Protein AF-A0A812WDS8-F1 (afdb_monomer)

Structure (mmCIF, N/CA/C/O backbone):
data_AF-A0A812WDS8-F1
#
_entry.id   AF-A0A812WDS8-F1
#
loop_
_atom_site.group_PDB
_atom_site.id
_atom_site.type_symbol
_atom_site.label_atom_id
_atom_site.label_alt_id
_atom_site.label_comp_id
_atom_site.label_asym_id
_atom_site.label_entity_id
_atom_site.label_seq_id
_atom_site.pdbx_PDB_ins_code
_atom_site.Cartn_x
_atom_site.Cartn_y
_atom_site.Cartn_z
_atom_site.occupancy
_atom_site.B_iso_or_equiv
_atom_site.auth_seq_id
_atom_site.auth_comp_id
_atom_site.auth_asym_id
_atom_site.auth_atom_id
_atom_site.pdbx_PDB_model_num
ATOM 1 N N . MET A 1 1 ? -2.032 25.670 49.422 1.00 71.38 1 MET A N 1
ATOM 2 C CA . MET A 1 1 ? -0.572 25.799 49.599 1.00 71.38 1 MET A CA 1
ATOM 3 C C . MET A 1 1 ? -0.133 27.206 50.011 1.00 71.38 1 MET A C 1
ATOM 5 O O . MET A 1 1 ? 0.140 27.360 51.186 1.00 71.38 1 MET A O 1
ATOM 9 N N . LEU A 1 2 ? -0.127 28.239 49.148 1.00 78.12 2 LEU A N 1
ATOM 10 C CA . LEU A 1 2 ? 0.350 29.593 49.530 1.00 78.12 2 LEU A CA 1
ATOM 11 C C . LEU A 1 2 ? -0.359 30.168 50.773 1.00 78.12 2 LEU A C 1
ATOM 13 O O . LEU A 1 2 ? 0.301 30.472 51.758 1.00 78.12 2 LEU A O 1
ATOM 17 N N . ARG A 1 3 ? -1.700 30.146 50.799 1.00 79.50 3 ARG A N 1
ATOM 18 C CA . ARG A 1 3 ? -2.485 30.534 51.991 1.00 79.50 3 ARG A CA 1
ATOM 19 C C . ARG A 1 3 ? -2.159 29.719 53.249 1.00 79.50 3 ARG A C 1
ATOM 21 O O . ARG A 1 3 ? -2.316 30.214 54.356 1.00 79.50 3 ARG A O 1
ATOM 28 N N . GLN A 1 4 ? -1.742 28.461 53.092 1.00 80.62 4 GLN A N 1
ATOM 29 C CA . GLN A 1 4 ? -1.361 27.609 54.222 1.00 80.62 4 GLN A CA 1
ATOM 30 C C . GLN A 1 4 ? 0.017 28.016 54.751 1.00 80.62 4 GLN A C 1
ATOM 32 O O . GLN A 1 4 ? 0.170 28.137 55.955 1.00 80.62 4 GLN A O 1
ATOM 37 N N . ILE A 1 5 ? 0.985 28.301 53.873 1.00 79.12 5 ILE A N 1
ATOM 38 C CA . ILE A 1 5 ? 2.310 28.812 54.263 1.00 79.12 5 ILE A CA 1
ATOM 39 C C . ILE A 1 5 ? 2.174 30.157 54.997 1.00 79.12 5 ILE A C 1
ATOM 41 O O . ILE A 1 5 ? 2.775 30.348 56.052 1.00 79.12 5 ILE A O 1
ATOM 45 N N . GLU A 1 6 ? 1.326 31.053 54.489 1.00 78.31 6 GLU A N 1
ATOM 46 C CA . GLU A 1 6 ? 1.011 32.331 55.142 1.00 78.31 6 GLU A CA 1
ATOM 47 C C . GLU A 1 6 ? 0.307 32.129 56.496 1.00 78.31 6 GLU A C 1
ATOM 49 O O . GLU A 1 6 ? 0.664 32.769 57.485 1.00 78.31 6 GLU A O 1
ATOM 54 N N . GLY A 1 7 ? -0.648 31.194 56.572 1.00 79.00 7 GLY A N 1
ATOM 55 C CA . GLY A 1 7 ? -1.369 30.863 57.805 1.00 79.00 7 GLY A CA 1
ATOM 56 C C . GLY A 1 7 ? -0.485 30.247 58.893 1.00 79.00 7 GLY A C 1
ATOM 57 O O . GLY A 1 7 ? -0.681 30.535 60.072 1.00 79.00 7 GLY A O 1
ATOM 58 N N . VAL A 1 8 ? 0.530 29.460 58.518 1.00 81.44 8 VAL A N 1
ATOM 59 C CA . VAL A 1 8 ? 1.487 28.874 59.471 1.00 81.44 8 VAL A CA 1
ATOM 60 C C . VAL A 1 8 ? 2.239 29.967 60.223 1.00 81.44 8 VAL A C 1
ATOM 62 O O . VAL A 1 8 ? 2.366 29.860 61.437 1.00 81.44 8 VAL A O 1
ATOM 65 N N . ARG A 1 9 ? 2.641 31.052 59.545 1.00 77.25 9 ARG A N 1
ATOM 66 C CA . ARG A 1 9 ? 3.303 32.205 60.181 1.00 77.25 9 ARG A CA 1
ATOM 67 C C . ARG A 1 9 ? 2.427 32.851 61.259 1.00 77.25 9 ARG A C 1
ATOM 69 O O . ARG A 1 9 ? 2.922 33.166 62.338 1.00 77.25 9 ARG A O 1
ATOM 76 N N . ALA A 1 10 ? 1.133 33.023 60.988 1.00 77.19 10 ALA A N 1
ATOM 77 C CA . ALA A 1 10 ? 0.196 33.592 61.957 1.00 77.19 10 ALA A CA 1
ATOM 78 C C . ALA A 1 10 ? 0.014 32.682 63.185 1.00 77.19 10 ALA A C 1
ATOM 80 O O . ALA A 1 10 ? 0.029 33.163 64.317 1.00 77.19 10 ALA A O 1
ATOM 81 N N . ILE A 1 11 ? -0.086 31.366 62.969 1.00 80.50 11 ILE A N 1
ATOM 82 C CA . ILE A 1 11 ? -0.246 30.377 64.043 1.00 80.50 11 ILE A CA 1
ATOM 83 C C . ILE A 1 11 ? 1.018 30.306 64.907 1.00 80.50 11 ILE A C 1
ATOM 85 O O . ILE A 1 11 ? 0.923 30.390 66.128 1.00 80.50 11 ILE A O 1
ATOM 89 N N . THR A 1 12 ? 2.209 30.224 64.310 1.00 78.06 12 THR A N 1
ATOM 90 C CA . THR A 1 12 ? 3.467 30.108 65.068 1.00 78.06 12 THR A CA 1
ATOM 91 C C . THR A 1 12 ? 3.791 31.345 65.893 1.00 78.06 12 THR A C 1
ATOM 93 O O . THR A 1 12 ? 4.331 31.209 66.989 1.00 78.06 12 THR A O 1
ATOM 96 N N . ASN A 1 13 ? 3.415 32.533 65.408 1.00 77.00 13 ASN A N 1
ATOM 97 C CA . ASN A 1 13 ? 3.591 33.789 66.141 1.00 77.00 13 ASN A CA 1
ATOM 98 C C . ASN A 1 13 ? 2.635 33.915 67.342 1.00 77.00 13 ASN A C 1
ATOM 100 O O . ASN A 1 13 ? 2.921 34.673 68.262 1.00 77.00 13 ASN A O 1
ATOM 104 N N . SER A 1 14 ? 1.519 33.175 67.345 1.00 77.19 14 SER A N 1
ATOM 105 C CA . SER A 1 14 ? 0.531 33.168 68.437 1.00 77.19 14 SER A CA 1
ATOM 106 C C . SER A 1 14 ? 0.824 32.150 69.549 1.00 77.19 14 SER A C 1
ATOM 108 O O . SER A 1 14 ? 0.200 32.195 70.606 1.00 77.19 14 SER A O 1
ATOM 110 N N . LEU A 1 15 ? 1.775 31.236 69.328 1.00 80.88 15 LEU A N 1
ATOM 111 C CA . LEU A 1 15 ? 2.143 30.187 70.281 1.00 80.88 15 LEU A CA 1
ATOM 112 C C . LEU A 1 15 ? 3.316 30.657 71.144 1.00 80.88 15 LEU A C 1
ATOM 114 O O . LEU A 1 15 ? 4.364 31.006 70.605 1.00 80.88 15 LEU A O 1
ATOM 118 N N . ALA A 1 16 ? 3.146 30.660 72.468 1.00 72.88 16 ALA A N 1
ATOM 119 C CA . ALA A 1 16 ? 4.174 31.102 73.418 1.00 72.88 16 ALA A CA 1
ATOM 120 C C . ALA A 1 16 ? 5.200 30.006 73.773 1.00 72.88 16 ALA A C 1
ATOM 122 O O . ALA A 1 16 ? 6.331 30.329 74.125 1.00 72.88 16 ALA A O 1
ATOM 123 N N . ASP A 1 17 ? 4.818 28.729 73.667 1.00 84.06 17 ASP A N 1
ATOM 124 C CA . ASP A 1 17 ? 5.673 27.581 73.988 1.00 84.06 17 ASP A CA 1
ATOM 125 C C . ASP A 1 17 ? 6.475 27.097 72.767 1.00 84.06 17 ASP A C 1
ATOM 127 O O . ASP A 1 17 ? 5.907 26.764 71.722 1.00 84.06 17 ASP A O 1
ATOM 131 N N . GLU A 1 18 ? 7.800 27.030 72.915 1.00 77.56 18 GLU A N 1
ATOM 132 C CA . GLU A 1 18 ? 8.737 26.692 71.836 1.00 77.56 18 GLU A CA 1
ATOM 133 C C . GLU A 1 18 ? 8.619 25.222 71.405 1.00 77.56 18 GLU A C 1
ATOM 135 O O . GLU A 1 18 ? 8.695 24.908 70.216 1.00 77.56 18 GLU A O 1
ATOM 140 N N . SER A 1 19 ? 8.345 24.319 72.353 1.00 78.44 19 SER A N 1
ATOM 141 C CA . SER A 1 19 ? 8.146 22.892 72.066 1.00 78.44 19 SER A CA 1
ATOM 142 C C . SER A 1 19 ? 6.901 22.674 71.200 1.00 78.44 19 SER A C 1
ATOM 144 O O . SER A 1 19 ? 6.953 22.018 70.154 1.00 78.44 19 SER A O 1
ATOM 146 N N . THR A 1 20 ? 5.790 23.311 71.572 1.00 79.88 20 THR A N 1
ATOM 147 C CA . THR A 1 20 ? 4.533 23.280 70.815 1.00 79.88 20 THR A CA 1
ATOM 148 C C . THR A 1 20 ? 4.686 23.949 69.447 1.00 79.88 20 THR A C 1
ATOM 150 O O . THR A 1 20 ? 4.202 23.419 68.444 1.00 79.88 20 THR A O 1
ATOM 153 N N . ARG A 1 21 ? 5.409 25.076 69.364 1.00 81.19 21 ARG A N 1
ATOM 154 C CA . ARG A 1 21 ? 5.710 25.754 68.092 1.00 81.19 21 ARG A CA 1
ATOM 155 C C . ARG A 1 21 ? 6.453 24.822 67.132 1.00 81.19 21 ARG A C 1
ATOM 157 O O . ARG A 1 21 ? 6.060 24.714 65.968 1.00 81.19 21 ARG A O 1
ATOM 164 N N . GLN A 1 22 ? 7.451 24.088 67.625 1.00 80.12 22 GLN A N 1
ATOM 165 C CA . GLN A 1 22 ? 8.226 23.151 66.815 1.00 80.12 22 GLN A CA 1
ATOM 166 C C . GLN A 1 22 ? 7.400 21.938 66.357 1.00 80.12 22 GLN A C 1
ATOM 168 O O . GLN A 1 22 ? 7.513 21.513 65.204 1.00 80.12 22 GLN A O 1
ATOM 173 N N . GLN A 1 23 ? 6.516 21.408 67.209 1.00 81.69 23 GLN A N 1
ATOM 174 C CA . GLN A 1 23 ? 5.605 20.318 66.835 1.00 81.69 23 GLN A CA 1
ATOM 175 C C . GLN A 1 23 ? 4.618 20.742 65.739 1.00 81.69 23 GLN A C 1
ATOM 177 O O . GLN A 1 23 ? 4.425 20.012 64.761 1.00 81.69 23 GLN A O 1
ATOM 182 N N . VAL A 1 24 ? 4.038 21.942 65.855 1.00 83.31 24 VAL A N 1
ATOM 183 C CA . VAL A 1 24 ? 3.123 22.495 64.846 1.00 83.31 24 VAL A CA 1
ATOM 184 C C . VAL A 1 24 ? 3.855 22.750 63.527 1.00 83.31 24 VAL A C 1
ATOM 186 O O . VAL A 1 24 ? 3.338 22.380 62.471 1.00 83.31 24 VAL A O 1
ATOM 189 N N . LEU A 1 25 ? 5.072 23.304 63.567 1.00 85.31 25 LEU A N 1
ATOM 190 C CA . LEU A 1 25 ? 5.911 23.490 62.378 1.00 85.31 25 LEU A CA 1
ATOM 191 C C . LEU A 1 25 ? 6.207 22.160 61.676 1.00 85.31 25 LEU A C 1
ATOM 193 O O . LEU A 1 25 ? 6.021 22.064 60.465 1.00 85.31 25 LEU A O 1
ATOM 197 N N . CYS A 1 26 ? 6.591 21.115 62.413 1.00 83.19 26 CYS A N 1
ATOM 198 C CA . CYS A 1 26 ? 6.836 19.785 61.848 1.00 83.19 26 CYS A CA 1
ATOM 199 C C . CYS A 1 26 ? 5.578 19.157 61.223 1.00 83.19 26 CYS A C 1
ATOM 201 O O . CYS A 1 26 ? 5.646 18.621 60.114 1.00 83.19 26 CYS A O 1
ATOM 203 N N . ALA A 1 27 ? 4.421 19.254 61.885 1.00 83.25 27 ALA A N 1
ATOM 204 C CA . ALA A 1 27 ? 3.162 18.715 61.367 1.00 83.25 27 ALA A CA 1
ATOM 205 C C . ALA A 1 27 ? 2.702 19.447 60.092 1.00 83.25 27 ALA A C 1
ATOM 207 O O . ALA A 1 27 ? 2.330 18.819 59.094 1.00 83.25 27 ALA A O 1
ATOM 208 N N . GLN A 1 28 ? 2.781 20.781 60.093 1.00 87.12 28 GLN A N 1
ATOM 209 C CA . GLN A 1 28 ? 2.449 21.601 58.927 1.00 87.12 28 GLN A CA 1
ATOM 210 C C . GLN A 1 28 ? 3.437 21.374 57.786 1.00 87.12 28 GLN A C 1
ATOM 212 O O . GLN A 1 28 ? 3.024 21.307 56.627 1.00 87.12 28 GLN A O 1
ATOM 217 N N . ALA A 1 29 ? 4.716 21.166 58.106 1.00 85.50 29 ALA A N 1
ATOM 218 C CA . ALA A 1 29 ? 5.730 20.857 57.118 1.00 85.50 29 ALA A CA 1
ATOM 219 C C . ALA A 1 29 ? 5.459 19.524 56.406 1.00 85.50 29 ALA A C 1
ATOM 221 O O . ALA A 1 29 ? 5.514 19.450 55.178 1.00 85.50 29 ALA A O 1
ATOM 222 N N . HIS A 1 30 ? 5.087 18.484 57.156 1.00 83.38 30 HIS A N 1
ATOM 223 C CA . HIS A 1 30 ? 4.739 17.186 56.581 1.00 83.38 30 HIS A CA 1
ATOM 224 C C . HIS A 1 30 ? 3.506 17.277 55.662 1.00 83.38 30 HIS A C 1
ATOM 226 O O . HIS A 1 30 ? 3.515 16.746 54.549 1.00 83.38 30 HIS A O 1
ATOM 232 N N . SER A 1 31 ? 2.468 18.000 56.097 1.00 85.50 31 SER A N 1
ATOM 233 C CA . SER A 1 31 ? 1.244 18.233 55.316 1.00 85.50 31 SER A CA 1
ATOM 234 C C . SER A 1 31 ? 1.524 18.986 54.008 1.00 85.50 31 SER A C 1
ATOM 236 O O . SER A 1 31 ? 1.103 18.554 52.930 1.00 85.50 31 SER A O 1
ATOM 238 N N . LEU A 1 32 ? 2.308 20.069 54.073 1.00 84.38 32 LEU A N 1
ATOM 239 C CA . LEU A 1 32 ? 2.712 20.845 52.899 1.00 84.38 32 LEU A CA 1
ATOM 240 C C . LEU A 1 32 ? 3.525 20.007 51.909 1.00 84.38 32 LEU A C 1
ATOM 242 O O . LEU A 1 32 ? 3.274 20.083 50.707 1.00 84.38 32 LEU A O 1
ATOM 246 N N . LEU A 1 33 ? 4.444 19.165 52.391 1.00 83.31 33 LEU A N 1
ATOM 247 C CA . LEU A 1 33 ? 5.248 18.300 51.528 1.00 83.31 33 LEU A CA 1
ATOM 248 C C . LEU A 1 33 ? 4.383 17.275 50.776 1.00 83.31 33 LEU A C 1
ATOM 250 O O . LEU A 1 33 ? 4.601 17.038 49.587 1.00 83.31 33 LEU A O 1
ATOM 254 N N . GLN A 1 34 ? 3.380 16.686 51.437 1.00 79.88 34 GLN A N 1
ATOM 255 C CA . GLN A 1 34 ? 2.440 15.765 50.789 1.00 79.88 34 GLN A CA 1
ATOM 256 C C . GLN A 1 34 ? 1.578 16.472 49.734 1.00 79.88 34 GLN A C 1
ATOM 258 O O . GLN A 1 34 ? 1.434 15.968 48.617 1.00 79.88 34 GLN A O 1
ATOM 263 N N . GLN A 1 35 ? 1.065 17.670 50.035 1.00 80.75 35 GLN A N 1
ATOM 264 C CA . GLN A 1 35 ? 0.308 18.464 49.061 1.00 80.75 35 GLN A CA 1
ATOM 265 C C . GLN A 1 35 ? 1.161 18.859 47.849 1.00 80.75 35 GLN A C 1
ATOM 267 O O . GLN A 1 35 ? 0.694 18.787 46.709 1.00 80.75 35 GLN A O 1
ATOM 272 N N . LEU A 1 36 ? 2.422 19.238 48.071 1.00 78.38 36 LEU A N 1
ATOM 273 C CA . LEU A 1 36 ? 3.359 19.626 47.015 1.00 78.38 36 LEU A CA 1
ATOM 274 C C . LEU A 1 36 ? 3.698 18.436 46.097 1.00 78.38 36 LEU A C 1
ATOM 276 O O . LEU A 1 36 ? 3.808 18.598 44.881 1.00 78.38 36 LEU A O 1
ATOM 280 N N . LYS A 1 37 ? 3.743 17.212 46.641 1.00 74.00 37 LYS A N 1
ATOM 281 C CA . LYS A 1 37 ? 3.859 15.972 45.851 1.00 74.00 37 LYS A CA 1
ATOM 282 C C . LYS A 1 37 ? 2.609 15.667 45.011 1.00 74.00 37 LYS A C 1
ATOM 284 O O . LYS A 1 37 ? 2.752 15.106 43.922 1.00 74.00 37 LYS A O 1
ATOM 289 N N . ALA A 1 38 ? 1.415 16.050 45.464 1.00 70.38 38 ALA A N 1
ATOM 290 C CA . ALA A 1 38 ? 0.147 15.770 44.780 1.00 70.38 38 ALA A CA 1
ATOM 291 C C . ALA A 1 38 ? -0.286 16.845 43.757 1.00 70.38 38 ALA A C 1
ATOM 293 O O . ALA A 1 38 ? -1.109 16.569 42.887 1.00 70.38 38 ALA A O 1
ATOM 294 N N . THR A 1 39 ? 0.263 18.061 43.831 1.00 70.56 39 THR A N 1
ATOM 295 C CA . THR A 1 39 ? -0.206 19.214 43.037 1.00 70.56 39 THR A CA 1
ATOM 296 C C . THR A 1 39 ? 0.611 19.416 41.752 1.00 70.56 39 THR A C 1
ATOM 298 O O . THR A 1 39 ? 1.821 19.193 41.724 1.00 70.56 39 THR A O 1
ATOM 301 N N . VAL A 1 40 ? -0.041 19.867 40.672 1.00 71.06 40 VAL A N 1
ATOM 302 C CA . VAL A 1 40 ? 0.621 20.284 39.419 1.00 71.06 40 VAL A CA 1
ATOM 303 C C . VAL A 1 40 ? 1.018 21.758 39.523 1.00 71.06 40 VAL A C 1
ATOM 305 O O . VAL A 1 40 ? 0.163 22.607 39.766 1.00 71.06 40 VAL A O 1
ATOM 308 N N . ILE A 1 41 ? 2.302 22.067 39.334 1.00 68.12 41 ILE A N 1
ATOM 309 C CA . ILE A 1 41 ? 2.870 23.407 39.551 1.00 68.12 41 ILE A CA 1
ATOM 310 C C . ILE A 1 41 ? 3.295 24.005 38.202 1.00 68.12 41 ILE A C 1
ATOM 312 O O . ILE A 1 41 ? 4.018 23.371 37.435 1.00 68.12 41 ILE A O 1
ATOM 316 N N . THR A 1 42 ? 2.829 25.217 37.886 1.00 66.75 42 THR A N 1
ATOM 317 C CA . THR A 1 42 ? 3.218 25.966 36.675 1.00 66.75 42 THR A CA 1
ATOM 318 C C . THR A 1 42 ? 4.437 26.858 36.941 1.00 66.75 42 THR A C 1
ATOM 320 O O . THR A 1 42 ? 4.770 27.117 38.093 1.00 66.75 42 THR A O 1
ATOM 323 N N . GLY A 1 43 ? 5.104 27.358 35.891 1.00 62.75 43 GLY A N 1
ATOM 324 C CA . GLY A 1 43 ? 6.316 28.186 36.028 1.00 62.75 43 GLY A CA 1
ATOM 325 C C . GLY A 1 43 ? 6.149 29.416 36.933 1.00 62.75 43 GLY A C 1
ATOM 326 O O . GLY A 1 43 ? 6.961 29.607 37.830 1.00 62.75 43 GLY A O 1
ATOM 327 N N . ASP A 1 44 ? 5.059 30.177 36.776 1.00 63.12 44 ASP A N 1
ATOM 328 C CA . ASP A 1 44 ? 4.742 31.334 37.639 1.00 63.12 44 ASP A CA 1
ATOM 329 C C . ASP A 1 44 ? 4.489 30.933 39.102 1.00 63.12 44 ASP A C 1
ATOM 331 O O . ASP A 1 44 ? 4.791 31.686 40.027 1.00 63.12 44 ASP A O 1
ATOM 335 N N . MET A 1 45 ? 3.952 29.730 39.336 1.00 71.25 45 MET A N 1
ATOM 336 C CA . MET A 1 45 ? 3.702 29.237 40.690 1.00 71.25 45 MET A CA 1
ATOM 337 C C . MET A 1 45 ? 4.999 28.857 41.408 1.00 71.25 45 MET A C 1
ATOM 339 O O . MET A 1 45 ? 5.052 28.977 42.628 1.00 71.25 45 MET A O 1
ATOM 343 N N . VAL A 1 46 ? 6.043 28.432 40.687 1.00 76.06 46 VAL A N 1
ATOM 344 C CA . VAL A 1 46 ? 7.342 28.077 41.287 1.00 76.06 46 VAL A CA 1
ATOM 345 C C . VAL A 1 46 ? 7.958 29.290 41.969 1.00 76.06 46 VAL A C 1
ATOM 347 O O . VAL A 1 46 ? 8.352 29.192 43.125 1.00 76.06 46 VAL A O 1
ATOM 350 N N . GLU A 1 47 ? 7.989 30.442 41.298 1.00 75.31 47 GLU A N 1
ATOM 351 C CA . GLU A 1 47 ? 8.605 31.652 41.851 1.00 75.31 47 GLU A CA 1
ATOM 352 C C . GLU A 1 47 ? 7.865 32.150 43.103 1.00 75.31 47 GLU A C 1
ATOM 354 O O . GLU A 1 47 ? 8.489 32.464 44.119 1.00 75.31 47 GLU A O 1
ATOM 359 N N . GLN A 1 48 ? 6.529 32.136 43.072 1.00 79.31 48 GLN A N 1
ATOM 360 C CA . GLN A 1 48 ? 5.700 32.520 44.218 1.00 79.31 48 GLN A CA 1
ATOM 361 C C . GLN A 1 48 ? 5.854 31.549 45.397 1.00 79.31 48 GLN A C 1
ATOM 363 O O . GLN A 1 48 ? 5.923 31.977 46.547 1.00 79.31 48 GLN A O 1
ATOM 368 N N . CYS A 1 49 ? 5.941 30.243 45.127 1.00 80.31 49 CYS A N 1
ATOM 369 C CA . CYS A 1 49 ? 6.108 29.233 46.172 1.00 80.31 49 CYS A CA 1
ATOM 370 C C . CYS A 1 49 ? 7.508 29.270 46.784 1.00 80.31 49 CYS A C 1
ATOM 372 O O . CYS A 1 49 ? 7.619 29.195 48.002 1.00 80.31 49 CYS A O 1
ATOM 374 N N . THR A 1 50 ? 8.558 29.443 45.975 1.00 83.62 50 THR A N 1
ATOM 375 C CA . THR A 1 50 ? 9.936 29.612 46.462 1.00 83.62 50 THR A CA 1
ATOM 376 C C . THR A 1 50 ? 10.032 30.804 47.406 1.00 83.62 50 THR A C 1
ATOM 378 O O . THR A 1 50 ? 10.561 30.665 48.507 1.00 83.62 50 THR A O 1
ATOM 381 N N . ARG A 1 51 ? 9.447 31.947 47.025 1.00 84.00 51 ARG A N 1
ATOM 382 C CA . ARG A 1 51 ? 9.424 33.151 47.865 1.00 84.00 51 ARG A CA 1
ATOM 383 C C . ARG A 1 51 ? 8.677 32.915 49.180 1.00 84.00 51 ARG A C 1
ATOM 385 O O . ARG A 1 51 ? 9.221 33.169 50.248 1.00 84.00 51 ARG A O 1
ATOM 392 N N . ALA A 1 52 ? 7.478 32.333 49.116 1.00 83.50 52 ALA A N 1
ATOM 393 C CA . ALA A 1 52 ? 6.687 32.030 50.308 1.00 83.50 52 ALA A CA 1
ATOM 394 C C . ALA A 1 52 ? 7.381 31.023 51.249 1.00 83.50 52 ALA A C 1
ATOM 396 O O . ALA A 1 52 ? 7.309 31.171 52.466 1.00 83.50 52 ALA A O 1
ATOM 397 N N . ILE A 1 53 ? 8.078 30.014 50.708 1.00 85.69 53 ILE A N 1
ATOM 398 C CA . ILE A 1 53 ? 8.854 29.043 51.496 1.00 85.69 53 ILE A CA 1
ATOM 399 C C . ILE A 1 53 ? 10.037 29.732 52.183 1.00 85.69 53 ILE A C 1
ATOM 401 O O . ILE A 1 53 ? 10.249 29.513 53.374 1.00 85.69 53 ILE A O 1
ATOM 405 N N . GLN A 1 54 ? 10.788 30.579 51.476 1.00 83.88 54 GLN A N 1
ATOM 406 C CA . GLN A 1 54 ? 11.929 31.295 52.058 1.00 83.88 54 GLN A CA 1
ATOM 407 C C . GLN A 1 54 ? 11.499 32.214 53.206 1.00 83.88 54 GLN A C 1
ATOM 409 O O . GLN A 1 54 ? 12.141 32.240 54.257 1.00 83.88 54 GLN A O 1
ATOM 414 N N . GLU A 1 55 ? 10.362 32.887 53.038 1.00 82.31 55 GLU A N 1
ATOM 415 C CA . GLU A 1 55 ? 9.776 33.788 54.028 1.00 82.31 55 GLU A CA 1
ATOM 416 C C . GLU A 1 55 ? 9.049 33.057 55.181 1.00 82.31 55 GLU A C 1
ATOM 418 O O . GLU A 1 55 ? 8.701 33.667 56.193 1.00 82.31 55 GLU A O 1
ATOM 423 N N . SER A 1 56 ? 8.815 31.751 55.085 1.00 84.31 56 SER A N 1
ATOM 424 C CA . SER A 1 56 ? 8.097 30.987 56.113 1.00 84.31 56 SER A CA 1
ATOM 425 C C . SER A 1 56 ? 8.895 30.810 57.425 1.00 84.31 56 SER A C 1
ATOM 427 O O . SER A 1 56 ? 10.129 30.867 57.417 1.00 84.31 56 SER A O 1
ATOM 429 N N . PRO A 1 57 ? 8.216 30.532 58.557 1.00 84.88 57 PRO A N 1
ATOM 430 C CA . PRO A 1 57 ? 8.858 30.222 59.842 1.00 84.88 57 PRO A CA 1
ATOM 431 C C . PRO A 1 57 ? 9.442 28.794 59.929 1.00 84.88 57 PRO A C 1
ATOM 433 O O . PRO A 1 57 ? 9.796 28.353 61.018 1.00 84.88 57 PRO A O 1
ATOM 436 N N . PHE A 1 58 ? 9.512 28.038 58.825 1.00 87.06 58 PHE A N 1
ATOM 437 C CA . PHE A 1 58 ? 10.112 26.699 58.825 1.00 87.06 58 PHE A CA 1
ATOM 438 C C . PHE A 1 58 ? 11.628 26.755 59.065 1.00 87.06 58 PHE A C 1
ATOM 440 O O . PHE A 1 58 ? 12.287 27.739 58.733 1.00 87.06 58 PHE A O 1
ATOM 447 N N . THR A 1 59 ? 12.186 25.671 59.604 1.00 85.06 59 THR A N 1
ATOM 448 C CA . THR A 1 59 ? 13.646 25.520 59.750 1.00 85.06 59 THR A CA 1
ATOM 449 C C . THR A 1 59 ? 14.334 25.435 58.384 1.00 85.06 59 THR A C 1
ATOM 451 O O . THR A 1 59 ? 13.715 25.005 57.407 1.00 85.06 59 THR A O 1
ATOM 454 N N . ASP A 1 60 ? 15.621 25.778 58.303 1.00 79.56 60 ASP A N 1
ATOM 455 C CA . ASP A 1 60 ? 16.372 25.750 57.035 1.00 79.56 60 ASP A CA 1
ATOM 456 C C . ASP A 1 60 ? 16.375 24.356 56.389 1.00 79.56 60 ASP A C 1
ATOM 458 O O . ASP A 1 60 ? 16.138 24.222 55.192 1.00 79.56 60 ASP A O 1
ATOM 462 N N . SER A 1 61 ? 16.481 23.296 57.197 1.00 78.81 61 SER A N 1
ATOM 463 C CA . SER A 1 61 ? 16.378 21.908 56.722 1.00 78.81 61 SER A CA 1
ATOM 464 C C . SER A 1 61 ? 15.009 21.587 56.094 1.00 78.81 61 SER A C 1
ATOM 466 O O . SER A 1 61 ? 14.921 20.912 55.063 1.00 78.81 61 SER A O 1
ATOM 468 N N . GLN A 1 62 ? 13.917 22.099 56.672 1.00 83.94 62 GLN A N 1
ATOM 469 C CA . GLN A 1 62 ? 12.572 21.934 56.110 1.00 83.94 62 GLN A CA 1
ATOM 470 C C . GLN A 1 62 ? 12.398 22.764 54.832 1.00 83.94 62 GLN A C 1
ATOM 472 O O . GLN A 1 62 ? 11.823 22.269 53.861 1.00 83.94 62 GLN A O 1
ATOM 477 N N . LYS A 1 63 ? 12.934 23.991 54.800 1.00 87.06 63 LYS A N 1
ATOM 478 C CA . LYS A 1 63 ? 12.943 24.848 53.605 1.00 87.06 63 LYS A CA 1
ATOM 479 C C . LYS A 1 63 ? 13.679 24.176 52.448 1.00 87.06 63 LYS A C 1
ATOM 481 O O . LYS A 1 63 ? 13.107 24.076 51.363 1.00 87.06 63 LYS A O 1
ATOM 486 N N . ASP A 1 64 ? 14.862 23.620 52.691 1.00 80.69 64 ASP A N 1
ATOM 487 C CA . ASP A 1 64 ? 15.626 22.862 51.694 1.00 80.69 64 ASP A CA 1
ATOM 488 C C . ASP A 1 64 ? 14.856 21.642 51.186 1.00 80.69 64 ASP A C 1
ATOM 490 O O . ASP A 1 64 ? 14.836 21.364 49.983 1.00 80.69 64 ASP A O 1
ATOM 494 N N . THR A 1 65 ? 14.142 20.949 52.076 1.00 82.56 65 THR A N 1
ATOM 495 C CA . THR A 1 65 ? 13.291 19.812 51.702 1.00 82.56 65 THR A CA 1
ATOM 496 C C . THR A 1 65 ? 12.157 20.244 50.763 1.00 82.56 65 THR A C 1
ATOM 498 O O . THR A 1 65 ? 11.891 19.571 49.762 1.00 82.56 65 THR A O 1
ATOM 501 N N . PHE A 1 66 ? 11.509 21.387 51.019 1.00 83.56 66 PHE A N 1
ATOM 502 C CA . PHE A 1 66 ? 10.476 21.919 50.123 1.00 83.56 66 PHE A CA 1
ATOM 503 C C . PHE A 1 66 ? 11.038 22.391 48.786 1.00 83.56 66 PHE A C 1
ATOM 505 O O . PHE A 1 66 ? 10.443 22.103 47.748 1.00 83.56 66 PHE A O 1
ATOM 512 N N . LEU A 1 67 ? 12.173 23.092 48.791 1.00 81.69 67 LEU A N 1
ATOM 513 C CA . LEU A 1 67 ? 12.818 23.592 47.575 1.00 81.69 67 LEU A CA 1
ATOM 514 C C . LEU A 1 67 ? 13.328 22.447 46.694 1.00 81.69 67 LEU A C 1
ATOM 516 O O . LEU A 1 67 ? 13.206 22.512 45.467 1.00 81.69 67 LEU A O 1
ATOM 520 N N . THR A 1 68 ? 13.813 21.366 47.307 1.00 80.44 68 THR A N 1
ATOM 521 C CA . THR A 1 68 ? 14.200 20.133 46.610 1.00 80.44 68 THR A CA 1
ATOM 522 C C . THR A 1 68 ? 12.984 19.472 45.969 1.00 80.44 68 THR A C 1
ATOM 524 O O . THR A 1 68 ? 12.990 19.223 44.765 1.00 80.44 68 THR A O 1
ATOM 527 N N . ALA A 1 69 ? 11.894 19.279 46.720 1.00 78.44 69 ALA A N 1
ATOM 528 C CA . ALA A 1 69 ? 10.662 18.694 46.188 1.00 78.44 69 ALA A CA 1
ATOM 529 C C . ALA A 1 69 ? 10.023 19.556 45.077 1.00 78.44 69 ALA A C 1
ATOM 531 O O . ALA A 1 69 ? 9.501 19.028 44.092 1.00 78.44 69 ALA A O 1
ATOM 532 N N . LEU A 1 70 ? 10.101 20.886 45.196 1.00 79.00 70 LEU A N 1
ATOM 533 C CA . LEU A 1 70 ? 9.648 21.831 44.174 1.00 79.00 70 LEU A CA 1
ATOM 534 C C . LEU A 1 70 ? 10.515 21.733 42.908 1.00 79.00 70 LEU A C 1
ATOM 536 O O . LEU A 1 70 ? 9.978 21.676 41.801 1.00 79.00 70 LEU A O 1
ATOM 540 N N . SER A 1 71 ? 11.837 21.630 43.063 1.00 72.19 71 SER A N 1
ATOM 541 C CA . SER A 1 71 ? 12.790 21.455 41.958 1.00 72.19 71 SER A CA 1
ATOM 542 C C . SER A 1 71 ? 12.611 20.114 41.244 1.00 72.19 71 SER A C 1
ATOM 544 O O . SER A 1 71 ? 12.563 20.070 40.014 1.00 72.19 71 SER A O 1
ATOM 546 N 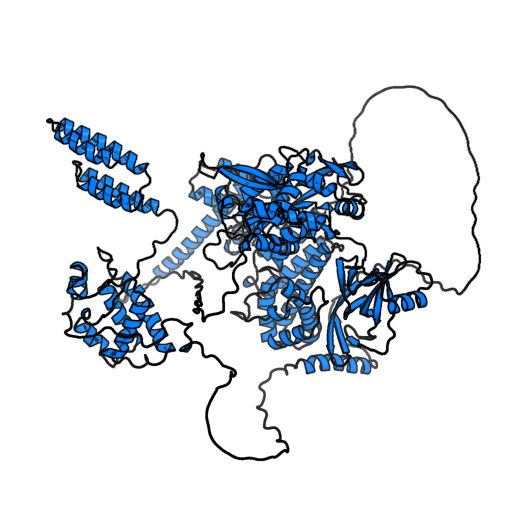N . GLU A 1 72 ? 12.421 19.022 41.987 1.00 71.12 72 GLU A N 1
ATOM 547 C CA . GLU A 1 72 ? 12.088 17.705 41.434 1.00 71.12 72 GLU A CA 1
ATOM 548 C C . GLU A 1 72 ? 10.779 17.741 40.643 1.00 71.12 72 GLU A C 1
ATOM 550 O O . GLU A 1 72 ? 10.701 17.178 39.550 1.00 71.12 72 GLU A O 1
ATOM 555 N N . LYS A 1 73 ? 9.760 18.454 41.137 1.00 69.12 73 LYS A N 1
ATOM 556 C CA . LYS A 1 73 ? 8.500 18.646 40.411 1.00 69.12 73 LYS A CA 1
ATOM 557 C C . LYS A 1 73 ? 8.673 19.470 39.150 1.00 69.12 73 LYS A C 1
ATOM 559 O O . LYS A 1 73 ? 8.080 19.109 38.139 1.00 69.12 73 LYS A O 1
ATOM 564 N N . VAL A 1 74 ? 9.493 20.516 39.146 1.00 62.75 74 VAL A N 1
ATOM 565 C CA . VAL A 1 74 ? 9.826 21.255 37.915 1.00 62.75 74 VAL A CA 1
ATOM 566 C C . VAL A 1 74 ? 10.524 20.342 36.902 1.00 62.75 74 VAL A C 1
ATOM 568 O O . VAL A 1 74 ? 10.181 20.358 35.718 1.00 62.75 74 VAL A O 1
ATOM 571 N N . LEU A 1 75 ? 11.432 19.478 37.363 1.00 54.47 75 LEU A N 1
ATOM 572 C CA . LEU A 1 75 ? 12.122 18.498 36.520 1.00 54.47 75 LEU A CA 1
ATOM 573 C C . LEU A 1 75 ? 11.167 17.421 35.972 1.00 54.47 75 LEU A C 1
ATOM 575 O O . LEU A 1 75 ? 11.239 17.086 34.790 1.00 54.47 75 LEU A O 1
ATOM 579 N N . GLN A 1 76 ? 10.229 16.932 36.788 1.00 50.78 76 GLN A N 1
ATOM 580 C CA . GLN A 1 76 ? 9.214 15.939 36.406 1.00 50.78 76 GLN A CA 1
ATOM 581 C C . GLN A 1 76 ? 8.089 16.531 35.539 1.00 50.78 76 GLN A C 1
ATOM 583 O O . GLN A 1 76 ? 7.568 15.847 34.663 1.00 50.78 76 GLN A O 1
ATOM 588 N N . SER A 1 77 ? 7.757 17.816 35.705 1.00 47.97 77 SER A N 1
ATOM 589 C CA . SER A 1 77 ? 6.854 18.570 34.813 1.00 47.97 77 SER A CA 1
ATOM 590 C C . SER A 1 77 ? 7.472 18.799 33.426 1.00 47.97 77 SER A C 1
ATOM 592 O O . SER A 1 77 ? 6.764 19.071 32.458 1.00 47.97 77 SER A O 1
ATOM 594 N N . GLY A 1 78 ? 8.800 18.655 33.320 1.00 37.91 78 GLY A N 1
ATOM 595 C CA . GLY A 1 78 ? 9.553 18.509 32.072 1.00 37.91 78 GLY A CA 1
ATOM 596 C C . GLY A 1 78 ? 9.472 17.108 31.445 1.00 37.91 78 GLY A C 1
ATOM 597 O O . GLY A 1 78 ? 10.078 16.875 30.397 1.00 37.91 78 GLY A O 1
ATOM 598 N N . GLY A 1 79 ? 8.712 16.190 32.049 1.00 32.25 79 GLY A N 1
ATOM 599 C CA . GLY A 1 79 ? 8.397 14.847 31.565 1.00 32.25 79 GLY A CA 1
ATOM 600 C C . GLY A 1 79 ? 7.327 14.829 30.475 1.00 32.25 79 GLY A C 1
ATOM 601 O O . GLY A 1 79 ? 6.354 14.097 30.573 1.00 32.25 79 GLY A O 1
ATOM 602 N N . ASP A 1 80 ? 7.504 15.644 29.439 1.00 30.44 80 ASP A N 1
ATOM 603 C CA . ASP A 1 80 ? 6.955 15.390 28.109 1.00 30.44 80 ASP A CA 1
ATOM 604 C C . ASP A 1 80 ? 7.771 16.222 27.114 1.00 30.44 80 ASP A C 1
ATOM 606 O O . ASP A 1 80 ? 7.872 17.444 27.235 1.00 30.44 80 ASP A O 1
ATOM 610 N N . GLY A 1 81 ? 8.442 15.557 26.173 1.00 34.22 81 GLY A N 1
ATOM 611 C CA . GLY A 1 81 ? 9.590 16.060 25.407 1.00 34.22 81 GLY A CA 1
ATOM 612 C C . GLY A 1 81 ? 9.367 17.297 24.522 1.00 34.22 81 GLY A C 1
ATOM 613 O O . GLY A 1 81 ? 9.521 17.236 23.301 1.00 34.22 81 GLY A O 1
ATOM 614 N N . LYS A 1 82 ? 9.135 18.468 25.117 1.00 30.56 82 LYS A N 1
ATOM 615 C CA . LYS A 1 82 ? 9.360 19.778 24.503 1.00 30.56 82 LYS A CA 1
ATOM 616 C C . LYS A 1 82 ? 10.661 20.348 25.051 1.00 30.56 82 LYS A C 1
ATOM 618 O O . LYS A 1 82 ? 10.709 20.875 26.154 1.00 30.56 82 LYS A O 1
ATOM 623 N N . LYS A 1 83 ? 11.724 20.305 24.240 1.00 29.45 83 LYS A N 1
ATOM 624 C CA . LYS A 1 83 ? 12.923 21.123 24.476 1.00 29.45 83 LYS A CA 1
ATOM 625 C C . LYS A 1 83 ? 12.484 22.575 24.679 1.00 29.45 83 LYS A C 1
ATOM 627 O O . LYS A 1 83 ? 11.975 23.180 23.732 1.00 29.45 83 LYS A O 1
ATOM 632 N N . VAL A 1 84 ? 12.700 23.124 25.875 1.00 33.22 84 VAL A N 1
ATOM 633 C CA . VAL A 1 84 ? 12.618 24.567 26.123 1.00 33.22 84 VAL A CA 1
ATOM 634 C C . VAL A 1 84 ? 13.498 25.239 25.069 1.00 33.22 84 VAL A C 1
ATOM 636 O O . VAL A 1 84 ? 14.687 24.936 24.934 1.00 33.22 84 VAL A O 1
ATOM 639 N N . LYS A 1 85 ? 12.891 26.071 24.220 1.00 37.56 85 LYS A N 1
ATOM 640 C CA . LYS A 1 85 ? 13.636 26.858 23.237 1.00 37.56 85 LYS A CA 1
ATOM 641 C C . LYS A 1 85 ? 14.553 27.787 24.026 1.00 37.56 85 LYS A C 1
ATOM 643 O O . LYS A 1 85 ? 14.053 28.631 24.756 1.00 37.56 85 LYS A O 1
ATOM 648 N N . LYS A 1 86 ? 15.870 27.649 23.859 1.00 53.69 86 LYS A N 1
ATOM 649 C CA . LYS A 1 86 ? 16.824 28.643 24.359 1.00 53.69 86 LYS A CA 1
ATOM 650 C C . LYS A 1 86 ? 16.469 30.001 23.741 1.00 53.69 86 LYS A C 1
ATOM 652 O O . LYS A 1 86 ? 16.408 30.100 22.510 1.00 53.69 86 LYS A O 1
ATOM 657 N N . THR A 1 87 ? 16.205 31.004 24.573 1.00 68.38 87 THR A N 1
ATOM 658 C CA . THR A 1 87 ? 15.997 32.395 24.148 1.00 68.38 87 THR A CA 1
ATOM 659 C C . THR A 1 87 ? 17.251 32.883 23.419 1.00 68.38 87 THR A C 1
ATOM 661 O O . THR A 1 87 ? 18.373 32.539 23.799 1.00 68.38 87 THR A O 1
ATOM 664 N N . THR A 1 88 ? 17.072 33.560 22.285 1.00 82.94 88 THR A N 1
ATOM 665 C CA . THR A 1 88 ? 18.182 34.049 21.453 1.00 82.94 88 THR A CA 1
ATOM 666 C C . THR A 1 88 ? 18.783 35.312 22.047 1.00 82.94 88 THR A C 1
ATOM 668 O O . THR A 1 88 ? 18.038 36.144 22.553 1.00 82.94 88 THR A O 1
ATOM 671 N N . GLN A 1 89 ? 20.100 35.459 21.936 1.00 90.25 89 GLN A N 1
ATOM 672 C CA . GLN A 1 89 ? 20.855 36.567 22.513 1.00 90.25 89 GLN A CA 1
ATOM 673 C C . GLN A 1 89 ? 21.321 37.546 21.430 1.00 90.25 89 GLN A C 1
ATOM 675 O O . GLN A 1 89 ? 21.711 37.136 20.332 1.00 90.25 89 GLN A O 1
ATOM 680 N N . GLU A 1 90 ? 21.281 38.837 21.728 1.00 89.00 90 GLU A N 1
ATOM 681 C CA . GLU A 1 90 ? 21.741 39.904 20.840 1.00 89.00 90 GLU A CA 1
ATOM 682 C C . GLU A 1 90 ? 23.002 40.544 21.422 1.00 89.00 90 GLU A C 1
ATOM 684 O O . GLU A 1 90 ? 22.998 41.013 22.553 1.00 89.00 90 GLU A O 1
ATOM 689 N N . LEU A 1 91 ? 24.080 40.554 20.641 1.00 90.06 91 LEU A N 1
ATOM 690 C CA . LEU A 1 91 ? 25.274 41.364 20.880 1.00 90.06 91 LEU A CA 1
ATOM 691 C C . LEU A 1 91 ? 25.476 42.217 19.628 1.00 90.06 91 LEU A C 1
ATOM 693 O O . LEU A 1 91 ? 25.523 41.675 18.515 1.00 90.06 91 LEU A O 1
ATOM 697 N N . GLU A 1 92 ? 25.470 43.535 19.802 1.00 81.06 92 GLU A N 1
ATOM 698 C CA . GLU A 1 92 ? 25.531 44.487 18.690 1.00 81.06 92 GLU A CA 1
ATOM 699 C C . GLU A 1 92 ? 26.956 44.865 18.323 1.00 81.06 92 GLU A C 1
ATOM 701 O O . GLU A 1 92 ? 27.256 44.950 17.131 1.00 81.06 92 GLU A O 1
ATOM 706 N N . ASP A 1 93 ? 27.805 45.025 19.334 1.00 87.06 93 ASP A N 1
ATOM 707 C CA . ASP A 1 93 ? 29.217 45.314 19.182 1.00 87.06 93 ASP A CA 1
ATOM 708 C C . ASP A 1 93 ? 30.044 44.470 20.160 1.00 87.06 93 ASP A C 1
ATOM 710 O O . ASP A 1 93 ? 29.722 44.380 21.342 1.00 87.06 93 ASP A O 1
ATOM 714 N N . ILE A 1 94 ? 31.075 43.804 19.641 1.00 90.06 94 ILE A N 1
ATOM 715 C CA . ILE A 1 94 ? 31.965 42.933 20.414 1.00 90.06 94 ILE A CA 1
ATOM 716 C C . ILE A 1 94 ? 33.237 43.658 20.860 1.00 90.06 94 ILE A C 1
ATOM 718 O O . ILE A 1 94 ? 33.843 43.206 21.825 1.00 90.06 94 ILE A O 1
ATOM 722 N N . GLY A 1 95 ? 33.652 44.751 20.207 1.00 87.50 95 GLY A N 1
ATOM 723 C CA . GLY A 1 95 ? 34.960 45.360 20.484 1.00 87.50 95 GLY A CA 1
ATOM 724 C C . GLY A 1 95 ? 35.176 45.781 21.941 1.00 87.50 95 GLY A C 1
ATOM 725 O O . GLY A 1 95 ? 36.203 45.382 22.486 1.00 87.50 95 GLY A O 1
ATOM 726 N N . PRO A 1 96 ? 34.202 46.415 22.632 1.00 87.81 96 PRO A N 1
ATOM 727 C CA . PRO A 1 96 ? 34.334 46.751 24.055 1.00 87.81 96 PRO A CA 1
ATOM 728 C C . PRO A 1 96 ? 34.526 45.538 24.981 1.00 87.81 96 PRO A C 1
ATOM 730 O O . PRO A 1 96 ? 34.936 45.680 26.128 1.00 87.81 96 PRO A O 1
ATOM 733 N N . PHE A 1 97 ? 34.207 44.331 24.508 1.00 88.62 97 PHE A N 1
ATOM 734 C CA . PHE A 1 97 ? 34.311 43.084 25.267 1.00 88.62 97 PHE A CA 1
ATOM 735 C C . PHE A 1 97 ? 35.610 42.308 24.977 1.00 88.62 97 PHE A C 1
ATOM 737 O O . PHE A 1 97 ? 35.766 41.191 25.476 1.00 88.62 97 PHE A O 1
ATOM 744 N N . LEU A 1 98 ? 36.518 42.847 24.155 1.00 90.19 98 LEU A N 1
ATOM 745 C CA . LEU A 1 98 ? 37.810 42.228 23.845 1.00 90.19 98 LEU A CA 1
ATOM 746 C C . LEU A 1 98 ? 38.874 42.619 24.874 1.00 90.19 98 LEU A C 1
ATOM 748 O O . LEU A 1 98 ? 38.955 43.771 25.301 1.00 90.19 98 LEU A O 1
ATOM 752 N N . SER A 1 99 ? 39.733 41.668 25.238 1.00 88.94 99 SER A N 1
ATOM 753 C CA . SER A 1 99 ? 40.959 41.977 25.977 1.00 88.94 99 SER A CA 1
ATOM 754 C C . SER A 1 99 ? 42.087 42.433 25.046 1.00 88.94 99 SER A C 1
ATOM 756 O O . SER A 1 99 ? 42.047 42.181 23.838 1.00 88.94 99 SER A O 1
ATOM 758 N N . GLU A 1 100 ? 43.130 43.063 25.595 1.00 85.25 100 GLU A N 1
ATOM 759 C CA . GLU A 1 100 ? 44.335 43.429 24.828 1.00 85.25 100 GLU A CA 1
ATOM 760 C C . GLU A 1 100 ? 44.941 42.219 24.093 1.00 85.25 100 GLU A C 1
ATOM 762 O O . GLU A 1 100 ? 45.320 42.318 22.925 1.00 85.25 100 GLU A O 1
ATOM 767 N N . GLU A 1 101 ? 44.959 41.048 24.734 1.00 87.25 101 GLU A N 1
ATOM 768 C CA . GLU A 1 101 ? 45.429 39.799 24.124 1.00 87.25 101 GLU A CA 1
ATOM 769 C C . GLU A 1 101 ? 44.538 39.318 22.977 1.00 87.25 101 GLU A C 1
ATOM 771 O O . GLU A 1 101 ? 45.040 38.792 21.981 1.00 87.25 101 GLU A O 1
ATOM 776 N N . ASP A 1 102 ? 43.217 39.490 23.087 1.00 89.56 102 ASP A N 1
ATOM 777 C CA . ASP A 1 102 ? 42.297 39.127 22.011 1.00 89.56 102 ASP A CA 1
ATOM 778 C C . ASP A 1 102 ? 42.517 40.009 20.786 1.00 89.56 102 ASP A C 1
ATOM 780 O O . ASP A 1 102 ? 42.554 39.498 19.665 1.00 89.56 102 ASP A O 1
ATOM 784 N N . VAL A 1 103 ? 42.722 41.313 20.988 1.00 88.25 103 VAL A N 1
ATOM 785 C CA . VAL A 1 103 ? 43.032 42.248 19.901 1.00 88.25 103 VAL A CA 1
ATOM 786 C C . VAL A 1 103 ? 44.383 41.913 19.274 1.00 88.25 103 VAL A C 1
ATOM 788 O O . VAL A 1 103 ? 44.467 41.784 18.050 1.00 88.25 103 VAL A O 1
ATOM 791 N N . GLN A 1 104 ? 45.423 41.668 20.078 1.00 87.06 104 GLN A N 1
ATOM 792 C CA . GLN A 1 104 ? 46.730 41.234 19.574 1.00 87.06 104 GLN A CA 1
ATOM 793 C C . GLN A 1 104 ? 46.619 39.934 18.766 1.00 87.06 104 GLN A C 1
ATOM 795 O O . GLN A 1 104 ? 47.171 39.841 17.671 1.00 87.06 104 GLN A O 1
ATOM 800 N N . TYR A 1 105 ? 45.868 38.941 19.254 1.00 88.38 105 TYR A N 1
ATOM 801 C CA . TYR A 1 105 ? 45.674 37.672 18.553 1.00 88.38 105 TYR A CA 1
ATOM 802 C C . TYR A 1 105 ? 44.918 37.856 17.233 1.00 88.38 105 TYR A C 1
ATOM 804 O O . TYR A 1 105 ? 45.317 37.309 16.207 1.00 88.38 105 TYR A O 1
ATOM 812 N N . LEU A 1 106 ? 43.830 38.628 17.230 1.00 87.38 106 LEU A N 1
ATOM 813 C CA . LEU A 1 106 ? 43.004 38.836 16.040 1.00 87.38 106 LEU A CA 1
ATOM 814 C C . LEU A 1 106 ? 43.702 39.702 14.975 1.00 87.38 106 LEU A C 1
ATOM 816 O O . LEU A 1 106 ? 43.411 39.541 13.785 1.00 87.38 106 LEU A O 1
ATOM 820 N N . THR A 1 107 ? 44.669 40.533 15.372 1.00 86.44 107 THR A N 1
ATOM 821 C CA . THR A 1 107 ? 45.431 41.418 14.472 1.00 86.44 107 THR A CA 1
ATOM 822 C C . THR A 1 107 ? 46.616 40.718 13.790 1.00 86.44 107 THR A C 1
ATOM 824 O O . THR A 1 107 ? 47.040 41.153 12.721 1.00 86.44 107 THR A O 1
ATOM 827 N N . LYS A 1 108 ? 47.108 39.583 14.316 1.00 86.31 108 LYS A N 1
ATOM 828 C CA . LYS A 1 108 ? 48.209 38.804 13.705 1.00 86.31 108 LYS A CA 1
ATOM 829 C C . LYS A 1 108 ? 47.932 38.463 12.241 1.00 86.31 108 LYS A C 1
ATOM 831 O O . LYS A 1 108 ? 46.891 37.879 11.920 1.00 86.31 108 LYS A O 1
ATOM 836 N N . THR A 1 109 ? 48.839 38.825 11.341 1.00 76.12 109 THR A N 1
ATOM 837 C CA . THR A 1 109 ? 48.665 38.651 9.889 1.00 76.12 109 THR A CA 1
ATOM 838 C C . THR A 1 109 ? 48.956 37.220 9.439 1.00 76.12 109 THR A C 1
ATOM 840 O O . THR A 1 109 ? 48.379 36.771 8.452 1.00 76.12 109 THR A O 1
ATOM 843 N N . GLU A 1 110 ? 49.760 36.467 10.195 1.00 78.44 110 GLU A N 1
ATOM 844 C CA . GLU A 1 110 ? 50.107 35.068 9.921 1.00 78.44 110 GLU A CA 1
ATOM 845 C C . GLU A 1 110 ? 48.974 34.059 10.200 1.00 78.44 110 GLU A C 1
ATOM 847 O O . GLU A 1 110 ? 49.044 32.902 9.778 1.00 78.44 110 GLU A O 1
ATOM 852 N N . LEU A 1 111 ? 47.912 34.468 10.904 1.00 81.94 111 LEU A N 1
ATOM 853 C CA . LEU A 1 111 ? 46.806 33.581 11.266 1.00 81.94 111 LEU A CA 1
ATOM 854 C C . LEU A 1 111 ? 45.748 33.492 10.165 1.00 81.94 111 LEU A C 1
ATOM 856 O O . LEU A 1 111 ? 45.221 34.498 9.685 1.00 81.94 111 LEU A O 1
ATOM 860 N N . ASN A 1 112 ? 45.353 32.260 9.834 1.00 83.50 112 ASN A N 1
ATOM 861 C CA . ASN A 1 112 ? 44.275 32.020 8.880 1.00 83.50 112 ASN A CA 1
ATOM 862 C C . ASN A 1 112 ? 42.900 32.476 9.416 1.00 83.50 112 ASN A C 1
ATOM 864 O O . ASN A 1 112 ? 42.669 32.613 10.622 1.00 83.50 112 ASN A O 1
ATOM 868 N N . SER A 1 113 ? 41.953 32.686 8.498 1.00 82.69 113 SER A N 1
ATOM 869 C CA . SER A 1 113 ? 40.608 33.185 8.812 1.00 82.69 113 SER A CA 1
ATOM 870 C C . SER A 1 113 ? 39.844 32.290 9.797 1.00 82.69 113 SER A C 1
ATOM 872 O O . SER A 1 113 ? 39.123 32.797 10.656 1.00 82.69 113 SER A O 1
ATOM 874 N N . LEU A 1 114 ? 40.037 30.969 9.735 1.00 87.25 114 LEU A N 1
ATOM 875 C CA . LEU A 1 114 ? 39.397 30.010 10.638 1.00 87.25 114 LEU A CA 1
ATOM 876 C C . LEU A 1 114 ? 39.897 30.144 12.086 1.00 87.25 114 LEU A C 1
ATOM 878 O O . LEU A 1 114 ? 39.091 30.053 13.015 1.00 87.25 114 LEU A O 1
ATOM 882 N N . ALA A 1 115 ? 41.192 30.389 12.291 1.00 88.81 115 ALA A N 1
ATOM 883 C CA . ALA A 1 115 ? 41.776 30.605 13.613 1.00 88.81 115 ALA A CA 1
ATOM 884 C C . ALA A 1 115 ? 41.206 31.874 14.266 1.00 88.81 115 ALA A C 1
ATOM 886 O O . ALA A 1 115 ? 40.750 31.829 15.409 1.00 88.81 115 ALA A O 1
ATOM 887 N N . LYS A 1 116 ? 41.117 32.975 13.508 1.00 90.38 116 LYS A N 1
ATOM 888 C CA . LYS A 1 116 ? 40.525 34.239 13.981 1.00 90.38 116 LYS A CA 1
ATOM 889 C C . LYS A 1 116 ? 39.028 34.105 14.286 1.00 90.38 116 LYS A C 1
ATOM 891 O O . LYS A 1 116 ? 38.560 34.573 15.321 1.00 90.38 116 LYS A O 1
ATOM 896 N N . VAL A 1 117 ? 38.279 33.391 13.439 1.00 91.12 117 VAL A N 1
ATOM 897 C CA . VAL A 1 117 ? 36.860 33.061 13.676 1.00 91.12 117 VAL A CA 1
ATOM 898 C C . VAL A 1 117 ? 36.675 32.211 14.936 1.00 91.12 117 VAL A C 1
ATOM 900 O O . VAL A 1 117 ? 35.736 32.437 15.701 1.00 91.12 117 VAL A O 1
ATOM 903 N N . THR A 1 118 ? 37.567 31.248 15.165 1.00 93.25 118 THR A N 1
ATOM 904 C CA . THR A 1 118 ? 37.527 30.382 16.350 1.00 93.25 118 THR A CA 1
ATOM 905 C C . THR A 1 118 ? 37.815 31.180 17.615 1.00 93.25 118 THR A C 1
ATOM 907 O O . THR A 1 118 ? 37.039 31.082 18.564 1.00 93.25 118 THR A O 1
ATOM 910 N N . ARG A 1 119 ? 38.847 32.037 17.605 1.00 91.81 119 ARG A N 1
ATOM 911 C CA . ARG A 1 119 ? 39.158 32.916 18.739 1.00 91.81 119 ARG A CA 1
ATOM 912 C C . ARG A 1 119 ? 37.994 33.846 19.063 1.00 91.81 119 ARG A C 1
ATOM 914 O O . ARG A 1 119 ? 37.587 33.927 20.215 1.00 91.81 119 ARG A O 1
ATOM 921 N N . LEU A 1 120 ? 37.384 34.478 18.059 1.00 92.62 120 LEU A N 1
ATOM 922 C CA . LEU A 1 120 ? 36.229 35.349 18.288 1.00 92.62 120 LEU A CA 1
ATOM 923 C C . LEU A 1 120 ? 35.036 34.585 18.892 1.00 92.62 120 LEU A C 1
ATOM 925 O O . LEU A 1 120 ? 34.335 35.103 19.758 1.00 92.62 120 LEU A O 1
ATOM 929 N N . ALA A 1 121 ? 34.809 33.335 18.486 1.00 94.75 121 ALA A N 1
ATOM 930 C CA . ALA A 1 121 ? 33.772 32.496 19.082 1.00 94.75 121 ALA A CA 1
ATOM 931 C C . ALA A 1 121 ? 34.056 32.130 20.554 1.00 94.75 121 ALA A C 1
ATOM 933 O O . ALA A 1 121 ? 33.117 31.994 21.341 1.00 94.75 121 ALA A O 1
ATOM 934 N N . GLU A 1 122 ? 35.325 31.994 20.944 1.00 92.44 122 GLU A N 1
ATOM 935 C CA . GLU A 1 122 ? 35.724 31.813 22.346 1.00 92.44 122 GLU A CA 1
ATOM 936 C C . GLU A 1 122 ? 35.432 33.065 23.179 1.00 92.44 122 GLU A C 1
ATOM 938 O O . GLU A 1 122 ? 34.882 32.941 24.275 1.00 92.44 122 GLU A O 1
ATOM 943 N N . VAL A 1 123 ? 35.687 34.262 22.637 1.00 91.38 123 VAL A N 1
ATOM 944 C CA . VAL A 1 123 ? 35.307 35.530 23.287 1.00 91.38 123 VAL A CA 1
ATOM 945 C C . VAL A 1 123 ? 33.795 35.585 23.515 1.00 91.38 123 VAL A C 1
ATOM 947 O O . VAL A 1 123 ? 33.354 35.800 24.640 1.00 91.38 123 VAL A O 1
ATOM 950 N N . TYR A 1 124 ? 32.980 35.287 22.497 1.00 93.50 124 TYR A N 1
ATOM 951 C CA . TYR A 1 124 ? 31.516 35.248 22.640 1.00 93.50 124 TYR A CA 1
ATOM 952 C C . TYR A 1 124 ? 31.047 34.260 23.721 1.00 93.50 124 TYR A C 1
ATOM 954 O O . TYR A 1 124 ? 30.089 34.540 24.447 1.00 93.50 124 TYR A O 1
ATOM 962 N N . ALA A 1 125 ? 31.727 33.117 23.864 1.00 90.69 125 ALA A N 1
ATOM 963 C CA . ALA A 1 125 ? 31.452 32.174 24.943 1.00 90.69 125 ALA A CA 1
ATOM 964 C C . ALA A 1 125 ? 31.830 32.749 26.321 1.00 90.69 125 ALA A C 1
ATOM 966 O O . ALA A 1 125 ? 31.036 32.612 27.253 1.00 90.69 125 ALA A O 1
ATOM 967 N N . ARG A 1 126 ? 32.978 33.437 26.450 1.00 89.06 126 ARG A N 1
ATOM 968 C CA . ARG A 1 126 ? 33.400 34.112 27.695 1.00 89.06 126 ARG A CA 1
ATOM 969 C C . ARG A 1 126 ? 32.454 35.240 28.107 1.00 89.06 126 ARG A C 1
ATOM 971 O O . ARG A 1 126 ? 32.114 35.312 29.285 1.00 89.06 126 ARG A O 1
ATOM 978 N N . VAL A 1 127 ? 31.935 36.015 27.152 1.00 88.50 127 VAL A N 1
ATOM 979 C CA . VAL A 1 127 ? 30.893 37.044 27.369 1.00 88.50 127 VAL A CA 1
ATOM 980 C C . VAL A 1 127 ? 29.557 36.423 27.817 1.00 88.50 127 VAL A C 1
ATOM 982 O O . VAL A 1 127 ? 28.705 37.095 28.383 1.00 88.50 127 VAL A O 1
ATOM 985 N N . GLY A 1 128 ? 29.350 35.117 27.611 1.00 86.06 128 GLY A N 1
ATOM 986 C CA . GLY A 1 128 ? 28.097 34.429 27.944 1.00 86.06 128 GLY A CA 1
ATOM 987 C C . GLY A 1 128 ? 27.049 34.460 26.822 1.00 86.06 128 GLY A C 1
ATOM 988 O O . GLY A 1 128 ? 25.913 34.012 27.016 1.00 86.06 128 GLY A O 1
ATOM 989 N N . CYS A 1 129 ? 27.421 34.923 25.625 1.00 89.56 129 CYS A N 1
ATOM 990 C CA . CYS A 1 129 ? 26.585 34.912 24.426 1.00 89.56 129 CYS A CA 1
ATOM 991 C C . CYS A 1 129 ? 26.656 33.538 23.733 1.00 89.56 129 CYS A C 1
ATOM 993 O O . CYS A 1 129 ? 27.285 33.349 22.694 1.00 89.56 129 CYS A O 1
ATOM 995 N N . THR A 1 130 ? 26.018 32.535 24.338 1.00 90.06 130 THR A N 1
ATOM 996 C CA . THR A 1 130 ? 26.079 31.125 23.903 1.00 90.06 130 THR A CA 1
ATOM 997 C C . THR A 1 130 ? 25.002 30.735 22.885 1.00 90.06 130 THR A C 1
ATOM 999 O O . THR A 1 130 ? 25.086 29.668 22.268 1.00 90.06 130 THR A O 1
ATOM 1002 N N . ASN A 1 131 ? 23.981 31.575 22.694 1.00 89.19 131 ASN A N 1
ATOM 1003 C CA . ASN A 1 131 ? 22.887 31.357 21.746 1.00 89.19 131 ASN A CA 1
ATOM 1004 C C . ASN A 1 131 ? 22.544 32.631 20.937 1.00 89.19 131 ASN A C 1
ATOM 1006 O O . ASN A 1 131 ? 21.413 33.119 21.025 1.00 89.19 131 ASN A O 1
ATOM 1010 N N . PRO A 1 132 ? 23.490 33.186 20.154 1.00 91.12 132 PRO A N 1
ATOM 1011 C CA . PRO A 1 132 ? 23.297 34.442 19.430 1.00 91.12 132 PRO A CA 1
ATOM 1012 C C . PRO A 1 132 ? 22.236 34.358 18.323 1.00 91.12 132 PRO A C 1
ATOM 1014 O O . PRO A 1 132 ? 22.019 33.306 17.711 1.00 91.12 132 PRO A O 1
ATOM 1017 N N . THR A 1 133 ? 21.608 35.494 18.005 1.00 90.94 133 THR A N 1
ATOM 1018 C CA . THR A 1 133 ? 20.771 35.637 16.803 1.00 90.94 133 THR A CA 1
ATOM 1019 C C . THR A 1 133 ? 21.592 35.459 15.518 1.00 90.94 133 THR A C 1
ATOM 1021 O O . THR A 1 133 ? 22.821 35.569 15.504 1.00 90.94 133 THR A O 1
ATOM 1024 N N . GLU A 1 134 ? 20.921 35.198 14.388 1.00 88.50 134 GLU A N 1
ATOM 1025 C CA . GLU A 1 134 ? 21.615 35.131 13.092 1.00 88.50 134 GLU A CA 1
ATOM 1026 C C . GLU A 1 134 ? 22.298 36.450 12.726 1.00 88.50 134 GLU A C 1
ATOM 1028 O O . GLU A 1 134 ? 23.401 36.410 12.184 1.00 88.50 134 GLU A O 1
ATOM 1033 N N . ASN A 1 135 ? 21.685 37.588 13.066 1.00 89.25 135 ASN A N 1
ATOM 1034 C CA . ASN A 1 135 ? 22.275 38.903 12.835 1.00 89.25 135 ASN A CA 1
ATOM 1035 C C . ASN A 1 135 ? 23.553 39.079 13.652 1.00 89.25 135 ASN A C 1
ATOM 1037 O O . ASN A 1 135 ? 24.569 39.458 13.087 1.00 89.25 135 ASN A O 1
ATOM 1041 N N . THR A 1 136 ? 23.540 38.716 14.937 1.00 92.19 136 THR A N 1
ATOM 1042 C CA . THR A 1 136 ? 24.733 38.756 15.795 1.00 92.19 136 THR A CA 1
ATOM 1043 C C . THR A 1 136 ? 25.864 37.872 15.254 1.00 92.19 136 THR A C 1
ATOM 1045 O O . THR A 1 136 ? 27.010 38.304 15.213 1.00 92.19 136 THR A O 1
ATOM 1048 N N . CYS A 1 137 ? 25.562 36.679 14.724 1.00 92.62 137 CYS A N 1
ATOM 1049 C CA . CYS A 1 137 ? 26.580 35.852 14.055 1.00 92.62 137 CYS A CA 1
ATOM 1050 C C . CYS A 1 137 ? 27.163 36.532 12.800 1.00 92.62 137 CYS A C 1
ATOM 1052 O O . CYS A 1 137 ? 28.346 36.389 12.507 1.00 92.62 137 CYS A O 1
ATOM 1054 N N . GLY A 1 138 ? 26.325 37.241 12.038 1.00 90.88 138 GLY A N 1
ATOM 1055 C CA . GLY A 1 138 ? 26.747 38.008 10.867 1.00 90.88 138 GLY A CA 1
ATOM 1056 C C . GLY A 1 138 ? 27.621 39.207 11.223 1.00 90.88 138 GLY A C 1
ATOM 1057 O O . GLY A 1 138 ? 28.636 39.437 10.565 1.00 90.88 138 GLY A O 1
ATOM 1058 N N . LYS A 1 139 ? 27.253 39.934 12.283 1.00 91.00 139 LYS A N 1
ATOM 1059 C CA . LYS A 1 139 ? 28.020 41.061 12.828 1.00 91.00 139 LYS A CA 1
ATOM 1060 C C . LYS A 1 139 ? 29.392 40.608 13.334 1.00 91.00 139 LYS A C 1
ATOM 1062 O O . LYS A 1 139 ? 30.375 41.254 13.009 1.00 91.00 139 LYS A O 1
ATOM 1067 N N . ALA A 1 140 ? 29.490 39.449 13.994 1.00 91.44 140 ALA A N 1
ATOM 1068 C CA . ALA A 1 140 ? 30.770 38.882 14.439 1.00 91.44 140 ALA A CA 1
ATOM 1069 C C . ALA A 1 140 ? 31.771 38.679 13.282 1.00 91.44 140 ALA A C 1
ATOM 1071 O O . ALA A 1 140 ? 32.924 39.089 13.364 1.00 91.44 140 ALA A O 1
ATOM 1072 N N . VAL A 1 141 ? 31.329 38.086 12.169 1.00 91.75 141 VAL A N 1
ATOM 1073 C CA . VAL A 1 141 ? 32.194 37.884 10.991 1.00 91.75 141 VAL A CA 1
ATOM 1074 C C . VAL A 1 141 ? 32.473 39.203 10.266 1.00 91.75 141 VAL A C 1
ATOM 1076 O O . VAL A 1 141 ? 33.570 39.410 9.755 1.00 91.75 141 VAL A O 1
ATOM 1079 N N . SER A 1 142 ? 31.504 40.118 10.253 1.00 90.19 142 SER A N 1
ATOM 1080 C CA . SER A 1 142 ? 31.671 41.450 9.661 1.00 90.19 142 SER A CA 1
ATOM 1081 C C . SER A 1 142 ? 32.686 42.296 10.436 1.00 90.19 142 SER A C 1
ATOM 1083 O O . SER A 1 142 ? 33.500 42.970 9.818 1.00 90.19 142 SER A O 1
ATOM 1085 N N . PHE A 1 143 ? 32.721 42.174 11.765 1.00 91.00 143 PHE A N 1
ATOM 1086 C CA . PHE A 1 143 ? 33.720 42.798 12.631 1.00 91.00 143 PHE A CA 1
ATOM 1087 C C . PHE A 1 143 ? 35.147 42.337 12.294 1.00 91.00 143 PHE A C 1
ATOM 1089 O O . PHE A 1 143 ? 36.047 43.164 12.176 1.00 91.00 143 PHE A O 1
ATOM 1096 N N . LEU A 1 144 ? 35.358 41.037 12.039 1.00 88.69 144 LEU A N 1
ATOM 1097 C CA . LEU A 1 144 ? 36.670 40.526 11.608 1.00 88.69 144 LEU A CA 1
ATOM 1098 C C . LEU A 1 144 ? 37.122 41.114 10.266 1.00 88.69 144 LEU A C 1
ATOM 1100 O O . LEU A 1 144 ? 38.312 41.319 10.042 1.00 88.69 144 LEU A O 1
ATOM 1104 N N . LYS A 1 145 ? 36.179 41.378 9.361 1.00 85.75 145 LYS A N 1
ATOM 1105 C CA . LYS A 1 145 ? 36.484 42.021 8.084 1.00 85.75 145 LYS A CA 1
ATOM 1106 C C . LYS A 1 145 ? 36.846 43.496 8.276 1.00 85.75 145 LYS A C 1
ATOM 1108 O O . LYS A 1 145 ? 37.838 43.943 7.713 1.00 85.75 145 LYS A O 1
ATOM 1113 N N . GLU A 1 146 ? 36.023 44.231 9.022 1.00 84.88 146 GLU A N 1
ATOM 1114 C CA . GLU A 1 146 ? 36.092 45.693 9.121 1.00 84.88 146 GLU A CA 1
ATOM 1115 C C . GLU A 1 146 ? 37.235 46.178 10.013 1.00 84.88 146 GLU A C 1
ATOM 1117 O O . GLU A 1 146 ? 37.956 47.088 9.619 1.00 84.88 146 GLU A O 1
ATOM 1122 N N . TYR A 1 147 ? 37.452 45.524 11.156 1.00 84.00 147 TYR A N 1
ATOM 1123 C CA . TYR A 1 147 ? 38.426 45.973 12.154 1.00 84.00 147 TYR A CA 1
ATOM 1124 C C . TYR A 1 147 ? 39.673 45.088 12.270 1.00 84.00 147 TYR A C 1
ATOM 1126 O O . TYR A 1 147 ? 40.690 45.546 12.772 1.00 84.00 147 TYR A O 1
ATOM 1134 N N . MET A 1 148 ? 39.626 43.832 11.802 1.00 84.44 148 MET A N 1
ATOM 1135 C CA . MET A 1 148 ? 40.758 42.884 11.897 1.00 84.44 148 MET A CA 1
ATOM 1136 C C . MET A 1 148 ? 41.372 42.526 10.532 1.00 84.44 148 MET A C 1
ATOM 1138 O O . MET A 1 148 ? 42.204 41.619 10.440 1.00 84.44 148 MET A O 1
ATOM 1142 N N . HIS A 1 149 ? 40.932 43.211 9.467 1.00 79.06 149 HIS A N 1
ATOM 1143 C CA . HIS A 1 149 ? 41.414 43.099 8.086 1.00 79.06 149 HIS A CA 1
ATOM 1144 C C . HIS A 1 149 ? 41.568 41.656 7.564 1.00 79.06 149 HIS A C 1
ATOM 1146 O O . HIS A 1 149 ? 42.514 41.349 6.840 1.00 79.06 149 HIS A O 1
ATOM 1152 N N . VAL A 1 150 ? 40.650 40.745 7.917 1.00 78.94 150 VAL A N 1
ATOM 1153 C CA . VAL A 1 150 ? 40.737 39.334 7.499 1.00 78.94 150 VAL A CA 1
ATOM 1154 C C . VAL A 1 150 ? 40.457 39.184 5.991 1.00 78.94 150 VAL A C 1
ATOM 1156 O O . VAL A 1 150 ? 39.319 39.413 5.560 1.00 78.94 150 VAL A O 1
ATOM 1159 N N . PRO A 1 151 ? 41.449 38.768 5.173 1.00 64.56 151 PRO A N 1
ATOM 1160 C CA . PRO A 1 151 ? 41.277 38.629 3.729 1.00 64.56 151 PRO A CA 1
ATOM 1161 C C . PRO A 1 151 ? 40.329 37.465 3.389 1.00 64.56 151 PRO A C 1
ATOM 1163 O O . PRO A 1 151 ? 40.301 36.445 4.077 1.00 64.56 151 PRO A O 1
ATOM 1166 N N . GLY A 1 152 ? 39.535 37.615 2.322 1.00 66.12 152 GLY A N 1
ATOM 1167 C CA . GLY A 1 152 ? 38.618 36.573 1.827 1.00 66.12 152 GLY A CA 1
ATOM 1168 C C . GLY A 1 152 ? 37.171 36.646 2.334 1.00 66.12 152 GLY A C 1
ATOM 1169 O O . GLY A 1 152 ? 36.355 35.817 1.962 1.00 66.12 152 GLY A O 1
ATOM 1170 N N . LEU A 1 153 ? 36.796 37.646 3.141 1.00 74.12 153 LEU A N 1
ATOM 1171 C CA . LEU A 1 153 ? 35.397 37.859 3.567 1.00 74.12 153 LEU A CA 1
ATOM 1172 C C . LEU A 1 153 ? 34.587 38.758 2.608 1.00 74.12 153 LEU A C 1
ATOM 1174 O O . LEU A 1 153 ? 33.533 39.283 2.975 1.00 74.12 153 LEU A O 1
ATOM 1178 N N . THR A 1 154 ? 35.090 38.982 1.393 1.00 66.81 154 THR A N 1
ATOM 1179 C CA . THR A 1 154 ? 34.448 39.796 0.349 1.00 66.81 154 THR A CA 1
ATOM 1180 C C . THR A 1 154 ? 33.525 38.982 -0.549 1.00 66.81 154 THR A C 1
ATOM 1182 O O . THR A 1 154 ? 32.524 39.519 -1.022 1.00 66.81 154 THR A O 1
ATOM 1185 N N . ASP A 1 155 ? 33.813 37.696 -0.763 1.00 79.94 155 ASP A N 1
ATOM 1186 C CA . ASP A 1 155 ? 32.980 36.845 -1.600 1.00 79.94 155 ASP A CA 1
ATOM 1187 C C . ASP A 1 155 ? 31.803 36.228 -0.800 1.00 79.94 155 ASP A C 1
ATOM 1189 O O . ASP A 1 155 ? 31.966 35.799 0.351 1.00 79.94 155 ASP A O 1
ATOM 1193 N N . PRO A 1 156 ? 30.580 36.187 -1.372 1.00 83.31 156 PRO A N 1
ATOM 1194 C CA . PRO A 1 156 ? 29.401 35.698 -0.657 1.00 83.31 156 PRO A CA 1
ATOM 1195 C C . PRO A 1 156 ? 29.513 34.250 -0.124 1.00 83.31 156 PRO A C 1
ATOM 1197 O O . PRO A 1 156 ? 29.054 34.010 1.001 1.00 83.31 156 PRO A O 1
ATOM 1200 N N . PRO A 1 157 ? 30.084 33.274 -0.865 1.00 82.62 157 PRO A N 1
ATOM 1201 C CA . PRO A 1 157 ? 30.268 31.907 -0.371 1.00 82.62 157 PRO A CA 1
ATOM 1202 C C . PRO A 1 157 ? 31.207 31.791 0.836 1.00 82.62 157 PRO A C 1
ATOM 1204 O O . PRO A 1 157 ? 30.848 31.114 1.807 1.00 82.62 157 PRO A O 1
ATOM 1207 N N . THR A 1 158 ? 32.362 32.459 0.817 1.00 83.56 158 THR A N 1
ATOM 1208 C CA . THR A 1 158 ? 33.346 32.422 1.910 1.00 83.56 158 THR A CA 1
ATOM 1209 C C . THR A 1 158 ? 32.811 33.126 3.148 1.00 83.56 158 THR A C 1
ATOM 1211 O O . THR A 1 158 ? 32.907 32.571 4.242 1.00 83.56 158 THR A O 1
ATOM 1214 N N . PHE A 1 159 ? 32.112 34.259 3.002 1.00 89.31 159 PHE A N 1
ATOM 1215 C CA . PHE A 1 159 ? 31.449 34.916 4.135 1.00 89.31 159 PHE A CA 1
ATOM 1216 C C . PHE A 1 159 ? 30.439 33.983 4.829 1.00 89.31 159 PHE A C 1
ATOM 1218 O O . PHE A 1 159 ? 30.450 33.821 6.053 1.00 89.31 159 PHE A O 1
ATOM 1225 N N . LEU A 1 160 ? 29.587 33.299 4.053 1.00 89.06 160 LEU A N 1
ATOM 1226 C CA . LEU A 1 160 ? 28.619 32.340 4.592 1.00 89.06 160 LEU A CA 1
ATOM 1227 C C . LEU A 1 160 ? 29.304 31.141 5.267 1.00 89.06 160 LEU A C 1
ATOM 1229 O O . LEU A 1 160 ? 28.788 30.612 6.259 1.00 89.06 160 LEU A O 1
ATOM 1233 N N . LYS A 1 161 ? 30.444 30.696 4.731 1.00 90.12 161 LYS A N 1
ATOM 1234 C CA . LYS A 1 161 ? 31.252 29.624 5.312 1.00 90.12 161 LYS A CA 1
ATOM 1235 C C . LYS A 1 161 ? 31.840 30.049 6.662 1.00 90.12 161 LYS A C 1
ATOM 1237 O O . LYS A 1 161 ? 31.624 29.337 7.639 1.00 90.12 161 LYS A O 1
ATOM 1242 N N . SER A 1 162 ? 32.418 31.244 6.768 1.00 90.56 162 SER A N 1
ATOM 1243 C CA . SER A 1 162 ? 32.934 31.782 8.034 1.00 90.56 162 SER A CA 1
ATOM 1244 C C . SER A 1 162 ? 31.845 31.972 9.097 1.00 90.56 162 SER A C 1
ATOM 1246 O O . SER A 1 162 ? 32.073 31.668 10.266 1.00 90.56 162 SER A O 1
ATOM 1248 N N . VAL A 1 163 ? 30.620 32.365 8.717 1.00 92.88 163 VAL A N 1
ATOM 1249 C CA . VAL A 1 163 ? 29.470 32.416 9.649 1.00 92.88 163 VAL A CA 1
ATOM 1250 C C . VAL A 1 163 ? 29.083 31.019 10.155 1.00 92.88 163 VAL A C 1
ATOM 1252 O O . VAL A 1 163 ? 28.663 30.861 11.305 1.00 92.88 163 VAL A O 1
ATOM 1255 N N . GLN A 1 164 ? 29.193 29.983 9.317 1.00 92.75 164 GLN A N 1
ATOM 1256 C CA . GLN A 1 164 ? 28.950 28.599 9.741 1.00 92.75 164 GLN A CA 1
ATOM 1257 C C . GLN A 1 164 ? 30.051 28.105 10.679 1.00 92.75 164 GLN A C 1
ATOM 1259 O O . GLN A 1 164 ? 29.733 27.492 11.700 1.00 92.75 164 GLN A O 1
ATOM 1264 N N . ASP A 1 165 ? 31.307 28.413 10.368 1.00 92.50 165 ASP A N 1
ATOM 1265 C CA . ASP A 1 165 ? 32.458 28.021 11.178 1.00 92.50 165 ASP A CA 1
ATOM 1266 C C . ASP A 1 165 ? 32.419 28.703 12.556 1.00 92.50 165 ASP A C 1
ATOM 1268 O O . ASP A 1 165 ? 32.569 28.023 13.571 1.00 92.50 165 ASP A O 1
ATOM 1272 N N . PHE A 1 166 ? 32.040 29.986 12.620 1.00 94.38 166 PHE A N 1
ATOM 1273 C CA . PHE A 1 166 ? 31.786 30.704 13.875 1.00 94.38 166 PHE A CA 1
ATOM 1274 C C . PHE A 1 166 ? 30.740 29.996 14.751 1.00 94.38 166 PHE A C 1
ATOM 1276 O O . PHE A 1 166 ? 30.967 29.752 15.934 1.00 94.38 166 PHE A O 1
ATOM 1283 N N . LYS A 1 167 ? 29.594 29.597 14.177 1.00 94.00 167 LYS A N 1
ATOM 1284 C CA . LYS A 1 167 ? 28.525 28.896 14.919 1.00 94.00 167 LYS A CA 1
ATOM 1285 C C . LYS A 1 167 ? 28.982 27.542 15.468 1.00 94.00 167 LYS A C 1
ATOM 1287 O O . LYS A 1 167 ? 28.539 27.130 16.543 1.00 94.00 167 LYS A O 1
ATOM 1292 N N . VAL A 1 168 ? 29.829 26.829 14.724 1.00 92.69 168 VAL A N 1
ATOM 1293 C CA . VAL A 1 168 ? 30.391 25.541 15.153 1.00 92.69 168 VAL A CA 1
ATOM 1294 C C . VAL A 1 168 ? 31.395 25.750 16.284 1.00 92.69 168 VAL A C 1
ATOM 1296 O O . VAL A 1 168 ? 31.278 25.082 17.316 1.00 92.69 168 VAL A O 1
ATOM 1299 N N . ALA A 1 169 ? 32.315 26.704 16.125 1.00 93.50 169 ALA A N 1
ATOM 1300 C CA . ALA A 1 169 ? 33.299 27.062 17.139 1.00 93.50 169 ALA A CA 1
ATOM 1301 C C . ALA A 1 169 ? 32.622 27.528 18.436 1.00 93.50 169 ALA A C 1
ATOM 1303 O O . ALA A 1 169 ? 32.924 27.001 19.504 1.00 93.50 169 ALA A O 1
ATOM 1304 N N . LEU A 1 170 ? 31.605 28.391 18.344 1.00 94.50 170 LEU A N 1
ATOM 1305 C CA . LEU A 1 170 ? 30.876 28.905 19.505 1.00 94.50 170 LEU A CA 1
ATOM 1306 C C . LEU A 1 170 ? 30.165 27.791 20.271 1.00 94.50 170 LEU A C 1
ATOM 1308 O O . LEU A 1 170 ? 30.212 27.743 21.495 1.00 94.50 170 LEU A O 1
ATOM 1312 N N . LYS A 1 171 ? 29.544 26.838 19.568 1.00 91.12 171 LYS A N 1
ATOM 1313 C CA . LYS A 1 171 ? 28.905 25.682 20.213 1.00 91.12 171 LYS A CA 1
ATOM 1314 C C . LYS A 1 171 ? 29.915 24.784 20.936 1.00 91.12 171 LYS A C 1
ATOM 1316 O O . LYS A 1 171 ? 29.538 24.102 21.888 1.00 91.12 171 LYS A O 1
ATOM 1321 N N . SER A 1 172 ? 31.157 24.737 20.458 1.00 91.06 172 SER A N 1
ATOM 1322 C CA . SER A 1 172 ? 32.252 24.017 21.108 1.00 91.06 172 SER A CA 1
ATOM 1323 C C . SER A 1 172 ? 32.754 24.778 22.339 1.00 91.06 172 SER A C 1
ATOM 1325 O O . SER A 1 172 ? 32.793 24.210 23.429 1.00 91.06 172 SER A O 1
ATOM 1327 N N . ALA A 1 173 ? 33.039 26.074 22.191 1.00 89.81 173 ALA A N 1
ATOM 1328 C CA . ALA A 1 173 ? 33.518 26.948 23.260 1.00 89.81 173 ALA A CA 1
ATOM 1329 C C . ALA A 1 173 ? 32.495 27.092 24.399 1.00 89.81 173 ALA A C 1
ATOM 1331 O O . ALA A 1 173 ? 32.842 26.938 25.565 1.00 89.81 173 ALA A O 1
ATOM 1332 N N . ALA A 1 174 ? 31.207 27.245 24.077 1.00 88.25 174 ALA A N 1
ATOM 1333 C CA . ALA A 1 174 ? 30.125 27.366 25.055 1.00 88.25 174 ALA A CA 1
ATOM 1334 C C . ALA A 1 174 ? 29.942 26.132 25.958 1.00 88.25 174 ALA A C 1
ATOM 1336 O O . ALA A 1 174 ? 29.277 26.231 26.981 1.00 88.25 174 ALA A O 1
ATOM 1337 N N . LYS A 1 175 ? 30.495 24.960 25.604 1.00 86.69 175 LYS A N 1
ATOM 1338 C CA . LYS A 1 175 ? 30.496 23.780 26.491 1.00 86.69 175 LYS A CA 1
ATOM 1339 C C . LYS A 1 175 ? 31.588 23.831 27.556 1.00 86.69 175 LYS A C 1
ATOM 1341 O O . LYS A 1 175 ? 31.477 23.123 28.548 1.00 86.69 175 LYS A O 1
ATOM 1346 N N . LYS A 1 176 ? 32.655 24.593 27.304 1.00 82.31 176 LYS A N 1
ATOM 1347 C CA . LYS A 1 176 ? 33.822 24.715 28.187 1.00 82.31 176 LYS A CA 1
ATOM 1348 C C . LYS A 1 176 ? 33.641 25.816 29.233 1.00 82.31 176 LYS A C 1
ATOM 1350 O O . LYS A 1 176 ? 34.437 25.912 30.155 1.00 82.31 176 LYS A O 1
ATOM 1355 N N . VAL A 1 177 ? 32.612 26.644 29.071 1.00 78.75 177 VAL A N 1
ATOM 1356 C CA . VAL A 1 177 ? 32.355 27.819 29.896 1.00 78.75 177 VAL A CA 1
ATOM 1357 C C . VAL A 1 177 ? 31.113 27.564 30.765 1.00 78.75 177 VAL A C 1
ATOM 1359 O O . VAL A 1 177 ? 30.077 27.184 30.213 1.00 78.75 177 VAL A O 1
ATOM 1362 N N . PRO A 1 178 ? 31.181 27.759 32.098 1.00 75.62 178 PRO A N 1
ATOM 1363 C CA . PRO A 1 178 ? 30.024 27.625 32.982 1.00 75.62 178 PRO A CA 1
ATOM 1364 C C . PRO A 1 178 ? 28.870 28.543 32.561 1.00 75.62 178 PRO A C 1
ATOM 1366 O O . PRO A 1 178 ? 29.091 29.676 32.112 1.00 75.62 178 PRO A O 1
ATOM 1369 N N . ALA A 1 179 ? 27.635 28.055 32.698 1.00 65.88 179 ALA A N 1
ATOM 1370 C CA . ALA A 1 179 ? 26.449 28.853 32.408 1.00 65.88 179 ALA A CA 1
ATOM 1371 C C . ALA A 1 179 ? 26.358 30.033 33.395 1.00 65.88 179 ALA A C 1
ATOM 1373 O O . ALA A 1 179 ? 26.586 29.812 34.583 1.00 65.88 179 ALA A O 1
ATOM 1374 N N . PRO A 1 180 ? 26.040 31.254 32.927 1.00 67.69 180 PRO A N 1
ATOM 1375 C CA . PRO A 1 180 ? 25.876 32.392 33.822 1.00 67.69 180 PRO A CA 1
ATOM 1376 C C . PRO A 1 180 ? 24.677 32.175 34.754 1.00 67.69 180 PRO A C 1
ATOM 1378 O O . PRO A 1 180 ? 23.679 31.572 34.346 1.00 67.69 180 PRO A O 1
ATOM 1381 N N . SER A 1 181 ? 24.765 32.688 35.981 1.00 64.31 181 SER A N 1
ATOM 1382 C CA . SER A 1 181 ? 23.711 32.622 37.003 1.00 64.31 181 SER A CA 1
ATOM 1383 C C . SER A 1 181 ? 22.414 33.313 36.567 1.00 64.31 181 SER A C 1
ATOM 1385 O O . SER A 1 181 ? 21.332 32.932 37.012 1.00 64.31 181 SER A O 1
ATOM 1387 N N . MET A 1 182 ? 22.498 34.260 35.623 1.00 69.94 182 MET A N 1
ATOM 1388 C CA . MET A 1 182 ? 21.355 34.930 35.001 1.00 69.94 182 MET A CA 1
ATOM 1389 C C . MET A 1 182 ? 21.440 34.907 33.467 1.00 69.94 182 MET A C 1
ATOM 1391 O O . MET A 1 182 ? 22.502 35.085 32.867 1.00 69.94 182 MET A O 1
ATOM 1395 N N . HIS A 1 183 ? 20.299 34.711 32.798 1.00 79.06 183 HIS A N 1
ATOM 1396 C CA . HIS A 1 183 ? 20.231 34.762 31.338 1.00 79.06 183 HIS A CA 1
ATOM 1397 C C . HIS A 1 183 ? 20.211 36.209 30.824 1.00 79.06 183 HIS A C 1
ATOM 1399 O O . HIS A 1 183 ? 19.249 36.937 31.049 1.00 79.06 183 HIS A O 1
ATOM 1405 N N . ILE A 1 184 ? 21.231 36.594 30.055 1.00 82.12 184 ILE A N 1
ATOM 1406 C CA . ILE A 1 184 ? 21.334 37.918 29.428 1.00 82.12 184 ILE A CA 1
ATOM 1407 C C . ILE A 1 184 ? 20.836 37.826 27.983 1.00 82.12 184 ILE A C 1
ATOM 1409 O O . ILE A 1 184 ? 21.451 37.153 27.151 1.00 82.12 184 ILE A O 1
ATOM 1413 N N . ALA A 1 185 ? 19.715 38.485 27.682 1.00 83.06 185 ALA A N 1
ATOM 1414 C CA . ALA A 1 185 ? 19.126 38.488 26.341 1.00 83.06 185 ALA A CA 1
ATOM 1415 C C . ALA A 1 185 ? 19.795 39.500 25.393 1.00 83.06 185 ALA A C 1
ATOM 1417 O O . ALA A 1 185 ? 19.833 39.262 24.185 1.00 83.06 185 ALA A O 1
ATOM 1418 N N . LYS A 1 186 ? 20.324 40.610 25.923 1.00 86.94 186 LYS A N 1
ATOM 1419 C CA . LYS A 1 186 ? 20.990 41.669 25.155 1.00 86.94 186 LYS A CA 1
ATOM 1420 C C . LYS A 1 186 ? 22.260 42.126 25.857 1.00 86.94 186 LYS A C 1
ATOM 1422 O O . LYS A 1 186 ? 22.223 42.405 27.049 1.00 86.94 186 LYS A O 1
ATOM 1427 N N . PHE A 1 187 ? 23.346 42.210 25.106 1.00 87.62 187 PHE A N 1
ATOM 1428 C CA . PHE A 1 187 ? 24.651 42.653 25.570 1.00 87.62 187 PHE A CA 1
ATOM 1429 C C . PHE A 1 187 ? 24.952 44.026 24.965 1.00 87.62 187 PHE A C 1
ATOM 1431 O O . PHE A 1 187 ? 24.968 44.162 23.739 1.00 87.62 187 PHE A O 1
ATOM 1438 N N . THR A 1 188 ? 25.141 45.030 25.820 1.00 81.12 188 THR A N 1
ATOM 1439 C CA . THR A 1 188 ? 25.328 46.432 25.414 1.00 81.12 188 THR A CA 1
ATOM 1440 C C . THR A 1 188 ? 26.718 46.942 25.761 1.00 81.12 188 THR A C 1
ATOM 1442 O O . THR A 1 188 ? 27.458 47.296 24.853 1.00 81.12 188 THR A O 1
ATOM 1445 N N . THR A 1 189 ? 27.099 46.930 27.041 1.00 82.62 189 THR A N 1
ATOM 1446 C CA . THR A 1 189 ? 28.426 47.369 27.498 1.00 82.62 189 THR A CA 1
ATOM 1447 C C . THR A 1 189 ? 29.006 46.394 28.532 1.00 82.62 189 THR A C 1
ATOM 1449 O O . THR A 1 189 ? 28.238 45.642 29.147 1.00 82.62 189 THR A O 1
ATOM 1452 N N . PRO A 1 190 ? 30.339 46.353 28.723 1.00 80.25 190 PRO A N 1
ATOM 1453 C CA . PRO A 1 190 ? 30.979 45.474 29.704 1.00 80.25 190 PRO A CA 1
ATOM 1454 C C . PRO A 1 190 ? 30.517 45.715 31.147 1.00 80.25 190 PRO A C 1
ATOM 1456 O O . PRO A 1 190 ? 30.426 44.761 31.914 1.00 80.25 190 PRO A O 1
ATOM 1459 N N . GLU A 1 191 ? 30.156 46.951 31.506 1.00 78.38 191 GLU A N 1
ATOM 1460 C CA . GLU A 1 191 ? 29.692 47.328 32.852 1.00 78.38 191 GLU A CA 1
ATOM 1461 C C . GLU A 1 191 ? 28.296 46.774 33.170 1.00 78.38 191 GLU A C 1
ATOM 1463 O O . GLU A 1 191 ? 27.918 46.663 34.332 1.00 78.38 191 GLU A O 1
ATOM 1468 N N . ALA A 1 192 ? 27.522 46.406 32.142 1.00 79.81 192 ALA A N 1
ATOM 1469 C CA . ALA A 1 192 ? 26.203 45.795 32.292 1.00 79.81 192 ALA A CA 1
ATOM 1470 C C . ALA A 1 192 ? 26.261 44.263 32.475 1.00 79.81 192 ALA A C 1
ATOM 1472 O O . ALA A 1 192 ? 25.215 43.611 32.568 1.00 79.81 192 ALA A O 1
ATOM 1473 N N . LEU A 1 193 ? 27.459 43.663 32.487 1.00 82.50 193 LEU A N 1
ATOM 1474 C CA . LEU A 1 193 ? 27.641 42.232 32.725 1.00 82.50 193 LEU A CA 1
ATOM 1475 C C . LEU A 1 193 ? 27.607 41.910 34.230 1.00 82.50 193 LEU A C 1
ATOM 1477 O O . LEU A 1 193 ? 28.182 42.649 35.022 1.00 82.50 193 LEU A O 1
ATOM 1481 N N . PRO A 1 194 ? 27.017 40.771 34.643 1.00 81.44 194 PRO A N 1
ATOM 1482 C CA . PRO A 1 194 ? 27.142 40.275 36.010 1.00 81.44 194 PRO A CA 1
ATOM 1483 C C . PRO A 1 194 ? 28.611 40.100 36.416 1.00 81.44 194 PRO A C 1
ATOM 1485 O O . PRO A 1 194 ? 29.415 39.633 35.605 1.00 81.44 194 PRO A O 1
ATOM 1488 N N . ASP A 1 195 ? 28.938 40.379 37.681 1.00 77.06 195 ASP A N 1
ATOM 1489 C CA . ASP A 1 195 ? 30.311 40.356 38.212 1.00 77.06 195 ASP A CA 1
ATOM 1490 C C . ASP A 1 195 ? 31.070 39.054 37.914 1.00 77.06 195 ASP A C 1
ATOM 1492 O O . ASP A 1 195 ? 32.266 39.074 37.634 1.00 77.06 195 ASP A O 1
ATOM 1496 N N . GLU A 1 196 ? 30.385 37.907 37.936 1.00 80.31 196 GLU A N 1
ATOM 1497 C CA . GLU A 1 196 ? 30.965 36.602 37.586 1.00 80.31 196 GLU A CA 1
ATOM 1498 C C . GLU A 1 196 ? 31.408 36.516 36.113 1.00 80.31 196 GLU A C 1
ATOM 1500 O O . GLU A 1 196 ? 32.433 35.908 35.799 1.00 80.31 196 GLU A O 1
ATOM 1505 N N . VAL A 1 197 ? 30.657 37.138 35.200 1.00 80.88 197 VAL A N 1
ATOM 1506 C CA . VAL A 1 197 ? 30.921 37.136 33.759 1.00 80.88 197 VAL A CA 1
ATOM 1507 C C . VAL A 1 197 ? 31.982 38.180 33.437 1.00 80.88 197 VAL A C 1
ATOM 1509 O O . VAL A 1 197 ? 32.894 37.877 32.673 1.00 80.88 197 VAL A O 1
ATOM 1512 N N . ALA A 1 198 ? 31.908 39.363 34.055 1.00 77.69 198 ALA A N 1
ATOM 1513 C CA . ALA A 1 198 ? 32.907 40.419 33.914 1.00 77.69 198 ALA A CA 1
ATOM 1514 C C . ALA A 1 198 ? 34.286 39.963 34.424 1.00 77.69 198 ALA A C 1
ATOM 1516 O O . ALA A 1 198 ? 35.276 40.069 33.698 1.00 77.69 198 ALA A O 1
ATOM 1517 N N . LYS A 1 199 ? 34.346 39.345 35.616 1.00 77.50 199 LYS A N 1
ATOM 1518 C CA . LYS A 1 199 ? 35.583 38.754 36.156 1.00 77.50 199 LYS A CA 1
ATOM 1519 C C . LYS A 1 199 ? 36.131 37.666 35.244 1.00 77.50 199 LYS A C 1
ATOM 1521 O O . LYS A 1 199 ? 37.325 37.646 35.006 1.00 77.50 199 LYS A O 1
ATOM 1526 N N . ARG A 1 200 ? 35.284 36.789 34.693 1.00 79.12 200 ARG A N 1
ATOM 1527 C CA . ARG A 1 200 ? 35.714 35.733 33.758 1.00 79.12 200 ARG A CA 1
ATOM 1528 C C . ARG A 1 200 ? 36.239 36.283 32.432 1.00 79.12 200 ARG A C 1
ATOM 1530 O O . ARG A 1 200 ? 37.151 35.698 31.854 1.00 79.12 200 ARG A O 1
ATOM 1537 N N . LEU A 1 201 ? 35.626 37.345 31.917 1.00 79.31 201 LEU A N 1
ATOM 1538 C CA . LEU A 1 201 ? 35.983 37.926 30.627 1.00 79.31 201 LEU A CA 1
ATOM 1539 C C . LEU A 1 201 ? 37.399 38.522 30.648 1.00 79.31 201 LEU A C 1
ATOM 1541 O O . LEU A 1 201 ? 38.131 38.343 29.679 1.00 79.31 201 LEU A O 1
ATOM 1545 N N . PHE A 1 202 ? 37.792 39.129 31.774 1.00 80.12 202 PHE A N 1
ATOM 1546 C CA . PHE A 1 202 ? 39.073 39.829 31.951 1.00 80.12 202 PHE A CA 1
ATOM 1547 C C . PHE A 1 202 ? 39.978 39.218 33.039 1.00 80.12 202 PHE A C 1
ATOM 1549 O O . PHE A 1 202 ? 40.900 39.874 33.514 1.00 80.12 202 PHE A O 1
ATOM 1556 N N . ALA A 1 203 ? 39.732 37.968 33.452 1.00 67.81 203 ALA A N 1
ATOM 1557 C CA . ALA A 1 203 ? 40.474 37.311 34.541 1.00 67.81 203 ALA A CA 1
ATOM 1558 C C . ALA A 1 203 ? 41.986 37.231 34.280 1.00 67.81 203 ALA A C 1
ATOM 1560 O O . ALA A 1 203 ? 42.777 37.278 35.218 1.00 67.81 203 ALA A O 1
ATOM 1561 N N . GLU A 1 204 ? 42.368 37.075 33.012 1.00 59.41 204 GLU A N 1
ATOM 1562 C CA . GLU A 1 204 ? 43.745 36.806 32.583 1.00 59.41 204 GLU A CA 1
ATOM 1563 C C . GLU A 1 204 ? 44.394 38.015 31.883 1.00 59.41 204 GLU A C 1
ATOM 1565 O O . GLU A 1 204 ? 45.614 38.054 31.756 1.00 59.41 204 GLU A O 1
ATOM 1570 N N . SER A 1 205 ? 43.615 39.026 31.465 1.00 70.38 205 SER A N 1
ATOM 1571 C CA . SER A 1 205 ? 44.097 40.127 30.612 1.00 70.38 205 SER A CA 1
ATOM 1572 C C . SER A 1 205 ? 43.232 41.388 30.762 1.00 70.38 205 SER A C 1
ATOM 1574 O O . SER A 1 205 ? 42.011 41.288 30.907 1.00 70.38 205 SER A O 1
ATOM 1576 N N . LYS A 1 206 ? 43.837 42.582 30.663 1.00 77.94 206 LYS A N 1
ATOM 1577 C CA . LYS A 1 206 ? 43.121 43.872 30.754 1.00 77.94 206 LYS A CA 1
ATOM 1578 C C . LYS A 1 206 ? 42.145 44.081 29.575 1.00 77.94 206 LYS A C 1
ATOM 1580 O O . LYS A 1 206 ? 42.422 43.585 28.475 1.00 77.94 206 LYS A O 1
ATOM 1585 N N . PRO A 1 207 ? 41.022 44.804 29.775 1.00 81.62 207 PRO A N 1
ATOM 1586 C CA . PRO A 1 207 ? 40.159 45.257 28.682 1.00 81.62 207 PRO A CA 1
ATOM 1587 C C . PRO A 1 207 ? 40.949 46.087 27.667 1.00 81.62 207 PRO A C 1
ATOM 1589 O O . PRO A 1 207 ? 41.835 46.842 28.056 1.00 81.62 207 PRO A O 1
ATOM 1592 N N . SER A 1 208 ? 40.646 45.940 26.380 1.00 80.94 208 SER A N 1
ATOM 1593 C CA . SER A 1 208 ? 41.290 46.730 25.329 1.00 80.94 208 SER A CA 1
ATOM 1594 C C . SER A 1 208 ? 40.653 48.117 25.188 1.00 80.94 208 SER A C 1
ATOM 1596 O O . SER A 1 208 ? 39.432 48.237 25.241 1.00 80.94 208 SER A O 1
ATOM 1598 N N . ASP A 1 209 ? 41.458 49.135 24.866 1.00 75.69 209 ASP A N 1
ATOM 1599 C CA . ASP A 1 209 ? 40.994 50.477 24.458 1.00 75.69 209 ASP A CA 1
ATOM 1600 C C . ASP A 1 209 ? 40.382 50.514 23.034 1.00 75.69 209 ASP A C 1
ATOM 1602 O O . ASP A 1 209 ? 40.194 51.579 22.439 1.00 75.69 209 ASP A O 1
ATOM 1606 N N . MET A 1 210 ? 40.092 49.350 22.439 1.00 77.38 210 MET A N 1
ATOM 1607 C CA . MET A 1 210 ? 39.553 49.237 21.087 1.00 77.38 210 MET A CA 1
ATOM 1608 C C . MET A 1 210 ? 38.129 49.802 21.006 1.00 77.38 210 MET A C 1
ATOM 1610 O O . MET A 1 210 ? 37.158 49.174 21.428 1.00 77.38 210 MET A O 1
ATOM 1614 N N . GLN A 1 211 ? 37.999 50.969 20.375 1.00 70.06 211 GLN A N 1
ATOM 1615 C CA . GLN A 1 211 ? 36.706 51.543 20.022 1.00 70.06 211 GLN A CA 1
ATOM 1616 C C . GLN A 1 211 ? 36.210 50.958 18.695 1.00 70.06 211 GLN A C 1
ATOM 1618 O O . GLN A 1 211 ? 36.824 51.145 17.644 1.00 70.06 211 GLN A O 1
ATOM 1623 N N . SER A 1 212 ? 35.074 50.270 18.740 1.00 77.25 212 SER A N 1
ATOM 1624 C CA . SER A 1 212 ? 34.322 49.833 17.563 1.00 77.25 212 SER A CA 1
ATOM 1625 C C . SER A 1 212 ? 32.904 50.394 17.592 1.00 77.25 212 SER A C 1
ATOM 1627 O O . SER A 1 212 ? 32.421 50.868 18.618 1.00 77.25 212 SER A O 1
ATOM 1629 N N . GLY A 1 213 ? 32.259 50.408 16.427 1.00 72.19 213 GLY A N 1
ATOM 1630 C CA . GLY A 1 213 ? 30.852 50.761 16.282 1.00 72.19 213 GLY A CA 1
ATOM 1631 C C . GLY A 1 213 ? 30.016 49.565 15.818 1.00 72.19 213 GLY A C 1
ATOM 1632 O O . GLY A 1 213 ? 30.560 48.533 15.415 1.00 72.19 213 GLY A O 1
ATOM 1633 N N . PRO A 1 214 ? 28.677 49.682 15.824 1.00 70.56 214 PRO A N 1
ATOM 1634 C CA . PRO A 1 214 ? 27.795 48.634 15.324 1.00 70.56 214 PRO A CA 1
ATOM 1635 C C . PRO A 1 214 ? 28.054 48.360 13.835 1.00 70.56 214 PRO A C 1
ATOM 1637 O O . PRO A 1 214 ? 27.802 49.200 12.973 1.00 70.56 214 PRO A O 1
ATOM 1640 N N . VAL A 1 215 ? 28.510 47.145 13.531 1.00 79.06 215 VAL A N 1
ATOM 1641 C CA . VAL A 1 215 ? 28.908 46.747 12.173 1.00 79.06 215 VAL A CA 1
ATOM 1642 C C . VAL A 1 215 ? 27.707 46.301 11.331 1.00 79.06 215 VAL A C 1
ATOM 1644 O O . VAL A 1 215 ? 26.866 45.510 11.778 1.00 79.06 215 VAL A O 1
ATOM 1647 N N . ALA A 1 216 ? 27.637 46.762 10.078 1.00 80.19 216 ALA A N 1
ATOM 1648 C CA . ALA A 1 216 ? 26.665 46.281 9.097 1.00 80.19 216 ALA A CA 1
ATOM 1649 C C . ALA A 1 216 ? 27.046 44.888 8.560 1.00 80.19 216 ALA A C 1
ATOM 1651 O O . ALA A 1 216 ? 28.213 44.545 8.401 1.00 80.19 216 ALA A O 1
ATOM 1652 N N . ILE A 1 217 ? 26.053 44.052 8.251 1.00 84.44 217 ILE A N 1
ATOM 1653 C CA . ILE A 1 217 ? 26.308 42.684 7.780 1.00 84.44 217 ILE A CA 1
ATOM 1654 C C . ILE A 1 217 ? 26.718 42.714 6.298 1.00 84.44 217 ILE A C 1
ATOM 1656 O O . ILE A 1 217 ? 25.893 43.030 5.443 1.00 84.44 217 ILE A O 1
ATOM 1660 N N . TYR A 1 218 ? 27.963 42.336 5.986 1.00 76.19 218 TYR A N 1
ATOM 1661 C CA . TYR A 1 218 ? 28.512 42.420 4.619 1.00 76.19 218 TYR A CA 1
ATOM 1662 C C . TYR A 1 218 ? 28.037 41.333 3.646 1.00 76.19 218 TYR A C 1
ATOM 1664 O O . TYR A 1 218 ? 28.063 41.550 2.436 1.00 76.19 218 TYR A O 1
ATOM 1672 N N . GLY A 1 219 ? 27.654 40.150 4.134 1.00 82.44 219 GLY A N 1
ATOM 1673 C CA . GLY A 1 219 ? 27.406 38.991 3.275 1.00 82.44 219 GLY A CA 1
ATOM 1674 C C . GLY A 1 219 ? 26.205 38.136 3.689 1.00 82.44 219 GLY A C 1
ATOM 1675 O O . GLY A 1 219 ? 25.563 38.370 4.716 1.00 82.44 219 GLY A O 1
ATOM 1676 N N . PRO A 1 220 ? 25.849 37.126 2.877 1.00 85.75 220 PRO A N 1
ATOM 1677 C CA . PRO A 1 220 ? 24.644 36.342 3.091 1.00 85.75 220 PRO A CA 1
ATOM 1678 C C . PRO A 1 220 ? 24.765 35.436 4.319 1.00 85.75 220 PRO A C 1
ATOM 1680 O O . PRO A 1 220 ? 25.720 34.684 4.476 1.00 85.75 220 PRO A O 1
ATOM 1683 N N . LEU A 1 221 ? 23.723 35.419 5.151 1.00 85.81 221 LEU A N 1
ATOM 1684 C CA . LEU A 1 221 ? 23.657 34.556 6.340 1.00 85.81 221 LEU A CA 1
ATOM 1685 C C . LEU A 1 221 ? 23.051 33.171 6.062 1.00 85.81 221 LEU A C 1
ATOM 1687 O O . LEU A 1 221 ? 23.005 32.315 6.951 1.00 85.81 221 LEU A O 1
ATOM 1691 N N . ARG A 1 222 ? 22.542 32.941 4.840 1.00 79.69 222 ARG A N 1
ATOM 1692 C CA . ARG A 1 222 ? 21.800 31.728 4.457 1.00 79.69 222 ARG A CA 1
ATOM 1693 C C . ARG A 1 222 ? 22.143 31.257 3.045 1.00 79.69 222 ARG A C 1
ATOM 1695 O O . ARG A 1 222 ? 22.280 32.061 2.131 1.00 79.69 222 ARG A O 1
ATOM 1702 N N . LYS A 1 223 ? 22.152 29.932 2.851 1.00 76.19 223 LYS A N 1
ATOM 1703 C CA . LYS A 1 223 ? 22.429 29.272 1.556 1.00 76.19 223 LYS A CA 1
ATOM 1704 C C . LYS A 1 223 ? 21.418 29.601 0.451 1.00 76.19 223 LYS A C 1
ATOM 1706 O O . LYS A 1 223 ? 21.751 29.513 -0.717 1.00 76.19 223 LYS A O 1
ATOM 1711 N N . SER A 1 224 ? 20.190 29.974 0.813 1.00 73.44 224 SER A N 1
ATOM 1712 C CA . SER A 1 224 ? 19.126 30.335 -0.134 1.00 73.44 224 SER A CA 1
ATOM 1713 C C . SER A 1 224 ? 19.231 31.770 -0.663 1.00 73.44 224 SER A C 1
ATOM 1715 O O . SER A 1 224 ? 18.292 32.253 -1.290 1.00 73.44 224 SER A O 1
ATOM 1717 N N . HIS A 1 225 ? 20.302 32.497 -0.334 1.00 75.50 225 HIS A N 1
ATOM 1718 C CA . HIS A 1 225 ? 20.492 33.862 -0.805 1.00 75.50 225 HIS A CA 1
ATOM 1719 C C . HIS A 1 225 ? 20.826 33.873 -2.305 1.00 75.50 225 HIS A C 1
ATOM 1721 O O . HIS A 1 225 ? 21.573 33.018 -2.785 1.00 75.50 225 HIS A O 1
ATOM 1727 N N . LYS A 1 226 ? 20.284 34.843 -3.053 1.00 69.50 226 LYS A N 1
ATOM 1728 C CA . LYS A 1 226 ? 20.430 34.915 -4.521 1.00 69.50 226 LYS A CA 1
ATOM 1729 C C . LYS A 1 226 ? 21.893 34.986 -4.971 1.00 69.50 226 LYS A C 1
ATOM 1731 O O . LYS A 1 226 ? 22.254 34.346 -5.943 1.00 69.50 226 LYS A O 1
ATOM 1736 N N . SER A 1 227 ? 22.751 35.666 -4.206 1.00 74.50 227 SER A N 1
ATOM 1737 C CA . SER A 1 227 ? 24.198 35.740 -4.478 1.00 74.50 227 SER A CA 1
ATOM 1738 C C . SER A 1 227 ? 24.965 34.418 -4.291 1.00 74.50 227 SER A C 1
ATOM 1740 O O . SER A 1 227 ? 26.139 34.358 -4.631 1.00 74.50 227 SER A O 1
ATOM 1742 N N . ILE A 1 228 ? 24.327 33.367 -3.754 1.00 74.12 228 ILE A N 1
ATOM 1743 C CA . ILE A 1 228 ? 24.890 32.010 -3.582 1.00 74.12 228 ILE A CA 1
ATOM 1744 C C . ILE A 1 228 ? 24.329 31.028 -4.624 1.00 74.12 228 ILE A C 1
ATOM 1746 O O . ILE A 1 228 ? 24.945 30.013 -4.933 1.00 74.12 228 ILE A O 1
ATOM 1750 N N . THR A 1 229 ? 23.142 31.313 -5.160 1.00 57.69 229 THR A N 1
ATOM 1751 C CA . THR A 1 229 ? 22.398 30.440 -6.074 1.00 57.69 229 THR A CA 1
ATOM 1752 C C . THR A 1 229 ? 22.456 31.045 -7.471 1.00 57.69 229 THR A C 1
ATOM 1754 O O . THR A 1 229 ? 21.511 31.692 -7.905 1.00 57.69 229 THR A O 1
ATOM 1757 N N . GLY A 1 230 ? 23.604 30.910 -8.144 1.00 47.72 230 GLY A N 1
ATOM 1758 C CA . GLY A 1 230 ? 23.806 31.423 -9.502 1.00 47.72 230 GLY A CA 1
ATOM 1759 C C . GLY A 1 230 ? 22.676 30.978 -10.432 1.00 47.72 230 GLY A C 1
ATOM 1760 O O . GLY A 1 230 ? 22.539 29.792 -10.724 1.00 47.72 230 GLY A O 1
ATOM 1761 N N . GLY A 1 231 ? 21.830 31.926 -10.831 1.00 36.50 231 GLY A N 1
ATOM 1762 C CA . GLY A 1 231 ? 20.692 31.696 -11.707 1.00 36.50 231 GLY A CA 1
ATOM 1763 C C . GLY A 1 231 ? 21.004 32.180 -13.113 1.00 36.50 231 GLY A C 1
ATOM 1764 O O . GLY A 1 231 ? 21.215 33.370 -13.325 1.00 36.50 231 GLY A O 1
ATOM 1765 N N . THR A 1 232 ? 20.973 31.256 -14.066 1.00 31.48 232 THR A N 1
ATOM 1766 C CA . THR A 1 232 ? 20.654 31.529 -15.465 1.00 31.48 232 THR A CA 1
ATOM 1767 C C . THR A 1 232 ? 19.301 32.243 -15.541 1.00 31.48 232 THR A C 1
ATOM 1769 O O . THR A 1 232 ? 18.270 31.695 -15.155 1.00 31.48 232 THR A O 1
ATOM 1772 N N . THR A 1 233 ? 19.291 33.480 -16.033 1.00 31.86 233 THR A N 1
ATOM 1773 C CA . THR A 1 233 ? 18.066 34.200 -16.404 1.00 31.86 233 THR A CA 1
ATOM 1774 C C . THR A 1 233 ? 17.967 34.290 -17.920 1.00 31.86 233 THR A C 1
ATOM 1776 O O . THR A 1 233 ? 18.748 35.002 -18.546 1.00 31.86 233 THR A O 1
ATOM 1779 N N . SER A 1 234 ? 16.981 33.607 -18.504 1.00 29.56 234 SER A N 1
ATOM 1780 C CA . SER A 1 234 ? 16.466 33.916 -19.838 1.00 29.56 234 SER A CA 1
ATOM 1781 C C . SER A 1 234 ? 15.571 35.159 -19.756 1.00 29.56 234 SER A C 1
ATOM 1783 O O . SER A 1 234 ? 14.511 35.127 -19.132 1.00 29.56 234 SER A O 1
ATOM 1785 N N . THR A 1 235 ? 16.060 36.252 -20.340 1.00 28.48 235 THR A N 1
ATOM 1786 C CA . THR A 1 235 ? 15.338 37.349 -21.016 1.00 28.48 235 THR A CA 1
ATOM 1787 C C . THR A 1 235 ? 13.879 37.635 -20.620 1.00 28.48 235 THR A C 1
ATOM 1789 O O . THR A 1 235 ? 12.950 36.977 -21.086 1.00 28.48 235 THR A O 1
ATOM 1792 N N . ALA A 1 236 ? 13.679 38.747 -19.907 1.00 26.80 236 ALA A N 1
ATOM 1793 C CA . ALA A 1 236 ? 12.518 39.622 -20.070 1.00 26.80 236 ALA A CA 1
ATOM 1794 C C . ALA A 1 236 ? 13.043 41.045 -20.341 1.00 26.80 236 ALA A C 1
ATOM 1796 O O . ALA A 1 236 ? 13.986 41.488 -19.689 1.00 26.80 236 ALA A O 1
ATOM 1797 N N . ALA A 1 237 ? 12.489 41.685 -21.371 1.00 25.58 237 ALA A N 1
ATOM 1798 C CA . ALA A 1 237 ? 13.030 42.842 -22.084 1.00 25.58 237 ALA A CA 1
ATOM 1799 C C . ALA A 1 237 ? 13.256 44.118 -21.237 1.00 25.58 237 ALA A C 1
ATOM 1801 O O . ALA A 1 237 ? 12.510 44.357 -20.285 1.00 25.58 237 ALA A O 1
ATOM 1802 N N . PRO A 1 238 ? 14.214 44.985 -21.630 1.00 26.56 238 PRO A N 1
ATOM 1803 C CA . PRO A 1 238 ? 14.368 46.330 -21.093 1.00 26.56 238 PRO A CA 1
ATOM 1804 C C . PRO A 1 238 ? 13.621 47.372 -21.952 1.00 26.56 238 PRO A C 1
ATOM 1806 O O . PRO A 1 238 ? 13.816 47.466 -23.161 1.00 26.56 238 PRO A O 1
ATOM 1809 N N . SER A 1 239 ? 12.797 48.201 -21.318 1.00 24.02 239 SER A N 1
ATOM 1810 C CA . SER A 1 239 ? 12.489 49.572 -21.758 1.00 24.02 239 SER A CA 1
ATOM 1811 C C . SER A 1 239 ? 13.467 50.493 -21.010 1.00 24.02 239 SER A C 1
ATOM 1813 O O . SER A 1 239 ? 13.620 50.307 -19.808 1.00 24.02 239 SER A O 1
ATOM 1815 N N . SER A 1 240 ? 14.170 51.481 -21.564 1.00 26.20 240 SER A N 1
ATOM 1816 C CA . SER A 1 240 ? 13.935 52.326 -22.738 1.00 26.20 240 SER A CA 1
ATOM 1817 C C . SER A 1 240 ? 15.132 53.288 -22.932 1.00 26.20 240 SER A C 1
ATOM 1819 O O . SER A 1 240 ? 15.823 53.573 -21.958 1.00 26.20 240 SER A O 1
ATOM 1821 N N . PHE A 1 241 ? 15.223 53.855 -24.147 1.00 22.20 241 PHE A N 1
ATOM 1822 C CA . PHE A 1 241 ? 15.925 55.078 -24.610 1.00 22.20 241 PHE A CA 1
ATOM 1823 C C . PHE A 1 241 ? 17.307 54.991 -25.310 1.00 22.20 241 PHE A C 1
ATOM 1825 O O . PHE A 1 241 ? 18.331 54.875 -24.653 1.00 22.20 241 PHE A O 1
ATOM 1832 N N . GLN A 1 242 ? 17.233 55.179 -26.653 1.00 25.95 242 GLN A N 1
ATOM 1833 C CA . GLN A 1 242 ? 18.050 56.008 -27.589 1.00 25.95 242 GLN A CA 1
ATOM 1834 C C . GLN A 1 242 ? 19.571 55.736 -27.692 1.00 25.95 242 GLN A C 1
ATOM 1836 O O . GLN A 1 242 ? 20.233 55.609 -26.681 1.00 25.95 242 GLN A O 1
ATOM 1841 N N . HIS A 1 243 ? 20.258 55.665 -28.843 1.00 25.45 243 HIS A N 1
ATOM 1842 C CA . HIS A 1 243 ? 20.126 56.144 -30.236 1.00 25.45 243 HIS A CA 1
ATOM 1843 C C . HIS A 1 243 ? 21.036 55.222 -31.109 1.00 25.45 243 HIS A C 1
ATOM 1845 O O . HIS A 1 243 ? 22.080 54.802 -30.625 1.00 25.45 243 HIS A O 1
ATOM 1851 N N . GLY A 1 244 ? 20.694 54.841 -32.348 1.00 23.94 244 GLY A N 1
ATOM 1852 C CA . GLY A 1 244 ? 21.395 55.386 -33.526 1.00 23.94 244 GLY A CA 1
ATOM 1853 C C . GLY A 1 244 ? 21.727 54.342 -34.624 1.00 23.94 244 GLY A C 1
ATOM 1854 O O . GLY A 1 244 ? 22.547 53.467 -34.407 1.00 23.94 244 GLY A O 1
ATOM 1855 N N . MET A 1 245 ? 21.052 54.493 -35.774 1.00 26.41 245 MET A N 1
ATOM 1856 C CA . MET A 1 245 ? 21.431 54.282 -37.196 1.00 26.41 245 MET A CA 1
ATOM 1857 C C . MET A 1 245 ? 22.128 53.013 -37.768 1.00 26.41 245 MET A C 1
ATOM 1859 O O . MET A 1 245 ? 23.188 52.610 -37.318 1.00 26.41 245 MET A O 1
ATOM 1863 N N . MET A 1 246 ? 21.565 52.587 -38.927 1.00 26.53 246 MET A N 1
ATOM 1864 C CA . MET A 1 246 ? 22.093 51.800 -40.080 1.00 26.53 246 MET A CA 1
ATOM 1865 C C . MET A 1 246 ? 22.580 50.355 -39.821 1.00 26.53 246 MET A C 1
ATOM 1867 O O . MET A 1 246 ? 23.280 50.099 -38.861 1.00 26.53 246 MET A O 1
ATOM 1871 N N . GLY A 1 247 ? 22.319 49.321 -40.631 1.00 24.31 247 GLY A N 1
ATOM 1872 C CA . GLY A 1 247 ? 21.639 49.140 -41.917 1.00 24.31 247 GLY A CA 1
ATOM 1873 C C . GLY A 1 247 ? 22.141 47.825 -42.575 1.00 24.31 247 GLY A C 1
ATOM 1874 O O . GLY A 1 247 ? 23.314 47.507 -42.446 1.00 24.31 247 GLY A O 1
ATOM 1875 N N . GLY A 1 248 ? 21.267 47.077 -43.271 1.00 24.89 248 GLY A N 1
ATOM 1876 C CA . GLY A 1 248 ? 21.607 46.239 -44.449 1.00 24.89 248 GLY A CA 1
ATOM 1877 C C . GLY A 1 248 ? 21.977 44.744 -44.291 1.00 24.89 248 GLY A C 1
ATOM 1878 O O . GLY A 1 248 ? 22.967 44.391 -43.672 1.00 24.89 248 GLY A O 1
ATOM 1879 N N . MET A 1 249 ? 21.159 43.902 -44.948 1.00 27.27 249 MET A N 1
ATOM 1880 C CA . MET A 1 249 ? 21.444 42.717 -45.799 1.00 27.27 249 MET A CA 1
ATOM 1881 C C . MET A 1 249 ? 22.725 41.868 -45.611 1.00 27.27 249 MET A C 1
ATOM 1883 O O . MET A 1 249 ? 23.825 42.379 -45.764 1.00 27.27 249 MET A O 1
ATOM 1887 N N . MET A 1 250 ? 22.572 40.532 -45.525 1.00 29.80 250 MET A N 1
ATOM 1888 C CA . MET A 1 250 ? 23.008 39.540 -46.545 1.00 29.80 250 MET A CA 1
ATOM 1889 C C . MET A 1 250 ? 22.906 38.084 -46.040 1.00 29.80 250 MET A C 1
ATOM 1891 O O . MET A 1 250 ? 23.071 37.789 -44.860 1.00 29.80 250 MET A O 1
ATOM 1895 N N . ALA A 1 251 ? 22.625 37.180 -46.979 1.00 28.12 251 ALA A N 1
ATOM 1896 C CA . ALA A 1 251 ? 22.558 35.728 -46.842 1.00 28.12 251 ALA A CA 1
ATOM 1897 C C . ALA A 1 251 ? 23.907 35.049 -47.173 1.00 28.12 251 ALA A C 1
ATOM 1899 O O . ALA A 1 251 ? 24.712 35.629 -47.895 1.00 28.12 251 ALA A O 1
ATOM 1900 N N . GLY A 1 252 ? 24.085 33.780 -46.767 1.00 25.70 252 GLY A N 1
ATOM 1901 C CA . GLY A 1 252 ? 24.867 32.805 -47.550 1.00 25.70 252 GLY A CA 1
ATOM 1902 C C . GLY A 1 252 ? 25.998 32.022 -46.855 1.00 25.70 252 GLY A C 1
ATOM 1903 O O . GLY A 1 252 ? 27.073 32.556 -46.628 1.00 25.70 252 GLY A O 1
ATOM 1904 N N . MET A 1 253 ? 25.774 30.703 -46.741 1.00 29.91 253 MET A N 1
ATOM 1905 C CA . MET A 1 253 ? 26.742 29.594 -46.930 1.00 29.91 253 MET A CA 1
ATOM 1906 C C . MET A 1 253 ? 27.694 29.114 -45.790 1.00 29.91 253 MET A C 1
ATOM 1908 O O . MET A 1 253 ? 27.901 29.822 -44.810 1.00 29.91 253 MET A O 1
ATOM 1912 N N . PRO A 1 254 ? 28.165 27.834 -45.862 1.00 36.62 254 PRO A N 1
ATOM 1913 C CA . PRO A 1 254 ? 28.386 26.934 -44.717 1.00 36.62 254 PRO A CA 1
ATOM 1914 C C . PRO A 1 254 ? 29.870 26.684 -44.376 1.00 36.62 254 PRO A C 1
ATOM 1916 O O . PRO A 1 254 ? 30.748 26.897 -45.207 1.00 36.62 254 PRO A O 1
ATOM 1919 N N . MET A 1 255 ? 30.151 26.142 -43.183 1.00 28.05 255 MET A N 1
ATOM 1920 C CA . MET A 1 255 ? 31.501 25.731 -42.760 1.00 28.05 255 MET A CA 1
ATOM 1921 C C . MET A 1 255 ? 31.565 24.247 -42.359 1.00 28.05 255 MET A C 1
ATOM 1923 O O . MET A 1 255 ? 30.683 23.730 -41.675 1.00 28.05 255 MET A O 1
ATOM 1927 N N . MET A 1 256 ? 32.631 23.592 -42.827 1.00 28.77 256 MET A N 1
ATOM 1928 C CA . MET A 1 256 ? 33.013 22.183 -42.663 1.00 28.77 256 MET A CA 1
ATOM 1929 C C . MET A 1 256 ? 33.410 21.776 -41.220 1.00 28.77 256 MET A C 1
ATOM 1931 O O . MET A 1 256 ? 33.643 22.648 -40.381 1.00 28.77 256 MET A O 1
ATOM 1935 N N . PRO A 1 257 ? 33.507 20.458 -40.918 1.00 31.73 257 PRO A N 1
ATOM 1936 C CA . PRO A 1 257 ? 33.659 19.934 -39.560 1.00 31.73 257 PRO A CA 1
ATOM 1937 C C . PRO A 1 257 ? 35.128 19.833 -39.116 1.00 31.73 257 PRO A C 1
ATOM 1939 O O . PRO A 1 257 ? 36.000 19.453 -39.893 1.00 31.73 257 PRO A O 1
ATOM 1942 N N . SER A 1 258 ? 35.392 20.109 -37.835 1.00 26.97 258 SER A N 1
ATOM 1943 C CA . SER A 1 258 ? 36.715 19.967 -37.216 1.00 26.97 258 SER A CA 1
ATOM 1944 C C . SER A 1 258 ? 36.735 18.845 -36.170 1.00 26.97 258 SER A C 1
ATOM 1946 O O . SER A 1 258 ? 35.975 18.872 -35.207 1.00 26.97 258 SER A O 1
ATOM 1948 N N . MET A 1 259 ? 37.632 17.886 -36.426 1.00 28.39 259 MET A N 1
ATOM 1949 C CA . MET A 1 259 ? 38.467 17.079 -35.519 1.00 28.39 259 MET A CA 1
ATOM 1950 C C . MET A 1 259 ? 37.834 16.278 -34.361 1.00 28.39 259 MET A C 1
ATOM 1952 O O . MET A 1 259 ? 37.373 16.810 -33.356 1.00 28.39 259 MET A O 1
ATOM 1956 N N . MET A 1 260 ? 37.958 14.948 -34.472 1.00 27.38 260 MET A N 1
ATOM 1957 C CA . MET A 1 260 ? 37.788 13.977 -33.383 1.00 27.38 260 MET A CA 1
ATOM 1958 C C . MET A 1 260 ? 39.009 13.943 -32.446 1.00 27.38 260 MET A C 1
ATOM 1960 O O . MET A 1 260 ? 40.137 14.002 -32.939 1.00 27.38 260 MET A O 1
ATOM 1964 N N . PRO A 1 261 ? 38.830 13.700 -31.135 1.00 28.41 261 PRO A N 1
ATOM 1965 C CA . PRO A 1 261 ? 39.866 13.128 -30.288 1.00 28.41 261 PRO A CA 1
ATOM 1966 C C . PRO A 1 261 ? 39.730 11.596 -30.184 1.00 28.41 261 PRO A C 1
ATOM 1968 O O . PRO A 1 261 ? 38.636 11.042 -30.095 1.00 28.41 261 PRO A O 1
ATOM 1971 N N . MET A 1 262 ? 40.885 10.934 -30.206 1.00 27.55 262 MET A N 1
ATOM 1972 C CA . MET A 1 262 ? 41.106 9.483 -30.201 1.00 27.55 262 MET A CA 1
ATOM 1973 C C . MET A 1 262 ? 40.533 8.768 -28.963 1.00 27.55 262 MET A C 1
ATOM 1975 O O . MET A 1 262 ? 40.707 9.217 -27.831 1.00 27.55 262 MET A O 1
ATOM 1979 N N . SER A 1 263 ? 39.901 7.612 -29.195 1.00 26.62 263 SER A N 1
ATOM 1980 C CA . SER A 1 263 ? 39.372 6.690 -28.183 1.00 26.62 263 SER A CA 1
ATOM 1981 C C . SER A 1 263 ? 40.459 5.931 -27.413 1.00 26.62 263 SER A C 1
ATOM 1983 O O . SER A 1 263 ? 41.380 5.369 -28.002 1.00 26.62 263 SER A O 1
ATOM 1985 N N . VAL A 1 264 ? 40.243 5.780 -26.103 1.00 30.81 264 VAL A N 1
ATOM 1986 C CA . VAL A 1 264 ? 40.671 4.607 -25.322 1.00 30.81 264 VAL A CA 1
ATOM 1987 C C . VAL A 1 264 ? 39.466 3.661 -25.247 1.00 30.81 264 VAL A C 1
ATOM 1989 O O . VAL A 1 264 ? 38.332 4.121 -25.139 1.00 30.81 264 VAL A O 1
ATOM 1992 N N . HIS A 1 265 ? 39.706 2.358 -25.395 1.00 34.09 265 HIS A N 1
ATOM 1993 C CA . HIS A 1 265 ? 38.711 1.314 -25.666 1.00 34.09 265 HIS A CA 1
ATOM 1994 C C . HIS A 1 265 ? 37.480 1.337 -24.738 1.00 34.09 265 HIS A C 1
ATOM 1996 O O . HIS A 1 265 ? 37.560 0.990 -23.563 1.00 34.09 265 HIS A O 1
ATOM 2002 N N . GLY A 1 266 ? 36.326 1.658 -25.319 1.00 26.75 266 GLY A N 1
ATOM 2003 C CA . GLY A 1 266 ? 34.992 1.398 -24.788 1.00 26.75 266 GLY A CA 1
ATOM 2004 C C . GLY A 1 266 ? 34.050 1.202 -25.973 1.00 26.75 266 GLY A C 1
ATOM 2005 O O . GLY A 1 266 ? 34.117 1.965 -26.937 1.00 26.75 266 GLY A O 1
ATOM 2006 N N . SER A 1 267 ? 33.233 0.149 -25.952 1.00 32.47 267 SER A N 1
ATOM 2007 C CA . SER A 1 267 ? 32.255 -0.146 -27.007 1.00 32.47 267 SER A CA 1
ATOM 2008 C C . SER A 1 267 ? 31.411 1.096 -27.342 1.00 32.47 267 SER A C 1
ATOM 2010 O O . SER A 1 267 ? 31.013 1.813 -26.420 1.00 32.47 267 SER A O 1
ATOM 2012 N N . PRO A 1 268 ? 31.118 1.385 -28.625 1.00 36.16 268 PRO A N 1
ATOM 2013 C CA . PRO A 1 268 ? 30.386 2.589 -28.993 1.00 36.16 268 PRO A CA 1
ATOM 2014 C C . PRO A 1 268 ? 28.955 2.527 -28.444 1.00 36.16 268 PRO A C 1
ATOM 2016 O O . PRO A 1 268 ? 28.163 1.657 -28.808 1.00 36.16 268 PRO A O 1
ATOM 2019 N N . VAL A 1 269 ? 28.631 3.463 -27.552 1.00 42.16 269 VAL A N 1
ATOM 2020 C CA . VAL A 1 269 ? 27.286 3.648 -26.997 1.00 42.16 269 VAL A CA 1
ATOM 2021 C C . VAL A 1 269 ? 26.360 4.117 -28.126 1.00 42.16 269 VAL A C 1
ATOM 2023 O O . VAL A 1 269 ? 26.548 5.204 -28.671 1.00 42.16 269 VAL A O 1
ATOM 2026 N N . MET A 1 270 ? 25.373 3.297 -28.502 1.00 54.66 270 MET A N 1
ATOM 2027 C CA . MET A 1 270 ? 24.414 3.631 -29.565 1.00 54.66 270 MET A CA 1
ATOM 2028 C C . MET A 1 270 ? 23.418 4.710 -29.109 1.00 54.66 270 MET A C 1
ATOM 2030 O O . MET A 1 270 ? 22.770 4.582 -28.067 1.00 54.66 270 MET A O 1
ATOM 2034 N N . SER A 1 271 ? 23.239 5.751 -29.925 1.00 55.50 271 SER A N 1
ATOM 2035 C CA . SER A 1 271 ? 22.183 6.757 -29.754 1.00 55.50 271 SER A CA 1
ATOM 2036 C C . SER A 1 271 ? 20.784 6.154 -29.952 1.00 55.50 271 SER A C 1
ATOM 2038 O O . SER A 1 271 ? 20.633 5.090 -30.544 1.00 55.50 271 SER A O 1
ATOM 2040 N N . MET A 1 272 ? 19.722 6.833 -29.505 1.00 49.22 272 MET A N 1
ATOM 2041 C CA . MET A 1 272 ? 18.337 6.356 -29.674 1.00 49.22 272 MET A CA 1
ATOM 2042 C C . MET A 1 272 ? 17.971 6.086 -31.141 1.00 49.22 272 MET A C 1
ATOM 2044 O O . MET A 1 272 ? 17.366 5.061 -31.460 1.00 49.22 272 MET A O 1
ATOM 2048 N N . GLN A 1 273 ? 18.363 6.989 -32.041 1.00 54.41 273 GLN A N 1
ATOM 2049 C CA . GLN A 1 273 ? 18.145 6.810 -33.473 1.00 54.41 273 GLN A CA 1
ATOM 2050 C C . GLN A 1 273 ? 18.898 5.584 -33.990 1.00 54.41 273 GLN A C 1
ATOM 2052 O O . GLN A 1 273 ? 18.328 4.817 -34.759 1.00 54.41 273 GLN A O 1
ATOM 2057 N N . GLN A 1 274 ? 20.118 5.352 -33.500 1.00 63.22 274 GLN A N 1
ATOM 2058 C CA . GLN A 1 274 ? 20.885 4.152 -33.810 1.00 63.22 274 GLN A CA 1
ATOM 2059 C C . GLN A 1 274 ? 20.264 2.898 -33.199 1.00 63.22 274 GLN A C 1
ATOM 2061 O O . GLN A 1 274 ? 20.255 1.887 -33.866 1.00 63.22 274 GLN A O 1
ATOM 2066 N N . MET A 1 275 ? 19.678 2.918 -32.000 1.00 62.44 275 MET A N 1
ATOM 2067 C CA . MET A 1 275 ? 19.017 1.733 -31.433 1.00 62.44 275 MET A CA 1
ATOM 2068 C C . MET A 1 275 ? 17.780 1.323 -32.239 1.00 62.44 275 MET A C 1
ATOM 2070 O O . MET A 1 275 ? 17.617 0.145 -32.553 1.00 62.44 275 MET A O 1
ATOM 2074 N N . MET A 1 276 ? 16.936 2.287 -32.628 1.00 56.50 276 MET A N 1
ATOM 2075 C CA . MET A 1 276 ? 15.786 2.023 -33.503 1.00 56.50 276 MET A CA 1
ATOM 2076 C C . MET A 1 276 ? 16.225 1.575 -34.902 1.00 56.50 276 MET A C 1
ATOM 2078 O O . MET A 1 276 ? 15.656 0.633 -35.450 1.00 56.50 276 MET A O 1
ATOM 2082 N N . GLN A 1 277 ? 17.260 2.205 -35.465 1.00 63.59 277 GLN A N 1
ATOM 2083 C CA . GLN A 1 277 ? 17.832 1.803 -36.750 1.00 63.59 277 GLN A CA 1
ATOM 2084 C C . GLN A 1 277 ? 18.485 0.423 -36.673 1.00 63.59 277 GLN A C 1
ATOM 2086 O O . GLN A 1 277 ? 18.234 -0.385 -37.550 1.00 63.59 277 GLN A O 1
ATOM 2091 N N . THR A 1 278 ? 19.243 0.112 -35.623 1.00 66.94 278 THR A N 1
ATOM 2092 C CA . THR A 1 278 ? 19.870 -1.195 -35.387 1.00 66.94 278 THR A CA 1
ATOM 2093 C C . THR A 1 278 ? 18.812 -2.273 -35.223 1.00 66.94 278 THR A C 1
ATOM 2095 O O . THR A 1 278 ? 18.966 -3.345 -35.791 1.00 66.94 278 THR A O 1
ATOM 2098 N N . TYR A 1 279 ? 17.712 -2.012 -34.511 1.00 61.34 279 TYR A N 1
ATOM 2099 C CA . TYR A 1 279 ? 16.616 -2.980 -34.420 1.00 61.34 279 TYR A CA 1
ATOM 2100 C C . TYR A 1 279 ? 15.956 -3.209 -35.794 1.00 61.34 279 TYR A C 1
ATOM 2102 O O . TYR A 1 279 ? 15.779 -4.353 -36.209 1.00 61.34 279 TYR A O 1
ATOM 2110 N N . ALA A 1 280 ? 15.716 -2.141 -36.566 1.00 58.78 280 ALA A N 1
ATOM 2111 C CA . ALA A 1 280 ? 15.216 -2.237 -37.941 1.00 58.78 280 ALA A CA 1
ATOM 2112 C C . ALA A 1 280 ? 16.223 -2.871 -38.933 1.00 58.78 280 ALA A C 1
ATOM 2114 O O . ALA A 1 280 ? 15.821 -3.495 -39.914 1.00 58.78 280 ALA A O 1
ATOM 2115 N N . GLN A 1 281 ? 17.529 -2.734 -38.694 1.00 60.53 281 GLN A N 1
ATOM 2116 C CA . GLN A 1 281 ? 18.610 -3.315 -39.500 1.00 60.53 281 GLN A CA 1
ATOM 2117 C C . GLN A 1 281 ? 18.853 -4.786 -39.154 1.00 60.53 281 GLN A C 1
ATOM 2119 O O . GLN A 1 281 ? 19.062 -5.583 -40.063 1.00 60.53 281 GLN A O 1
ATOM 2124 N N . GLN A 1 282 ? 18.770 -5.170 -37.874 1.00 59.28 282 GLN A N 1
ATOM 2125 C CA . GLN A 1 282 ? 18.754 -6.572 -37.440 1.00 59.28 282 GLN A CA 1
ATOM 2126 C C . GLN A 1 282 ? 17.607 -7.322 -38.123 1.00 59.28 282 GLN A C 1
ATOM 2128 O O . GLN A 1 282 ? 17.804 -8.440 -38.588 1.00 59.28 282 GLN A O 1
ATOM 2133 N N . TYR A 1 283 ? 16.444 -6.679 -38.259 1.00 52.69 283 TYR A N 1
ATOM 2134 C CA . TYR A 1 283 ? 15.335 -7.188 -39.063 1.00 52.69 283 TYR A CA 1
ATOM 2135 C C . TYR A 1 283 ? 15.710 -7.352 -40.544 1.00 52.69 283 TYR A C 1
ATOM 2137 O O . TYR A 1 283 ? 15.571 -8.445 -41.087 1.00 52.69 283 TYR A O 1
ATOM 2145 N N . ALA A 1 284 ? 16.258 -6.314 -41.188 1.00 50.47 284 ALA A N 1
ATOM 2146 C CA . ALA A 1 284 ? 16.668 -6.396 -42.593 1.00 50.47 284 ALA A CA 1
ATOM 2147 C C . ALA A 1 284 ? 17.697 -7.520 -42.841 1.00 50.47 284 ALA A C 1
ATOM 2149 O O . ALA A 1 284 ? 17.610 -8.232 -43.838 1.00 50.47 284 ALA A O 1
ATOM 2150 N N . GLN A 1 285 ? 18.629 -7.732 -41.907 1.00 51.94 285 GLN A N 1
ATOM 2151 C CA . GLN A 1 285 ? 19.609 -8.821 -41.957 1.00 51.94 285 GLN A CA 1
ATOM 2152 C C . GLN A 1 285 ? 18.982 -10.202 -41.721 1.00 51.94 285 GLN A C 1
ATOM 2154 O O . GLN A 1 285 ? 19.383 -11.161 -42.372 1.00 51.94 285 GLN A O 1
ATOM 2159 N N . GLN A 1 286 ? 17.980 -10.327 -40.845 1.00 50.19 286 GLN A N 1
ATOM 2160 C CA . GLN A 1 286 ? 17.245 -11.583 -40.639 1.00 50.19 286 GLN A CA 1
ATOM 2161 C C . GLN A 1 286 ? 16.367 -11.956 -41.844 1.00 50.19 286 GLN A C 1
ATOM 2163 O O . GLN A 1 286 ? 16.249 -13.139 -42.158 1.00 50.19 286 GLN A O 1
ATOM 2168 N N . CYS A 1 287 ? 15.816 -10.971 -42.561 1.00 42.00 287 CYS A N 1
ATOM 2169 C CA . CYS A 1 287 ? 15.117 -11.191 -43.831 1.00 42.00 287 CYS A CA 1
ATOM 2170 C C . CYS A 1 287 ? 16.062 -11.629 -44.960 1.00 42.00 287 CYS A C 1
ATOM 2172 O O . CYS A 1 287 ? 15.658 -12.400 -45.825 1.00 42.00 287 CYS A O 1
ATOM 2174 N N . LEU A 1 288 ? 17.319 -11.171 -44.943 1.00 42.06 288 LEU A N 1
ATOM 2175 C CA . LEU A 1 288 ? 18.351 -11.562 -45.913 1.00 42.06 288 LEU A CA 1
ATOM 2176 C C . LEU A 1 288 ? 19.068 -12.876 -45.539 1.00 42.06 288 LEU A C 1
ATOM 2178 O O . LEU A 1 288 ? 19.660 -13.516 -46.401 1.00 42.06 288 LEU A O 1
ATOM 2182 N N . GLY A 1 289 ? 19.009 -13.290 -44.268 1.00 39.28 289 GLY A N 1
ATOM 2183 C CA . GLY A 1 289 ? 19.719 -14.451 -43.719 1.00 39.28 289 GLY A CA 1
ATOM 2184 C C . GLY A 1 289 ? 18.988 -15.796 -43.813 1.00 39.28 289 GLY A C 1
ATOM 2185 O O . GLY A 1 289 ? 19.520 -16.799 -43.342 1.00 39.28 289 GLY A O 1
ATOM 2186 N N . GLN A 1 290 ? 17.796 -15.869 -44.418 1.00 37.16 290 GLN A N 1
ATOM 2187 C CA . GLN A 1 290 ? 17.115 -17.147 -44.679 1.00 37.16 290 GLN A CA 1
ATOM 2188 C C . GLN A 1 290 ? 17.689 -17.886 -45.905 1.00 37.16 290 GLN A C 1
ATOM 2190 O O . GLN A 1 290 ? 16.935 -18.310 -46.771 1.00 37.16 290 GLN A O 1
ATOM 2195 N N . GLN A 1 291 ? 19.012 -18.074 -45.975 1.00 33.78 291 GLN A N 1
ATOM 2196 C CA . GLN A 1 291 ? 19.670 -19.104 -46.797 1.00 33.78 291 GLN A CA 1
ATOM 2197 C C . GLN A 1 291 ? 21.004 -19.527 -46.133 1.00 33.78 291 GLN A C 1
ATOM 2199 O O . GLN A 1 291 ? 22.013 -18.848 -46.292 1.00 33.78 291 GLN A O 1
ATOM 2204 N N . GLY A 1 292 ? 21.026 -20.644 -45.384 1.00 28.80 292 GLY A N 1
ATOM 2205 C CA . GLY A 1 292 ? 22.267 -21.317 -44.925 1.00 28.80 292 GLY A CA 1
ATOM 2206 C C . GLY A 1 292 ? 22.236 -21.908 -43.496 1.00 28.80 292 GLY A C 1
ATOM 2207 O O . GLY A 1 292 ? 21.538 -21.364 -42.645 1.00 28.80 292 GLY A O 1
ATOM 2208 N N . PRO A 1 293 ? 22.930 -23.038 -43.206 1.00 37.31 293 PRO A N 1
ATOM 2209 C CA . PRO A 1 293 ? 22.560 -23.962 -42.127 1.00 37.31 293 PRO A CA 1
ATOM 2210 C C . PRO A 1 293 ? 23.109 -23.623 -40.728 1.00 37.31 293 PRO A C 1
ATOM 2212 O O . PRO A 1 293 ? 24.134 -22.971 -40.556 1.00 37.31 293 PRO A O 1
ATOM 2215 N N . ARG A 1 294 ? 22.382 -24.134 -39.723 1.00 38.75 294 ARG A N 1
ATOM 2216 C CA . ARG A 1 294 ? 22.549 -23.949 -38.270 1.00 38.75 294 ARG A CA 1
ATOM 2217 C C . ARG A 1 294 ? 23.825 -24.589 -37.704 1.00 38.75 294 ARG A C 1
ATOM 2219 O O . ARG A 1 294 ? 24.141 -25.725 -38.040 1.00 38.75 294 ARG A O 1
ATOM 2226 N N . GLY A 1 295 ? 24.419 -23.941 -36.698 1.00 26.03 295 GLY A N 1
ATOM 2227 C CA . GLY A 1 295 ? 25.349 -24.570 -35.754 1.00 26.03 295 GLY A CA 1
ATOM 2228 C C . GLY A 1 295 ? 25.570 -23.722 -34.495 1.00 26.03 295 GLY A C 1
ATOM 2229 O O . GLY A 1 295 ? 25.891 -22.544 -34.608 1.00 26.03 295 GLY A O 1
ATOM 2230 N N . GLY A 1 296 ? 25.399 -24.325 -33.309 1.00 26.66 296 GLY A N 1
ATOM 2231 C CA . GLY A 1 296 ? 25.820 -23.766 -32.014 1.00 26.66 296 GLY A CA 1
ATOM 2232 C C . GLY A 1 296 ? 24.736 -23.739 -30.929 1.00 26.66 296 GLY A C 1
ATOM 2233 O O . GLY A 1 296 ? 24.087 -22.721 -30.719 1.00 26.66 296 GLY A O 1
ATOM 2234 N N . SER A 1 297 ? 24.544 -24.857 -30.226 1.00 24.95 297 SER A N 1
ATOM 2235 C CA . SER A 1 297 ? 23.675 -24.993 -29.049 1.00 24.95 297 SER A CA 1
ATOM 2236 C C . SER A 1 297 ? 24.298 -24.384 -27.784 1.00 24.95 297 SER A C 1
ATOM 2238 O O . SER A 1 297 ? 25.432 -24.718 -27.446 1.00 24.95 297 SER A O 1
ATOM 2240 N N . LEU A 1 298 ? 23.522 -23.590 -27.038 1.00 26.34 298 LEU A N 1
ATOM 2241 C CA . LEU A 1 298 ? 23.730 -23.292 -25.611 1.00 26.34 298 LEU A CA 1
ATOM 2242 C C . LEU A 1 298 ? 22.678 -24.055 -24.772 1.00 26.34 298 LEU A C 1
ATOM 2244 O O . LEU A 1 298 ? 21.590 -24.327 -25.286 1.00 26.34 298 LEU A O 1
ATOM 2248 N N . PRO A 1 299 ? 22.971 -24.438 -23.514 1.00 25.80 299 PRO A N 1
ATOM 2249 C CA . PRO A 1 299 ? 22.222 -25.476 -22.806 1.00 25.80 299 PRO A CA 1
ATOM 2250 C C . PRO A 1 299 ? 20.913 -24.961 -22.185 1.00 25.80 299 PRO A C 1
ATOM 2252 O O . PRO A 1 299 ? 20.908 -23.963 -21.473 1.00 25.80 299 PRO A O 1
ATOM 2255 N N . ASN A 1 300 ? 19.827 -25.703 -22.429 1.00 28.33 300 ASN A N 1
ATOM 2256 C CA . ASN A 1 300 ? 18.573 -25.788 -21.665 1.00 28.33 300 ASN A CA 1
ATOM 2257 C C . ASN A 1 300 ? 18.022 -24.504 -21.012 1.00 28.33 300 ASN A C 1
ATOM 2259 O O . ASN A 1 300 ? 18.058 -24.332 -19.796 1.00 28.33 300 ASN A O 1
ATOM 2263 N N . LEU A 1 301 ? 17.335 -23.695 -21.820 1.00 23.75 301 LEU A N 1
ATOM 2264 C CA . LEU A 1 301 ? 16.245 -22.821 -21.381 1.00 23.75 301 LEU A CA 1
ATOM 2265 C C . LEU A 1 301 ? 15.048 -23.073 -22.304 1.00 23.75 301 LEU A C 1
ATOM 2267 O O . LEU A 1 301 ? 15.002 -22.606 -23.440 1.00 23.75 301 LEU A O 1
ATOM 2271 N N . VAL A 1 302 ? 14.091 -23.868 -21.823 1.00 22.83 302 VAL A N 1
ATOM 2272 C CA . VAL A 1 302 ? 12.802 -24.061 -22.494 1.00 22.83 302 VAL A CA 1
ATOM 2273 C C . VAL A 1 302 ? 11.997 -22.777 -22.309 1.00 22.83 302 VAL A C 1
ATOM 2275 O O . VAL A 1 302 ? 11.489 -22.490 -21.225 1.00 22.83 302 VAL A O 1
ATOM 2278 N N . PHE A 1 303 ? 11.903 -21.983 -23.371 1.00 23.03 303 PHE A N 1
ATOM 2279 C CA . PHE A 1 303 ? 10.996 -20.847 -23.451 1.00 23.03 303 PHE A CA 1
ATOM 2280 C C . PHE A 1 303 ? 9.558 -21.369 -23.566 1.00 23.03 303 PHE A C 1
ATOM 2282 O O . PHE A 1 303 ? 9.095 -21.699 -24.654 1.00 23.03 303 PHE A O 1
ATOM 2289 N N . PHE A 1 304 ? 8.839 -21.444 -22.445 1.00 24.22 304 PHE A N 1
ATOM 2290 C CA . PHE A 1 304 ? 7.387 -21.616 -22.471 1.00 24.22 304 PHE A CA 1
ATOM 2291 C C . PHE A 1 304 ? 6.736 -20.293 -22.869 1.00 24.22 304 PHE A C 1
ATOM 2293 O O . PHE A 1 304 ? 6.516 -19.402 -22.048 1.00 24.22 304 PHE A O 1
ATOM 2300 N N . ASN A 1 305 ? 6.458 -20.176 -24.163 1.00 23.42 305 ASN A N 1
ATOM 2301 C CA . ASN A 1 305 ? 5.551 -19.184 -24.703 1.00 23.42 305 ASN A CA 1
ATOM 2302 C C . ASN A 1 305 ? 4.122 -19.749 -24.609 1.00 23.42 305 ASN A C 1
ATOM 2304 O O . ASN A 1 305 ? 3.881 -20.864 -25.054 1.00 23.42 305 ASN A O 1
ATOM 2308 N N . GLN A 1 306 ? 3.208 -18.961 -24.040 1.00 30.72 306 GLN A N 1
ATOM 2309 C CA . GLN A 1 306 ? 1.746 -19.123 -24.052 1.00 30.72 306 GLN A CA 1
ATOM 2310 C C . GLN A 1 306 ? 1.145 -20.378 -23.385 1.00 30.72 306 GLN A C 1
ATOM 2312 O O . GLN A 1 306 ? 1.197 -21.496 -23.886 1.00 30.72 306 GLN A O 1
ATOM 2317 N N . GLY A 1 307 ? 0.419 -20.143 -22.287 1.00 24.38 307 GLY A N 1
ATOM 2318 C CA . GLY A 1 307 ? -0.685 -21.008 -21.880 1.00 24.38 307 GLY A CA 1
ATOM 2319 C C . GLY A 1 307 ? -1.842 -20.851 -22.866 1.00 24.38 307 GLY A C 1
ATOM 2320 O O . GLY A 1 307 ? -2.725 -20.027 -22.653 1.00 24.38 307 GLY A O 1
ATOM 2321 N N . GLY A 1 308 ? -1.803 -21.616 -23.953 1.00 24.94 308 GLY A N 1
ATOM 2322 C CA . GLY A 1 308 ? -2.953 -21.916 -24.795 1.00 24.94 308 GLY A CA 1
ATOM 2323 C C . GLY A 1 308 ? -3.407 -23.340 -24.495 1.00 24.94 308 GLY A C 1
ATOM 2324 O O . GLY A 1 308 ? -2.627 -24.279 -24.630 1.00 24.94 308 GLY A O 1
ATOM 2325 N N . GLN A 1 309 ? -4.654 -23.506 -24.055 1.00 27.25 309 GLN A N 1
ATOM 2326 C CA . GLN A 1 309 ? -5.294 -24.816 -23.992 1.00 27.25 309 GLN A CA 1
ATOM 2327 C C . GLN A 1 309 ? -5.343 -25.401 -25.410 1.00 27.25 309 GLN A C 1
ATOM 2329 O O . GLN A 1 309 ? -6.086 -24.907 -26.252 1.00 27.25 309 GLN A O 1
ATOM 2334 N N . GLN A 1 310 ? -4.568 -26.450 -25.682 1.00 24.20 310 GLN A N 1
ATOM 2335 C CA . GLN A 1 310 ? -4.800 -27.311 -26.839 1.00 24.20 310 GLN A CA 1
ATOM 2336 C C . GLN A 1 310 ? -5.624 -28.512 -26.378 1.00 24.20 310 GLN A C 1
ATOM 2338 O O . GLN A 1 310 ? -5.103 -29.478 -25.826 1.00 24.20 310 GLN A O 1
ATOM 2343 N N . GLY A 1 311 ? -6.937 -28.421 -26.585 1.00 24.72 311 GLY A N 1
ATOM 2344 C CA . GLY A 1 311 ? -7.777 -29.600 -26.742 1.00 24.72 311 GLY A CA 1
ATOM 2345 C C . GLY A 1 311 ? -7.540 -30.169 -28.138 1.00 24.72 311 GLY A C 1
ATOM 2346 O O . GLY A 1 311 ? -7.680 -29.459 -29.130 1.00 24.72 311 GLY A O 1
ATOM 2347 N N . HIS A 1 312 ? -7.152 -31.439 -28.208 1.00 24.02 312 HIS A N 1
ATOM 2348 C CA . HIS A 1 312 ? -7.098 -32.205 -29.448 1.00 24.02 312 HIS A CA 1
ATOM 2349 C C . HIS A 1 312 ? -8.476 -32.235 -30.115 1.00 24.02 312 HIS A C 1
ATOM 2351 O O . HIS A 1 312 ? -9.395 -32.826 -29.553 1.00 24.02 312 HIS A O 1
ATOM 2357 N N . GLN A 1 313 ? -8.598 -31.701 -31.332 1.00 25.98 313 GLN A N 1
ATOM 2358 C CA . GLN A 1 313 ? -9.585 -32.179 -32.300 1.00 25.98 313 GLN A CA 1
ATOM 2359 C C . GLN A 1 313 ? -8.974 -32.211 -33.704 1.00 25.98 313 GLN A C 1
ATOM 2361 O O . GLN A 1 313 ? -8.366 -31.247 -34.165 1.00 25.98 313 GLN A O 1
ATOM 2366 N N . ASN A 1 314 ? -9.111 -33.379 -34.332 1.00 24.03 314 ASN A N 1
ATOM 2367 C CA . ASN A 1 314 ? -8.696 -33.701 -35.690 1.00 24.03 314 ASN A CA 1
ATOM 2368 C C . ASN A 1 314 ? -9.362 -32.767 -36.710 1.00 24.03 314 ASN A C 1
ATOM 2370 O O . ASN A 1 314 ? -10.565 -32.523 -36.639 1.00 24.03 314 ASN A O 1
ATOM 2374 N N . GLN A 1 315 ? -8.586 -32.301 -37.688 1.00 22.70 315 GLN A N 1
ATOM 2375 C CA . GLN A 1 315 ? -9.114 -31.752 -38.933 1.00 22.70 315 GLN A CA 1
ATOM 2376 C C . GLN A 1 315 ? -9.430 -32.905 -39.891 1.00 22.70 315 GLN A C 1
ATOM 2378 O O . GLN A 1 315 ? -8.515 -33.574 -40.361 1.00 22.70 315 GLN A O 1
ATOM 2383 N N . GLU A 1 316 ? -10.703 -33.071 -40.239 1.00 23.52 316 GLU A N 1
ATOM 2384 C CA . GLU A 1 316 ? -11.095 -33.577 -41.554 1.00 23.52 316 GLU A CA 1
ATOM 2385 C C . GLU A 1 316 ? -11.916 -32.495 -42.261 1.00 23.52 316 GLU A C 1
ATOM 2387 O O . GLU A 1 316 ? -12.828 -31.884 -41.704 1.00 23.52 316 GLU A O 1
ATOM 2392 N N . SER A 1 317 ? -11.489 -32.201 -43.483 1.00 24.25 317 SER A N 1
ATOM 2393 C CA . SER A 1 317 ? -12.064 -31.243 -44.423 1.00 24.25 317 SER A CA 1
ATOM 2394 C C . SER A 1 317 ? -13.404 -31.748 -44.957 1.00 24.25 317 SER A C 1
ATOM 2396 O O . SER A 1 317 ? -13.486 -32.937 -45.202 1.00 24.25 317 SER A O 1
ATOM 2398 N N . PHE A 1 318 ? -14.389 -30.888 -45.254 1.00 21.25 318 PHE A N 1
ATOM 2399 C CA . PHE A 1 318 ? -15.236 -31.032 -46.456 1.00 21.25 318 PHE A CA 1
ATOM 2400 C C . PHE A 1 318 ? -16.104 -29.789 -46.738 1.00 21.25 318 PHE A C 1
ATOM 2402 O O . PHE A 1 318 ? -16.525 -29.053 -45.849 1.00 21.25 318 PHE A O 1
ATOM 2409 N N . ASN A 1 319 ? -16.309 -29.579 -48.037 1.00 24.92 319 ASN A N 1
ATOM 2410 C CA . ASN A 1 319 ? -16.997 -28.496 -48.739 1.00 24.92 319 ASN A CA 1
ATOM 2411 C C . ASN A 1 319 ? -18.542 -28.575 -48.669 1.00 24.92 319 ASN A C 1
ATOM 2413 O O . ASN A 1 319 ? -19.093 -29.619 -48.990 1.00 24.92 319 ASN A O 1
ATOM 2417 N N . GLN A 1 320 ? -19.185 -27.414 -48.459 1.00 23.42 320 GLN A N 1
ATOM 2418 C CA . GLN A 1 320 ? -20.371 -26.884 -49.185 1.00 23.42 320 GLN A CA 1
ATOM 2419 C C . GLN A 1 320 ? -21.749 -27.641 -49.136 1.00 23.42 320 GLN A C 1
ATOM 2421 O O . GLN A 1 320 ? -21.839 -28.701 -48.534 1.00 23.42 320 GLN A O 1
ATOM 2426 N N . PRO A 1 321 ? -22.887 -27.041 -49.590 1.00 45.31 321 PRO A N 1
ATOM 2427 C CA . PRO A 1 321 ? -23.989 -26.606 -48.708 1.00 45.31 321 PRO A CA 1
ATOM 2428 C C . PRO A 1 321 ? -25.366 -27.273 -48.974 1.00 45.31 321 PRO A C 1
ATOM 2430 O O . PRO A 1 321 ? -25.611 -27.783 -50.063 1.00 45.31 321 PRO A O 1
ATOM 2433 N N . GLY A 1 322 ? -26.332 -27.163 -48.043 1.00 23.30 322 GLY A N 1
ATOM 2434 C CA . GLY A 1 322 ? -27.736 -27.492 -48.357 1.00 23.30 322 GLY A CA 1
ATOM 2435 C C . GLY A 1 322 ? -28.742 -27.570 -47.194 1.00 23.30 322 GLY A C 1
ATOM 2436 O O . GLY A 1 322 ? -28.626 -28.422 -46.330 1.00 23.30 322 GLY A O 1
ATOM 2437 N N . GLN A 1 323 ? -29.759 -26.701 -47.271 1.00 24.39 323 GLN A N 1
ATOM 2438 C CA . GLN A 1 323 ? -31.201 -26.928 -47.029 1.00 24.39 323 GLN A CA 1
ATOM 2439 C C . GLN A 1 323 ? -31.782 -27.392 -45.662 1.00 24.39 323 GLN A C 1
ATOM 2441 O O . GLN A 1 323 ? -31.563 -28.494 -45.188 1.00 24.39 323 GLN A O 1
ATOM 2446 N N . GLN A 1 324 ? -32.728 -26.551 -45.204 1.00 23.86 324 GLN A N 1
ATOM 2447 C CA . GLN A 1 324 ? -34.094 -26.851 -44.715 1.00 23.86 324 GLN A CA 1
ATOM 2448 C C . GLN A 1 324 ? -34.365 -27.387 -43.284 1.00 23.86 324 GLN A C 1
ATOM 2450 O O . GLN A 1 324 ? -34.063 -28.512 -42.924 1.00 23.86 324 GLN A O 1
ATOM 2455 N N . ALA A 1 325 ? -35.105 -26.539 -42.550 1.00 24.22 325 ALA A N 1
ATOM 2456 C CA . ALA A 1 325 ? -36.374 -26.783 -41.838 1.00 24.22 325 ALA A CA 1
ATOM 2457 C C . ALA A 1 325 ? -36.487 -27.824 -40.691 1.00 24.22 325 ALA A C 1
ATOM 2459 O O . ALA A 1 325 ? -36.566 -29.026 -40.891 1.00 24.22 325 ALA A O 1
ATOM 2460 N N . THR A 1 326 ? -36.624 -27.274 -39.478 1.00 24.22 326 THR A N 1
ATOM 2461 C CA . THR A 1 326 ? -37.723 -27.411 -38.490 1.00 24.22 326 THR A CA 1
ATOM 2462 C C . THR A 1 326 ? -38.610 -28.682 -38.419 1.00 24.22 326 THR A C 1
ATOM 2464 O O . THR A 1 326 ? -39.225 -29.066 -39.404 1.00 24.22 326 THR A O 1
ATOM 2467 N N . VAL A 1 327 ? -38.850 -29.132 -37.167 1.00 22.42 327 VAL A N 1
ATOM 2468 C CA . VAL A 1 327 ? -40.111 -29.641 -36.533 1.00 22.42 327 VAL A CA 1
ATOM 2469 C C . VAL A 1 327 ? -39.984 -30.995 -35.786 1.00 22.42 327 VAL A C 1
ATOM 2471 O O . VAL A 1 327 ? -39.915 -32.064 -36.371 1.00 22.42 327 VAL A O 1
ATOM 2474 N N . LEU A 1 328 ? -39.975 -30.874 -34.448 1.00 26.33 328 LEU A N 1
ATOM 2475 C CA . LEU A 1 328 ? -40.696 -31.597 -33.372 1.00 26.33 328 LEU A CA 1
ATOM 2476 C C . LEU A 1 328 ? -41.403 -32.966 -33.581 1.00 26.33 328 LEU A C 1
ATOM 2478 O O . LEU A 1 328 ? -42.176 -33.144 -34.512 1.00 26.33 328 LEU A O 1
ATOM 2482 N N . GLN A 1 329 ? -41.342 -33.754 -32.480 1.00 25.72 329 GLN A N 1
ATOM 2483 C CA . GLN A 1 329 ? -42.398 -34.581 -31.822 1.00 25.72 329 GLN A CA 1
ATOM 2484 C C . GLN A 1 329 ? -42.143 -36.120 -31.850 1.00 25.72 329 GLN A C 1
ATOM 2486 O O . GLN A 1 329 ? -42.088 -36.700 -32.920 1.00 25.72 329 GLN A O 1
ATOM 2491 N N . LYS A 1 330 ? -41.762 -36.813 -30.748 1.00 28.28 330 LYS A N 1
ATOM 2492 C CA . LYS A 1 330 ? -42.463 -37.261 -29.496 1.00 28.28 330 LYS A CA 1
ATOM 2493 C C . LYS A 1 330 ? -43.099 -38.660 -29.646 1.00 28.28 330 LYS A C 1
ATOM 2495 O O . LYS A 1 330 ? -43.724 -38.865 -30.672 1.00 28.28 330 LYS A O 1
ATOM 2500 N N . GLN A 1 331 ? -43.008 -39.508 -28.593 1.00 27.75 331 GLN A N 1
ATOM 2501 C CA . GLN A 1 331 ? -43.870 -40.660 -28.162 1.00 27.75 331 GLN A CA 1
ATOM 2502 C C . GLN A 1 331 ? -43.025 -41.861 -27.625 1.00 27.75 331 GLN A C 1
ATOM 2504 O O . GLN A 1 331 ? -41.947 -42.073 -28.161 1.00 27.75 331 GLN A O 1
ATOM 2509 N N . LEU A 1 332 ? -43.361 -42.683 -26.600 1.00 26.03 332 LEU A N 1
ATOM 2510 C CA . LEU A 1 332 ? -44.549 -42.923 -25.738 1.00 26.03 332 LEU A CA 1
ATOM 2511 C C . LEU A 1 332 ? -44.197 -43.815 -24.492 1.00 26.03 332 LEU A C 1
ATOM 2513 O O . LEU A 1 332 ? -43.292 -44.637 -24.579 1.00 26.03 332 LEU A O 1
ATOM 2517 N N . THR A 1 333 ? -45.020 -43.675 -23.421 1.00 27.78 333 THR A N 1
ATOM 2518 C CA . THR A 1 333 ? -45.589 -44.663 -22.424 1.00 27.78 333 THR A CA 1
ATOM 2519 C C . THR A 1 333 ? -44.697 -45.460 -21.449 1.00 27.78 333 THR A C 1
ATOM 2521 O O . THR A 1 333 ? -43.634 -45.897 -21.850 1.00 27.78 333 THR A O 1
ATOM 2524 N N . GLY A 1 334 ? -45.049 -45.790 -20.186 1.00 24.75 334 GLY A N 1
ATOM 2525 C CA . GLY A 1 334 ? -46.231 -45.599 -19.302 1.00 24.75 334 GLY A CA 1
ATOM 2526 C C . GLY A 1 334 ? -46.462 -46.844 -18.388 1.00 24.75 334 GLY 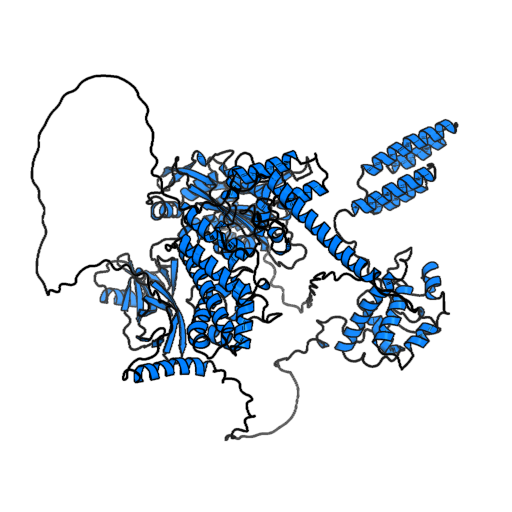A C 1
ATOM 2527 O O . GLY A 1 334 ? -46.330 -47.946 -18.908 1.00 24.75 334 GLY A O 1
ATOM 2528 N N . GLY A 1 335 ? -46.807 -46.710 -17.083 1.00 22.41 335 GLY A N 1
ATOM 2529 C CA . GLY A 1 335 ? -47.262 -47.845 -16.225 1.00 22.41 335 GLY A CA 1
ATOM 2530 C C . GLY A 1 335 ? -47.247 -47.707 -14.671 1.00 22.41 335 GLY A C 1
ATOM 2531 O O . GLY A 1 335 ? -46.237 -47.989 -14.043 1.00 22.41 335 GLY A O 1
ATOM 2532 N N . ASP A 1 336 ? -48.393 -47.280 -14.116 1.00 26.55 336 ASP A N 1
ATOM 2533 C CA . ASP A 1 336 ? -49.144 -47.470 -12.834 1.00 26.55 336 ASP A CA 1
ATOM 2534 C C . ASP A 1 336 ? -48.694 -48.157 -11.491 1.00 26.55 336 ASP A C 1
ATOM 2536 O O . ASP A 1 336 ? -48.129 -49.243 -11.459 1.00 26.55 336 ASP A O 1
ATOM 2540 N N . GLN A 1 337 ? -49.206 -47.530 -10.395 1.00 26.97 337 GLN A N 1
ATOM 2541 C CA . GLN A 1 337 ? -49.940 -48.001 -9.168 1.00 26.97 337 GLN A CA 1
ATOM 2542 C C . GLN A 1 337 ? -49.309 -48.574 -7.848 1.00 26.97 337 GLN A C 1
ATOM 2544 O O . GLN A 1 337 ? -48.838 -49.698 -7.779 1.00 26.97 337 GLN A O 1
ATOM 2549 N N . GLN A 1 338 ? -49.514 -47.784 -6.763 1.00 25.47 338 GLN A N 1
ATOM 2550 C CA . GLN A 1 338 ? -50.089 -48.019 -5.397 1.00 25.47 338 GLN A CA 1
ATOM 2551 C C . GLN A 1 338 ? -49.572 -49.037 -4.327 1.00 25.47 338 GLN A C 1
ATOM 2553 O O . GLN A 1 338 ? -49.479 -50.235 -4.554 1.00 25.47 338 GLN A O 1
ATOM 2558 N N . SER A 1 339 ? -49.540 -48.513 -3.074 1.00 24.73 339 SER A N 1
ATOM 2559 C CA . SER A 1 339 ? -49.899 -49.081 -1.734 1.00 24.73 339 SER A CA 1
ATOM 2560 C C . SER A 1 339 ? -48.799 -49.282 -0.647 1.00 24.73 339 SER A C 1
ATOM 2562 O O . SER A 1 339 ? -47.739 -49.839 -0.891 1.00 24.73 339 SER A O 1
ATOM 2564 N N . ALA A 1 340 ? -49.080 -48.758 0.565 1.00 26.55 340 ALA A N 1
ATOM 2565 C CA . ALA A 1 340 ? -48.327 -48.797 1.852 1.00 26.55 340 ALA A CA 1
ATOM 2566 C C . ALA A 1 340 ? -48.616 -50.118 2.647 1.00 26.55 340 ALA A C 1
ATOM 2568 O O . ALA A 1 340 ? -49.450 -50.853 2.116 1.00 26.55 340 ALA A O 1
ATOM 2569 N N . PRO A 1 341 ? -48.102 -50.462 3.879 1.00 39.19 341 PRO A N 1
ATOM 2570 C CA . PRO A 1 341 ? -47.545 -49.624 4.979 1.00 39.19 341 PRO A CA 1
ATOM 2571 C C . PRO A 1 341 ? -46.420 -50.228 5.901 1.00 39.19 341 PRO A C 1
ATOM 2573 O O . PRO A 1 341 ? -46.099 -51.406 5.835 1.00 39.19 341 PRO A O 1
ATOM 2576 N N . GLY A 1 342 ? -45.910 -49.417 6.852 1.00 24.36 342 GLY A N 1
ATOM 2577 C CA . GLY A 1 342 ? -45.648 -49.807 8.263 1.00 24.36 342 GLY A CA 1
ATOM 2578 C C . GLY A 1 342 ? -44.279 -50.380 8.702 1.00 2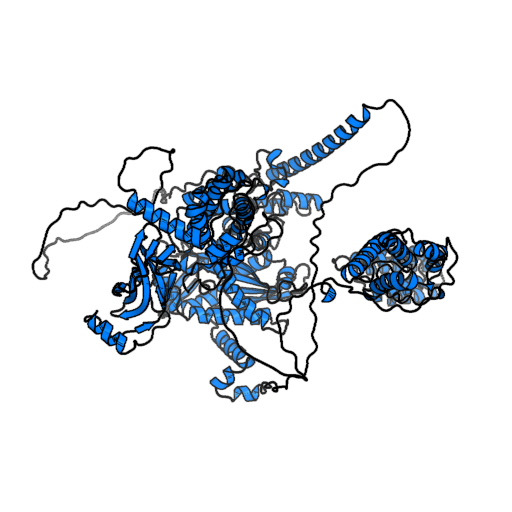4.36 342 GLY A C 1
ATOM 2579 O O . GLY A 1 342 ? -43.859 -51.423 8.220 1.00 24.36 342 GLY A O 1
ATOM 2580 N N . GLY A 1 343 ? -43.661 -49.768 9.733 1.00 23.84 343 GLY A N 1
ATOM 2581 C CA . GLY A 1 343 ? -42.690 -50.425 10.634 1.00 23.84 343 GLY A CA 1
ATOM 2582 C C . GLY A 1 343 ? -41.538 -49.551 11.162 1.00 23.84 343 GLY A C 1
ATOM 2583 O O . GLY A 1 343 ? -40.575 -49.309 10.445 1.00 23.84 343 GLY A O 1
ATOM 2584 N N . GLU A 1 344 ? -41.631 -49.109 12.421 1.00 26.22 344 GLU A N 1
ATOM 2585 C CA . GLU A 1 344 ? -40.592 -48.421 13.215 1.00 26.22 344 GLU A CA 1
ATOM 2586 C C . GLU A 1 344 ? -39.297 -49.239 13.412 1.00 26.22 344 GLU A C 1
ATOM 2588 O O . GLU A 1 344 ? -39.360 -50.455 13.572 1.00 26.22 344 GLU A O 1
ATOM 2593 N N . LEU A 1 345 ? -38.139 -48.560 13.523 1.00 24.08 345 LEU A N 1
ATOM 2594 C CA . LEU A 1 345 ? -37.293 -48.495 14.738 1.00 24.08 345 LEU A CA 1
ATOM 2595 C C . LEU A 1 345 ? -35.979 -47.712 14.483 1.00 24.08 345 LEU A C 1
ATOM 2597 O O . LEU A 1 345 ? -35.337 -47.817 13.442 1.00 24.08 345 LEU A O 1
ATOM 2601 N N . VAL A 1 346 ? -35.610 -46.903 15.475 1.00 24.36 346 VAL A N 1
ATOM 2602 C CA . VAL A 1 346 ? -34.447 -45.993 15.593 1.00 24.36 346 VAL A CA 1
ATOM 2603 C C . VAL A 1 346 ? -33.289 -46.751 16.305 1.00 24.36 346 VAL A C 1
ATOM 2605 O O . VAL A 1 346 ? -33.559 -47.791 16.900 1.00 24.36 346 VAL A O 1
ATOM 2608 N N . PRO A 1 347 ? -32.066 -46.207 16.490 1.00 37.28 347 PRO A N 1
ATOM 2609 C CA . PRO A 1 347 ? -31.000 -45.831 15.552 1.00 37.28 347 PRO A CA 1
ATOM 2610 C C . PRO A 1 347 ? -29.699 -46.655 15.774 1.00 37.28 347 PRO A C 1
ATOM 2612 O O . PRO A 1 347 ? -29.455 -47.169 16.862 1.00 37.28 347 PRO A O 1
ATOM 2615 N N . PHE A 1 348 ? -28.765 -46.652 14.816 1.00 21.12 348 PHE A N 1
ATOM 2616 C CA . PHE A 1 348 ? -27.342 -46.835 15.141 1.00 21.12 348 PHE A CA 1
ATOM 2617 C C . PHE A 1 348 ? -26.470 -45.920 14.273 1.00 21.12 348 PHE A C 1
ATOM 2619 O O . PHE A 1 348 ? -26.546 -45.900 13.049 1.00 21.12 348 PHE A O 1
ATOM 2626 N N . THR A 1 349 ? -25.690 -45.105 14.970 1.00 33.97 349 THR A N 1
ATOM 2627 C CA . THR A 1 349 ? -24.715 -44.112 14.513 1.00 33.97 349 THR A CA 1
ATOM 2628 C C . THR A 1 349 ? -23.630 -44.688 13.607 1.00 33.97 349 THR A C 1
ATOM 2630 O O . THR A 1 349 ? -23.065 -45.714 13.970 1.00 33.97 349 THR A O 1
ATOM 2633 N N . GLN A 1 350 ? -23.248 -43.966 12.542 1.00 24.42 350 GLN A N 1
ATOM 2634 C CA . GLN A 1 350 ? -21.880 -43.898 11.987 1.00 24.42 350 GLN A CA 1
ATOM 2635 C C . GLN A 1 350 ? -21.751 -42.730 10.968 1.00 24.42 350 GLN A C 1
ATOM 2637 O O . GLN A 1 350 ? -22.768 -42.162 10.571 1.00 24.42 350 GLN A O 1
ATOM 2642 N N . PRO A 1 351 ? -20.529 -42.249 10.657 1.00 26.23 351 PRO A N 1
ATOM 2643 C CA . PRO A 1 351 ? -20.173 -40.837 10.750 1.00 26.23 351 PRO A CA 1
ATOM 2644 C C . PRO A 1 351 ? -20.157 -40.097 9.407 1.00 26.23 351 PRO A C 1
ATOM 2646 O O . PRO A 1 351 ? -19.874 -40.659 8.351 1.00 26.23 351 PRO A O 1
ATOM 2649 N N . GLN A 1 352 ? -20.413 -38.790 9.485 1.00 26.53 352 GLN A N 1
ATOM 2650 C CA . GLN A 1 352 ? -20.302 -37.841 8.382 1.00 26.53 352 GLN A CA 1
ATOM 2651 C C . GLN A 1 352 ? -18.849 -37.749 7.894 1.00 26.53 352 GLN A C 1
ATOM 2653 O O . GLN A 1 352 ? -17.967 -37.285 8.614 1.00 26.53 352 GLN A O 1
ATOM 2658 N N . GLY A 1 353 ? -18.609 -38.182 6.656 1.00 24.95 353 GLY A N 1
ATOM 2659 C CA . GLY A 1 353 ? -17.405 -37.851 5.903 1.00 24.95 353 GLY A CA 1
ATOM 2660 C C . GLY A 1 353 ? -17.606 -36.533 5.159 1.00 24.95 353 GLY A C 1
ATOM 2661 O O . GLY A 1 353 ? -18.370 -36.474 4.197 1.00 24.95 353 GLY A O 1
ATOM 2662 N N . GLU A 1 354 ? -16.924 -35.481 5.603 1.00 27.66 354 GLU A N 1
ATOM 2663 C CA . GLU A 1 354 ? -16.745 -34.246 4.836 1.00 27.66 354 GLU A CA 1
ATOM 2664 C C . GLU A 1 354 ? -15.868 -34.501 3.591 1.00 27.66 354 GLU A C 1
ATOM 2666 O O . GLU A 1 354 ? -14.931 -35.307 3.644 1.00 27.66 354 GLU A O 1
ATOM 2671 N N . PRO A 1 355 ? -16.099 -33.798 2.466 1.00 26.58 355 PRO A N 1
ATOM 2672 C CA . PRO A 1 355 ? -15.211 -33.863 1.315 1.00 26.58 355 PRO A CA 1
ATOM 2673 C C . PRO A 1 355 ? -13.895 -33.143 1.640 1.00 26.58 355 PRO A C 1
ATOM 2675 O O . PRO A 1 355 ? -13.786 -31.917 1.601 1.00 26.58 355 PRO A O 1
ATOM 2678 N N . ARG A 1 356 ? -12.874 -33.936 1.962 1.00 24.47 356 ARG A N 1
ATOM 2679 C CA . ARG A 1 356 ? -11.505 -33.492 2.231 1.00 24.47 356 ARG A CA 1
ATOM 2680 C C . ARG A 1 356 ? -10.856 -32.991 0.937 1.00 24.47 356 ARG A C 1
ATOM 2682 O O . ARG A 1 356 ? -10.310 -33.772 0.161 1.00 24.47 356 ARG A O 1
ATOM 2689 N N . VAL A 1 357 ? -10.879 -31.678 0.715 1.00 29.06 357 VAL A N 1
ATOM 2690 C CA . VAL A 1 357 ? -9.934 -31.018 -0.195 1.00 29.06 357 VAL A CA 1
ATOM 2691 C C . VAL A 1 357 ? -8.548 -31.187 0.425 1.00 29.06 357 VAL A C 1
ATOM 2693 O O . VAL A 1 357 ? -8.288 -30.677 1.514 1.00 29.06 357 VAL A O 1
ATOM 2696 N N . GLN A 1 358 ? -7.669 -31.950 -0.226 1.00 24.52 358 GLN A N 1
ATOM 2697 C CA . GLN A 1 358 ? -6.275 -32.087 0.190 1.00 24.52 358 GLN A CA 1
ATOM 2698 C C . GLN A 1 358 ? -5.580 -30.728 0.047 1.00 24.52 358 GLN A C 1
ATOM 2700 O O . GLN A 1 358 ? -5.128 -30.339 -1.027 1.00 24.52 358 GLN A O 1
ATOM 2705 N N . GLN A 1 359 ? -5.536 -29.980 1.146 1.00 34.91 359 GLN A N 1
ATOM 2706 C CA . GLN A 1 359 ? -4.659 -28.832 1.290 1.00 34.91 359 GLN A CA 1
ATOM 2707 C C . GLN A 1 359 ? -3.222 -29.359 1.329 1.00 34.91 359 GLN A C 1
ATOM 2709 O O . GLN A 1 359 ? -2.822 -29.980 2.310 1.00 34.91 359 GLN A O 1
ATOM 2714 N N . ASN A 1 360 ? -2.434 -29.092 0.289 1.00 29.25 360 ASN A N 1
ATOM 2715 C CA . ASN A 1 360 ? -0.975 -29.123 0.389 1.00 29.25 360 ASN A CA 1
ATOM 2716 C C . ASN A 1 360 ? -0.529 -27.935 1.262 1.00 29.25 360 ASN A C 1
ATOM 2718 O O . ASN A 1 360 ? -0.005 -26.940 0.766 1.00 29.25 360 ASN A O 1
ATOM 2722 N N . GLN A 1 361 ? -0.787 -28.010 2.568 1.00 40.41 361 GLN A N 1
ATOM 2723 C CA . GLN A 1 361 ? -0.003 -27.258 3.536 1.00 40.41 361 GLN A CA 1
ATOM 2724 C C . GLN A 1 361 ? 1.344 -27.974 3.605 1.00 40.41 361 GLN A C 1
ATOM 2726 O O . GLN A 1 361 ? 1.403 -29.140 3.986 1.00 40.41 361 GLN A O 1
ATOM 2731 N N . SER A 1 362 ? 2.434 -27.314 3.210 1.00 40.78 362 SER A N 1
ATOM 2732 C CA . SER A 1 362 ? 3.750 -27.746 3.679 1.00 40.78 362 SER A CA 1
ATOM 2733 C C . SER A 1 362 ? 3.665 -27.796 5.203 1.00 40.78 362 SER A C 1
ATOM 2735 O O . SER A 1 362 ? 3.318 -26.772 5.793 1.00 40.78 362 SER A O 1
ATOM 2737 N N . GLU A 1 363 ? 3.909 -28.948 5.828 1.00 44.16 363 GLU A N 1
ATOM 2738 C CA . GLU A 1 363 ? 3.900 -29.100 7.287 1.00 44.16 363 GLU A CA 1
ATOM 2739 C C . GLU A 1 363 ? 4.981 -28.197 7.906 1.00 44.16 363 GLU A C 1
ATOM 2741 O O . GLU A 1 363 ? 6.117 -28.600 8.153 1.00 44.16 363 GLU A O 1
ATOM 2746 N N . THR A 1 364 ? 4.651 -26.922 8.115 1.00 58.94 364 THR A N 1
ATOM 2747 C CA . THR A 1 364 ? 5.490 -25.983 8.851 1.00 58.94 364 THR A CA 1
ATOM 2748 C C . THR A 1 364 ? 5.535 -26.452 10.295 1.00 58.94 364 THR A C 1
ATOM 2750 O O . THR A 1 364 ? 4.489 -26.727 10.888 1.00 58.94 364 THR A O 1
ATOM 2753 N N . LYS A 1 365 ? 6.734 -26.540 10.879 1.00 72.12 365 LYS A N 1
ATOM 2754 C CA . LYS A 1 365 ? 6.891 -26.958 12.279 1.00 72.12 365 LYS A CA 1
ATOM 2755 C C . LYS A 1 365 ? 6.040 -26.065 13.199 1.00 72.12 365 LYS A C 1
ATOM 2757 O O . LYS A 1 365 ? 6.017 -24.848 12.986 1.00 72.12 365 LYS A O 1
ATOM 2762 N N . PRO A 1 366 ? 5.385 -26.628 14.231 1.00 79.94 366 PRO A N 1
ATOM 2763 C CA . PRO A 1 366 ? 4.592 -25.832 15.157 1.00 79.94 366 PRO A CA 1
ATOM 2764 C C . PRO A 1 366 ? 5.474 -24.780 15.853 1.00 79.94 366 PRO A C 1
ATOM 2766 O O . PRO A 1 366 ? 6.665 -25.028 16.094 1.00 79.94 366 PRO A O 1
ATOM 2769 N N . PRO A 1 367 ? 4.929 -23.592 16.165 1.00 83.19 367 PRO A N 1
ATOM 2770 C CA . PRO A 1 367 ? 5.664 -22.577 16.908 1.00 83.19 367 PRO A CA 1
ATOM 2771 C C . PRO A 1 367 ? 6.010 -23.074 18.318 1.00 83.19 367 PRO A C 1
ATOM 2773 O O . PRO A 1 367 ? 5.362 -23.962 18.870 1.00 83.19 367 PRO A O 1
ATOM 2776 N N . MET A 1 368 ? 7.067 -22.503 18.897 1.00 88.31 368 MET A N 1
ATOM 2777 C CA . MET A 1 368 ? 7.468 -22.794 20.277 1.00 88.31 368 MET A CA 1
ATOM 2778 C C . MET A 1 368 ? 6.424 -22.257 21.260 1.00 88.31 368 MET A C 1
ATOM 2780 O O . MET A 1 368 ? 5.699 -21.312 20.947 1.00 88.31 368 MET A O 1
ATOM 2784 N N . THR A 1 369 ? 6.382 -22.819 22.470 1.00 91.94 369 THR A N 1
ATOM 2785 C CA . THR A 1 369 ? 5.610 -22.212 23.562 1.00 91.94 369 THR A CA 1
ATOM 2786 C C . THR A 1 369 ? 6.180 -20.833 23.902 1.00 91.94 369 THR A C 1
ATOM 2788 O O . THR A 1 369 ? 7.371 -20.579 23.704 1.00 91.94 369 THR A O 1
ATOM 2791 N N . ALA A 1 370 ? 5.341 -19.938 24.434 1.00 90.19 370 ALA A N 1
ATOM 2792 C CA . ALA A 1 370 ? 5.756 -18.579 24.785 1.00 90.19 370 ALA A CA 1
ATOM 2793 C C . ALA A 1 370 ? 6.958 -18.577 25.747 1.00 90.19 370 ALA A C 1
ATOM 2795 O O . ALA A 1 370 ? 7.944 -17.884 25.510 1.00 90.19 370 ALA A O 1
ATOM 2796 N N . ALA A 1 371 ? 6.914 -19.417 26.786 1.00 90.38 371 ALA A N 1
ATOM 2797 C CA . ALA A 1 371 ? 8.005 -19.555 27.747 1.00 90.38 371 ALA A CA 1
ATOM 2798 C C . ALA A 1 371 ? 9.308 -20.030 27.079 1.00 90.38 371 ALA A C 1
ATOM 2800 O O . ALA A 1 371 ? 10.335 -19.374 27.229 1.00 90.38 371 ALA A O 1
ATOM 2801 N N . ALA A 1 372 ? 9.252 -21.096 26.270 1.00 91.44 372 ALA A N 1
ATOM 2802 C CA . ALA A 1 372 ? 10.437 -21.633 25.599 1.00 91.44 372 ALA A CA 1
ATOM 2803 C C . ALA A 1 372 ? 11.032 -20.643 24.585 1.00 91.44 372 ALA A C 1
ATOM 2805 O O . ALA A 1 372 ? 12.250 -20.539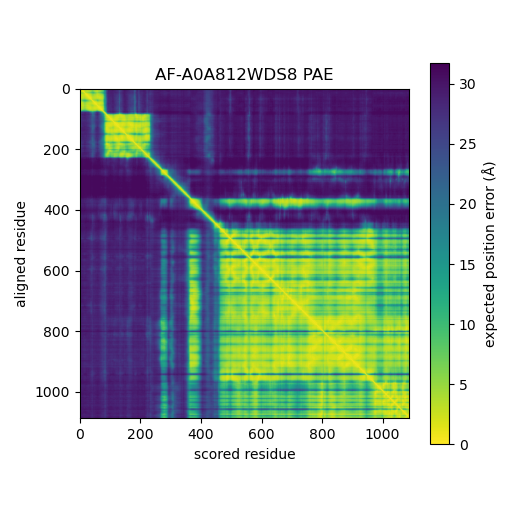 24.451 1.00 91.44 372 ALA A O 1
ATOM 2806 N N . GLN A 1 373 ? 10.188 -19.896 23.863 1.00 91.31 373 GLN A N 1
ATOM 2807 C CA . GLN A 1 373 ? 10.664 -18.862 22.944 1.00 91.31 373 GLN A CA 1
ATOM 2808 C C . GLN A 1 373 ? 11.321 -17.702 23.698 1.00 91.31 373 GLN A C 1
ATOM 2810 O O . GLN A 1 373 ? 12.367 -17.214 23.265 1.00 91.31 373 GLN A O 1
ATOM 2815 N N . ALA A 1 374 ? 10.716 -17.253 24.801 1.00 89.81 374 ALA A N 1
ATOM 2816 C CA . ALA A 1 374 ? 11.271 -16.192 25.629 1.00 89.81 374 ALA A CA 1
ATOM 2817 C C . ALA A 1 374 ? 12.636 -16.592 26.201 1.00 89.81 374 ALA A C 1
ATOM 2819 O O . ALA A 1 374 ? 13.588 -15.825 26.070 1.00 89.81 374 ALA A O 1
ATOM 2820 N N . GLU A 1 375 ? 12.742 -17.798 26.757 1.00 90.94 375 GLU A N 1
ATOM 2821 C CA . GLU A 1 375 ? 13.986 -18.366 27.282 1.00 90.94 375 GLU A CA 1
ATOM 2822 C C . GLU A 1 375 ? 15.068 -18.428 26.197 1.00 90.94 375 GLU A C 1
ATOM 2824 O O . GLU A 1 375 ? 16.103 -17.776 26.325 1.00 90.94 375 GLU A O 1
ATOM 2829 N N . ALA A 1 376 ? 14.786 -19.067 25.056 1.00 89.81 376 ALA A N 1
ATOM 2830 C CA . ALA A 1 376 ? 15.755 -19.196 23.967 1.00 89.81 376 ALA A CA 1
ATOM 2831 C C . ALA A 1 376 ? 16.241 -17.836 23.417 1.00 89.81 376 ALA A C 1
ATOM 2833 O O . ALA A 1 376 ? 17.411 -17.686 23.055 1.00 89.81 376 ALA A O 1
ATOM 2834 N N . MET A 1 377 ? 15.360 -16.831 23.356 1.00 90.69 377 MET A N 1
ATOM 2835 C CA . MET A 1 377 ? 15.706 -15.462 22.952 1.00 90.69 377 MET A CA 1
ATOM 2836 C C . MET A 1 377 ? 16.588 -14.747 23.978 1.00 90.69 377 MET A C 1
ATOM 2838 O O . MET A 1 377 ? 17.556 -14.079 23.604 1.00 90.69 377 MET A O 1
ATOM 2842 N N . LEU A 1 378 ? 16.240 -14.854 25.261 1.00 88.56 378 LEU A N 1
ATOM 2843 C CA . LEU A 1 378 ? 16.984 -14.223 26.348 1.00 88.56 378 LEU A CA 1
ATOM 2844 C C . LEU A 1 378 ? 18.373 -14.852 26.495 1.00 88.56 378 LEU A C 1
ATOM 2846 O O . LEU A 1 378 ? 19.353 -14.114 26.611 1.00 88.56 378 LEU A O 1
ATOM 2850 N N . ASP A 1 379 ? 18.468 -16.176 26.385 1.00 87.81 379 ASP A N 1
ATOM 2851 C CA . ASP A 1 379 ? 19.728 -16.920 26.390 1.00 87.81 379 ASP A CA 1
ATOM 2852 C C . ASP A 1 379 ? 20.640 -16.481 25.250 1.00 87.81 379 ASP A C 1
ATOM 2854 O O . ASP A 1 379 ? 21.802 -16.146 25.476 1.00 87.81 379 ASP A O 1
ATOM 2858 N N . ALA A 1 380 ? 20.105 -16.380 24.029 1.00 87.00 380 ALA A N 1
ATOM 2859 C CA . ALA A 1 380 ? 20.868 -15.890 22.885 1.00 87.00 380 ALA A CA 1
ATOM 2860 C C . ALA A 1 380 ? 21.424 -14.475 23.135 1.00 87.00 380 ALA A C 1
ATOM 2862 O O . ALA A 1 380 ? 22.579 -14.180 22.826 1.00 87.00 380 ALA A O 1
ATOM 2863 N N . TRP A 1 381 ? 20.641 -13.574 23.734 1.00 87.62 381 TRP A N 1
ATOM 2864 C CA . TRP A 1 381 ? 21.126 -12.226 24.047 1.00 87.62 381 TRP A CA 1
ATOM 2865 C C . TRP A 1 381 ? 22.161 -12.199 25.171 1.00 87.62 381 TRP A C 1
ATOM 2867 O O . TRP A 1 381 ? 23.061 -11.357 25.135 1.00 87.62 381 TRP A O 1
ATOM 2877 N N . ASN A 1 382 ? 22.039 -13.081 26.161 1.00 86.06 382 ASN A N 1
ATOM 2878 C CA . ASN A 1 382 ? 23.004 -13.197 27.249 1.00 86.06 382 ASN A CA 1
ATOM 2879 C C . ASN A 1 382 ? 24.332 -13.767 26.742 1.00 86.06 382 ASN A C 1
ATOM 2881 O O . ASN A 1 382 ? 25.369 -13.154 26.985 1.00 86.06 382 ASN A O 1
ATOM 2885 N N . ASN A 1 383 ? 24.290 -14.837 25.945 1.00 83.88 383 ASN A N 1
ATOM 2886 C CA . ASN A 1 383 ? 25.470 -15.432 25.317 1.00 83.88 383 ASN A CA 1
ATOM 2887 C C . ASN A 1 383 ? 26.200 -14.418 24.434 1.00 83.88 383 ASN A C 1
ATOM 2889 O O . ASN A 1 383 ? 27.410 -14.261 24.547 1.00 83.88 383 ASN A O 1
ATOM 2893 N N . ARG A 1 384 ? 25.469 -13.635 23.630 1.00 82.25 384 ARG A N 1
ATOM 2894 C CA . ARG A 1 384 ? 26.072 -12.557 22.832 1.00 82.25 384 ARG A CA 1
ATOM 2895 C C . ARG A 1 384 ? 26.765 -11.503 23.690 1.00 82.25 384 ARG A C 1
ATOM 2897 O O . ARG A 1 384 ? 27.849 -11.049 23.347 1.00 82.25 384 ARG A O 1
ATOM 2904 N N . LYS A 1 385 ? 26.137 -11.076 24.789 1.00 83.62 385 LYS A N 1
ATOM 2905 C CA . LYS A 1 385 ? 26.758 -10.110 25.707 1.00 83.62 385 LYS A CA 1
ATOM 2906 C C . LYS A 1 385 ? 28.005 -10.681 26.369 1.00 83.62 385 LYS A C 1
ATOM 2908 O O . LYS A 1 385 ? 28.898 -9.895 26.666 1.00 83.62 385 LYS A O 1
ATOM 2913 N N . GLN A 1 386 ? 28.030 -11.986 26.629 1.00 80.94 386 GLN A N 1
ATOM 2914 C CA . GLN A 1 386 ? 29.186 -12.667 27.194 1.00 80.94 386 GLN A CA 1
ATOM 2915 C C . GLN A 1 386 ? 30.318 -12.743 26.170 1.00 80.94 386 GLN A C 1
ATOM 2917 O O . GLN A 1 386 ? 31.376 -12.209 26.449 1.00 80.94 386 GLN A O 1
ATOM 2922 N N . LEU A 1 387 ? 30.056 -13.200 24.942 1.00 79.81 387 LEU A N 1
ATOM 2923 C CA . LEU A 1 387 ? 31.041 -13.177 23.851 1.00 79.81 387 LEU A CA 1
ATOM 2924 C C . LEU A 1 387 ? 31.589 -11.764 23.591 1.00 79.81 387 LEU A C 1
ATOM 2926 O O . LEU A 1 387 ? 32.782 -11.577 23.419 1.00 79.81 387 LEU A O 1
ATOM 2930 N N . GLU A 1 388 ? 30.741 -10.729 23.628 1.00 82.56 388 GLU A N 1
ATOM 2931 C CA . GLU A 1 388 ? 31.184 -9.333 23.496 1.00 82.56 388 GLU A CA 1
ATOM 2932 C C . GLU A 1 388 ? 32.000 -8.819 24.700 1.00 82.56 388 GLU A C 1
ATOM 2934 O O . GLU A 1 388 ? 32.598 -7.738 24.600 1.00 82.56 388 GLU A O 1
ATOM 2939 N N . LYS A 1 389 ? 31.953 -9.491 25.855 1.00 80.06 389 LYS A N 1
ATOM 2940 C CA . LYS A 1 389 ? 32.834 -9.225 27.000 1.00 80.06 389 LYS A CA 1
ATOM 2941 C C . LYS A 1 389 ? 34.125 -10.015 26.862 1.00 80.06 389 LYS A C 1
ATOM 2943 O O . LYS A 1 389 ? 35.165 -9.381 26.941 1.00 80.06 389 LYS A O 1
ATOM 2948 N N . ASP A 1 390 ? 34.040 -11.304 26.553 1.00 76.69 390 ASP A N 1
ATOM 2949 C CA . ASP A 1 390 ? 35.187 -12.189 26.350 1.00 76.69 390 ASP A CA 1
ATOM 2950 C C . ASP A 1 390 ? 36.083 -11.637 25.219 1.00 76.69 390 ASP A C 1
ATOM 2952 O O . ASP A 1 390 ? 37.255 -11.385 25.440 1.00 76.69 390 ASP A O 1
ATOM 2956 N N . ASP A 1 391 ? 35.514 -11.204 24.083 1.00 75.75 391 ASP A N 1
ATOM 2957 C CA . ASP A 1 391 ? 36.238 -10.512 22.993 1.00 75.75 391 ASP A CA 1
ATOM 2958 C C . ASP A 1 391 ? 36.919 -9.195 23.421 1.00 75.75 391 ASP A C 1
ATOM 2960 O O . ASP A 1 391 ? 37.790 -8.672 22.714 1.00 75.75 391 ASP A O 1
ATOM 2964 N N . LYS A 1 392 ? 36.439 -8.554 24.495 1.00 72.88 392 LYS A N 1
ATOM 2965 C CA . LYS A 1 392 ? 37.074 -7.353 25.061 1.00 72.88 392 LYS A CA 1
ATOM 2966 C C . LYS A 1 392 ? 38.139 -7.717 26.084 1.00 72.88 392 LYS A C 1
ATOM 2968 O O . LYS A 1 392 ? 39.122 -6.990 26.137 1.00 72.88 392 LYS A O 1
ATOM 2973 N N . GLU A 1 393 ? 37.930 -8.779 26.853 1.00 69.75 393 GLU A N 1
ATOM 2974 C CA . GLU A 1 393 ? 38.875 -9.312 27.834 1.00 69.75 393 GLU A CA 1
ATOM 2975 C C . GLU A 1 393 ? 40.072 -9.952 27.120 1.00 69.75 393 GLU A C 1
ATOM 2977 O O . GLU A 1 393 ? 41.187 -9.529 27.378 1.00 69.75 393 GLU A O 1
ATOM 2982 N N . ASP A 1 394 ? 39.869 -10.769 26.083 1.00 64.88 394 ASP A N 1
ATOM 2983 C CA . ASP A 1 394 ? 40.940 -11.321 25.237 1.00 64.88 394 ASP A CA 1
ATOM 2984 C C . ASP A 1 394 ? 41.773 -10.217 24.563 1.00 64.88 394 ASP A C 1
ATOM 2986 O O . ASP A 1 394 ? 42.994 -10.308 24.461 1.00 64.88 394 ASP A O 1
ATOM 2990 N N . LYS A 1 395 ? 41.135 -9.114 24.140 1.00 63.09 395 LYS A N 1
ATOM 2991 C CA . LYS A 1 395 ? 41.845 -7.937 23.601 1.00 63.09 395 LYS A CA 1
ATOM 2992 C C . LYS A 1 395 ? 42.587 -7.130 24.664 1.00 63.09 395 LYS A C 1
ATOM 2994 O O . LYS A 1 395 ? 43.492 -6.379 24.304 1.00 63.09 395 LYS A O 1
ATOM 2999 N N . GLU A 1 396 ? 42.183 -7.217 25.928 1.00 53.44 396 GLU A N 1
ATOM 3000 C CA . GLU A 1 396 ? 42.882 -6.586 27.049 1.00 53.44 396 GLU A CA 1
ATOM 3001 C C . GLU A 1 396 ? 44.008 -7.501 27.581 1.00 53.44 396 GLU A C 1
ATOM 3003 O O . GLU A 1 396 ? 45.080 -6.988 27.902 1.00 53.44 396 GLU A O 1
ATOM 3008 N N . ASP A 1 397 ? 43.849 -8.828 27.550 1.00 51.78 397 ASP A N 1
ATOM 3009 C CA . ASP A 1 397 ? 44.838 -9.818 27.994 1.00 51.78 397 ASP A CA 1
ATOM 3010 C C . ASP A 1 397 ? 46.001 -9.981 26.999 1.00 51.78 397 ASP A C 1
ATOM 3012 O O . ASP A 1 397 ? 47.165 -9.999 27.416 1.00 51.78 397 ASP A O 1
ATOM 3016 N N . ASP A 1 398 ? 45.742 -9.956 25.688 1.00 51.94 398 ASP A N 1
ATOM 3017 C CA . ASP A 1 398 ? 46.793 -9.971 24.653 1.00 51.94 398 ASP A CA 1
ATOM 3018 C C . ASP A 1 398 ? 47.651 -8.675 24.693 1.00 51.94 398 ASP A C 1
ATOM 3020 O O . ASP A 1 398 ? 48.847 -8.675 24.388 1.00 51.94 398 ASP A O 1
ATOM 3024 N N . GLU A 1 399 ? 47.093 -7.559 25.194 1.00 52.22 399 GLU A N 1
ATOM 3025 C CA . GLU A 1 399 ? 47.843 -6.322 25.484 1.00 52.22 399 GLU A CA 1
ATOM 3026 C C . GLU A 1 399 ? 48.706 -6.405 26.768 1.00 52.22 399 GLU A C 1
ATOM 3028 O O . GLU A 1 399 ? 49.607 -5.571 26.955 1.00 52.22 399 GLU A O 1
ATOM 3033 N N . THR A 1 400 ? 48.478 -7.386 27.656 1.00 48.22 400 THR A N 1
ATOM 3034 C CA . THR A 1 400 ? 49.221 -7.535 28.927 1.00 48.22 400 THR A CA 1
ATOM 3035 C C . THR A 1 400 ? 50.435 -8.463 28.852 1.00 48.22 400 THR A C 1
ATOM 3037 O O . THR A 1 400 ? 51.383 -8.253 29.614 1.00 48.22 400 THR A O 1
ATOM 3040 N N . MET A 1 401 ? 50.495 -9.410 27.907 1.00 47.44 401 MET A N 1
ATOM 3041 C CA . MET A 1 401 ? 51.637 -10.336 27.776 1.00 47.44 401 MET A CA 1
ATOM 3042 C C . MET A 1 401 ? 52.875 -9.765 27.055 1.00 47.44 401 MET A C 1
ATOM 3044 O O . MET A 1 401 ? 53.945 -10.372 27.104 1.00 47.44 401 MET A O 1
ATOM 3048 N N . MET A 1 402 ? 52.806 -8.570 26.457 1.00 42.97 402 MET A N 1
ATOM 3049 C CA . MET A 1 402 ? 53.955 -7.930 25.795 1.00 42.97 402 MET A CA 1
ATOM 3050 C C . MET A 1 402 ? 54.392 -6.613 26.456 1.00 42.97 402 MET A C 1
ATOM 3052 O O . MET A 1 402 ? 54.161 -5.549 25.885 1.00 42.97 402 MET A O 1
ATOM 3056 N N . LYS A 1 403 ? 55.095 -6.632 27.608 1.00 35.84 403 LYS A N 1
ATOM 3057 C CA . LYS A 1 403 ? 55.898 -5.463 28.065 1.00 35.84 403 LYS A CA 1
ATOM 3058 C C . LYS A 1 403 ? 57.201 -5.811 28.813 1.00 35.84 403 LYS A C 1
ATOM 3060 O O . LYS A 1 403 ? 57.180 -6.258 29.954 1.00 35.84 403 LYS A O 1
ATOM 3065 N N . LYS A 1 404 ? 58.341 -5.439 28.209 1.00 30.30 404 LYS A N 1
ATOM 3066 C CA . LYS A 1 404 ? 59.615 -5.035 28.856 1.00 30.30 404 LYS A CA 1
ATOM 3067 C C . LYS A 1 404 ? 60.120 -3.720 28.208 1.00 30.30 404 LYS A C 1
ATOM 3069 O O . LYS A 1 404 ? 59.610 -3.360 27.150 1.00 30.30 404 LYS A O 1
ATOM 3074 N N . PRO A 1 405 ? 60.993 -2.926 28.864 1.00 41.56 405 PRO A N 1
ATOM 3075 C CA . PRO A 1 405 ? 60.632 -1.549 29.203 1.00 41.56 405 PRO A CA 1
ATOM 3076 C C . PRO A 1 405 ? 61.394 -0.466 28.422 1.00 41.56 405 PRO A C 1
ATOM 3078 O O . PRO A 1 405 ? 62.611 -0.528 28.297 1.00 41.56 405 PRO A O 1
ATOM 3081 N N . ALA A 1 406 ? 60.682 0.592 28.022 1.00 27.72 406 ALA A N 1
ATOM 3082 C CA . ALA A 1 406 ? 61.203 1.958 27.931 1.00 27.72 406 ALA A CA 1
ATOM 3083 C C . ALA A 1 406 ? 60.036 2.967 27.958 1.00 27.72 406 ALA A C 1
ATOM 3085 O O . ALA A 1 406 ? 59.090 2.893 27.175 1.00 27.72 406 ALA A O 1
ATOM 3086 N N . ALA A 1 407 ? 60.103 3.872 28.931 1.00 26.78 407 ALA A N 1
ATOM 3087 C CA . ALA A 1 407 ? 59.266 5.052 29.154 1.00 26.78 407 ALA A CA 1
ATOM 3088 C C . ALA A 1 407 ? 59.534 6.123 28.062 1.00 26.78 407 ALA A C 1
ATOM 3090 O O . ALA A 1 407 ? 60.585 6.085 27.442 1.00 26.78 407 ALA A O 1
ATOM 3091 N N . ALA A 1 408 ? 58.726 7.138 27.748 1.00 26.59 408 ALA A N 1
ATOM 3092 C CA . ALA A 1 408 ? 57.453 7.657 28.226 1.00 26.59 408 ALA A CA 1
ATOM 3093 C C . ALA A 1 408 ? 56.866 8.558 27.115 1.00 26.59 408 ALA A C 1
ATOM 3095 O O . ALA A 1 408 ? 57.552 9.448 26.632 1.00 26.59 408 ALA A O 1
ATOM 3096 N N . MET A 1 409 ? 55.590 8.384 26.763 1.00 25.09 409 MET A N 1
ATOM 3097 C CA . MET A 1 409 ? 54.603 9.473 26.653 1.00 25.09 409 MET A CA 1
ATOM 3098 C C . MET A 1 409 ? 53.227 8.854 26.403 1.00 25.09 409 MET A C 1
ATOM 3100 O O . MET A 1 409 ? 52.922 8.301 25.349 1.00 25.09 409 MET A O 1
ATOM 3104 N N . LYS A 1 410 ? 52.412 8.904 27.456 1.00 25.41 410 LYS A N 1
ATOM 3105 C CA . LYS A 1 410 ? 51.034 8.424 27.515 1.00 25.41 410 LYS A CA 1
ATOM 3106 C C . LYS A 1 410 ? 50.096 9.497 26.957 1.00 25.41 410 LYS A C 1
ATOM 3108 O O . LYS A 1 410 ? 50.176 10.632 27.409 1.00 25.41 410 LYS A O 1
ATOM 3113 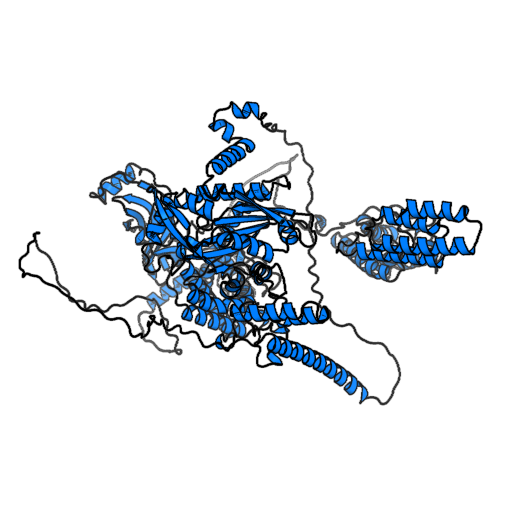N N . ALA A 1 411 ? 49.188 9.109 26.055 1.00 25.12 411 ALA A N 1
ATOM 3114 C CA . ALA A 1 411 ? 47.732 9.332 26.156 1.00 25.12 411 ALA A CA 1
ATOM 3115 C C . ALA A 1 411 ? 47.025 9.172 24.789 1.00 25.12 411 ALA A C 1
ATOM 3117 O O . ALA A 1 411 ? 46.727 10.126 24.078 1.00 25.12 411 ALA A O 1
ATOM 3118 N N . LYS A 1 412 ? 46.680 7.931 24.455 1.00 34.62 412 LYS A N 1
ATOM 3119 C CA . LYS A 1 412 ? 45.339 7.560 23.954 1.00 34.62 412 LYS A CA 1
ATOM 3120 C C . LYS A 1 412 ? 44.611 6.919 25.170 1.00 34.62 412 LYS A C 1
ATOM 3122 O O . LYS A 1 412 ? 45.334 6.607 26.119 1.00 34.62 412 LYS A O 1
ATOM 3127 N N . PRO A 1 413 ? 43.280 6.647 25.209 1.00 36.03 413 PRO A N 1
ATOM 3128 C CA . PRO A 1 413 ? 42.467 6.227 24.062 1.00 36.03 413 PRO A CA 1
ATOM 3129 C C . PRO A 1 413 ? 40.938 6.517 24.159 1.00 36.03 413 PRO A C 1
ATOM 3131 O O . PRO A 1 413 ? 40.446 7.178 25.066 1.00 36.03 413 PRO A O 1
ATOM 3134 N N . LYS A 1 414 ? 40.190 5.909 23.223 1.00 22.88 414 LYS A N 1
ATOM 3135 C CA . LYS A 1 414 ? 38.749 5.566 23.267 1.00 22.88 414 LYS A CA 1
ATOM 3136 C C . LYS A 1 414 ? 37.748 6.675 22.875 1.00 22.88 414 LYS A C 1
ATOM 3138 O O . LYS A 1 414 ? 37.254 7.436 23.697 1.00 22.88 414 LYS A O 1
ATOM 3143 N N . ALA A 1 415 ? 37.295 6.623 21.615 1.00 23.69 415 ALA A N 1
ATOM 3144 C CA . ALA A 1 415 ? 35.954 7.065 21.221 1.00 23.69 415 ALA A CA 1
ATOM 3145 C C . ALA A 1 415 ? 35.304 6.037 20.279 1.00 23.69 415 ALA A C 1
ATOM 3147 O O . ALA A 1 415 ? 35.679 5.881 19.120 1.00 23.69 415 ALA A O 1
ATOM 3148 N N . LYS A 1 416 ? 34.308 5.340 20.833 1.00 24.84 416 LYS A N 1
ATOM 3149 C CA . LYS A 1 416 ? 33.339 4.467 20.168 1.00 24.84 416 LYS A CA 1
ATOM 3150 C C . LYS A 1 416 ? 32.701 5.181 18.971 1.00 24.84 416 LYS A C 1
ATOM 3152 O O . LYS A 1 416 ? 32.112 6.253 19.131 1.00 24.84 416 LYS A O 1
ATOM 3157 N N . SER A 1 417 ? 32.740 4.550 17.800 1.00 23.05 417 SER A N 1
ATOM 3158 C CA . SER A 1 417 ? 32.018 4.978 16.604 1.00 23.05 417 SER A CA 1
ATOM 3159 C C . SER A 1 417 ? 30.511 4.791 16.798 1.00 23.05 417 SER A C 1
ATOM 3161 O O . SER A 1 417 ? 29.908 3.793 16.412 1.00 23.05 417 SER A O 1
ATOM 3163 N N . THR A 1 418 ? 29.870 5.784 17.403 1.00 22.97 418 THR A N 1
ATOM 3164 C CA . THR A 1 418 ? 28.428 5.974 17.270 1.00 22.97 418 THR A CA 1
ATOM 3165 C C . THR A 1 418 ? 28.183 6.646 15.923 1.00 22.97 418 THR A C 1
ATOM 3167 O O . THR A 1 418 ? 28.200 7.871 15.812 1.00 22.97 418 THR A O 1
ATOM 3170 N N . MET A 1 419 ? 27.914 5.852 14.882 1.00 23.20 419 MET A N 1
ATOM 3171 C CA . MET A 1 419 ? 27.200 6.339 13.700 1.00 23.20 419 MET A CA 1
ATOM 3172 C C . MET A 1 419 ? 25.763 6.688 14.109 1.00 23.20 419 MET A C 1
ATOM 3174 O O . MET A 1 419 ? 24.805 5.951 13.893 1.00 23.20 419 MET A O 1
ATOM 3178 N N . LYS A 1 420 ? 25.606 7.859 14.728 1.00 22.09 420 LYS A N 1
ATOM 3179 C CA . LYS A 1 420 ? 24.328 8.554 14.826 1.00 22.09 420 LYS A CA 1
ATOM 3180 C C . LYS A 1 420 ? 24.063 9.162 13.452 1.00 22.09 420 LYS A C 1
ATOM 3182 O O . LYS A 1 420 ? 24.624 10.196 13.096 1.00 22.09 420 LYS A O 1
ATOM 3187 N N . LYS A 1 421 ? 23.191 8.511 12.682 1.00 22.17 421 LYS A N 1
ATOM 3188 C CA . LYS A 1 421 ? 22.577 9.055 11.466 1.00 22.17 421 LYS A CA 1
ATOM 3189 C C . LYS A 1 421 ? 21.735 10.277 11.866 1.00 22.17 421 LYS A C 1
ATOM 3191 O O . LYS A 1 421 ? 20.549 10.185 12.166 1.00 22.17 421 LYS A O 1
ATOM 3196 N N . VAL A 1 422 ? 22.380 11.438 11.933 1.00 22.81 422 VAL A N 1
ATOM 3197 C CA . VAL A 1 422 ? 21.730 12.748 11.954 1.00 22.81 422 VAL A CA 1
ATOM 3198 C C . VAL A 1 422 ? 21.238 13.006 10.534 1.00 22.81 422 VAL A C 1
ATOM 3200 O O . VAL A 1 422 ? 21.996 13.427 9.666 1.00 22.81 422 VAL A O 1
ATOM 3203 N N . GLN A 1 423 ? 19.953 12.750 10.290 1.00 24.48 423 GLN A N 1
ATOM 3204 C CA . GLN A 1 423 ? 19.249 13.345 9.159 1.00 24.48 423 GLN A CA 1
ATOM 3205 C C . GLN A 1 423 ? 19.048 14.835 9.452 1.00 24.48 423 GLN A C 1
ATOM 3207 O O . GLN A 1 423 ? 18.089 15.257 10.101 1.00 24.48 423 GLN A O 1
ATOM 3212 N N . ALA A 1 424 ? 19.985 15.645 8.974 1.00 22.45 424 ALA A N 1
ATOM 3213 C CA . ALA A 1 424 ? 19.808 17.077 8.842 1.00 22.45 424 ALA A CA 1
ATOM 3214 C C . ALA A 1 424 ? 18.846 17.355 7.674 1.00 22.45 424 ALA A C 1
ATOM 3216 O O . ALA A 1 424 ? 19.245 17.389 6.514 1.00 22.45 424 ALA A O 1
ATOM 3217 N N . LYS A 1 425 ? 17.565 17.592 7.980 1.00 23.58 425 LYS A N 1
ATOM 3218 C CA . LYS A 1 425 ? 16.657 18.316 7.080 1.00 23.58 425 LYS A CA 1
ATOM 3219 C C . LYS A 1 425 ? 16.889 19.812 7.256 1.00 23.58 425 LYS A C 1
ATOM 3221 O O . LYS A 1 425 ? 16.384 20.436 8.190 1.00 23.58 425 LYS A O 1
ATOM 3226 N N . ALA A 1 426 ? 17.627 20.389 6.315 1.00 22.89 426 ALA A N 1
ATOM 3227 C CA . ALA A 1 426 ? 17.530 21.802 6.008 1.00 22.89 426 ALA A CA 1
ATOM 3228 C C . ALA A 1 426 ? 16.110 22.096 5.491 1.00 22.89 426 ALA A C 1
ATOM 3230 O O . ALA A 1 426 ? 15.693 21.619 4.439 1.00 22.89 426 ALA A O 1
ATOM 3231 N N . LYS A 1 427 ? 15.359 22.890 6.259 1.00 29.47 427 LYS A N 1
ATOM 3232 C CA . LYS A 1 427 ? 14.237 23.685 5.759 1.00 29.47 427 LYS A CA 1
ATOM 3233 C C . LYS A 1 427 ? 14.817 24.824 4.922 1.00 29.47 427 LYS A C 1
ATOM 3235 O O . LYS A 1 427 ? 15.411 25.738 5.488 1.00 29.47 427 LYS A O 1
ATOM 3240 N N . ALA A 1 428 ? 14.558 24.830 3.620 1.00 21.69 428 ALA A N 1
ATOM 3241 C CA . ALA A 1 428 ? 14.438 26.081 2.886 1.00 21.69 428 ALA A CA 1
ATOM 3242 C C . ALA A 1 428 ? 12.991 26.572 3.041 1.00 21.69 428 ALA A C 1
ATOM 3244 O O . ALA A 1 428 ? 12.040 25.983 2.535 1.00 21.69 428 ALA A O 1
ATOM 3245 N N . LYS A 1 429 ? 12.849 27.637 3.830 1.00 25.34 429 LYS A N 1
ATOM 3246 C CA . LYS A 1 429 ? 11.731 28.577 3.805 1.00 25.34 429 LYS A CA 1
ATOM 3247 C C . LYS A 1 429 ? 12.024 29.550 2.656 1.00 25.34 429 LYS A C 1
ATOM 3249 O O . LYS A 1 429 ? 12.966 30.325 2.774 1.00 25.34 429 LYS A O 1
ATOM 3254 N N . ALA A 1 430 ? 11.191 29.563 1.624 1.00 23.59 430 ALA A N 1
ATOM 3255 C CA . ALA A 1 430 ? 10.694 30.827 1.085 1.00 23.59 430 ALA A CA 1
ATOM 3256 C C . ALA A 1 430 ? 9.395 31.124 1.864 1.00 23.59 430 ALA A C 1
ATOM 3258 O O . ALA A 1 430 ? 8.620 30.212 2.142 1.00 23.59 430 ALA A O 1
ATOM 3259 N N . GLY A 1 431 ? 9.125 32.317 2.383 1.00 24.47 431 GLY A N 1
ATOM 3260 C CA . GLY A 1 431 ? 9.597 33.625 1.946 1.00 24.47 431 GLY A CA 1
ATOM 3261 C C . GLY A 1 431 ? 8.401 34.338 1.334 1.00 24.47 431 GLY A C 1
ATOM 3262 O O . GLY A 1 431 ? 8.144 34.191 0.148 1.00 24.47 431 GLY A O 1
ATOM 3263 N N . LYS A 1 432 ? 7.628 35.024 2.186 1.00 24.59 432 LYS A N 1
ATOM 3264 C CA . LYS A 1 432 ? 6.550 35.930 1.783 1.00 24.59 432 LYS A CA 1
ATOM 3265 C C . LYS A 1 432 ? 7.149 37.004 0.871 1.00 24.59 432 LYS A C 1
ATOM 3267 O O . LYS A 1 432 ? 8.008 37.750 1.330 1.00 24.59 432 LYS A O 1
ATOM 3272 N N . ALA A 1 433 ? 6.667 37.099 -0.362 1.00 22.28 433 ALA A N 1
ATOM 3273 C CA . ALA A 1 433 ? 6.692 38.354 -1.096 1.00 22.28 433 ALA A CA 1
ATOM 3274 C C . ALA A 1 433 ? 5.435 39.141 -0.711 1.00 22.28 433 ALA A C 1
ATOM 3276 O O . ALA A 1 433 ? 4.329 38.592 -0.677 1.00 22.28 433 ALA A O 1
ATOM 3277 N N . ALA A 1 434 ? 5.648 40.400 -0.347 1.00 24.81 434 ALA A N 1
ATOM 3278 C CA . ALA A 1 434 ? 4.609 41.380 -0.118 1.00 24.81 434 ALA A CA 1
ATOM 3279 C C . ALA A 1 434 ? 3.834 41.644 -1.414 1.00 24.81 434 ALA A C 1
ATOM 3281 O O . ALA A 1 434 ? 4.367 41.558 -2.519 1.00 24.81 434 ALA A O 1
ATOM 3282 N N . ALA A 1 435 ? 2.554 41.933 -1.229 1.00 22.09 435 ALA A N 1
ATOM 3283 C CA . ALA A 1 435 ? 1.622 42.300 -2.268 1.00 22.09 435 ALA A CA 1
ATOM 3284 C C . ALA A 1 435 ? 2.004 43.640 -2.912 1.00 22.09 435 ALA A C 1
ATOM 3286 O O . ALA A 1 435 ? 2.254 44.621 -2.216 1.00 22.09 435 ALA A O 1
ATOM 3287 N N . SER A 1 436 ? 1.943 43.678 -4.238 1.00 25.17 436 SER A N 1
ATOM 3288 C CA . SER A 1 436 ? 1.616 44.879 -5.010 1.00 25.17 436 SER A CA 1
ATOM 3289 C C . SER A 1 436 ? 0.109 44.831 -5.331 1.00 25.17 436 SER A C 1
ATOM 3291 O O . SER A 1 436 ? -0.465 43.736 -5.391 1.00 25.17 436 SER A O 1
ATOM 3293 N N . PRO A 1 437 ? -0.569 45.979 -5.476 1.00 27.48 437 PRO A N 1
ATOM 3294 C CA . PRO A 1 437 ? -2.014 46.091 -5.312 1.00 27.48 437 PRO A CA 1
ATOM 3295 C C . PRO A 1 437 ? -2.760 45.456 -6.490 1.00 27.48 437 PRO A C 1
ATOM 3297 O O . PRO A 1 437 ? -2.787 45.996 -7.590 1.00 27.48 437 PRO A O 1
ATOM 3300 N N . LYS A 1 438 ? -3.406 44.309 -6.254 1.00 28.69 438 LYS A N 1
ATOM 3301 C CA . LYS A 1 438 ? -4.435 43.784 -7.157 1.00 28.69 438 LYS A CA 1
ATOM 3302 C C . LYS A 1 438 ? -5.800 44.234 -6.652 1.00 28.69 438 LYS A C 1
ATOM 3304 O O . LYS A 1 438 ? -6.155 43.985 -5.500 1.00 28.69 438 LYS A O 1
ATOM 3309 N N . GLN A 1 439 ? -6.522 44.925 -7.527 1.00 32.19 439 GLN A N 1
ATOM 3310 C CA . GLN A 1 439 ? -7.884 45.413 -7.340 1.00 32.19 439 GLN A CA 1
ATOM 3311 C C . GLN A 1 439 ? -8.769 44.340 -6.688 1.00 32.19 439 GLN A C 1
ATOM 3313 O O . GLN A 1 439 ? -8.887 43.216 -7.177 1.00 32.19 439 GLN A O 1
ATOM 3318 N N . LYS A 1 440 ? -9.371 44.694 -5.548 1.00 25.42 440 LYS A N 1
ATOM 3319 C CA . LYS A 1 440 ? -10.353 43.867 -4.845 1.00 25.42 440 LYS A CA 1
ATOM 3320 C C . LYS A 1 440 ? -11.594 43.716 -5.729 1.00 25.42 440 LYS A C 1
ATOM 3322 O O . LYS A 1 440 ? -12.392 44.641 -5.817 1.00 25.42 440 LYS A O 1
ATOM 3327 N N . ALA A 1 441 ? -11.810 42.534 -6.296 1.00 35.06 441 ALA A N 1
ATOM 3328 C CA . ALA A 1 441 ? -13.175 42.076 -6.520 1.00 35.06 441 ALA A CA 1
ATOM 3329 C C . ALA A 1 441 ? -13.761 41.723 -5.143 1.00 35.06 441 ALA A C 1
ATOM 3331 O O . ALA A 1 441 ? -13.176 40.932 -4.398 1.00 35.06 441 ALA A O 1
ATOM 3332 N N . ALA A 1 442 ? -14.860 42.376 -4.767 1.00 27.75 442 ALA A N 1
ATOM 3333 C CA . ALA A 1 442 ? -15.498 42.213 -3.466 1.00 27.75 442 ALA A CA 1
ATOM 3334 C C . ALA A 1 442 ? -15.848 40.735 -3.177 1.00 27.75 442 ALA A C 1
ATOM 3336 O O . ALA A 1 442 ? -16.311 40.024 -4.075 1.00 27.75 442 ALA A O 1
ATOM 3337 N N . PRO A 1 443 ? -15.667 40.245 -1.936 1.00 32.47 443 PRO A N 1
ATOM 3338 C CA . PRO A 1 443 ? -16.154 38.928 -1.553 1.00 32.47 443 PRO A CA 1
ATOM 3339 C C . PRO A 1 443 ? -17.688 38.939 -1.574 1.00 32.47 443 PRO A C 1
ATOM 3341 O O . PRO A 1 443 ? -18.314 39.782 -0.933 1.00 32.47 443 PRO A O 1
ATOM 3344 N N . LYS A 1 444 ? -18.310 37.997 -2.294 1.00 35.47 444 LYS A N 1
ATOM 3345 C CA . LYS A 1 444 ? -19.755 37.753 -2.177 1.00 35.47 444 LYS A CA 1
ATOM 3346 C C . LYS A 1 444 ? -20.050 37.286 -0.750 1.00 35.47 444 LYS A C 1
ATOM 3348 O O . LYS A 1 444 ? -19.740 36.153 -0.392 1.00 35.47 444 LYS A O 1
ATOM 3353 N N . VAL A 1 445 ? -20.607 38.180 0.060 1.00 42.69 445 VAL A N 1
ATOM 3354 C CA . VAL A 1 445 ? -21.093 37.899 1.414 1.00 42.69 445 VAL A CA 1
ATOM 3355 C C . VAL A 1 445 ? -22.268 36.920 1.307 1.00 42.69 445 VAL A C 1
ATOM 3357 O O . VAL A 1 445 ? -23.197 37.150 0.533 1.00 42.69 445 VAL A O 1
ATOM 3360 N N . GLU A 1 446 ? -22.206 35.796 2.030 1.00 43.50 446 GLU A N 1
ATOM 3361 C CA . GLU A 1 446 ? -23.310 34.826 2.090 1.00 43.50 446 GLU A CA 1
ATOM 3362 C C . GLU A 1 446 ? -24.535 35.499 2.746 1.00 43.50 446 GLU A C 1
ATOM 3364 O O . GLU A 1 446 ? -24.397 36.067 3.833 1.00 43.50 446 GLU A O 1
ATOM 3369 N N . PRO A 1 447 ? -25.726 35.471 2.118 1.00 49.91 447 PRO A N 1
ATOM 3370 C CA . PRO A 1 447 ? -26.908 36.101 2.689 1.00 49.91 447 PRO A CA 1
ATOM 3371 C C . PRO A 1 447 ? -27.384 35.360 3.955 1.00 49.91 447 PRO A C 1
ATOM 3373 O O . PRO A 1 447 ? -27.217 34.142 4.073 1.00 49.91 447 PRO A O 1
ATOM 3376 N N . PRO A 1 448 ? -27.995 36.068 4.922 1.00 50.91 448 PRO A N 1
ATOM 3377 C CA . PRO A 1 448 ? -28.424 35.485 6.190 1.00 50.91 448 PRO A CA 1
ATOM 3378 C C . PRO A 1 448 ? -29.445 34.345 6.012 1.00 50.91 448 PRO A C 1
ATOM 3380 O O . PRO A 1 448 ? -30.248 34.324 5.079 1.00 50.91 448 PRO A O 1
ATOM 3383 N N . LYS A 1 449 ? -29.436 33.384 6.950 1.00 49.19 449 LYS A N 1
ATOM 3384 C CA . LYS A 1 449 ? -30.135 32.078 6.873 1.00 49.19 449 LYS A CA 1
ATOM 3385 C C . LYS A 1 449 ? -31.622 32.138 6.484 1.00 49.19 449 LYS A C 1
ATOM 3387 O O . LYS A 1 449 ? -32.129 31.193 5.881 1.00 49.19 449 LYS A O 1
ATOM 3392 N N . HIS A 1 450 ? -32.328 33.210 6.839 1.00 53.16 450 HIS A N 1
ATOM 3393 C CA . HIS A 1 450 ? -33.748 33.388 6.522 1.00 53.16 450 HIS A CA 1
ATOM 3394 C C . HIS A 1 450 ? -33.992 33.728 5.039 1.00 53.16 450 HIS A C 1
ATOM 3396 O O . HIS A 1 450 ? -35.034 33.364 4.501 1.00 53.16 450 HIS A O 1
ATOM 3402 N N . VAL A 1 451 ? -33.019 34.350 4.364 1.00 54.41 451 VAL A N 1
ATOM 3403 C CA . VAL A 1 451 ? -33.068 34.696 2.933 1.00 54.41 451 VAL A CA 1
ATOM 3404 C C . VAL A 1 451 ? -32.794 33.460 2.079 1.00 54.41 451 VAL A C 1
ATOM 3406 O O . VAL A 1 451 ? -33.552 33.163 1.159 1.00 54.41 451 VAL A O 1
ATOM 3409 N N . LEU A 1 452 ? -31.788 32.657 2.453 1.00 51.75 452 LEU A N 1
ATOM 3410 C CA . LEU A 1 452 ? -31.476 31.391 1.776 1.00 51.75 452 LEU A CA 1
ATOM 3411 C C . LEU A 1 452 ? -32.676 30.431 1.767 1.00 51.75 452 LEU A C 1
ATOM 3413 O O . LEU A 1 452 ? -32.890 29.746 0.776 1.00 51.75 452 LEU A O 1
ATOM 3417 N N . LYS A 1 453 ? -33.501 30.416 2.826 1.00 54.62 453 LYS A N 1
ATOM 3418 C CA . LYS A 1 453 ? -34.733 29.605 2.916 1.00 54.62 453 LYS A CA 1
ATOM 3419 C C . LYS A 1 453 ? -35.860 30.037 1.968 1.00 54.62 453 LYS A C 1
ATOM 3421 O O . LYS A 1 453 ? -36.804 29.263 1.814 1.00 54.62 453 LYS A O 1
ATOM 3426 N N . LYS A 1 454 ? -35.782 31.213 1.338 1.00 50.47 454 LYS A N 1
ATOM 3427 C CA . LYS A 1 454 ? -36.797 31.726 0.399 1.00 50.47 454 LYS A CA 1
ATOM 3428 C C . LYS A 1 454 ? -36.363 31.663 -1.076 1.00 50.47 454 LYS A C 1
ATOM 3430 O O . LYS A 1 454 ? -37.197 31.851 -1.948 1.00 50.47 454 LYS A O 1
ATOM 3435 N N . MET A 1 455 ? -35.097 31.348 -1.372 1.00 56.00 455 MET A N 1
ATOM 3436 C CA . MET A 1 455 ? -34.578 31.291 -2.753 1.00 56.00 455 MET A CA 1
ATOM 3437 C C . MET A 1 455 ? -34.958 29.989 -3.492 1.00 56.00 455 MET A C 1
ATOM 3439 O O . MET A 1 455 ? -35.149 28.964 -2.833 1.00 56.00 455 MET A O 1
ATOM 3443 N N . PRO A 1 456 ? -35.004 29.961 -4.835 1.00 50.31 456 PRO A N 1
ATOM 3444 C CA . PRO A 1 456 ? -35.187 28.734 -5.622 1.00 50.31 456 PRO A CA 1
ATOM 3445 C C . PRO A 1 456 ? -34.056 27.701 -5.414 1.00 50.31 456 PRO A C 1
ATOM 3447 O O . PRO A 1 456 ? -32.896 28.070 -5.214 1.00 50.31 456 PRO A O 1
ATOM 3450 N N . LYS A 1 457 ? -34.361 26.391 -5.497 1.00 50.75 457 LYS A N 1
ATOM 3451 C CA . LYS A 1 457 ? -33.408 25.274 -5.242 1.00 50.75 457 LYS A CA 1
ATOM 3452 C C . LYS A 1 457 ? -32.088 25.393 -6.030 1.00 50.75 457 LYS A C 1
ATOM 3454 O O . LYS A 1 457 ? -31.018 25.172 -5.468 1.00 50.75 457 LYS A O 1
ATOM 3459 N N . HIS A 1 458 ? -32.152 25.790 -7.302 1.00 50.66 458 HIS A N 1
ATOM 3460 C CA . HIS A 1 458 ? -30.980 25.914 -8.180 1.00 50.66 458 HIS A CA 1
ATOM 3461 C C . HIS A 1 458 ? -30.058 27.096 -7.813 1.00 50.66 458 HIS A C 1
ATOM 3463 O O . HIS A 1 458 ? -28.855 27.049 -8.065 1.00 50.66 458 HIS A O 1
ATOM 3469 N N . GLU A 1 459 ? -30.586 28.149 -7.179 1.00 47.19 459 GLU A N 1
ATOM 3470 C CA . GLU A 1 459 ? -29.781 29.280 -6.701 1.00 47.19 459 GLU A CA 1
ATOM 3471 C C . GLU A 1 459 ? -29.153 29.007 -5.336 1.00 47.19 459 GLU A C 1
ATOM 3473 O O . GLU A 1 459 ? -28.008 29.393 -5.095 1.00 47.19 459 GLU A O 1
ATOM 3478 N N . ARG A 1 460 ? -29.855 28.268 -4.467 1.00 49.12 460 ARG A N 1
ATOM 3479 C CA . ARG A 1 460 ? -29.325 27.816 -3.171 1.00 49.12 460 ARG A CA 1
ATOM 3480 C C . ARG A 1 460 ? -28.097 26.920 -3.310 1.00 49.12 460 ARG A C 1
ATOM 3482 O O . ARG A 1 460 ? -27.169 27.035 -2.511 1.00 49.12 460 ARG A O 1
ATOM 3489 N N . ALA A 1 461 ? -28.063 26.077 -4.344 1.00 52.84 461 ALA A N 1
ATOM 3490 C CA . ALA A 1 461 ? -26.955 25.164 -4.635 1.00 52.84 461 ALA A CA 1
ATOM 3491 C C . ALA A 1 461 ? -25.601 25.870 -4.867 1.00 52.84 461 ALA A C 1
ATOM 3493 O O . ALA A 1 461 ? -24.562 25.218 -4.877 1.00 52.84 461 ALA A O 1
ATOM 3494 N N . LYS A 1 462 ? -25.586 27.204 -5.013 1.00 51.03 462 LYS A N 1
ATOM 3495 C CA . LYS A 1 462 ? -24.369 28.015 -5.173 1.00 51.03 462 LYS A CA 1
ATOM 3496 C C . LYS A 1 462 ? -23.636 28.294 -3.845 1.00 51.03 462 LYS A C 1
ATOM 3498 O O . LYS A 1 462 ? -22.492 28.742 -3.881 1.00 51.03 462 LYS A O 1
ATOM 3503 N N . TYR A 1 463 ? -24.254 28.026 -2.687 1.00 57.91 463 TYR A N 1
ATOM 3504 C CA . TYR A 1 463 ? -23.714 28.349 -1.355 1.00 57.91 463 TYR A CA 1
ATOM 3505 C C . TYR A 1 463 ? -23.324 27.095 -0.552 1.00 57.91 463 TYR A C 1
ATOM 3507 O O . TYR A 1 463 ? -24.088 26.131 -0.461 1.00 57.91 463 TYR A O 1
ATOM 3515 N N . ARG A 1 464 ? -22.143 27.108 0.089 1.00 59.19 464 ARG A N 1
ATOM 3516 C CA . ARG A 1 464 ? -21.581 25.938 0.805 1.00 59.19 464 ARG A CA 1
ATOM 3517 C C . ARG A 1 464 ? -22.449 25.500 1.982 1.00 59.19 464 ARG A C 1
ATOM 3519 O O . ARG A 1 464 ? -22.600 24.303 2.224 1.00 59.19 464 ARG A O 1
ATOM 3526 N N . SER A 1 465 ? -23.016 26.464 2.703 1.00 64.88 465 SER A N 1
ATOM 3527 C CA . SER A 1 465 ? -23.905 26.217 3.840 1.00 64.88 465 SER A CA 1
ATOM 3528 C C . SER A 1 465 ? -25.214 25.537 3.419 1.00 64.88 465 SER A C 1
ATOM 3530 O O . SER A 1 465 ? -25.710 24.673 4.142 1.00 64.88 465 SER A O 1
ATOM 3532 N N . SER A 1 466 ? -25.732 25.846 2.226 1.00 62.94 466 SER A N 1
ATOM 3533 C CA . SER A 1 466 ? -26.930 25.196 1.687 1.00 62.94 466 SER A CA 1
ATOM 3534 C C . SER A 1 466 ? -26.666 23.778 1.185 1.00 62.94 466 SER A C 1
ATOM 3536 O O . SER A 1 466 ? -27.494 22.904 1.423 1.00 62.94 466 SER A O 1
ATOM 3538 N N . ILE A 1 467 ? -25.527 23.531 0.524 1.00 68.75 467 ILE A N 1
ATOM 3539 C CA . ILE A 1 467 ? -25.132 22.175 0.093 1.00 68.75 467 ILE A CA 1
ATOM 3540 C C . ILE A 1 467 ? -24.977 21.264 1.314 1.00 68.75 467 ILE A C 1
ATOM 3542 O O . ILE A 1 467 ? -25.499 20.152 1.332 1.00 68.75 467 ILE A O 1
ATOM 3546 N N . LYS A 1 468 ? -24.296 21.755 2.361 1.00 72.00 468 LYS A N 1
ATOM 3547 C CA . LYS A 1 468 ? -24.138 21.023 3.623 1.00 72.00 468 LYS A CA 1
ATOM 3548 C C . LYS A 1 468 ? -25.496 20.659 4.231 1.00 72.00 468 LYS A C 1
ATOM 3550 O O . LYS A 1 468 ? -25.681 19.521 4.640 1.00 72.00 468 LYS A O 1
ATOM 3555 N N . ARG A 1 469 ? -26.428 21.614 4.278 1.00 72.06 469 ARG A N 1
ATOM 3556 C CA . ARG A 1 469 ? -27.751 21.403 4.868 1.00 72.06 469 ARG A CA 1
ATOM 3557 C C . ARG A 1 469 ? -28.608 20.425 4.069 1.00 72.06 469 ARG A C 1
ATOM 3559 O O . ARG A 1 469 ? -29.195 19.548 4.679 1.00 72.06 469 ARG A O 1
ATOM 3566 N N . SER A 1 470 ? -28.647 20.558 2.740 1.00 74.25 470 SER A N 1
ATOM 3567 C CA . SER A 1 470 ? -29.358 19.603 1.878 1.00 74.25 470 SER A CA 1
ATOM 3568 C C . SER A 1 470 ? -28.848 18.191 2.133 1.00 74.25 470 SER A C 1
ATOM 3570 O O . SER A 1 470 ? -29.635 17.308 2.410 1.00 74.25 470 SER A O 1
ATOM 3572 N N . ARG A 1 471 ? -27.522 18.009 2.177 1.00 79.44 471 ARG A N 1
ATOM 3573 C CA . ARG A 1 471 ? -26.914 16.716 2.501 1.00 79.44 471 ARG A CA 1
ATOM 3574 C C . ARG A 1 471 ? -27.311 16.201 3.886 1.00 79.44 471 ARG A C 1
ATOM 3576 O O . ARG A 1 471 ? -27.530 15.010 4.045 1.00 79.44 471 ARG A O 1
ATOM 3583 N N . GLU A 1 472 ? -27.303 17.055 4.908 1.00 79.56 472 GLU A N 1
ATOM 3584 C CA . GLU A 1 472 ? -27.701 16.652 6.264 1.00 79.56 472 GLU A CA 1
ATOM 3585 C C . GLU A 1 472 ? -29.180 16.247 6.319 1.00 79.56 472 GLU A C 1
ATOM 3587 O O . GLU A 1 472 ? -29.498 15.271 6.990 1.00 79.56 472 GLU A O 1
ATOM 3592 N N . GLU A 1 473 ? -30.055 16.945 5.589 1.00 79.00 473 GLU A N 1
ATOM 3593 C CA . GLU A 1 473 ? -31.471 16.591 5.427 1.00 79.00 473 GLU A CA 1
ATOM 3594 C C . GLU A 1 473 ? -31.625 15.261 4.661 1.00 79.00 473 GLU A C 1
ATOM 3596 O O . GLU A 1 473 ? -32.344 14.377 5.125 1.00 79.00 473 GLU A O 1
ATOM 3601 N N . ASP A 1 474 ? -30.880 15.070 3.566 1.00 80.06 474 ASP A N 1
ATOM 3602 C CA . ASP A 1 474 ? -30.873 13.833 2.778 1.00 80.06 474 ASP A CA 1
ATOM 3603 C C . ASP A 1 474 ? -30.413 12.644 3.638 1.00 80.06 474 ASP A C 1
ATOM 3605 O O . ASP A 1 474 ? -31.111 11.642 3.731 1.00 80.06 474 ASP A O 1
ATOM 3609 N N . LEU A 1 475 ? -29.287 12.760 4.351 1.00 82.81 475 LEU A N 1
ATOM 3610 C CA . LEU A 1 475 ? -28.790 11.696 5.233 1.00 82.81 475 LEU A CA 1
ATOM 3611 C C . LEU A 1 475 ? -29.728 11.418 6.415 1.00 82.81 475 LEU A C 1
ATOM 3613 O O . LEU A 1 475 ? -29.853 10.267 6.824 1.00 82.81 475 LEU A O 1
ATOM 3617 N N . ALA A 1 476 ? -30.381 12.444 6.969 1.00 80.25 476 ALA A N 1
ATOM 3618 C CA . ALA A 1 476 ? -31.357 12.264 8.043 1.00 80.25 476 ALA A CA 1
ATOM 3619 C C . ALA A 1 476 ? -32.608 11.511 7.563 1.00 80.25 476 ALA A C 1
ATOM 3621 O O . ALA A 1 476 ? -33.179 10.733 8.329 1.00 80.25 476 ALA A O 1
ATOM 3622 N N . SER A 1 477 ? -33.001 11.691 6.296 1.00 80.38 477 SER A N 1
ATOM 3623 C CA . SER A 1 477 ? -34.126 10.964 5.693 1.00 80.38 477 SER A CA 1
ATOM 3624 C C . SER A 1 477 ? -33.872 9.459 5.533 1.00 80.38 477 SER A C 1
ATOM 3626 O O . SER A 1 477 ? -34.821 8.688 5.460 1.00 80.38 477 SER A O 1
ATOM 3628 N N . LEU A 1 478 ? -32.606 9.027 5.554 1.00 80.56 478 LEU A N 1
ATOM 3629 C CA . LEU A 1 478 ? -32.190 7.624 5.417 1.00 80.56 478 LEU A CA 1
ATOM 3630 C C . LEU A 1 478 ? -32.157 6.863 6.755 1.00 80.56 478 LEU A C 1
ATOM 3632 O O . LEU A 1 478 ? -31.451 5.865 6.893 1.00 80.56 478 LEU A O 1
ATOM 3636 N N . THR A 1 479 ? -32.875 7.347 7.767 1.00 80.44 479 THR A N 1
ATOM 3637 C CA . THR A 1 479 ? -32.937 6.702 9.084 1.00 80.44 479 THR A CA 1
ATOM 3638 C C . THR A 1 479 ? -33.829 5.463 9.013 1.00 80.44 479 THR A C 1
ATOM 3640 O O . THR A 1 479 ? -35.017 5.571 8.718 1.00 80.44 479 THR A O 1
ATOM 3643 N N . GLY A 1 480 ? -33.254 4.289 9.282 1.00 80.06 480 GLY A N 1
ATOM 3644 C CA . GLY A 1 480 ? -33.957 3.005 9.242 1.00 80.06 480 GLY A CA 1
ATOM 3645 C C . GLY A 1 480 ? -34.188 2.393 10.626 1.00 80.06 480 GLY A C 1
ATOM 3646 O O . GLY A 1 480 ? -34.009 3.038 11.655 1.00 80.06 480 GLY A O 1
ATOM 3647 N N . VAL A 1 481 ? -34.532 1.101 10.642 1.00 83.62 481 VAL A N 1
ATOM 3648 C CA . VAL A 1 481 ? -34.766 0.304 11.870 1.00 83.62 481 VAL A CA 1
ATOM 3649 C C . VAL A 1 481 ? -33.532 0.254 12.781 1.00 83.62 481 VAL A C 1
ATOM 3651 O O . VAL A 1 481 ? -33.663 0.216 13.995 1.00 83.62 481 VAL A O 1
ATOM 3654 N N . PHE A 1 482 ? -32.335 0.318 12.195 1.00 85.75 482 PHE A N 1
ATOM 3655 C CA . PHE A 1 482 ? -31.053 0.358 12.910 1.00 85.75 482 PHE A CA 1
ATOM 3656 C C . PHE A 1 482 ? -30.616 1.785 13.285 1.00 85.75 482 PHE A C 1
ATOM 3658 O O . PHE A 1 482 ? -29.446 2.027 13.571 1.00 85.75 482 PHE A O 1
ATOM 3665 N N . GLY A 1 483 ? -31.528 2.758 13.205 1.00 89.44 483 GLY A N 1
ATOM 3666 C CA . GLY A 1 483 ? -31.234 4.168 13.429 1.00 89.44 483 GLY A CA 1
ATOM 3667 C C . GLY A 1 483 ? -30.533 4.851 12.244 1.00 89.44 483 GLY A C 1
ATOM 3668 O O . GLY A 1 483 ? -30.515 4.325 11.121 1.00 89.44 483 GLY A O 1
ATOM 3669 N N . PRO A 1 484 ? -29.984 6.061 12.460 1.00 91.44 484 PRO A N 1
ATOM 3670 C CA . PRO A 1 484 ? -29.363 6.849 11.400 1.00 91.44 484 PRO A CA 1
ATOM 3671 C C . PRO A 1 484 ? -28.077 6.188 10.890 1.00 91.44 484 PRO A C 1
ATOM 3673 O O . PRO A 1 484 ? -27.398 5.472 11.627 1.00 91.44 484 PRO A O 1
ATOM 3676 N N . LEU A 1 485 ? -27.714 6.466 9.632 1.00 92.81 485 LEU A N 1
ATOM 3677 C CA . LEU A 1 485 ? -26.502 5.919 9.006 1.00 92.81 485 LEU A CA 1
ATOM 3678 C C . LEU A 1 485 ? -25.221 6.321 9.743 1.00 92.81 485 LEU A C 1
ATOM 3680 O O . LEU A 1 485 ? -24.326 5.498 9.904 1.00 92.81 485 LEU A O 1
ATOM 3684 N N . VAL A 1 486 ? -25.118 7.584 10.165 1.00 94.94 486 VAL A N 1
ATOM 3685 C CA . VAL A 1 486 ? -23.979 8.089 10.944 1.00 94.94 486 VAL A CA 1
ATOM 3686 C C . VAL A 1 486 ? -24.385 8.163 12.405 1.00 94.94 486 VAL A C 1
ATOM 3688 O O . VAL A 1 486 ? -25.296 8.911 12.758 1.00 94.94 486 VAL A O 1
ATOM 3691 N N . GLN A 1 487 ? -23.677 7.413 13.237 1.00 94.50 487 GLN A N 1
ATOM 3692 C CA . GLN A 1 487 ? -23.875 7.342 14.678 1.00 94.50 487 GLN A CA 1
ATOM 3693 C C . GLN A 1 487 ? -22.600 7.759 15.407 1.00 94.50 487 GLN A C 1
ATOM 3695 O O . GLN A 1 487 ? -21.558 8.015 14.796 1.00 94.50 487 GLN A O 1
ATOM 3700 N N . GLN A 1 488 ? -22.695 7.897 16.723 1.00 94.75 488 GLN A N 1
ATOM 3701 C CA . GLN A 1 488 ? -21.614 8.376 17.572 1.00 94.75 488 GLN A CA 1
ATOM 3702 C C . GLN A 1 488 ? -21.498 7.476 18.797 1.00 94.75 488 GLN A C 1
ATOM 3704 O O . GLN A 1 488 ? -22.507 7.068 19.361 1.00 94.75 488 GLN A O 1
ATOM 3709 N N . MET A 1 489 ? -20.266 7.172 19.200 1.00 94.69 489 MET A N 1
ATOM 3710 C CA . MET A 1 489 ? -19.977 6.489 20.460 1.00 94.69 489 MET A CA 1
ATOM 3711 C C . MET A 1 489 ? -19.105 7.378 21.342 1.00 94.69 489 MET A C 1
ATOM 3713 O O . MET A 1 489 ? -18.189 8.046 20.851 1.00 94.69 489 MET A O 1
ATOM 3717 N N . GLU A 1 490 ? -19.385 7.381 22.641 1.00 94.94 490 GLU A N 1
ATOM 3718 C CA . GLU A 1 490 ? -18.503 7.985 23.630 1.00 94.94 490 GLU A CA 1
ATOM 3719 C C . GLU A 1 490 ? -17.434 6.981 24.045 1.00 94.94 490 GLU A C 1
ATOM 3721 O O . GLU A 1 490 ? -17.735 5.855 24.433 1.00 94.94 490 GLU A O 1
ATOM 3726 N N . VAL A 1 491 ? -16.173 7.394 23.944 1.00 93.62 491 VAL A N 1
ATOM 3727 C CA . VAL A 1 491 ? -15.021 6.549 24.256 1.00 93.62 491 VAL A CA 1
ATOM 3728 C C . VAL A 1 491 ? -14.177 7.244 25.320 1.00 93.62 491 VAL A C 1
ATOM 3730 O O . VAL A 1 491 ? -13.784 8.397 25.103 1.00 93.62 491 VAL A O 1
ATOM 3733 N N . PRO A 1 492 ? -13.871 6.578 26.447 1.00 91.69 492 PRO A N 1
ATOM 3734 C CA . PRO A 1 492 ? -13.040 7.159 27.489 1.00 91.69 492 PRO A CA 1
ATOM 3735 C C . PRO A 1 492 ? -11.618 7.403 26.984 1.00 91.69 492 PRO A C 1
ATOM 3737 O O . PRO A 1 492 ? -11.039 6.601 26.247 1.00 91.69 492 PRO A O 1
ATOM 3740 N N . VAL A 1 493 ? -11.049 8.533 27.391 1.00 91.00 493 VAL A N 1
ATOM 3741 C CA . VAL A 1 493 ? -9.645 8.860 27.157 1.00 91.00 493 VAL A CA 1
ATOM 3742 C C . VAL A 1 493 ? -8.792 7.997 28.074 1.00 91.00 493 VAL A C 1
ATOM 3744 O O . VAL A 1 493 ? -9.009 7.931 29.284 1.00 91.00 493 VAL A O 1
ATOM 3747 N N . GLU A 1 494 ? -7.780 7.361 27.500 1.00 85.81 494 GLU A N 1
ATOM 3748 C CA . GLU A 1 494 ? -6.883 6.488 28.236 1.00 85.81 494 GLU A CA 1
ATOM 3749 C C . GLU A 1 494 ? -6.191 7.243 29.384 1.00 85.81 494 GLU A C 1
ATOM 3751 O O . GLU A 1 494 ? -5.650 8.340 29.207 1.00 85.81 494 GLU A O 1
ATOM 3756 N N . GLY A 1 495 ? -6.247 6.658 30.585 1.00 82.56 495 GLY A N 1
ATOM 3757 C CA . GLY A 1 495 ? -5.694 7.244 31.807 1.00 82.56 495 GLY A CA 1
ATOM 3758 C C . GLY A 1 495 ? -6.489 8.425 32.380 1.00 82.56 495 GLY A C 1
ATOM 3759 O O . GLY A 1 495 ? -5.987 9.099 33.279 1.00 82.56 495 GLY A O 1
ATOM 3760 N N . LYS A 1 496 ? -7.697 8.722 31.872 1.00 84.25 496 LYS A N 1
ATOM 3761 C CA . LYS A 1 496 ? -8.559 9.813 32.364 1.00 84.25 496 LYS A CA 1
ATOM 3762 C C . LYS A 1 496 ? -10.020 9.374 32.470 1.00 84.25 496 LYS A C 1
ATOM 3764 O O . LYS A 1 496 ? -10.761 9.464 31.497 1.00 84.25 496 LYS A O 1
ATOM 3769 N N . HIS A 1 497 ? -10.436 8.974 33.670 1.00 69.50 497 HIS A N 1
ATOM 3770 C CA . HIS A 1 497 ? -11.777 8.435 33.929 1.00 69.50 497 HIS A CA 1
ATOM 3771 C C . HIS A 1 497 ? -12.929 9.418 33.635 1.00 69.50 497 HIS A C 1
ATOM 3773 O O . HIS A 1 497 ? -13.972 8.983 33.165 1.00 69.50 497 HIS A O 1
ATOM 3779 N N . ASP A 1 498 ? -12.722 10.730 33.795 1.00 82.75 498 ASP A N 1
ATOM 3780 C CA . ASP A 1 498 ? -13.788 11.740 33.626 1.00 82.75 498 ASP A CA 1
ATOM 3781 C C . ASP A 1 498 ? -13.813 12.408 32.242 1.00 82.75 498 ASP A C 1
ATOM 3783 O O . ASP A 1 498 ? -14.410 13.473 32.056 1.00 82.75 498 ASP A O 1
ATOM 3787 N N . LYS A 1 499 ? -13.098 11.856 31.254 1.00 90.12 499 LYS A N 1
ATOM 3788 C CA . LYS A 1 499 ? -12.995 12.483 29.934 1.00 90.12 499 LYS A CA 1
ATOM 3789 C C . LYS A 1 499 ? -13.293 11.499 28.818 1.00 90.12 499 LYS A C 1
ATOM 3791 O O . LYS A 1 499 ? -12.475 10.637 28.530 1.00 90.12 499 LYS A O 1
ATOM 3796 N N . ASN A 1 500 ? -14.376 11.755 28.091 1.00 91.50 500 ASN A N 1
ATOM 3797 C CA . ASN A 1 500 ? -14.719 11.034 26.869 1.00 91.50 500 ASN A CA 1
ATOM 3798 C C . ASN A 1 500 ? -14.384 11.858 25.621 1.00 91.50 500 ASN A C 1
ATOM 3800 O O . ASN A 1 500 ? -14.385 13.096 25.632 1.00 91.50 500 ASN A O 1
ATOM 3804 N N . ILE A 1 501 ? -14.110 11.162 24.521 1.00 92.62 501 ILE A N 1
ATOM 3805 C CA . ILE A 1 501 ? -14.192 11.720 23.173 1.00 92.62 501 ILE A CA 1
ATOM 3806 C C . ILE A 1 501 ? -15.359 11.081 22.432 1.00 92.62 501 ILE A C 1
ATOM 3808 O O . ILE A 1 501 ? -15.736 9.945 22.703 1.00 92.62 501 ILE A O 1
ATOM 3812 N N . VAL A 1 502 ? -15.902 11.807 21.462 1.00 93.56 502 VAL A N 1
ATOM 3813 C CA . VAL A 1 502 ? -16.956 11.298 20.588 1.00 93.56 502 VAL A CA 1
ATOM 3814 C C . VAL A 1 502 ? -16.317 10.777 19.308 1.00 93.56 502 VAL A C 1
ATOM 3816 O O . VAL A 1 502 ? -15.636 11.528 18.604 1.00 93.56 502 VAL A O 1
ATOM 3819 N N . VAL A 1 503 ? -16.535 9.500 19.004 1.00 95.50 503 VAL A N 1
ATOM 3820 C CA . VAL A 1 503 ? -16.077 8.863 17.766 1.00 95.50 503 VAL A CA 1
ATOM 3821 C C . VAL A 1 503 ? -17.287 8.655 16.854 1.00 95.50 503 VAL A C 1
ATOM 3823 O O . VAL A 1 503 ? -18.149 7.835 17.175 1.00 95.50 503 VAL A O 1
ATOM 3826 N N . PRO A 1 504 ? -17.395 9.387 15.730 1.00 96.19 504 PRO A N 1
ATOM 3827 C CA . PRO A 1 504 ? -18.441 9.139 14.752 1.00 96.19 504 PRO A CA 1
ATOM 3828 C C . PRO A 1 504 ? -18.087 7.934 13.880 1.00 96.19 504 PRO A C 1
ATOM 3830 O O . PRO A 1 504 ? -16.928 7.740 13.496 1.00 96.19 504 PRO A O 1
ATOM 3833 N N . TYR A 1 505 ? -19.095 7.150 13.531 1.00 96.94 505 TYR A N 1
ATOM 3834 C CA . TYR A 1 505 ? -18.961 5.984 12.669 1.00 96.94 505 TYR A CA 1
ATOM 3835 C C . TYR A 1 505 ? -20.208 5.805 11.803 1.00 96.94 505 TYR A C 1
ATOM 3837 O O . TYR A 1 505 ? -21.269 6.362 12.083 1.00 96.94 505 TYR A O 1
ATOM 3845 N N . ILE A 1 506 ? -20.069 5.045 10.723 1.00 96.50 506 ILE A N 1
ATOM 3846 C CA . ILE A 1 506 ? -21.183 4.628 9.875 1.00 96.50 506 ILE A CA 1
ATOM 3847 C C . ILE A 1 506 ? -21.665 3.274 10.380 1.00 96.50 506 ILE A C 1
ATOM 3849 O O . ILE A 1 506 ? -20.894 2.320 10.393 1.00 96.50 506 ILE A O 1
ATOM 3853 N N . HIS A 1 507 ? -22.915 3.183 10.825 1.00 95.19 507 HIS A N 1
ATOM 3854 C CA . HIS A 1 507 ? -23.432 1.956 11.420 1.00 95.19 507 HIS A CA 1
ATOM 3855 C C . HIS A 1 507 ? -23.554 0.853 10.349 1.00 95.19 507 HIS A C 1
ATOM 3857 O O . HIS A 1 507 ? -24.365 1.008 9.431 1.00 95.19 507 HIS A O 1
ATOM 3863 N N . PRO A 1 508 ? -22.824 -0.279 10.450 1.00 94.50 508 PRO A N 1
ATOM 3864 C CA . PRO A 1 508 ? -22.755 -1.275 9.376 1.00 94.50 508 PRO A CA 1
ATOM 3865 C C . PRO A 1 508 ? -24.115 -1.855 8.966 1.00 94.50 508 PRO A C 1
ATOM 3867 O O . PRO A 1 508 ? -24.412 -1.924 7.778 1.00 94.50 508 PRO A O 1
ATOM 3870 N N . ALA A 1 509 ? -24.972 -2.202 9.934 1.00 91.75 509 ALA A N 1
ATOM 3871 C CA . ALA A 1 509 ? -26.318 -2.728 9.670 1.00 91.75 509 ALA A CA 1
ATOM 3872 C C . ALA A 1 509 ? -27.228 -1.720 8.940 1.00 91.75 509 ALA A C 1
ATOM 3874 O O . ALA A 1 509 ? -27.809 -2.042 7.906 1.00 91.75 509 ALA A O 1
ATOM 3875 N N . SER A 1 510 ? -27.309 -0.482 9.450 1.00 91.56 510 SER A N 1
ATOM 3876 C CA . SER A 1 510 ? -28.048 0.619 8.816 1.00 91.56 510 SER A CA 1
ATOM 3877 C C . SER A 1 510 ? -27.532 0.896 7.398 1.00 91.56 510 SER A C 1
ATOM 3879 O O . SER A 1 510 ? -28.317 1.017 6.459 1.00 91.56 510 SER A O 1
ATOM 3881 N N . PHE A 1 511 ? -26.205 0.903 7.221 1.00 92.31 511 PHE A N 1
ATOM 3882 C CA . PHE A 1 511 ? -25.570 1.086 5.919 1.00 92.31 511 PHE A CA 1
ATOM 3883 C C . PHE A 1 511 ? -25.937 -0.023 4.936 1.00 92.31 511 PHE A C 1
ATOM 3885 O O . PHE A 1 511 ? -26.418 0.293 3.853 1.00 92.31 511 PHE A O 1
ATOM 3892 N N . LEU A 1 512 ? -25.762 -1.294 5.316 1.00 89.88 512 LEU A N 1
ATOM 3893 C CA . LEU A 1 512 ? -26.114 -2.446 4.483 1.00 89.88 512 LEU A CA 1
ATOM 3894 C C . LEU A 1 512 ? -27.583 -2.410 4.070 1.00 89.88 512 LEU A C 1
ATOM 3896 O O . LEU A 1 512 ? -27.876 -2.496 2.883 1.00 89.88 512 LEU A O 1
ATOM 3900 N N . LYS A 1 513 ? -28.499 -2.198 5.020 1.00 87.19 513 LYS A N 1
ATOM 3901 C CA . LYS A 1 513 ? -29.933 -2.117 4.725 1.00 87.19 513 LYS A CA 1
ATOM 3902 C C . LYS A 1 513 ? -30.245 -1.045 3.676 1.00 87.19 513 LYS A C 1
ATOM 3904 O O . LYS A 1 513 ? -31.009 -1.296 2.752 1.00 87.19 513 LYS A O 1
ATOM 3909 N N . HIS A 1 514 ? -29.613 0.123 3.782 1.00 87.62 514 HIS A N 1
ATOM 3910 C CA . HIS A 1 514 ? -29.799 1.190 2.807 1.00 87.62 514 HIS A CA 1
ATOM 3911 C C . HIS A 1 514 ? -29.177 0.857 1.445 1.00 87.62 514 HIS A C 1
ATOM 3913 O O . HIS A 1 514 ? -29.857 0.934 0.425 1.00 87.62 514 HIS A O 1
ATOM 3919 N N . VAL A 1 515 ? -27.897 0.484 1.395 1.00 86.69 515 VAL A N 1
ATOM 3920 C CA . VAL A 1 515 ? -27.202 0.331 0.108 1.00 86.69 515 VAL A CA 1
ATOM 3921 C C . VAL A 1 515 ? -27.651 -0.890 -0.686 1.00 86.69 515 VAL A C 1
ATOM 3923 O O . VAL A 1 515 ? -27.519 -0.886 -1.904 1.00 86.69 515 VAL A O 1
ATOM 3926 N N . PHE A 1 516 ? -28.212 -1.907 -0.030 1.00 83.19 516 PHE A N 1
ATOM 3927 C CA . PHE A 1 516 ? -28.782 -3.077 -0.703 1.00 83.19 516 PHE A CA 1
ATOM 3928 C C . PHE A 1 516 ? -30.145 -2.806 -1.335 1.00 83.19 516 PHE A C 1
ATOM 3930 O O . PHE A 1 516 ? -30.470 -3.432 -2.339 1.00 83.19 516 PHE A O 1
ATOM 3937 N N . SER A 1 517 ? -30.875 -1.803 -0.842 1.00 82.12 517 SER A N 1
ATOM 3938 C CA . SER A 1 517 ? -32.083 -1.316 -1.514 1.00 82.12 517 SER A CA 1
ATOM 3939 C C . SER A 1 517 ? -31.779 -0.572 -2.826 1.00 82.12 517 SER A C 1
ATOM 3941 O O . SER A 1 517 ? -32.680 -0.318 -3.624 1.00 82.12 517 SER A O 1
ATOM 3943 N N . LEU A 1 518 ? -30.508 -0.224 -3.084 1.00 81.44 518 LEU A N 1
ATOM 3944 C CA . LEU A 1 518 ? -30.089 0.396 -4.339 1.00 81.44 518 LEU A CA 1
ATOM 3945 C C . LEU A 1 518 ? -29.959 -0.669 -5.436 1.00 81.44 518 LEU A C 1
ATOM 3947 O O . LEU A 1 518 ? -29.152 -1.596 -5.321 1.00 81.44 518 LEU A O 1
ATOM 3951 N N . ALA A 1 519 ? -30.680 -0.476 -6.546 1.00 80.81 519 ALA A N 1
ATOM 3952 C CA . ALA A 1 519 ? -30.653 -1.382 -7.698 1.00 80.81 519 ALA A CA 1
ATOM 3953 C C . ALA A 1 519 ? -29.234 -1.740 -8.195 1.00 80.81 519 ALA A C 1
ATOM 3955 O O . ALA A 1 519 ? -28.968 -2.929 -8.354 1.00 80.81 519 ALA A O 1
ATOM 3956 N N . PRO A 1 520 ? -28.274 -0.798 -8.344 1.00 85.38 520 PRO A N 1
ATOM 3957 C CA . PRO A 1 520 ? -26.956 -1.131 -8.889 1.00 85.38 520 PRO A CA 1
ATOM 3958 C C . PRO A 1 520 ? -26.167 -2.162 -8.069 1.00 85.38 520 PRO A C 1
ATOM 3960 O O . PRO A 1 520 ? -25.553 -3.057 -8.650 1.00 85.38 520 PRO A O 1
ATOM 3963 N N . LEU A 1 521 ? -26.174 -2.060 -6.731 1.00 83.25 521 LEU A N 1
ATOM 3964 C CA . LEU A 1 521 ? -25.466 -3.010 -5.861 1.00 83.25 521 LEU A CA 1
ATOM 3965 C C . LEU A 1 521 ? -26.110 -4.382 -5.892 1.00 83.25 521 LEU A C 1
ATOM 3967 O O . LEU A 1 521 ? -25.410 -5.386 -6.018 1.00 83.25 521 LEU A O 1
ATOM 3971 N N . TRP A 1 522 ? -27.432 -4.419 -5.811 1.00 84.06 522 TRP A N 1
ATOM 3972 C CA . TRP A 1 522 ? -28.166 -5.665 -5.900 1.00 84.06 522 TRP A CA 1
ATOM 3973 C C . TRP A 1 522 ? -27.964 -6.359 -7.251 1.00 84.06 522 TRP A C 1
ATOM 3975 O O . TRP A 1 522 ? -27.687 -7.557 -7.294 1.00 84.06 522 TRP A O 1
ATOM 3985 N N . ASP A 1 523 ? -28.002 -5.607 -8.351 1.00 83.44 523 ASP A N 1
ATOM 3986 C CA . ASP A 1 523 ? -27.737 -6.114 -9.697 1.00 83.44 523 ASP A CA 1
ATOM 3987 C C . ASP A 1 523 ? -26.328 -6.683 -9.821 1.00 83.44 523 ASP A C 1
ATOM 3989 O O . ASP A 1 523 ? -26.154 -7.780 -10.355 1.00 83.44 523 ASP A O 1
ATOM 3993 N N . PHE A 1 524 ? -25.330 -5.973 -9.290 1.00 84.06 524 PHE A N 1
ATOM 3994 C CA . PHE A 1 524 ? -23.956 -6.460 -9.246 1.00 84.06 524 PHE A CA 1
ATOM 3995 C C . PHE A 1 524 ? -23.861 -7.788 -8.491 1.00 84.06 524 PHE A C 1
ATOM 3997 O O . PHE A 1 524 ? -23.284 -8.744 -8.997 1.00 84.06 524 PHE A O 1
ATOM 4004 N N . LEU A 1 525 ? -24.472 -7.888 -7.310 1.00 82.00 525 LEU A N 1
ATOM 4005 C CA . LEU A 1 525 ? -24.438 -9.113 -6.513 1.00 82.00 525 LEU A CA 1
ATOM 4006 C C . LEU A 1 525 ? -25.161 -10.273 -7.194 1.00 82.00 525 LEU A C 1
ATOM 4008 O O . LEU A 1 525 ? -24.628 -11.380 -7.232 1.00 82.00 525 LEU A O 1
ATOM 4012 N N . ARG A 1 526 ? -26.343 -10.037 -7.770 1.00 81.19 526 ARG A N 1
ATOM 4013 C CA . ARG A 1 526 ? -27.084 -11.060 -8.521 1.00 81.19 526 ARG A CA 1
ATOM 4014 C C . ARG A 1 526 ? -26.324 -11.572 -9.735 1.00 81.19 526 ARG A C 1
ATOM 4016 O O . ARG A 1 526 ? -26.478 -12.737 -10.077 1.00 81.19 526 ARG A O 1
ATOM 4023 N N . GLN A 1 527 ? -25.547 -10.715 -10.390 1.00 79.25 527 GLN A N 1
ATOM 4024 C CA . GLN A 1 527 ? -24.818 -11.070 -11.607 1.00 79.25 527 GLN A CA 1
ATOM 4025 C C . GLN A 1 527 ? -23.454 -11.696 -11.308 1.00 79.25 527 GLN A C 1
ATOM 4027 O O . GLN A 1 527 ? -23.059 -12.638 -11.985 1.00 79.25 527 GLN A O 1
ATOM 4032 N N . GLU A 1 528 ? -22.742 -11.192 -10.301 1.00 77.38 528 GLU A N 1
ATOM 4033 C CA . GLU A 1 528 ? -21.320 -11.492 -10.098 1.00 77.38 528 GLU A CA 1
ATOM 4034 C C . GLU A 1 528 ? -21.044 -12.285 -8.812 1.00 77.38 528 GLU A C 1
ATOM 4036 O O . GLU A 1 528 ? -19.953 -12.820 -8.676 1.00 77.38 528 GLU A O 1
ATOM 4041 N N . VAL A 1 529 ? -21.987 -12.379 -7.863 1.00 78.19 529 VAL A N 1
ATOM 4042 C CA . VAL A 1 529 ? -21.752 -13.019 -6.548 1.00 78.19 529 VAL A CA 1
ATOM 4043 C C . VAL A 1 529 ? -22.686 -14.201 -6.296 1.00 78.19 529 VAL A C 1
ATOM 4045 O O . VAL A 1 529 ? -22.228 -15.308 -6.027 1.00 78.19 529 VAL A O 1
ATOM 4048 N N . LEU A 1 530 ? -24.001 -14.002 -6.400 1.00 79.31 530 LEU A N 1
ATOM 4049 C CA . LEU A 1 530 ? -25.008 -15.032 -6.115 1.00 79.31 530 LEU A CA 1
ATOM 4050 C C . LEU A 1 530 ? -24.980 -16.258 -7.048 1.00 79.31 530 LEU A C 1
ATOM 4052 O O . LEU A 1 530 ? -25.323 -17.340 -6.563 1.00 79.31 530 LEU A O 1
ATOM 4056 N N . PRO A 1 531 ? -24.583 -16.156 -8.335 1.00 77.50 531 PRO A N 1
ATOM 4057 C CA . PRO A 1 531 ? -24.485 -17.320 -9.216 1.00 77.50 531 PRO A CA 1
ATOM 4058 C C . PRO A 1 531 ? -23.334 -18.263 -8.853 1.00 77.50 531 PRO A C 1
ATOM 4060 O O . PRO A 1 531 ? -23.305 -19.404 -9.317 1.00 77.50 531 PRO A O 1
ATOM 4063 N N . HIS A 1 532 ? -22.372 -17.821 -8.036 1.00 71.44 532 HIS A N 1
ATOM 4064 C CA . HIS A 1 532 ? -21.280 -18.686 -7.619 1.00 71.44 532 HIS A CA 1
ATOM 4065 C C . HIS A 1 532 ? -21.782 -19.801 -6.695 1.00 71.44 532 HIS A C 1
ATOM 4067 O O . HIS A 1 532 ? -22.535 -19.575 -5.747 1.00 71.44 532 HIS A O 1
ATOM 4073 N N . LYS A 1 533 ? -21.268 -21.020 -6.919 1.00 62.62 533 LYS A N 1
ATOM 4074 C CA . LYS A 1 533 ? -21.497 -22.192 -6.048 1.00 62.62 533 LYS A CA 1
ATOM 4075 C C . LYS A 1 533 ? -21.118 -21.928 -4.582 1.00 62.62 533 LYS A C 1
ATOM 4077 O O . LYS A 1 533 ? -21.587 -22.620 -3.688 1.00 62.62 533 LYS A O 1
ATOM 4082 N N . GLU A 1 534 ? -20.285 -20.918 -4.356 1.00 66.38 534 GLU A N 1
ATOM 4083 C CA . GLU A 1 534 ? -19.722 -20.507 -3.073 1.00 66.38 534 GLU A CA 1
ATOM 4084 C C . GLU A 1 534 ? -20.438 -19.302 -2.436 1.00 66.38 534 GLU A C 1
ATOM 4086 O O . GLU A 1 534 ? -19.832 -18.559 -1.665 1.00 66.38 534 GLU A O 1
ATOM 4091 N N . ARG A 1 535 ? -21.712 -19.072 -2.774 1.00 74.00 535 ARG A N 1
ATOM 4092 C CA . ARG A 1 535 ? -22.483 -17.936 -2.251 1.00 74.00 535 ARG A CA 1
ATOM 4093 C C . ARG A 1 535 ? -22.515 -17.897 -0.708 1.00 74.00 535 ARG A C 1
ATOM 4095 O O . ARG A 1 535 ? -22.610 -18.958 -0.079 1.00 74.00 535 ARG A O 1
ATOM 4102 N N . PRO A 1 536 ? -22.517 -16.697 -0.095 1.00 80.31 536 PRO A N 1
ATOM 4103 C CA . PRO A 1 536 ? -22.691 -16.556 1.346 1.00 80.31 536 PRO A CA 1
ATOM 4104 C C . PRO A 1 536 ? -23.972 -17.236 1.844 1.00 80.31 536 PRO A C 1
ATOM 4106 O O . PRO A 1 536 ? -25.042 -17.097 1.252 1.00 80.31 536 PRO A O 1
ATOM 4109 N N . SER A 1 537 ? -23.863 -17.968 2.947 1.00 83.50 537 SER A N 1
ATOM 4110 C CA . SER A 1 537 ? -24.970 -18.646 3.628 1.00 83.50 537 SER A CA 1
ATOM 4111 C C . SER A 1 537 ? -24.686 -18.732 5.129 1.00 83.50 537 SER A C 1
ATOM 4113 O O . SER A 1 537 ? -23.597 -18.381 5.572 1.00 83.50 537 SER A O 1
ATOM 4115 N N . TYR A 1 538 ? -25.636 -19.234 5.919 1.00 86.19 538 TYR A N 1
ATOM 4116 C CA . TYR A 1 538 ? -25.432 -19.410 7.361 1.00 86.19 538 TYR A CA 1
ATOM 4117 C C . TYR A 1 538 ? -24.212 -20.292 7.688 1.00 86.19 538 TYR A C 1
ATOM 4119 O O . TYR A 1 538 ? -23.388 -19.922 8.517 1.00 86.19 538 TYR A O 1
ATOM 4127 N N . GLY A 1 539 ? -24.049 -21.427 6.995 1.00 86.31 539 GLY A N 1
ATOM 4128 C CA . GLY A 1 539 ? -22.900 -22.326 7.189 1.00 86.31 539 GLY A CA 1
ATOM 4129 C C . GLY A 1 539 ? -21.594 -21.822 6.563 1.00 86.31 539 GLY A C 1
ATOM 4130 O O . GLY A 1 539 ? -20.530 -22.372 6.829 1.00 86.31 539 GLY A O 1
ATOM 4131 N N . ARG A 1 540 ? -21.665 -20.782 5.726 1.00 86.62 540 ARG A N 1
ATOM 4132 C CA . ARG A 1 540 ? -20.521 -20.187 5.032 1.00 86.62 540 ARG A CA 1
ATOM 4133 C C . ARG A 1 540 ? -20.728 -18.672 4.924 1.00 86.62 540 ARG A C 1
ATOM 4135 O O . ARG A 1 540 ? -21.149 -18.202 3.862 1.00 86.62 540 ARG A O 1
ATOM 4142 N N . PRO A 1 541 ? -20.505 -17.908 6.007 1.00 90.94 541 PRO A N 1
ATOM 4143 C CA . PRO A 1 5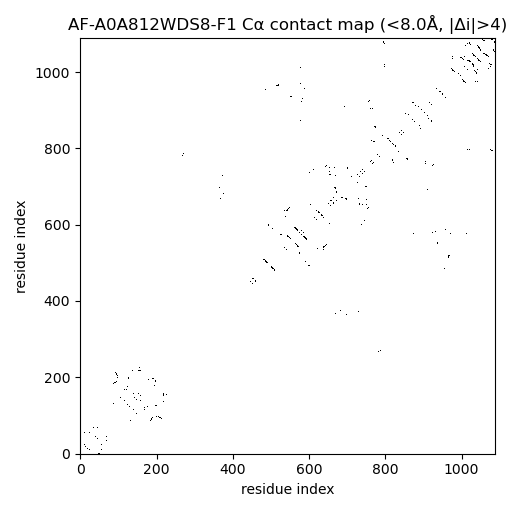41 ? -20.686 -16.463 5.978 1.00 90.94 541 PRO A CA 1
ATOM 4144 C C . PRO A 1 541 ? -19.738 -15.818 4.962 1.00 90.94 541 PRO A C 1
ATOM 4146 O O . PRO A 1 541 ? -18.640 -16.316 4.707 1.00 90.94 541 PRO A O 1
ATOM 4149 N N . GLY A 1 542 ? -20.166 -14.697 4.385 1.00 91.50 542 GLY A N 1
ATOM 4150 C CA . GLY A 1 542 ? -19.312 -13.863 3.552 1.00 91.50 542 GLY A CA 1
ATOM 4151 C C . GLY A 1 542 ? -18.150 -13.288 4.362 1.00 91.50 542 GLY A C 1
ATOM 4152 O O . GLY A 1 542 ? -18.249 -13.058 5.569 1.00 91.50 542 GLY A O 1
ATOM 4153 N N . GLY A 1 543 ? -17.026 -13.060 3.698 1.00 93.81 543 GLY A N 1
ATOM 4154 C CA . GLY A 1 543 ? -15.812 -12.588 4.333 1.00 93.81 543 GLY A CA 1
ATOM 4155 C C . GLY A 1 543 ? -15.774 -11.081 4.493 1.00 93.81 543 GLY A C 1
ATOM 4156 O O . GLY A 1 543 ? -15.544 -10.369 3.520 1.00 93.81 543 GLY A O 1
ATOM 4157 N N . LEU A 1 544 ? -15.889 -10.587 5.720 1.00 95.81 544 LEU A N 1
ATOM 4158 C CA . LEU A 1 544 ? -15.610 -9.196 6.049 1.00 95.81 544 LEU A CA 1
ATOM 4159 C C . LEU A 1 544 ? -14.113 -8.910 5.855 1.00 95.81 544 LEU A C 1
ATOM 4161 O O . LEU A 1 544 ? -13.252 -9.564 6.457 1.00 95.81 544 LEU A O 1
ATOM 4165 N N . ILE A 1 545 ? -13.824 -7.910 5.024 1.00 96.38 545 ILE A N 1
ATOM 4166 C CA . ILE A 1 545 ? -12.488 -7.352 4.815 1.00 96.38 545 ILE A CA 1
ATOM 4167 C C . ILE A 1 545 ? -12.422 -5.990 5.490 1.00 96.38 545 ILE A C 1
ATOM 4169 O O . ILE A 1 545 ? -13.297 -5.154 5.280 1.00 96.38 545 ILE A O 1
ATOM 4173 N N . PHE A 1 546 ? -11.365 -5.744 6.253 1.00 95.38 546 PHE A N 1
ATOM 4174 C CA . PHE A 1 546 ? -11.129 -4.482 6.937 1.00 95.38 546 PHE A CA 1
ATOM 4175 C C . PHE A 1 546 ? -9.819 -3.858 6.479 1.00 95.38 546 PHE A C 1
ATOM 4177 O O . PHE A 1 546 ? -8.804 -4.548 6.371 1.00 95.38 546 PHE A O 1
ATOM 4184 N N . TYR A 1 547 ? -9.838 -2.547 6.264 1.00 96.00 547 TYR A N 1
ATOM 4185 C CA . TYR A 1 547 ? -8.648 -1.773 5.960 1.00 96.00 547 TYR A CA 1
ATOM 4186 C C . TYR A 1 547 ? -8.561 -0.521 6.816 1.00 96.00 547 TYR A C 1
ATOM 4188 O O . TYR A 1 547 ? -9.565 0.156 7.051 1.00 96.00 547 TYR A O 1
ATOM 4196 N N . ALA A 1 548 ? -7.342 -0.164 7.219 1.00 92.56 548 ALA A N 1
ATOM 4197 C CA . ALA A 1 548 ? -7.076 1.131 7.822 1.00 92.56 548 ALA A CA 1
ATOM 4198 C C . ALA A 1 548 ? -5.762 1.738 7.356 1.00 92.56 548 ALA A C 1
ATOM 4200 O O . ALA A 1 548 ? -4.798 1.027 7.087 1.00 92.56 548 ALA A O 1
ATOM 4201 N N . ASP A 1 549 ? -5.728 3.066 7.333 1.00 92.19 549 ASP A N 1
ATOM 4202 C CA . ASP A 1 549 ? -4.519 3.830 7.052 1.00 92.19 549 ASP A CA 1
ATOM 4203 C C . ASP A 1 549 ? -4.605 5.243 7.637 1.00 92.19 549 ASP A C 1
ATOM 4205 O O . ASP A 1 549 ? -5.682 5.789 7.919 1.00 92.19 549 ASP A O 1
ATOM 4209 N N . GLU A 1 550 ? -3.438 5.852 7.800 1.00 92.00 550 GLU A N 1
ATOM 4210 C CA . GLU A 1 550 ? -3.273 7.186 8.325 1.00 92.00 550 GLU A CA 1
ATOM 4211 C C . GLU A 1 550 ? -3.158 8.228 7.203 1.00 92.00 550 GLU A C 1
ATOM 4213 O O . GLU A 1 550 ? -2.098 8.555 6.659 1.00 92.00 550 GLU A O 1
ATOM 4218 N N . VAL A 1 551 ? -4.280 8.872 6.918 1.00 91.50 551 VAL A N 1
ATOM 4219 C CA . VAL A 1 551 ? -4.385 9.911 5.906 1.00 91.50 551 VAL A CA 1
ATOM 4220 C C . VAL A 1 551 ? -3.842 11.234 6.441 1.00 91.50 551 VAL A C 1
ATOM 4222 O O . VAL A 1 551 ? -4.218 11.718 7.509 1.00 91.50 551 VAL A O 1
ATOM 4225 N N . THR A 1 552 ? -2.979 11.881 5.656 1.00 88.94 552 THR A N 1
ATOM 4226 C CA . THR A 1 552 ? -2.373 13.177 6.001 1.00 88.94 552 THR A CA 1
ATOM 4227 C C . THR A 1 552 ? -2.862 14.289 5.058 1.00 88.94 552 THR A C 1
ATOM 4229 O O . THR A 1 552 ? -2.258 14.507 4.006 1.00 88.94 552 THR A O 1
ATOM 4232 N N . PRO A 1 553 ? -3.944 15.021 5.397 1.00 84.19 553 PRO A N 1
ATOM 4233 C CA . PRO A 1 553 ? -4.388 16.194 4.648 1.00 84.19 553 PRO A CA 1
ATOM 4234 C C . PRO A 1 553 ? -3.363 17.336 4.693 1.00 84.19 553 PRO A C 1
ATOM 4236 O O . PRO A 1 553 ? -2.679 17.562 5.694 1.00 84.19 553 PRO A O 1
ATOM 4239 N N . GLY A 1 554 ? -3.302 18.115 3.619 1.00 76.25 554 GLY A N 1
ATOM 4240 C CA . GLY A 1 554 ? -2.473 19.308 3.508 1.00 76.25 554 GLY A CA 1
ATOM 4241 C C . GLY A 1 554 ? -0.991 18.999 3.306 1.00 76.25 554 GLY A C 1
ATOM 4242 O O . GLY A 1 554 ? -0.611 18.002 2.705 1.00 76.25 554 GLY A O 1
ATOM 4243 N N . ASN A 1 555 ? -0.131 19.903 3.775 1.00 69.50 555 ASN A N 1
ATOM 4244 C CA . ASN A 1 555 ? 1.312 19.751 3.620 1.00 69.50 555 ASN A CA 1
ATOM 4245 C C . ASN A 1 555 ? 1.857 18.738 4.642 1.00 69.50 555 ASN A C 1
ATOM 4247 O O . ASN A 1 555 ? 1.950 19.049 5.832 1.00 69.50 555 ASN A O 1
ATOM 4251 N N . THR A 1 556 ? 2.267 17.568 4.151 1.00 62.84 556 THR A N 1
ATOM 4252 C CA . THR A 1 556 ? 2.872 16.461 4.913 1.00 62.84 556 THR A CA 1
ATOM 4253 C C . THR A 1 556 ? 4.146 16.857 5.668 1.00 62.84 556 THR A C 1
ATOM 4255 O O . THR A 1 556 ? 4.498 16.223 6.657 1.00 62.84 556 THR A O 1
ATOM 4258 N N . LEU A 1 557 ? 4.820 17.941 5.264 1.00 65.31 557 LEU A N 1
ATOM 4259 C CA . LEU A 1 557 ? 6.043 18.450 5.898 1.00 65.31 557 LEU A CA 1
ATOM 4260 C C . LEU A 1 557 ? 5.780 19.441 7.045 1.00 65.31 557 LEU A C 1
ATOM 4262 O O . LEU A 1 557 ? 6.731 19.949 7.653 1.00 65.31 557 LEU A O 1
ATOM 4266 N N . LYS A 1 558 ? 4.514 19.766 7.350 1.00 62.25 558 LYS A N 1
ATOM 4267 C CA . LYS A 1 558 ? 4.190 20.584 8.527 1.00 62.25 558 LYS A CA 1
ATOM 4268 C C . LYS A 1 558 ? 4.525 19.803 9.796 1.00 62.25 558 LYS A C 1
ATOM 4270 O O . LYS A 1 558 ? 4.066 18.689 9.992 1.00 62.25 558 LYS A O 1
ATOM 4275 N N . SER A 1 559 ? 5.283 20.435 10.693 1.00 53.09 559 SER A N 1
ATOM 4276 C CA . SER A 1 559 ? 5.726 19.821 11.955 1.00 53.09 559 SER A CA 1
ATOM 4277 C C . SER A 1 559 ? 4.587 19.495 12.921 1.00 53.09 559 SER A C 1
ATOM 4279 O O . SER A 1 559 ? 4.777 18.693 13.822 1.00 53.09 559 SER A O 1
ATOM 4281 N N . ASN A 1 560 ? 3.427 20.131 12.756 1.00 63.25 560 ASN A N 1
ATOM 4282 C CA . ASN A 1 560 ? 2.201 19.764 13.445 1.00 63.25 560 ASN A CA 1
ATOM 4283 C C . ASN A 1 560 ? 1.095 19.653 12.394 1.00 63.25 560 ASN A C 1
ATOM 4285 O O . ASN A 1 560 ? 0.639 20.674 11.867 1.00 63.25 560 ASN A O 1
ATOM 4289 N N . ASN A 1 561 ? 0.718 18.421 12.053 1.00 71.75 561 ASN A N 1
ATOM 4290 C CA . ASN A 1 561 ? -0.438 18.161 11.212 1.00 71.75 561 ASN A CA 1
ATOM 4291 C C . ASN A 1 561 ? -1.611 17.705 12.083 1.00 71.75 561 ASN A C 1
ATOM 4293 O O . ASN A 1 561 ? -1.911 16.520 12.186 1.00 71.75 561 ASN A O 1
ATOM 4297 N N . SER A 1 562 ? -2.289 18.672 12.699 1.00 79.12 562 SER A N 1
ATOM 4298 C CA . SER A 1 562 ? -3.465 18.422 13.542 1.00 79.12 562 SER A CA 1
ATOM 4299 C C . SER A 1 562 ? -4.656 17.831 12.783 1.00 79.12 562 SER A C 1
ATOM 4301 O O . SER A 1 562 ? -5.637 17.446 13.411 1.00 79.12 562 SER A O 1
ATOM 4303 N N . ARG A 1 563 ? -4.586 17.766 11.446 1.00 85.00 563 ARG A N 1
ATOM 4304 C CA . ARG A 1 563 ? -5.618 17.206 10.568 1.00 85.00 563 ARG A CA 1
ATOM 4305 C C . ARG A 1 563 ? -5.287 15.808 10.074 1.00 85.00 563 ARG A C 1
ATOM 4307 O O . ARG A 1 563 ? -6.050 15.295 9.272 1.00 85.00 563 ARG A O 1
ATOM 4314 N N . LYS A 1 564 ? -4.168 15.216 10.492 1.00 89.88 564 LYS A N 1
ATOM 4315 C CA . LYS A 1 564 ? -3.863 13.811 10.213 1.00 89.88 564 LYS A CA 1
ATOM 4316 C C . LYS A 1 564 ? -4.971 12.935 10.806 1.00 89.88 564 LYS A C 1
ATOM 4318 O O . LYS A 1 564 ? -5.421 13.234 11.914 1.00 89.88 564 LYS A O 1
ATOM 4323 N N . MET A 1 565 ? -5.455 11.943 10.065 1.00 92.25 565 MET A N 1
ATOM 4324 C CA . MET A 1 565 ? -6.605 11.119 10.445 1.00 92.25 565 MET A CA 1
ATOM 4325 C C . MET A 1 565 ? -6.338 9.644 10.195 1.00 92.25 565 MET A C 1
ATOM 4327 O O . MET A 1 565 ? -5.857 9.286 9.129 1.00 92.25 565 MET A O 1
ATOM 4331 N N . GLN A 1 566 ? -6.759 8.807 11.131 1.00 95.00 566 GLN A N 1
ATOM 4332 C CA . GLN A 1 566 ? -6.967 7.386 10.911 1.00 95.00 566 GLN A CA 1
ATOM 4333 C C . GLN A 1 566 ? -8.297 7.201 10.181 1.00 95.00 566 GLN A C 1
ATOM 4335 O O . GLN A 1 566 ? -9.337 7.683 10.639 1.00 95.00 566 GLN A O 1
ATOM 4340 N N . CYS A 1 567 ? -8.253 6.552 9.024 1.00 95.69 567 CYS A N 1
ATOM 4341 C CA . CYS A 1 567 ? -9.430 6.225 8.230 1.00 95.69 567 CYS A CA 1
ATOM 4342 C C . CYS A 1 567 ? -9.584 4.713 8.187 1.00 95.69 567 CYS A C 1
ATOM 4344 O O . CYS A 1 567 ? -8.604 4.008 7.962 1.00 95.69 567 CYS A O 1
ATOM 4346 N N . ILE A 1 568 ? -10.809 4.237 8.389 1.00 96.94 568 ILE A N 1
ATOM 4347 C CA . ILE A 1 568 ? -11.136 2.814 8.341 1.00 96.94 568 ILE A CA 1
ATOM 4348 C C . ILE A 1 568 ? -12.215 2.600 7.288 1.00 96.94 568 ILE A C 1
ATOM 4350 O O . ILE A 1 568 ? -13.227 3.312 7.270 1.00 96.94 568 ILE A O 1
ATOM 4354 N N . TYR A 1 569 ? -11.988 1.609 6.432 1.00 97.12 569 TYR A N 1
ATOM 4355 C CA . TYR A 1 569 ? -12.925 1.137 5.422 1.00 97.12 569 TYR A CA 1
ATOM 4356 C C . TYR A 1 569 ? -13.120 -0.371 5.567 1.00 97.12 569 TYR A C 1
ATOM 4358 O O . TYR A 1 569 ? -12.285 -1.065 6.146 1.00 97.12 569 TYR A O 1
ATOM 4366 N N . TRP A 1 570 ? -14.207 -0.883 5.008 1.00 97.38 570 TRP A N 1
ATOM 4367 C CA . TRP A 1 570 ? -14.473 -2.313 4.961 1.00 97.38 570 TRP A CA 1
ATOM 4368 C C . TRP A 1 570 ? -15.094 -2.721 3.626 1.00 97.38 570 TRP A C 1
ATOM 4370 O O . TRP A 1 570 ? -15.581 -1.880 2.872 1.00 97.38 570 TRP A O 1
ATOM 4380 N N . SER A 1 571 ? -15.040 -4.008 3.311 1.00 95.69 571 SER A N 1
ATOM 4381 C CA . SER A 1 571 ? -15.622 -4.591 2.103 1.00 95.69 571 SER A CA 1
ATOM 4382 C C . SER A 1 571 ? -15.999 -6.057 2.346 1.00 95.69 571 SER A C 1
ATOM 4384 O O . SER A 1 571 ? -15.834 -6.571 3.454 1.00 95.69 571 SER A O 1
ATOM 4386 N N . ILE A 1 572 ? -16.514 -6.721 1.314 1.00 92.88 572 ILE A N 1
ATOM 4387 C CA . ILE A 1 572 ? -16.912 -8.129 1.335 1.00 92.88 572 ILE A CA 1
ATOM 4388 C C . ILE A 1 572 ? -16.043 -8.886 0.327 1.00 92.88 572 ILE A C 1
ATOM 4390 O O . ILE A 1 572 ? -15.956 -8.514 -0.842 1.00 92.88 572 ILE A O 1
ATOM 4394 N N . SER A 1 573 ? -15.398 -9.955 0.782 1.00 92.00 573 SER A N 1
ATOM 4395 C CA . SER A 1 573 ? -14.464 -10.775 0.008 1.00 92.00 573 SER A CA 1
ATOM 4396 C C . SER A 1 573 ? -15.080 -11.349 -1.260 1.00 92.00 573 SER A C 1
ATOM 4398 O O . SER A 1 573 ? -14.398 -11.464 -2.275 1.00 92.00 573 SER A O 1
ATOM 4400 N N . GLU A 1 574 ? -16.353 -11.715 -1.210 1.00 89.12 574 GLU A N 1
ATOM 4401 C CA . GLU A 1 574 ? -17.064 -12.366 -2.305 1.00 89.12 574 GLU A CA 1
ATOM 4402 C C . GLU A 1 574 ? -17.409 -11.394 -3.444 1.00 89.12 574 GLU A C 1
ATOM 4404 O O . GLU A 1 574 ? -17.831 -11.837 -4.503 1.00 89.12 574 GLU A O 1
ATOM 4409 N N . LEU A 1 575 ? -17.149 -10.086 -3.291 1.00 86.88 575 LEU A N 1
ATOM 4410 C CA . LEU A 1 575 ? -17.208 -9.119 -4.400 1.00 86.88 575 LEU A CA 1
ATOM 4411 C C . LEU A 1 575 ? -16.090 -9.340 -5.441 1.00 86.88 575 LEU A C 1
ATOM 4413 O O . LEU A 1 575 ? -16.095 -8.705 -6.501 1.00 86.88 575 LEU A O 1
ATOM 4417 N N . GLY A 1 576 ? -15.123 -10.211 -5.132 1.00 84.81 576 GLY A N 1
ATOM 4418 C CA . GLY A 1 576 ? -14.044 -10.624 -6.024 1.00 84.81 576 GLY A CA 1
ATOM 4419 C C . GLY A 1 576 ? -13.063 -9.502 -6.370 1.00 84.81 576 GLY A C 1
ATOM 4420 O O . GLY A 1 576 ? -13.226 -8.338 -5.992 1.00 84.81 576 GLY A O 1
ATOM 4421 N N . SER A 1 577 ? -12.018 -9.831 -7.131 1.00 83.44 577 SER A N 1
ATOM 4422 C CA . SER A 1 577 ? -10.942 -8.876 -7.434 1.00 83.44 577 SER A CA 1
ATOM 4423 C C . SER A 1 577 ? -11.434 -7.629 -8.190 1.00 83.44 577 SER A C 1
ATOM 4425 O O . SER A 1 577 ? -10.917 -6.528 -7.979 1.00 83.44 577 SER A O 1
ATOM 4427 N N . ARG A 1 578 ? -12.484 -7.768 -9.018 1.00 80.81 578 ARG A N 1
ATOM 4428 C CA . ARG A 1 578 ? -13.126 -6.644 -9.721 1.00 80.81 578 ARG A CA 1
ATOM 4429 C C . ARG A 1 578 ? -13.802 -5.687 -8.742 1.00 80.81 578 ARG A C 1
ATOM 4431 O O . ARG A 1 578 ? -13.579 -4.478 -8.832 1.00 80.81 578 ARG A O 1
ATOM 4438 N N . GLY A 1 579 ? -14.594 -6.211 -7.805 1.00 86.88 579 GLY A N 1
ATOM 4439 C CA . GLY A 1 579 ? -15.264 -5.388 -6.808 1.00 86.88 579 GLY A CA 1
ATOM 4440 C C . GLY A 1 579 ? -14.267 -4.701 -5.877 1.00 86.88 579 GLY A C 1
ATOM 4441 O O . GLY A 1 579 ? -14.308 -3.484 -5.702 1.00 86.88 579 GLY A O 1
ATOM 4442 N N . LEU A 1 580 ? -13.279 -5.452 -5.389 1.00 90.44 580 LEU A N 1
ATOM 4443 C CA . LEU A 1 580 ? -12.233 -4.956 -4.487 1.00 90.44 580 LEU A CA 1
ATOM 4444 C C . LEU A 1 580 ? -11.269 -3.951 -5.150 1.00 90.44 580 LEU A C 1
ATOM 4446 O O . LEU A 1 580 ? -10.552 -3.218 -4.462 1.00 90.44 580 LEU A O 1
ATOM 4450 N N . SER A 1 581 ? -11.278 -3.845 -6.479 1.00 87.69 581 SER A N 1
ATOM 4451 C CA . SER A 1 581 ? -10.529 -2.827 -7.229 1.00 87.69 581 SER A CA 1
ATOM 4452 C C . SER A 1 581 ? -11.272 -1.493 -7.405 1.00 87.69 581 SER A C 1
ATOM 4454 O O . SER A 1 581 ? -10.703 -0.551 -7.966 1.00 87.69 581 SER A O 1
ATOM 4456 N N . SER A 1 582 ? -12.513 -1.384 -6.918 1.00 87.75 582 SER A N 1
ATOM 4457 C CA . SER A 1 582 ? -13.373 -0.203 -7.060 1.00 87.75 582 SER A CA 1
ATOM 4458 C C . SER A 1 582 ? -13.553 0.561 -5.755 1.00 87.75 582 SER A C 1
ATOM 4460 O O . SER A 1 582 ? -13.947 -0.012 -4.742 1.00 87.75 582 SER A O 1
ATOM 4462 N N . GLU A 1 583 ? -13.368 1.886 -5.770 1.00 90.44 583 GLU A N 1
ATOM 4463 C CA . GLU A 1 583 ? -13.621 2.717 -4.587 1.00 90.44 583 GLU A CA 1
ATOM 4464 C C . GLU A 1 583 ? -15.080 2.646 -4.108 1.00 90.44 583 GLU A C 1
ATOM 4466 O O . GLU A 1 583 ? -15.327 2.849 -2.918 1.00 90.44 583 GLU A O 1
ATOM 4471 N N . ALA A 1 584 ? -16.033 2.362 -5.005 1.00 89.94 584 ALA A N 1
ATOM 4472 C CA . ALA A 1 584 ? -17.460 2.277 -4.686 1.00 89.94 584 ALA A CA 1
ATOM 4473 C C . ALA A 1 584 ? -17.811 1.054 -3.824 1.00 89.94 584 ALA A C 1
ATOM 4475 O O . ALA A 1 584 ? -18.815 1.077 -3.123 1.00 89.94 584 ALA A O 1
ATOM 4476 N N . LEU A 1 585 ? -16.977 0.014 -3.829 1.00 92.06 585 LEU A N 1
ATOM 4477 C CA . LEU A 1 585 ? -17.206 -1.224 -3.078 1.00 92.06 585 LEU A CA 1
ATOM 4478 C C . LEU A 1 585 ? -16.292 -1.359 -1.852 1.00 92.06 585 LEU A C 1
ATOM 4480 O O . LEU A 1 585 ? -16.245 -2.404 -1.211 1.00 92.06 585 LEU A O 1
ATOM 4484 N N . TRP A 1 586 ? -15.611 -0.272 -1.489 1.00 94.31 586 TRP A N 1
ATOM 4485 C CA . TRP A 1 586 ? -14.976 -0.093 -0.188 1.00 94.31 586 TRP A CA 1
ATOM 4486 C C . TRP A 1 586 ? -15.792 0.900 0.625 1.00 94.31 586 TRP A C 1
ATOM 4488 O O . TRP A 1 586 ? -15.862 2.078 0.288 1.00 94.31 586 TRP A O 1
ATOM 4498 N N . PHE A 1 587 ? -16.421 0.456 1.699 1.00 95.31 587 PHE A N 1
ATOM 4499 C CA . PHE A 1 587 ? -17.362 1.254 2.471 1.00 95.31 587 PHE A CA 1
ATOM 4500 C C . PHE A 1 587 ? -16.635 2.000 3.597 1.00 95.31 587 PHE A C 1
ATOM 4502 O O . PHE A 1 587 ? -15.875 1.384 4.345 1.00 95.31 587 PHE A O 1
ATOM 4509 N N . PRO A 1 588 ? -16.804 3.328 3.736 1.00 96.38 588 PRO A N 1
ATOM 4510 C CA . PRO A 1 588 ? -16.241 4.067 4.859 1.00 96.38 588 PRO A CA 1
ATOM 4511 C C . PRO A 1 588 ? -16.902 3.637 6.166 1.00 96.38 588 PRO A C 1
ATOM 4513 O O . PRO A 1 588 ? -18.115 3.456 6.217 1.00 96.38 588 PRO A O 1
ATOM 4516 N N . LEU A 1 589 ? -16.100 3.507 7.222 1.00 97.31 589 LEU A N 1
ATOM 4517 C CA . LEU A 1 589 ? -16.582 3.184 8.563 1.00 97.31 589 LEU A CA 1
ATOM 4518 C C . LEU A 1 589 ? -16.373 4.343 9.528 1.00 97.31 589 LEU A C 1
ATOM 4520 O O . LEU A 1 589 ? -17.314 4.784 10.176 1.00 97.31 589 LEU A O 1
ATOM 4524 N N . THR A 1 590 ? -15.155 4.880 9.599 1.00 97.50 590 THR A N 1
ATOM 4525 C CA . THR A 1 590 ? -14.855 6.048 10.434 1.00 97.50 590 THR A CA 1
ATOM 4526 C C . THR A 1 590 ? -13.671 6.846 9.891 1.00 97.50 590 THR A C 1
ATOM 4528 O O . THR A 1 590 ? -12.845 6.347 9.122 1.00 97.50 590 THR A O 1
ATOM 4531 N N . CYS A 1 591 ? -13.597 8.113 10.293 1.00 95.12 591 CYS A N 1
ATOM 4532 C CA . CYS A 1 591 ? -12.484 9.018 10.045 1.00 95.12 591 CYS A CA 1
ATOM 4533 C C . CYS A 1 591 ? -12.211 9.793 11.343 1.00 95.12 591 CYS A C 1
ATOM 4535 O O . CYS A 1 591 ? -12.950 10.720 11.679 1.00 95.12 591 CYS A O 1
ATOM 4537 N N . LEU A 1 592 ? -11.136 9.452 12.055 1.00 95.06 592 LEU A N 1
ATOM 4538 C CA . LEU A 1 592 ? -10.799 10.026 13.360 1.00 95.06 592 LEU A CA 1
ATOM 4539 C C . LEU A 1 592 ? -9.425 10.694 13.310 1.00 95.06 592 LEU A C 1
ATOM 4541 O O . LEU A 1 592 ? -8.459 10.081 12.867 1.00 95.06 592 LEU A O 1
ATOM 4545 N N . ARG A 1 593 ? -9.284 11.941 13.781 1.00 93.50 593 ARG A N 1
ATOM 4546 C CA . ARG A 1 593 ? -7.958 12.590 13.816 1.00 93.50 593 ARG A CA 1
ATOM 4547 C C . ARG A 1 593 ? -6.965 11.763 14.643 1.00 93.50 593 ARG A C 1
ATOM 4549 O O . ARG A 1 593 ? -7.287 11.339 15.749 1.00 93.50 593 ARG A O 1
ATOM 4556 N N . SER A 1 594 ? -5.735 11.598 14.155 1.00 93.19 594 SER A N 1
ATOM 4557 C CA . SER A 1 594 ? -4.737 10.694 14.744 1.00 93.19 594 SER A CA 1
ATOM 4558 C C . SER A 1 594 ? -4.454 10.992 16.212 1.00 93.19 594 SER A C 1
ATOM 4560 O O . SER A 1 594 ? -4.314 10.070 16.999 1.00 93.19 594 SER A O 1
ATOM 4562 N N . HIS A 1 595 ? -4.438 12.267 16.612 1.00 91.06 595 HIS A N 1
ATOM 4563 C CA . HIS A 1 595 ? -4.229 12.641 18.014 1.00 91.06 595 HIS A CA 1
ATOM 4564 C C . HIS A 1 595 ? -5.394 12.235 18.936 1.00 91.06 595 HIS A C 1
ATOM 4566 O O . HIS A 1 595 ? -5.161 11.960 20.109 1.00 91.06 595 HIS A O 1
ATOM 4572 N N . LEU A 1 596 ? -6.632 12.180 18.424 1.00 92.75 596 LEU A N 1
ATOM 4573 C CA . LEU A 1 596 ? -7.779 11.649 19.167 1.00 92.75 596 LEU A CA 1
ATOM 4574 C C . LEU A 1 596 ? -7.705 10.126 19.245 1.00 92.75 596 LEU A C 1
ATOM 4576 O O . LEU A 1 596 ? -7.900 9.567 20.318 1.00 92.75 596 LEU A O 1
ATOM 4580 N N . CYS A 1 597 ? -7.332 9.467 18.145 1.00 94.19 597 CYS A N 1
ATOM 4581 C CA . CYS A 1 597 ? -7.062 8.031 18.143 1.00 94.19 597 CYS A CA 1
ATOM 4582 C C . CYS A 1 597 ? -5.970 7.665 19.165 1.00 94.19 597 CYS A C 1
ATOM 4584 O O . CYS A 1 597 ? -6.170 6.769 19.977 1.00 94.19 597 CYS A O 1
ATOM 4586 N N . SER A 1 598 ? -4.864 8.413 19.226 1.00 93.06 598 SER A N 1
ATOM 4587 C CA . SER A 1 598 ? -3.836 8.230 20.260 1.00 93.06 598 SER A CA 1
ATOM 4588 C C . SER A 1 598 ? -4.386 8.393 21.680 1.00 93.06 598 SER A C 1
ATOM 4590 O O . SER A 1 598 ? -3.935 7.694 22.575 1.00 93.06 598 SER A O 1
ATOM 4592 N N . SER A 1 599 ? -5.371 9.274 21.894 1.00 93.00 599 SER A N 1
ATOM 4593 C CA . SER A 1 599 ? -5.949 9.507 23.225 1.00 93.00 599 SER A CA 1
ATOM 4594 C C . SER A 1 599 ? -6.860 8.386 23.733 1.00 93.00 599 SER A C 1
ATOM 4596 O O . SER A 1 599 ? -7.099 8.326 24.930 1.00 93.00 599 SER A O 1
ATOM 4598 N N . ILE A 1 600 ? -7.346 7.497 22.861 1.00 92.94 600 ILE A N 1
ATOM 4599 C CA . ILE A 1 600 ? -8.175 6.332 23.237 1.00 92.94 600 ILE A CA 1
ATOM 4600 C C . ILE A 1 600 ? -7.382 5.018 23.235 1.00 92.94 600 ILE A C 1
ATOM 4602 O O . ILE A 1 600 ? -7.962 3.936 23.239 1.00 92.94 600 ILE A O 1
ATOM 4606 N N . GLY A 1 601 ? -6.053 5.106 23.183 1.00 90.25 601 GLY A N 1
ATOM 4607 C CA . GLY A 1 601 ? -5.167 3.948 23.139 1.00 90.25 601 GLY A CA 1
ATOM 4608 C C . GLY A 1 601 ? -4.727 3.511 21.744 1.00 90.25 601 GLY A C 1
ATOM 4609 O O . GLY A 1 601 ? -4.401 2.345 21.550 1.00 90.25 601 GLY A O 1
ATOM 4610 N N . ALA A 1 602 ? -4.642 4.460 20.807 1.00 92.38 602 ALA A N 1
ATOM 4611 C CA . ALA A 1 602 ? -4.110 4.299 19.452 1.00 92.38 602 ALA A CA 1
ATOM 4612 C C . ALA A 1 602 ? -4.968 3.413 18.525 1.00 92.38 602 ALA A C 1
ATOM 4614 O O . ALA A 1 602 ? -6.170 3.229 18.738 1.00 92.38 602 ALA A O 1
ATOM 4615 N N . LEU A 1 603 ? -4.370 2.963 17.415 1.00 94.19 603 LEU A N 1
ATOM 4616 C CA . LEU A 1 603 ? -5.090 2.316 16.318 1.00 94.19 603 LEU A CA 1
ATOM 4617 C C . LEU A 1 603 ? -5.677 0.960 16.726 1.00 94.19 603 LEU A C 1
ATOM 4619 O O . LEU A 1 603 ? -6.786 0.651 16.301 1.00 94.19 603 LEU A O 1
ATOM 4623 N N . THR A 1 604 ? -5.001 0.204 17.600 1.00 95.06 604 THR A N 1
ATOM 4624 C CA . THR A 1 604 ? -5.507 -1.076 18.120 1.00 95.06 604 THR A CA 1
ATOM 4625 C C . THR A 1 604 ? -6.873 -0.934 18.799 1.00 95.06 604 THR A C 1
ATOM 4627 O O . THR A 1 604 ? -7.801 -1.686 18.500 1.00 95.06 604 THR A O 1
ATOM 4630 N N . CYS A 1 605 ? -7.053 0.097 19.633 1.00 95.12 605 CYS A N 1
ATOM 4631 C CA . CYS A 1 605 ? -8.323 0.359 20.303 1.00 95.12 605 CYS A CA 1
ATOM 4632 C C . CYS A 1 605 ? -9.399 0.790 19.305 1.00 95.12 605 CYS A C 1
ATOM 4634 O O . CYS A 1 605 ? -10.542 0.349 19.408 1.00 95.12 605 CYS A O 1
ATOM 4636 N N . LEU A 1 606 ? -9.041 1.630 18.327 1.00 95.62 606 LEU A N 1
ATOM 4637 C CA . LEU A 1 606 ? -9.981 2.063 17.295 1.00 95.62 606 LEU A CA 1
ATOM 4638 C C . LEU A 1 606 ? -10.445 0.882 16.429 1.00 95.62 606 LEU A C 1
ATOM 4640 O O . LEU A 1 606 ? -11.640 0.751 16.189 1.00 95.62 606 LEU A O 1
ATOM 4644 N N . TRP A 1 607 ? -9.537 -0.002 16.005 1.00 95.06 607 TRP A N 1
ATOM 4645 C CA . TRP A 1 607 ? -9.885 -1.217 15.260 1.00 95.06 607 TRP A CA 1
ATOM 4646 C C . TRP A 1 607 ? -10.819 -2.117 16.051 1.00 95.06 607 TRP A C 1
ATOM 4648 O O . TRP A 1 607 ? -11.839 -2.541 15.518 1.00 95.06 607 TRP A O 1
ATOM 4658 N N . ARG A 1 608 ? -10.507 -2.358 17.329 1.00 95.50 608 ARG A N 1
ATOM 4659 C CA . ARG A 1 608 ? -11.364 -3.132 18.232 1.00 95.50 608 ARG A CA 1
ATOM 4660 C C . ARG A 1 608 ? -12.784 -2.572 18.273 1.00 95.50 608 ARG A C 1
ATOM 4662 O O . ARG A 1 608 ? -13.737 -3.305 18.034 1.00 95.50 608 ARG A O 1
ATOM 4669 N N . LEU A 1 609 ? -12.920 -1.270 18.537 1.00 95.44 609 LEU A N 1
ATOM 4670 C CA . LEU A 1 609 ? -14.224 -0.604 18.613 1.00 95.44 609 LEU A CA 1
ATOM 4671 C C . LEU A 1 609 ? -14.996 -0.722 17.296 1.00 95.44 609 LEU A C 1
ATOM 4673 O O . LEU A 1 609 ? -16.181 -1.035 17.308 1.00 95.44 609 LEU A O 1
ATOM 4677 N N . MET A 1 610 ? -14.324 -0.500 16.165 1.00 96.69 610 MET A N 1
ATOM 4678 C CA . MET A 1 610 ? -14.964 -0.532 14.852 1.00 96.69 610 MET A CA 1
ATOM 4679 C C . MET A 1 610 ? -15.323 -1.951 14.389 1.00 96.69 610 MET A C 1
ATOM 4681 O O . MET A 1 610 ? -16.357 -2.125 13.753 1.00 96.69 610 MET A O 1
ATOM 4685 N N . LEU A 1 611 ? -14.524 -2.970 14.720 1.00 95.81 611 LEU A N 1
ATOM 4686 C CA . LEU A 1 611 ? -14.845 -4.373 14.430 1.00 95.81 611 LEU A CA 1
ATOM 4687 C C . LEU A 1 611 ? -15.998 -4.885 15.302 1.00 95.81 611 LEU A C 1
ATOM 4689 O O . LEU A 1 611 ? -16.856 -5.604 14.797 1.00 95.81 611 LEU A O 1
ATOM 4693 N N . ARG A 1 612 ? -16.074 -4.483 16.581 1.00 94.88 612 ARG A N 1
ATOM 4694 C CA . ARG A 1 612 ? -17.182 -4.876 17.473 1.00 94.88 612 ARG A CA 1
ATOM 4695 C C . ARG A 1 612 ? -18.554 -4.460 16.930 1.00 94.88 612 ARG A C 1
ATOM 4697 O O . ARG A 1 612 ? -19.507 -5.200 17.146 1.00 94.88 612 ARG A O 1
ATOM 4704 N N . LEU A 1 613 ? -18.645 -3.377 16.149 1.00 95.56 613 LEU A N 1
ATOM 4705 C CA . LEU A 1 613 ? -19.892 -2.933 15.499 1.00 95.56 613 LEU A CA 1
ATOM 4706 C C . LEU A 1 613 ? -20.572 -4.009 14.630 1.00 95.56 613 LEU A C 1
ATOM 4708 O O . LEU A 1 613 ? -21.769 -3.912 14.380 1.00 95.56 613 LEU A O 1
ATOM 4712 N N . PHE A 1 614 ? -19.830 -5.013 14.155 1.00 95.38 614 PHE A N 1
ATOM 4713 C CA . PHE A 1 614 ? -20.358 -6.103 13.327 1.00 95.38 614 PHE A CA 1
ATOM 4714 C C . PHE A 1 614 ? -20.833 -7.316 14.147 1.00 95.38 614 PHE A C 1
ATOM 4716 O O . PHE A 1 614 ? -21.452 -8.221 13.588 1.00 95.38 614 PHE A O 1
ATOM 4723 N N . PHE A 1 615 ? -20.514 -7.371 15.447 1.00 93.62 615 PHE A N 1
ATOM 4724 C CA . PHE A 1 615 ? -20.620 -8.599 16.248 1.00 93.62 615 PHE A CA 1
ATOM 4725 C C . PHE A 1 615 ? -21.261 -8.423 17.633 1.00 93.62 615 PHE A C 1
ATOM 4727 O O . PHE A 1 615 ? -21.491 -9.427 18.303 1.00 93.62 615 PHE A O 1
ATOM 4734 N N . THR A 1 616 ? -21.525 -7.194 18.092 1.00 89.19 616 THR A N 1
ATOM 4735 C CA . THR A 1 616 ? -22.104 -6.939 19.424 1.00 89.19 616 THR A CA 1
ATOM 4736 C C . THR A 1 616 ? -23.622 -6.786 19.394 1.00 89.19 616 THR A C 1
ATOM 4738 O O . THR A 1 616 ? -24.332 -7.705 19.786 1.00 89.19 616 THR A O 1
ATOM 4741 N N . GLU A 1 617 ? -24.127 -5.634 18.952 1.00 85.56 617 GLU A N 1
ATOM 4742 C CA . GLU A 1 617 ? -25.563 -5.318 18.973 1.00 85.56 617 GLU A CA 1
ATOM 4743 C C . GLU A 1 617 ? -26.334 -6.167 17.955 1.00 85.56 617 GLU A C 1
ATOM 4745 O O . GLU A 1 617 ? -27.365 -6.765 18.264 1.00 85.56 617 GLU A O 1
ATOM 4750 N N . HIS A 1 618 ? -25.774 -6.288 16.751 1.00 86.44 618 HIS A N 1
ATOM 4751 C CA . HIS A 1 618 ? -26.286 -7.137 15.685 1.00 86.44 618 HIS A CA 1
ATOM 4752 C C . HIS A 1 618 ? -25.164 -8.034 15.185 1.00 86.44 618 HIS A C 1
ATOM 4754 O O . HIS A 1 618 ? -24.325 -7.615 14.390 1.00 86.44 618 HIS A O 1
ATOM 4760 N N . ASP A 1 619 ? -25.142 -9.270 15.678 1.00 91.56 619 ASP A N 1
ATOM 4761 C CA . ASP A 1 619 ? -24.139 -10.249 15.284 1.00 91.56 619 ASP A CA 1
ATOM 4762 C C . ASP A 1 619 ? -24.367 -10.722 13.843 1.00 91.56 619 ASP A C 1
ATOM 4764 O O . ASP A 1 619 ? -25.180 -11.612 13.586 1.00 91.56 619 ASP A O 1
ATOM 4768 N N . MET A 1 620 ? -23.619 -10.148 12.897 1.00 92.56 620 MET A N 1
ATOM 4769 C CA . MET A 1 620 ? -23.762 -10.450 11.470 1.00 92.56 620 MET A CA 1
ATOM 4770 C C . MET A 1 620 ? -23.402 -11.894 11.109 1.00 92.56 620 MET A C 1
ATOM 4772 O O . MET A 1 620 ? -23.798 -12.367 10.042 1.00 92.56 620 MET A O 1
ATOM 4776 N N . ARG A 1 621 ? -22.739 -12.638 12.004 1.00 92.12 621 ARG A N 1
ATOM 4777 C CA . ARG A 1 621 ? -22.502 -14.081 11.831 1.00 92.12 621 ARG A CA 1
ATOM 4778 C C . ARG A 1 621 ? -23.809 -14.867 11.891 1.00 92.12 621 ARG A C 1
ATOM 4780 O O . ARG A 1 621 ? -23.932 -15.910 11.262 1.00 92.12 621 ARG A O 1
ATOM 4787 N N . LYS A 1 622 ? -24.800 -14.351 12.627 1.00 91.00 622 LYS A N 1
ATOM 4788 C CA . LYS A 1 622 ? -26.148 -14.928 12.741 1.00 91.00 622 LYS A CA 1
ATOM 4789 C C . LYS A 1 622 ? -27.088 -14.472 11.626 1.00 91.00 622 LYS A C 1
ATOM 4791 O O . LYS A 1 622 ? -28.183 -15.011 11.510 1.00 91.00 622 LYS A O 1
ATOM 4796 N N . GLY A 1 623 ? -26.646 -13.530 10.800 1.00 89.25 623 GLY A N 1
ATOM 4797 C CA . GLY A 1 623 ? -27.400 -13.005 9.676 1.00 89.25 623 GLY A CA 1
ATOM 4798 C C . GLY A 1 623 ? -28.068 -11.664 9.968 1.00 89.25 623 GLY A C 1
ATOM 4799 O O . GLY A 1 623 ? -28.540 -11.406 11.073 1.00 89.25 623 GLY A O 1
ATOM 4800 N N . ILE A 1 624 ? -28.136 -10.819 8.945 1.00 89.44 624 ILE A N 1
ATOM 4801 C CA . ILE A 1 624 ? -28.925 -9.590 8.912 1.00 89.44 624 ILE A CA 1
ATOM 4802 C C . ILE A 1 624 ? -29.834 -9.607 7.682 1.00 89.44 624 ILE A C 1
ATOM 4804 O O . ILE A 1 624 ? -29.393 -9.948 6.587 1.00 89.44 624 ILE A O 1
ATOM 4808 N N . LEU A 1 625 ? -31.104 -9.241 7.855 1.00 88.00 625 LEU A N 1
ATOM 4809 C CA . LEU A 1 625 ? -32.027 -9.066 6.734 1.00 88.00 625 LEU A CA 1
ATOM 4810 C C . LEU A 1 625 ? -31.803 -7.694 6.097 1.00 88.00 625 LEU A C 1
ATOM 4812 O O . LEU A 1 625 ? -31.917 -6.664 6.768 1.00 88.00 625 LEU A O 1
ATOM 4816 N N . VAL A 1 626 ? -31.487 -7.693 4.804 1.00 86.62 626 VAL A N 1
ATOM 4817 C CA . VAL A 1 626 ? -31.397 -6.484 3.980 1.00 86.62 626 VAL A CA 1
ATOM 4818 C C . VAL A 1 626 ? -32.556 -6.437 2.992 1.00 86.62 626 VAL A C 1
ATOM 4820 O O . VAL A 1 626 ? -33.042 -7.480 2.553 1.00 86.62 626 VAL A O 1
ATOM 4823 N N . ASP A 1 627 ? -33.002 -5.230 2.659 1.00 85.62 627 ASP A N 1
ATOM 4824 C CA . ASP A 1 627 ? -34.088 -5.028 1.702 1.00 85.62 627 ASP A CA 1
ATOM 4825 C C . ASP A 1 627 ? -33.526 -5.068 0.281 1.00 85.62 627 ASP A C 1
ATOM 4827 O O . ASP A 1 627 ? -32.479 -4.481 -0.002 1.00 85.62 627 ASP A O 1
ATOM 4831 N N . THR A 1 628 ? -34.226 -5.766 -0.605 1.00 85.00 628 THR A N 1
ATOM 4832 C CA . THR A 1 628 ? -33.922 -5.801 -2.035 1.00 85.00 628 THR A CA 1
ATOM 4833 C C . THR A 1 628 ? -34.708 -4.707 -2.767 1.00 85.00 628 THR A C 1
ATOM 4835 O O . THR A 1 628 ? -35.770 -4.290 -2.293 1.00 85.00 628 THR A O 1
ATOM 4838 N N . PRO A 1 629 ? -34.235 -4.233 -3.931 1.00 85.44 629 PRO A N 1
ATOM 4839 C CA . PRO A 1 629 ? -34.965 -3.273 -4.759 1.00 85.44 629 PRO A CA 1
ATOM 4840 C C . PRO A 1 629 ? -36.360 -3.758 -5.176 1.00 85.44 629 PRO A C 1
ATOM 4842 O O . PRO A 1 629 ? -37.242 -2.937 -5.414 1.00 85.44 629 PRO A O 1
ATOM 4845 N N . GLU A 1 630 ? -36.566 -5.075 -5.267 1.00 85.12 630 GLU A N 1
ATOM 4846 C CA . GLU A 1 630 ? -37.853 -5.692 -5.600 1.00 85.12 630 GLU A CA 1
ATOM 4847 C C . GLU A 1 630 ? -38.859 -5.699 -4.433 1.00 85.12 630 GLU A C 1
ATOM 4849 O O . GLU A 1 630 ? -40.028 -6.013 -4.641 1.00 85.12 630 GLU A O 1
ATOM 4854 N N . GLY A 1 631 ? -38.434 -5.319 -3.224 1.00 81.19 631 GLY A N 1
ATOM 4855 C CA . GLY A 1 631 ? -39.269 -5.320 -2.019 1.00 81.19 631 GLY A CA 1
ATOM 4856 C C . GLY A 1 631 ? -39.200 -6.609 -1.194 1.00 81.19 631 GLY A C 1
ATOM 4857 O O . GLY A 1 631 ? -39.839 -6.680 -0.147 1.00 81.19 631 GLY A O 1
ATOM 4858 N N . ASP A 1 632 ? -38.400 -7.594 -1.615 1.00 84.94 632 ASP A N 1
ATOM 4859 C CA . ASP A 1 632 ? -38.111 -8.811 -0.848 1.00 84.94 632 ASP A CA 1
ATOM 4860 C C . ASP A 1 632 ? -36.998 -8.585 0.190 1.00 84.94 632 ASP A C 1
ATOM 4862 O O . ASP A 1 632 ? -36.250 -7.603 0.127 1.00 84.94 632 ASP A O 1
ATOM 4866 N N . HIS A 1 633 ? -36.826 -9.540 1.108 1.00 86.25 633 HIS A N 1
ATOM 4867 C CA . HIS A 1 633 ? -35.728 -9.550 2.077 1.00 86.25 633 HIS A CA 1
ATOM 4868 C C . HIS A 1 633 ? -34.673 -10.606 1.733 1.00 86.25 633 HIS A C 1
ATOM 4870 O O . HIS A 1 633 ? -34.993 -11.761 1.453 1.00 86.25 633 HIS A O 1
ATOM 4876 N N . PHE A 1 634 ? -33.398 -10.231 1.834 1.00 85.31 634 PHE A N 1
ATOM 4877 C CA . PHE A 1 634 ? -32.263 -11.127 1.630 1.00 85.31 634 PHE A CA 1
ATOM 4878 C C . PHE A 1 634 ? -31.461 -11.299 2.933 1.00 85.31 634 PHE A C 1
ATOM 4880 O O . PHE A 1 634 ? -31.031 -10.301 3.517 1.00 85.31 634 PHE A O 1
ATOM 4887 N N . PRO A 1 635 ? -31.233 -12.534 3.420 1.00 88.81 635 PRO A N 1
ATOM 4888 C CA . PRO A 1 635 ? -30.401 -12.766 4.594 1.00 88.81 635 PRO A CA 1
ATOM 4889 C C . PRO A 1 635 ? -28.913 -12.727 4.229 1.00 88.81 635 PRO A C 1
ATOM 4891 O O . PRO A 1 635 ? -28.421 -13.534 3.442 1.00 88.81 635 PRO A O 1
ATOM 4894 N N . MET A 1 636 ? -28.177 -11.810 4.850 1.00 87.94 636 MET A N 1
ATOM 4895 C CA . MET A 1 636 ? -26.734 -11.672 4.693 1.00 87.94 636 MET A CA 1
ATOM 4896 C C . MET A 1 636 ? -25.994 -12.137 5.939 1.00 87.94 636 MET A C 1
ATOM 4898 O O . MET A 1 636 ? -26.245 -11.629 7.024 1.00 87.94 636 MET A O 1
ATOM 4902 N N . PHE A 1 637 ? -25.020 -13.027 5.769 1.00 92.56 637 PHE A N 1
ATOM 4903 C CA . PHE A 1 637 ? -24.152 -13.513 6.842 1.00 92.56 637 PHE A CA 1
ATOM 4904 C C . PHE A 1 637 ? -22.731 -13.018 6.594 1.00 92.56 637 PHE A C 1
ATOM 4906 O O . PHE A 1 637 ? -22.232 -13.188 5.481 1.00 92.56 637 PHE A O 1
ATOM 4913 N N . LEU A 1 638 ? -22.084 -12.420 7.596 1.00 93.12 638 LEU A N 1
ATOM 4914 C CA . LEU A 1 638 ? -20.711 -11.913 7.493 1.00 93.12 638 LEU A CA 1
ATOM 4915 C C . LEU A 1 638 ? -19.877 -12.307 8.716 1.00 93.12 638 LEU A C 1
ATOM 4917 O O . LEU A 1 638 ? -20.337 -12.207 9.851 1.00 93.12 638 LEU A O 1
ATOM 4921 N N . ASP A 1 639 ? -18.628 -12.702 8.479 1.00 94.44 639 ASP A N 1
ATOM 4922 C CA . ASP A 1 639 ? -17.634 -12.990 9.517 1.00 94.44 639 ASP A CA 1
ATOM 4923 C C . ASP A 1 639 ? -16.261 -12.441 9.112 1.00 94.44 639 ASP A C 1
ATOM 4925 O O . ASP A 1 639 ? -15.981 -12.256 7.928 1.00 94.44 639 ASP A O 1
ATOM 4929 N N . LEU A 1 640 ? -15.394 -12.153 10.084 1.00 95.25 640 LEU A N 1
ATOM 4930 C CA . LEU A 1 640 ? -14.066 -11.605 9.803 1.00 95.25 640 LEU A CA 1
ATOM 4931 C C . LEU A 1 640 ? -13.230 -12.591 8.981 1.00 95.25 640 LEU A C 1
ATOM 4933 O O . LEU A 1 640 ? -12.973 -13.707 9.429 1.00 95.25 640 LEU A O 1
ATOM 4937 N N . LYS A 1 641 ? -12.748 -12.141 7.817 1.00 95.31 641 LYS A N 1
ATOM 4938 C CA . LYS A 1 641 ? -11.888 -12.937 6.932 1.00 95.31 641 LYS A CA 1
ATOM 4939 C C . LYS A 1 641 ? -10.526 -12.297 6.717 1.00 95.31 641 LYS A C 1
ATOM 4941 O O . LYS A 1 641 ? -9.525 -12.989 6.850 1.00 95.31 641 LYS A O 1
ATOM 4946 N N . ILE A 1 642 ? -10.477 -11.000 6.396 1.00 96.38 642 ILE A N 1
ATOM 4947 C CA . ILE A 1 642 ? -9.221 -10.319 6.044 1.00 96.38 642 ILE A CA 1
ATOM 4948 C C . ILE A 1 642 ? -9.082 -8.996 6.797 1.00 96.38 642 ILE A C 1
ATOM 4950 O O . ILE A 1 642 ? -9.988 -8.168 6.816 1.00 96.38 642 ILE A O 1
ATOM 4954 N N . LEU A 1 643 ? -7.899 -8.770 7.353 1.00 95.94 643 LEU A N 1
ATOM 4955 C CA . LEU A 1 643 ? -7.411 -7.493 7.849 1.00 95.94 643 LEU A CA 1
ATOM 4956 C C . LEU A 1 643 ? -6.196 -7.102 7.013 1.00 95.94 643 LEU A C 1
ATOM 4958 O O . LEU A 1 643 ? -5.178 -7.792 7.035 1.00 95.94 643 LEU A O 1
ATOM 4962 N N . VAL A 1 644 ? -6.290 -6.002 6.277 1.00 95.31 644 VAL A N 1
ATOM 4963 C CA . VAL A 1 644 ? -5.230 -5.544 5.375 1.00 95.31 644 VAL A CA 1
ATOM 4964 C C . VAL A 1 644 ? -4.927 -4.080 5.637 1.00 95.31 644 VAL A C 1
ATOM 4966 O O . VAL A 1 644 ? -5.823 -3.260 5.767 1.00 95.31 644 VAL A O 1
ATOM 4969 N N . ALA A 1 645 ? -3.655 -3.726 5.729 1.00 92.94 645 ALA A N 1
ATOM 4970 C CA . ALA A 1 645 ? -3.208 -2.345 5.853 1.00 92.94 645 ALA A CA 1
ATOM 4971 C C . ALA A 1 645 ? -1.730 -2.256 5.444 1.00 92.94 645 ALA A C 1
ATOM 4973 O O . ALA A 1 645 ? -1.120 -3.265 5.079 1.00 92.94 645 ALA A O 1
ATOM 4974 N N . ASP A 1 646 ? -1.146 -1.058 5.483 1.00 90.44 646 ASP A N 1
ATOM 4975 C CA . ASP A 1 646 ? 0.308 -0.941 5.382 1.00 90.44 646 ASP A CA 1
ATOM 4976 C C . ASP A 1 646 ? 0.992 -1.573 6.617 1.00 90.44 646 ASP A C 1
ATOM 4978 O O . ASP A 1 646 ? 0.371 -1.796 7.661 1.00 90.44 646 ASP A O 1
ATOM 4982 N N . GLU A 1 647 ? 2.289 -1.887 6.518 1.00 87.25 647 GLU A N 1
ATOM 4983 C CA . GLU A 1 647 ? 3.029 -2.541 7.613 1.00 87.25 647 GLU A CA 1
ATOM 4984 C C . GLU A 1 647 ? 2.921 -1.746 8.928 1.00 87.25 647 GLU A C 1
ATOM 4986 O O . GLU A 1 647 ? 2.761 -2.323 10.007 1.00 87.25 647 GLU A O 1
ATOM 4991 N N . ALA A 1 648 ? 2.994 -0.414 8.849 1.00 87.69 648 ALA A N 1
ATOM 4992 C CA . ALA A 1 648 ? 2.991 0.446 10.023 1.00 87.69 648 ALA A CA 1
ATOM 4993 C C . ALA A 1 648 ? 1.631 0.455 10.737 1.00 87.69 648 ALA A C 1
ATOM 4995 O O . ALA A 1 648 ? 1.603 0.473 11.973 1.00 87.69 648 ALA A O 1
ATOM 4996 N N . ALA A 1 649 ? 0.523 0.434 9.998 1.00 90.81 649 ALA A N 1
ATOM 4997 C CA . ALA A 1 649 ? -0.820 0.332 10.547 1.00 90.81 649 ALA A CA 1
ATOM 4998 C C . ALA A 1 649 ? -1.116 -1.082 11.053 1.00 90.81 649 ALA A C 1
ATOM 5000 O O . ALA A 1 649 ? -1.657 -1.195 12.151 1.00 90.81 649 ALA A O 1
ATOM 5001 N N . ILE A 1 650 ? -0.704 -2.152 10.353 1.00 91.94 650 ILE A N 1
ATOM 5002 C CA . ILE A 1 650 ? -0.819 -3.530 10.875 1.00 91.94 650 ILE A CA 1
ATOM 5003 C C . ILE A 1 650 ? -0.112 -3.609 12.226 1.00 91.94 650 ILE A C 1
ATOM 5005 O O . ILE A 1 650 ? -0.735 -3.956 13.228 1.00 91.94 650 ILE A O 1
ATOM 5009 N N . LYS A 1 651 ? 1.155 -3.180 12.285 1.00 91.00 651 LYS A N 1
ATOM 5010 C CA . LYS A 1 651 ? 1.953 -3.143 13.515 1.00 91.00 651 LYS A CA 1
ATOM 5011 C C . LYS A 1 651 ? 1.211 -2.452 14.665 1.00 91.00 651 LYS A C 1
ATOM 5013 O O . LYS A 1 651 ? 1.140 -3.002 15.758 1.00 91.00 651 LYS A O 1
ATOM 5018 N N . GLN A 1 652 ? 0.669 -1.258 14.425 1.00 91.12 652 GLN A N 1
ATOM 5019 C CA . GLN A 1 652 ? -0.064 -0.491 15.440 1.00 91.12 652 GLN A CA 1
ATOM 5020 C C . GLN A 1 652 ? -1.410 -1.117 15.820 1.00 91.12 652 GLN A C 1
ATOM 5022 O O . GLN A 1 652 ? -1.889 -0.896 16.926 1.00 91.12 652 GLN A O 1
ATOM 5027 N N . SER A 1 653 ? -2.044 -1.856 14.912 1.00 91.94 653 SER A N 1
ATOM 5028 C CA . SER A 1 653 ? -3.373 -2.436 15.134 1.00 91.94 653 SER A CA 1
ATOM 5029 C C . SER A 1 653 ? -3.311 -3.700 15.980 1.00 91.94 653 SER A C 1
ATOM 5031 O O . SER A 1 653 ? -4.185 -3.932 16.812 1.00 91.94 653 SER A O 1
ATOM 5033 N N . ILE A 1 654 ? -2.259 -4.494 15.798 1.00 92.12 654 ILE A N 1
ATOM 5034 C CA . ILE A 1 654 ? -2.060 -5.775 16.487 1.00 92.12 654 ILE A CA 1
ATOM 5035 C C . ILE A 1 654 ? -0.939 -5.727 17.529 1.00 92.12 654 ILE A C 1
ATOM 5037 O O . ILE A 1 654 ? -0.487 -6.768 17.984 1.00 92.12 654 ILE A O 1
ATOM 5041 N N . GLU A 1 655 ? -0.455 -4.534 17.878 1.00 91.75 655 GLU A N 1
ATOM 5042 C CA . GLU A 1 655 ? 0.610 -4.348 18.875 1.00 91.75 655 GLU A CA 1
ATOM 5043 C C . GLU A 1 655 ? 1.887 -5.154 18.578 1.00 91.75 655 GLU A C 1
ATOM 5045 O O . GLU A 1 655 ? 2.636 -5.546 19.470 1.00 91.75 655 GLU A O 1
ATOM 5050 N N . GLY A 1 656 ? 2.172 -5.382 17.296 1.00 89.38 656 GLY A N 1
ATOM 5051 C CA . GLY A 1 656 ? 3.405 -6.032 16.873 1.00 89.38 656 GLY A CA 1
ATOM 5052 C C . GLY A 1 656 ? 4.614 -5.121 17.102 1.00 89.38 656 GLY A C 1
ATOM 5053 O O . GLY A 1 656 ? 4.544 -3.896 16.962 1.00 89.38 656 GLY A O 1
ATOM 5054 N N . LYS A 1 657 ? 5.790 -5.689 17.383 1.00 85.75 657 LYS A N 1
ATOM 5055 C CA . LYS A 1 657 ? 7.036 -4.901 17.455 1.00 85.75 657 LYS A CA 1
ATOM 5056 C C . LYS A 1 657 ? 7.513 -4.447 16.061 1.00 85.75 657 LYS A C 1
ATOM 5058 O O . LYS A 1 657 ? 8.202 -3.421 15.968 1.00 85.75 657 LYS A O 1
ATOM 5063 N N . GLY A 1 658 ? 7.105 -5.123 14.980 1.00 84.38 658 GLY A N 1
ATOM 5064 C CA . GLY A 1 658 ? 7.433 -4.789 13.580 1.00 84.38 658 GLY A CA 1
ATOM 5065 C C . GLY A 1 658 ? 8.942 -4.700 13.321 1.00 84.38 658 GLY A C 1
ATOM 5066 O O . GLY A 1 658 ? 9.727 -5.271 14.070 1.00 84.38 658 GLY A O 1
ATOM 5067 N N . ALA A 1 659 ? 9.389 -3.906 12.340 1.00 72.12 659 ALA A N 1
ATOM 5068 C CA . ALA A 1 659 ? 10.818 -3.766 11.991 1.00 72.12 659 ALA A CA 1
ATOM 5069 C C . ALA A 1 659 ? 11.776 -3.329 13.135 1.00 72.12 659 ALA A C 1
ATOM 5071 O O . ALA A 1 659 ? 13.002 -3.407 13.000 1.00 72.12 659 ALA A O 1
ATOM 5072 N N . SER A 1 660 ? 11.251 -2.832 14.263 1.00 69.88 660 SER A N 1
ATOM 5073 C CA . SER A 1 660 ? 12.035 -2.517 15.472 1.00 69.88 660 SER A CA 1
ATOM 5074 C C . SER A 1 660 ? 12.207 -3.699 16.435 1.00 69.88 660 SER A C 1
ATOM 5076 O O . SER A 1 660 ? 13.044 -3.618 17.333 1.00 69.88 660 SER A O 1
ATOM 5078 N N . GLY A 1 661 ? 11.419 -4.763 16.273 1.00 76.19 661 GLY A N 1
ATOM 5079 C CA . GLY A 1 661 ? 11.518 -6.001 17.042 1.00 76.19 661 GLY A CA 1
ATOM 5080 C C . GLY A 1 661 ? 12.658 -6.903 16.573 1.00 76.19 661 GLY A C 1
ATOM 5081 O O . GLY A 1 661 ? 13.218 -6.711 15.492 1.00 76.19 661 GLY A O 1
ATOM 5082 N N . THR A 1 662 ? 13.004 -7.885 17.409 1.00 86.19 662 THR A N 1
ATOM 5083 C CA . THR A 1 662 ? 13.863 -9.003 16.991 1.00 86.19 662 THR A CA 1
ATOM 5084 C C . THR A 1 662 ? 13.065 -9.930 16.083 1.00 86.19 662 THR A C 1
ATOM 5086 O O . THR A 1 662 ? 13.467 -10.139 14.945 1.00 86.19 662 THR A O 1
ATOM 5089 N N . VAL A 1 663 ? 11.892 -10.378 16.537 1.00 89.31 663 VAL A N 1
ATOM 5090 C CA . VAL A 1 663 ? 10.846 -10.936 15.673 1.00 89.31 663 VAL A CA 1
ATOM 5091 C C . VAL A 1 663 ? 10.052 -9.763 15.102 1.00 89.31 663 VAL A C 1
ATOM 5093 O O . VAL A 1 663 ? 9.460 -8.982 15.851 1.00 89.31 663 VAL A O 1
ATOM 5096 N N . PHE A 1 664 ? 10.121 -9.570 13.785 1.00 87.31 664 PHE A N 1
ATOM 5097 C CA . PHE A 1 664 ? 9.528 -8.402 13.117 1.00 87.31 664 PHE A CA 1
ATOM 5098 C C . PHE A 1 664 ? 8.265 -8.733 12.320 1.00 87.31 664 PHE A C 1
ATOM 5100 O O . PHE A 1 664 ? 7.445 -7.844 12.092 1.00 87.31 664 PHE A O 1
ATOM 5107 N N . CYS A 1 665 ? 8.113 -9.986 11.889 1.00 92.06 665 CYS A N 1
ATOM 5108 C CA . CYS A 1 665 ? 6.934 -10.461 11.180 1.00 92.06 665 CYS A CA 1
ATOM 5109 C C . CYS A 1 665 ? 5.884 -10.915 12.194 1.00 92.06 665 CYS A C 1
ATOM 5111 O O . CYS A 1 665 ? 6.165 -11.767 13.025 1.00 92.06 665 CYS A O 1
ATOM 5113 N N . CYS A 1 666 ? 4.663 -10.389 12.120 1.00 90.12 666 CYS A N 1
ATOM 5114 C CA . CYS A 1 666 ? 3.580 -10.809 13.014 1.00 90.12 666 CYS A CA 1
ATOM 5115 C C . CYS A 1 666 ? 2.969 -12.173 12.662 1.00 90.12 666 CYS A C 1
ATOM 5117 O O . CYS A 1 666 ? 2.182 -12.709 13.439 1.00 90.12 666 CYS A O 1
ATOM 5119 N N . ARG A 1 667 ? 3.310 -12.726 11.492 1.00 91.94 667 ARG A N 1
ATOM 5120 C CA . ARG A 1 667 ? 2.877 -14.056 11.052 1.00 91.94 667 ARG A CA 1
ATOM 5121 C C . ARG A 1 667 ? 3.885 -15.145 11.404 1.00 91.94 667 ARG A C 1
ATOM 5123 O O . ARG A 1 667 ? 3.474 -16.293 11.470 1.00 91.94 667 ARG A O 1
ATOM 5130 N N . CYS A 1 668 ? 5.152 -14.815 11.658 1.00 93.00 668 CYS A N 1
ATOM 5131 C CA . CYS A 1 668 ? 6.212 -15.787 11.938 1.00 93.00 668 CYS A CA 1
ATOM 5132 C C . CYS A 1 668 ? 6.689 -15.671 13.384 1.00 93.00 668 CYS A C 1
ATOM 5134 O O . CYS A 1 668 ? 7.050 -14.582 13.817 1.00 93.00 668 CYS A O 1
ATOM 5136 N N . SER A 1 669 ? 6.788 -16.791 14.095 1.00 91.75 669 SER A N 1
ATOM 5137 C CA . SER A 1 669 ? 7.290 -16.807 15.472 1.00 91.75 669 SER A CA 1
ATOM 5138 C C . SER A 1 669 ? 8.816 -16.907 15.545 1.00 91.75 669 SER A C 1
ATOM 5140 O O . SER A 1 669 ? 9.418 -16.454 16.515 1.00 91.75 669 SER A O 1
ATOM 5142 N N . ASN A 1 670 ? 9.457 -17.494 14.525 1.00 93.44 670 ASN A N 1
ATOM 5143 C CA . ASN A 1 670 ? 10.883 -17.836 14.552 1.00 93.44 670 ASN A CA 1
ATOM 5144 C C . ASN A 1 670 ? 11.762 -17.049 13.564 1.00 93.44 670 ASN A C 1
ATOM 5146 O O . ASN A 1 670 ? 12.973 -17.264 13.526 1.00 93.44 670 ASN A O 1
ATOM 5150 N N . VAL A 1 671 ? 11.184 -16.154 12.762 1.00 93.81 671 VAL A N 1
ATOM 5151 C CA . VAL A 1 671 ? 11.952 -15.341 11.809 1.00 93.81 671 VAL A CA 1
ATOM 5152 C C . VAL A 1 671 ? 12.432 -14.075 12.505 1.00 93.81 671 VAL A C 1
ATOM 5154 O O . VAL A 1 671 ? 11.636 -13.250 12.961 1.00 93.81 671 VAL A O 1
ATOM 5157 N N . VAL A 1 672 ? 13.749 -13.908 12.569 1.00 93.44 672 VAL A N 1
ATOM 5158 C CA . VAL A 1 672 ? 14.399 -12.847 13.340 1.00 93.44 672 VAL A CA 1
ATOM 5159 C C . VAL A 1 672 ? 15.145 -11.886 12.429 1.00 93.44 672 VAL A C 1
ATOM 5161 O O . VAL A 1 672 ? 15.673 -12.260 11.386 1.00 93.44 672 VAL A O 1
ATOM 5164 N N . ALA A 1 673 ? 15.211 -10.615 12.813 1.00 89.31 673 ALA A N 1
ATOM 5165 C CA . ALA A 1 673 ? 15.988 -9.624 12.084 1.00 89.31 673 ALA A CA 1
ATOM 5166 C C . ALA A 1 673 ? 17.458 -10.067 12.015 1.00 89.31 673 ALA A C 1
ATOM 5168 O O . ALA A 1 673 ? 18.058 -10.308 13.064 1.00 89.31 673 ALA A O 1
ATOM 5169 N N . ALA A 1 674 ? 18.052 -10.111 10.818 1.00 83.38 674 ALA A N 1
ATOM 5170 C CA . ALA A 1 674 ? 19.423 -10.599 10.614 1.00 83.38 674 ALA A CA 1
ATOM 5171 C C . ALA A 1 674 ? 20.449 -9.946 11.561 1.00 83.38 674 ALA A C 1
ATOM 5173 O O . ALA A 1 674 ? 21.230 -10.614 12.227 1.00 83.38 674 ALA A O 1
ATOM 5174 N N . ARG A 1 675 ? 20.345 -8.626 11.762 1.00 81.44 675 ARG A N 1
ATOM 5175 C CA . ARG A 1 675 ? 21.197 -7.856 12.695 1.00 81.44 675 ARG A CA 1
ATOM 5176 C C . ARG A 1 675 ? 21.149 -8.308 14.166 1.00 81.44 675 ARG A C 1
ATOM 5178 O O . ARG A 1 675 ? 21.960 -7.852 14.974 1.00 81.44 675 ARG A O 1
ATOM 5185 N N . SER A 1 676 ? 20.162 -9.115 14.553 1.00 82.62 676 SER A N 1
ATOM 5186 C CA . SER A 1 676 ? 20.035 -9.616 15.924 1.00 82.62 676 SER A CA 1
ATOM 5187 C C . SER A 1 676 ? 21.066 -10.698 16.255 1.00 82.62 676 SER A C 1
ATOM 5189 O O . SER A 1 676 ? 21.352 -10.880 17.438 1.00 82.62 676 SER A O 1
ATOM 5191 N N . ALA A 1 677 ? 21.645 -11.354 15.238 1.00 77.62 677 ALA A N 1
ATOM 5192 C CA . ALA A 1 677 ? 22.520 -12.526 15.352 1.00 77.62 677 ALA A CA 1
ATOM 5193 C C . ALA A 1 677 ? 21.897 -13.710 16.122 1.00 77.62 677 ALA A C 1
ATOM 5195 O O . ALA A 1 677 ? 22.586 -14.661 16.472 1.00 77.62 677 ALA A O 1
ATOM 5196 N N . VAL A 1 678 ? 20.589 -13.675 16.418 1.00 85.25 678 VAL A N 1
ATOM 5197 C CA . VAL A 1 678 ? 19.944 -14.742 17.200 1.00 85.25 678 VAL A CA 1
ATOM 5198 C C . VAL A 1 678 ? 19.897 -16.052 16.419 1.00 85.25 678 VAL A C 1
ATOM 5200 O O . VAL A 1 678 ? 20.126 -17.108 16.998 1.00 85.25 678 VAL A O 1
ATOM 5203 N N . SER A 1 679 ? 19.681 -15.976 15.105 1.00 85.44 679 SER A N 1
ATOM 5204 C CA . SER A 1 679 ? 19.729 -17.136 14.209 1.00 85.44 679 SER A CA 1
ATOM 5205 C C . SER A 1 679 ? 21.095 -17.821 14.163 1.00 85.44 679 SER A C 1
ATOM 5207 O O . SER A 1 679 ? 21.158 -19.008 13.875 1.00 85.44 679 SER A O 1
ATOM 5209 N N . ASP A 1 680 ? 22.175 -17.095 14.457 1.00 84.31 680 ASP A N 1
ATOM 5210 C CA . ASP A 1 680 ? 23.540 -17.635 14.405 1.00 84.31 680 ASP A CA 1
ATOM 5211 C C . ASP A 1 680 ? 23.870 -18.410 15.689 1.00 84.31 680 ASP A C 1
ATOM 5213 O O . ASP A 1 680 ? 24.706 -19.307 15.694 1.00 84.31 680 ASP A O 1
ATOM 5217 N N . MET A 1 681 ? 23.182 -18.079 16.786 1.00 84.00 681 MET A N 1
ATOM 5218 C CA . MET A 1 681 ? 23.372 -18.692 18.103 1.00 84.00 681 MET A CA 1
ATOM 5219 C C . MET A 1 681 ? 22.383 -19.824 18.390 1.00 84.00 681 MET A C 1
ATOM 5221 O O . MET A 1 681 ? 22.645 -20.670 19.243 1.00 84.00 681 MET A O 1
ATOM 5225 N N . ARG A 1 682 ? 21.215 -19.819 17.740 1.00 84.06 682 ARG A N 1
ATOM 5226 C CA . ARG A 1 682 ? 20.104 -20.735 18.026 1.00 84.06 682 ARG A CA 1
ATOM 5227 C C . ARG A 1 682 ? 19.461 -21.227 16.734 1.00 84.06 682 ARG A C 1
ATOM 5229 O O . ARG A 1 682 ? 18.859 -20.449 15.999 1.00 84.06 682 ARG A O 1
ATOM 5236 N N . SER A 1 683 ? 19.528 -22.540 16.513 1.00 85.38 683 SER A N 1
ATOM 5237 C CA . SER A 1 683 ? 19.004 -23.213 15.312 1.00 85.38 683 SER A CA 1
ATOM 5238 C C . SER A 1 683 ? 17.477 -23.152 15.161 1.00 85.38 683 SER A C 1
ATOM 5240 O O . SER A 1 683 ? 16.936 -23.422 14.089 1.00 85.38 683 SER A O 1
ATOM 5242 N N . GLU A 1 684 ? 16.756 -22.810 16.231 1.00 88.38 684 GLU A N 1
ATOM 5243 C CA . GLU A 1 684 ? 15.303 -22.674 16.217 1.00 88.38 684 GLU A CA 1
ATOM 5244 C C . GLU A 1 684 ? 14.832 -21.436 15.448 1.00 88.38 684 GLU A C 1
ATOM 5246 O O . GLU A 1 684 ? 13.715 -21.438 14.916 1.00 88.38 684 GLU A O 1
ATOM 5251 N N . PHE A 1 685 ? 15.680 -20.405 15.375 1.00 92.38 685 PHE A N 1
ATOM 5252 C CA . PHE A 1 685 ? 15.396 -19.138 14.715 1.00 92.38 685 PHE A CA 1
ATOM 5253 C C . PHE A 1 685 ? 16.072 -19.062 13.351 1.00 92.38 685 PHE A C 1
ATOM 5255 O O . PHE A 1 685 ? 17.175 -19.559 13.149 1.00 92.38 685 PHE A O 1
ATOM 5262 N N . VAL A 1 686 ? 15.420 -18.383 12.411 1.00 93.69 686 VAL A N 1
ATOM 5263 C CA . VAL A 1 686 ? 15.953 -18.179 11.063 1.00 93.69 686 VAL A CA 1
ATOM 5264 C C . VAL A 1 686 ? 16.143 -16.701 10.775 1.00 93.69 686 VAL A C 1
ATOM 5266 O O . VAL A 1 686 ? 15.319 -15.864 11.149 1.00 93.69 686 VAL A O 1
ATOM 5269 N N . SER A 1 687 ? 17.246 -16.378 10.103 1.00 93.56 687 SER A N 1
ATOM 5270 C CA . SER A 1 687 ? 17.534 -15.013 9.670 1.00 93.56 687 SER A CA 1
ATOM 5271 C C . SER A 1 687 ? 16.442 -14.499 8.733 1.00 93.56 687 SER A C 1
ATOM 5273 O O . SER A 1 687 ? 15.872 -15.248 7.941 1.00 93.56 687 SER A O 1
ATOM 5275 N N . SER A 1 688 ? 16.201 -13.190 8.762 1.00 93.25 688 SER A N 1
ATOM 5276 C CA . SER A 1 688 ? 15.289 -12.503 7.850 1.00 93.25 688 SER A CA 1
ATOM 5277 C C . SER A 1 688 ? 15.651 -12.656 6.371 1.00 93.25 688 SER A C 1
ATOM 5279 O O . SER A 1 688 ? 14.801 -12.349 5.544 1.00 93.25 688 SER A O 1
ATOM 5281 N N . PHE A 1 689 ? 16.880 -13.079 6.048 1.00 94.44 689 PHE A N 1
ATOM 5282 C CA . PHE A 1 689 ? 17.335 -13.392 4.684 1.00 94.44 689 PHE A CA 1
ATOM 5283 C C . PHE A 1 689 ? 16.935 -14.795 4.215 1.00 94.44 689 PHE A C 1
ATOM 5285 O O . PHE A 1 689 ? 17.112 -15.127 3.048 1.00 94.44 689 PHE A O 1
ATOM 5292 N N . CYS A 1 690 ? 16.415 -15.639 5.109 1.00 94.56 690 CYS A N 1
ATOM 5293 C CA . CYS A 1 690 ? 15.957 -16.967 4.741 1.00 94.56 690 CYS A CA 1
ATOM 5294 C C . CYS A 1 690 ? 14.771 -16.856 3.774 1.00 94.56 690 CYS A C 1
ATOM 5296 O O . CYS A 1 690 ? 13.763 -16.221 4.082 1.00 94.56 690 CYS A O 1
ATOM 5298 N N . THR A 1 691 ? 14.902 -17.482 2.608 1.00 96.06 691 THR A N 1
ATOM 5299 C CA . THR A 1 691 ? 13.869 -17.574 1.563 1.00 96.06 691 THR A CA 1
ATOM 5300 C C . THR A 1 691 ? 13.136 -18.914 1.575 1.00 96.06 691 THR A C 1
ATOM 5302 O O . THR A 1 691 ? 12.117 -19.073 0.907 1.00 96.06 691 THR A O 1
ATOM 5305 N N . ASP A 1 692 ? 13.645 -19.878 2.342 1.00 94.44 692 ASP A N 1
ATOM 5306 C CA . ASP A 1 692 ? 13.076 -21.210 2.496 1.00 94.44 692 ASP A CA 1
ATOM 5307 C C . ASP A 1 692 ? 11.892 -21.169 3.468 1.00 94.44 692 ASP A C 1
ATOM 5309 O O . ASP A 1 692 ? 12.040 -21.275 4.689 1.00 94.44 692 ASP A O 1
ATOM 5313 N N . TYR A 1 693 ? 10.703 -21.010 2.892 1.00 92.81 693 TYR A N 1
ATOM 5314 C CA . TYR A 1 693 ? 9.449 -20.879 3.625 1.00 92.81 693 TYR A CA 1
ATOM 5315 C C . TYR A 1 693 ? 9.138 -22.095 4.511 1.00 92.81 693 TYR A C 1
ATOM 5317 O O . TYR A 1 693 ? 8.491 -21.949 5.544 1.00 92.81 693 TYR A O 1
ATOM 5325 N N . SER A 1 694 ? 9.658 -23.286 4.182 1.00 91.94 694 SER A N 1
ATOM 5326 C CA . SER A 1 694 ? 9.447 -24.500 4.987 1.00 91.94 694 SER A CA 1
ATOM 5327 C C . SER A 1 694 ? 10.077 -24.418 6.385 1.00 91.94 694 SER A C 1
ATOM 5329 O O . SER A 1 694 ? 9.665 -25.124 7.308 1.00 91.94 694 SER A O 1
ATOM 5331 N N . LYS A 1 695 ? 11.056 -23.522 6.573 1.00 93.06 695 LYS A N 1
ATOM 5332 C CA . LYS A 1 695 ? 11.702 -23.265 7.868 1.00 93.06 695 LYS A CA 1
ATOM 5333 C C . LYS A 1 695 ? 10.944 -22.255 8.727 1.00 93.06 695 LYS A C 1
ATOM 5335 O O . LYS A 1 695 ? 11.303 -22.062 9.895 1.00 93.06 695 LYS A O 1
ATOM 5340 N N . PHE A 1 696 ? 9.929 -21.592 8.178 1.00 94.12 696 PHE A N 1
ATOM 5341 C CA . PHE A 1 696 ? 9.135 -20.619 8.917 1.00 94.12 696 PHE A CA 1
ATOM 5342 C C . PHE A 1 696 ? 8.134 -21.344 9.813 1.00 94.12 696 PHE A C 1
ATOM 5344 O O . PHE A 1 696 ? 7.483 -22.305 9.411 1.00 94.12 696 PHE A O 1
ATOM 5351 N N . ARG A 1 697 ? 8.006 -20.866 11.049 1.00 93.19 697 ARG A N 1
ATOM 5352 C CA . ARG A 1 697 ? 6.993 -21.312 12.006 1.00 93.19 697 ARG A CA 1
ATOM 5353 C C . ARG A 1 697 ? 5.954 -20.216 12.115 1.00 93.19 697 ARG A C 1
ATOM 5355 O O . ARG A 1 697 ? 6.254 -19.127 12.610 1.00 93.19 697 ARG A O 1
ATOM 5362 N N . LEU A 1 698 ? 4.761 -20.476 11.596 1.00 92.31 698 LEU A N 1
ATOM 5363 C CA . LEU A 1 698 ? 3.704 -19.477 11.555 1.00 92.31 698 LEU A CA 1
ATOM 5364 C C . LEU A 1 698 ? 2.941 -19.424 12.878 1.00 92.31 698 LEU A C 1
ATOM 5366 O O . LEU A 1 698 ? 2.682 -20.448 13.510 1.00 92.31 698 LEU A O 1
ATOM 5370 N N . HIS A 1 699 ? 2.531 -18.223 13.267 1.00 90.62 699 HIS A N 1
ATOM 5371 C CA . HIS A 1 699 ? 1.555 -18.039 14.326 1.00 90.62 699 HIS A CA 1
ATOM 5372 C C . HIS A 1 699 ? 0.166 -18.487 13.858 1.00 90.62 699 HIS A C 1
ATOM 5374 O O . HIS A 1 699 ? -0.343 -18.037 12.822 1.00 90.62 699 HIS A O 1
ATOM 5380 N N . THR A 1 700 ? -0.468 -19.319 14.678 1.00 90.44 700 THR A N 1
ATOM 5381 C CA . THR A 1 700 ? -1.914 -19.546 14.657 1.00 90.44 700 THR A CA 1
ATOM 5382 C C . THR A 1 700 ? -2.616 -18.603 15.626 1.00 90.44 700 THR A C 1
ATOM 5384 O O . THR A 1 700 ? -2.001 -18.071 16.559 1.00 90.44 700 THR A O 1
ATOM 5387 N N . ASN A 1 701 ? -3.928 -18.468 15.461 1.00 90.81 701 ASN A N 1
ATOM 5388 C CA . ASN A 1 701 ? -4.788 -17.732 16.387 1.00 90.81 701 ASN A CA 1
ATOM 5389 C C . ASN A 1 701 ? -4.616 -18.180 17.850 1.00 90.81 701 ASN A C 1
ATOM 5391 O O . ASN A 1 701 ? -4.592 -17.344 18.752 1.00 90.81 701 ASN A O 1
ATOM 5395 N N . ALA A 1 702 ? -4.462 -19.487 18.090 1.00 90.31 702 ALA A N 1
ATOM 5396 C CA . ALA A 1 702 ? -4.218 -20.030 19.427 1.00 90.31 702 ALA A CA 1
ATOM 5397 C C . ALA A 1 702 ? -2.850 -19.590 19.965 1.00 90.31 702 ALA A C 1
ATOM 5399 O O . ALA A 1 702 ? -2.763 -19.035 21.053 1.00 90.31 702 ALA A O 1
ATOM 5400 N N . THR A 1 703 ? -1.798 -19.717 19.155 1.00 90.69 703 THR A N 1
ATOM 5401 C CA . THR A 1 703 ? -0.426 -19.441 19.611 1.00 90.69 703 THR A CA 1
ATOM 5402 C C . THR A 1 703 ? -0.206 -17.969 19.952 1.00 90.69 703 THR A C 1
ATOM 5404 O O . THR A 1 703 ? 0.455 -17.659 20.937 1.00 90.69 703 THR A O 1
ATOM 5407 N N . THR A 1 704 ? -0.799 -17.038 19.195 1.00 90.62 704 THR A N 1
ATOM 5408 C CA . THR A 1 704 ? -0.746 -15.613 19.549 1.00 90.62 704 THR A CA 1
ATOM 5409 C C . THR A 1 704 ? -1.502 -15.338 20.849 1.00 90.62 704 THR A C 1
ATOM 5411 O O . THR A 1 704 ? -1.037 -14.536 21.655 1.00 90.62 704 THR A O 1
ATOM 5414 N N . ARG A 1 705 ? -2.630 -16.019 21.097 1.00 91.00 705 ARG A N 1
ATOM 5415 C CA . ARG A 1 705 ? -3.357 -15.895 22.368 1.00 91.00 705 ARG A CA 1
ATOM 5416 C C . ARG A 1 705 ? -2.558 -16.446 23.545 1.00 91.00 705 ARG A C 1
ATOM 5418 O O . ARG A 1 705 ? -2.494 -15.769 24.564 1.00 91.00 705 ARG A O 1
ATOM 5425 N N . ASP A 1 706 ? -1.881 -17.577 23.385 1.00 91.94 706 ASP A N 1
ATOM 5426 C CA . ASP A 1 706 ? -1.013 -18.139 24.427 1.00 91.94 706 ASP A CA 1
ATOM 5427 C C . ASP A 1 706 ? 0.147 -17.194 24.765 1.00 91.94 706 ASP A C 1
ATOM 5429 O O . ASP A 1 706 ? 0.487 -17.004 25.932 1.00 91.94 706 ASP A O 1
ATOM 5433 N N . PHE A 1 707 ? 0.729 -16.542 23.753 1.00 92.75 707 PHE A N 1
ATOM 5434 C CA . PHE A 1 707 ? 1.798 -15.558 23.943 1.00 92.75 707 PHE A CA 1
ATOM 5435 C C . PHE A 1 707 ? 1.307 -14.341 24.730 1.00 92.75 707 PHE A C 1
ATOM 5437 O O . PHE A 1 707 ? 1.996 -13.870 25.634 1.00 92.75 707 PHE A O 1
ATOM 5444 N N . LEU A 1 708 ? 0.112 -13.844 24.411 1.00 92.94 708 LEU A N 1
ATOM 5445 C CA . LEU A 1 708 ? -0.485 -12.710 25.110 1.00 92.94 708 LEU A CA 1
ATOM 5446 C C . LEU A 1 708 ? -0.933 -13.066 26.526 1.00 92.94 708 LEU A C 1
ATOM 5448 O O . LEU A 1 708 ? -0.706 -12.273 27.431 1.00 92.94 708 LEU A O 1
ATOM 5452 N N . ALA A 1 709 ? -1.507 -14.252 26.737 1.00 93.25 709 ALA A N 1
ATOM 5453 C CA . ALA A 1 709 ? -1.872 -14.744 28.063 1.00 93.25 709 ALA A CA 1
ATOM 5454 C C . ALA A 1 709 ? -0.635 -14.917 28.954 1.00 93.25 709 ALA A C 1
ATOM 5456 O O . ALA A 1 709 ? -0.652 -14.557 30.128 1.00 93.25 709 ALA A O 1
ATOM 5457 N N . PHE A 1 710 ? 0.469 -15.406 28.382 1.00 94.56 710 PHE A N 1
ATOM 5458 C CA . PHE A 1 710 ? 1.743 -15.478 29.083 1.00 94.56 710 PHE A CA 1
ATOM 5459 C C . PHE A 1 710 ? 2.275 -14.085 29.442 1.00 94.56 710 PHE A C 1
ATOM 5461 O O . PHE A 1 710 ? 2.666 -13.871 30.585 1.00 94.56 710 PHE A O 1
ATOM 5468 N N . LEU A 1 711 ? 2.244 -13.121 28.514 1.00 94.25 711 LEU A N 1
ATOM 5469 C CA . LEU A 1 711 ? 2.608 -11.733 28.821 1.00 94.25 711 LEU A CA 1
ATOM 5470 C C . LEU A 1 711 ? 1.712 -11.142 29.917 1.00 94.25 711 LEU A C 1
ATOM 5472 O O . LEU A 1 711 ? 2.226 -10.527 30.842 1.00 94.25 711 LEU A O 1
ATOM 5476 N N . ASP A 1 712 ? 0.400 -11.352 29.861 1.00 94.31 712 ASP A N 1
ATOM 5477 C CA . ASP A 1 712 ? -0.538 -10.856 30.873 1.00 94.31 712 ASP A CA 1
ATOM 5478 C C . ASP A 1 712 ? -0.243 -11.438 32.264 1.00 94.31 712 ASP A C 1
ATOM 5480 O O . ASP A 1 712 ? -0.141 -10.694 33.237 1.00 94.31 712 ASP A O 1
ATOM 5484 N N . ALA A 1 713 ? 0.049 -12.739 32.352 1.00 94.12 713 ALA A N 1
ATOM 5485 C CA . ALA A 1 713 ? 0.440 -13.395 33.602 1.00 94.12 713 ALA A CA 1
ATOM 5486 C C . ALA A 1 713 ? 1.771 -12.874 34.187 1.00 94.12 713 ALA A C 1
ATOM 5488 O O . ALA A 1 713 ? 1.979 -12.916 35.402 1.00 94.12 713 ALA A O 1
ATOM 5489 N N . GLN A 1 714 ? 2.685 -12.385 33.342 1.00 92.81 714 GLN A N 1
ATOM 5490 C CA . GLN A 1 714 ? 3.937 -11.760 33.785 1.00 92.81 714 GLN A CA 1
ATOM 5491 C C . GLN A 1 714 ? 3.775 -10.262 34.104 1.00 92.81 714 GLN A C 1
ATOM 5493 O O . GLN A 1 714 ? 4.658 -9.636 34.697 1.00 92.81 714 GLN A O 1
ATOM 5498 N N . HIS A 1 715 ? 2.670 -9.636 33.704 1.00 91.50 715 HIS A N 1
ATOM 5499 C CA . HIS A 1 715 ? 2.501 -8.200 33.856 1.00 91.50 715 HIS A CA 1
ATOM 5500 C C . HIS A 1 715 ? 2.330 -7.818 35.334 1.00 91.50 715 HIS A C 1
ATOM 5502 O O . HIS A 1 715 ? 1.411 -8.255 36.020 1.00 91.50 715 HIS A O 1
ATOM 5508 N N . GLY A 1 716 ? 3.237 -6.981 35.842 1.00 90.19 716 GLY A N 1
ATOM 5509 C CA . GLY A 1 716 ? 3.249 -6.552 37.245 1.00 90.19 716 GLY A CA 1
ATOM 5510 C C . GLY A 1 716 ? 3.895 -7.540 38.226 1.00 90.19 716 GLY A C 1
ATOM 5511 O O . GLY A 1 716 ? 4.102 -7.165 39.377 1.00 90.19 716 GLY A O 1
ATOM 5512 N N . THR A 1 717 ? 4.266 -8.750 37.792 1.00 91.94 717 THR A N 1
ATOM 5513 C CA . THR A 1 717 ? 4.969 -9.742 38.632 1.00 91.94 717 THR A CA 1
ATOM 5514 C C . THR A 1 717 ? 6.490 -9.661 38.488 1.00 91.94 717 THR A C 1
ATOM 5516 O O . THR A 1 717 ? 7.219 -9.906 39.449 1.00 91.94 717 THR A O 1
ATOM 5519 N N . ILE A 1 718 ? 6.983 -9.257 37.315 1.00 92.69 718 ILE A N 1
ATOM 5520 C CA . ILE A 1 718 ? 8.411 -9.061 37.026 1.00 92.69 718 ILE A CA 1
ATOM 5521 C C . ILE A 1 718 ? 8.778 -7.578 36.890 1.00 92.69 718 ILE A C 1
ATOM 5523 O O . ILE A 1 718 ? 7.928 -6.701 36.729 1.00 92.69 718 ILE A O 1
ATOM 5527 N N . SER A 1 719 ? 10.082 -7.278 36.919 1.00 93.56 719 SER A N 1
ATOM 5528 C CA . SER A 1 719 ? 10.560 -5.906 36.708 1.00 93.56 719 SER A CA 1
ATOM 5529 C C . SER A 1 719 ? 10.170 -5.375 35.323 1.00 93.56 719 SER A C 1
ATOM 5531 O O . SER A 1 719 ? 10.205 -6.104 34.331 1.00 93.56 719 SER A O 1
ATOM 5533 N N . LYS A 1 720 ? 9.891 -4.070 35.227 1.00 92.06 720 LYS A N 1
ATOM 5534 C CA . LYS A 1 720 ? 9.531 -3.407 33.961 1.00 92.06 720 LYS A CA 1
ATOM 5535 C C . LYS A 1 720 ? 10.553 -3.653 32.842 1.00 92.06 720 LYS A C 1
ATOM 5537 O O . LYS A 1 720 ? 10.170 -3.917 31.710 1.00 92.06 720 LYS A O 1
ATOM 5542 N N . ALA A 1 721 ? 11.847 -3.603 33.162 1.00 91.31 721 ALA A N 1
ATOM 5543 C CA . ALA A 1 721 ? 12.909 -3.840 32.184 1.00 91.31 721 ALA A CA 1
ATOM 5544 C C . ALA A 1 721 ? 12.908 -5.288 31.662 1.00 91.31 721 ALA A C 1
ATOM 5546 O O . ALA A 1 721 ? 13.152 -5.519 30.479 1.00 91.31 721 ALA A O 1
ATOM 5547 N N . HIS A 1 722 ? 12.618 -6.259 32.533 1.00 89.94 722 HIS A N 1
ATOM 5548 C CA . HIS A 1 722 ? 12.497 -7.659 32.133 1.00 89.94 722 HIS A CA 1
ATOM 5549 C C . HIS A 1 722 ? 11.226 -7.897 31.309 1.00 89.94 722 HIS A C 1
ATOM 5551 O O . HIS A 1 722 ? 11.277 -8.591 30.298 1.00 89.94 722 HIS A O 1
ATOM 5557 N N . PHE A 1 723 ? 10.119 -7.243 31.668 1.00 93.19 723 PHE A N 1
ATOM 5558 C CA . PHE A 1 723 ? 8.873 -7.291 30.906 1.00 93.19 723 PHE A CA 1
ATOM 5559 C C . PHE A 1 723 ? 9.045 -6.752 29.478 1.00 93.19 723 PHE A C 1
ATOM 5561 O O . PHE A 1 723 ? 8.680 -7.415 28.512 1.00 93.19 723 PHE A O 1
ATOM 5568 N N . GLU A 1 724 ? 9.697 -5.596 29.319 1.00 91.31 724 GLU A N 1
ATOM 5569 C CA . GLU A 1 724 ? 10.014 -5.027 28.000 1.00 91.31 724 GLU A CA 1
ATOM 5570 C C . GLU A 1 724 ? 10.912 -5.958 27.157 1.00 91.31 724 GLU A C 1
ATOM 5572 O O . GLU A 1 724 ? 10.787 -6.009 25.928 1.00 91.31 724 GLU A O 1
ATOM 5577 N N . ALA A 1 725 ? 11.814 -6.712 27.800 1.00 88.81 725 ALA A N 1
ATOM 5578 C CA . ALA A 1 725 ? 12.636 -7.720 27.132 1.00 88.81 725 ALA A CA 1
ATOM 5579 C C . ALA A 1 725 ? 11.803 -8.932 26.679 1.00 88.81 725 ALA A C 1
ATOM 5581 O O . ALA A 1 725 ? 11.987 -9.399 25.554 1.00 88.81 725 ALA A O 1
ATOM 5582 N N . LEU A 1 726 ? 10.858 -9.379 27.507 1.00 90.69 726 LEU A N 1
ATOM 5583 C CA . LEU A 1 726 ? 9.890 -10.436 27.202 1.00 90.69 726 LEU A CA 1
ATOM 5584 C C . LEU A 1 726 ? 9.005 -10.077 26.006 1.00 90.69 726 LEU A C 1
ATOM 5586 O O . LEU A 1 726 ? 8.944 -10.824 25.032 1.00 90.69 726 LEU A O 1
ATOM 5590 N N . GLU A 1 727 ? 8.411 -8.885 26.007 1.00 91.81 727 GLU A N 1
ATOM 5591 C CA . GLU A 1 727 ? 7.650 -8.378 24.861 1.00 91.81 727 GLU A CA 1
ATOM 5592 C C . GLU A 1 727 ? 8.492 -8.344 23.575 1.00 91.81 727 GLU A C 1
ATOM 5594 O O . GLU A 1 727 ? 8.010 -8.611 22.473 1.00 91.81 727 GLU A O 1
ATOM 5599 N N . LYS A 1 728 ? 9.781 -7.995 23.684 1.00 88.81 728 LYS A N 1
ATOM 5600 C CA . LYS A 1 728 ? 10.695 -7.967 22.536 1.00 88.81 728 LYS A CA 1
ATOM 5601 C C . LYS A 1 728 ? 11.043 -9.372 22.033 1.00 88.81 728 LYS A C 1
ATOM 5603 O O . LYS A 1 728 ? 11.211 -9.534 20.823 1.00 88.81 728 LYS A O 1
ATOM 5608 N N . ALA A 1 729 ? 11.175 -10.342 22.934 1.00 87.62 729 ALA A N 1
ATOM 5609 C CA . ALA A 1 729 ? 11.458 -11.740 22.614 1.00 87.62 729 ALA A CA 1
ATOM 5610 C C . ALA A 1 729 ? 10.265 -12.418 21.921 1.00 87.62 729 ALA A C 1
ATOM 5612 O O . ALA A 1 729 ? 10.443 -13.177 20.968 1.00 87.62 729 ALA A O 1
ATOM 5613 N N . LEU A 1 730 ? 9.049 -12.092 22.365 1.00 89.62 730 LEU A N 1
ATOM 5614 C CA . LEU A 1 730 ? 7.806 -12.647 21.828 1.00 89.62 730 LEU A CA 1
ATOM 5615 C C . LEU A 1 730 ? 7.260 -11.873 20.622 1.00 89.62 730 LEU A C 1
ATOM 5617 O O . LEU A 1 730 ? 6.478 -12.419 19.855 1.00 89.62 730 LEU A O 1
ATOM 5621 N N . GLY A 1 731 ? 7.684 -10.622 20.425 1.00 90.12 731 GLY A N 1
ATOM 5622 C CA . GLY A 1 731 ? 7.327 -9.818 19.252 1.00 90.12 731 GLY A CA 1
ATOM 5623 C C . GLY A 1 731 ? 6.030 -9.011 19.379 1.00 90.12 731 GLY A C 1
ATOM 5624 O O . GLY A 1 731 ? 5.652 -8.343 18.413 1.00 90.12 731 GLY A O 1
ATOM 5625 N N . PHE A 1 732 ? 5.396 -8.993 20.555 1.00 91.81 732 PHE A N 1
ATOM 5626 C CA . PHE A 1 732 ? 4.135 -8.291 20.829 1.00 91.81 732 PHE A CA 1
ATOM 5627 C C . PHE A 1 732 ? 4.256 -7.377 22.051 1.00 91.81 732 PHE A C 1
ATOM 5629 O O . PHE A 1 732 ? 4.939 -7.722 23.014 1.00 91.81 732 PHE A O 1
ATOM 5636 N N . ASN A 1 733 ? 3.599 -6.215 22.020 1.00 91.81 733 ASN A N 1
ATOM 5637 C CA . ASN A 1 733 ? 3.331 -5.438 23.230 1.00 91.81 733 ASN A CA 1
ATOM 5638 C C . ASN A 1 733 ? 2.045 -5.950 23.880 1.00 91.81 733 ASN A C 1
ATOM 5640 O O . ASN A 1 733 ? 1.062 -6.214 23.181 1.00 91.81 733 ASN A O 1
ATOM 5644 N N . LEU A 1 734 ? 2.012 -6.020 25.209 1.00 91.69 734 LEU A N 1
ATOM 5645 C CA . LEU A 1 734 ? 0.770 -6.304 25.915 1.00 91.69 734 LEU A CA 1
ATOM 5646 C C . LEU A 1 734 ? -0.097 -5.045 25.971 1.00 91.69 734 LEU A C 1
ATOM 5648 O O . LEU A 1 734 ? 0.317 -3.982 26.441 1.00 91.69 734 LEU A O 1
ATOM 5652 N N . ARG A 1 735 ? -1.349 -5.179 25.532 1.00 91.19 735 ARG A N 1
ATOM 5653 C CA . ARG A 1 735 ? -2.335 -4.103 25.582 1.00 91.19 735 ARG A CA 1
ATOM 5654 C C . ARG A 1 735 ? -3.693 -4.645 25.999 1.00 91.19 735 ARG A C 1
ATOM 5656 O O . ARG A 1 735 ? -4.455 -5.108 25.159 1.00 91.19 735 ARG A O 1
ATOM 5663 N N . VAL A 1 736 ? -4.013 -4.530 27.288 1.00 87.31 736 VAL A N 1
ATOM 5664 C CA . VAL A 1 736 ? -5.230 -5.103 27.905 1.00 87.31 736 VAL A CA 1
ATOM 5665 C C . VAL A 1 736 ? -6.524 -4.657 27.209 1.00 87.31 736 VAL A C 1
ATOM 5667 O O . VAL A 1 736 ? -7.466 -5.427 27.077 1.00 87.31 736 VAL A O 1
ATOM 5670 N N . HIS A 1 737 ? -6.573 -3.420 26.708 1.00 87.19 737 HIS A N 1
ATOM 5671 C CA . HIS A 1 737 ? -7.721 -2.892 25.957 1.00 87.19 737 HIS A CA 1
ATOM 5672 C C . HIS A 1 737 ? -7.501 -2.857 24.433 1.00 87.19 737 HIS A C 1
ATOM 5674 O O . HIS A 1 737 ? -8.251 -2.197 23.716 1.00 87.19 737 HIS A O 1
ATOM 5680 N N . GLY A 1 738 ? -6.464 -3.529 23.933 1.00 92.38 738 GLY A N 1
ATOM 5681 C CA . GLY A 1 738 ? -6.160 -3.629 22.509 1.00 92.38 738 GLY A CA 1
ATOM 5682 C C . GLY A 1 738 ? -7.008 -4.677 21.787 1.00 92.38 738 GLY A C 1
ATOM 5683 O O . GLY A 1 738 ? -7.751 -5.443 22.395 1.00 92.38 738 GLY A O 1
ATOM 5684 N N . LEU A 1 739 ? -6.875 -4.715 20.463 1.00 95.06 739 LEU A N 1
ATOM 5685 C CA . LEU A 1 739 ? -7.615 -5.607 19.570 1.00 95.06 739 LEU A CA 1
ATOM 5686 C C . LEU A 1 739 ? -7.355 -7.093 19.840 1.00 95.06 739 LEU A C 1
ATOM 5688 O O . LEU A 1 739 ? -8.294 -7.880 19.822 1.00 95.06 739 LEU A O 1
ATOM 5692 N N . LEU A 1 740 ? -6.102 -7.490 20.076 1.00 94.12 740 LEU A N 1
ATOM 5693 C CA . LEU A 1 740 ? -5.777 -8.908 20.270 1.00 94.12 740 LEU A CA 1
ATOM 5694 C C . LEU A 1 740 ? -6.305 -9.470 21.599 1.00 94.12 740 LEU A C 1
ATOM 5696 O O . LEU A 1 740 ? -6.563 -10.667 21.687 1.00 94.12 740 LEU A O 1
ATOM 5700 N N . MET A 1 741 ? -6.499 -8.609 22.602 1.00 93.31 741 MET A N 1
ATOM 5701 C CA . MET A 1 741 ? -7.076 -8.970 23.904 1.00 93.31 741 MET A CA 1
ATOM 5702 C C . MET A 1 741 ? -8.611 -8.922 23.905 1.00 93.31 741 MET A C 1
ATOM 5704 O O . MET A 1 741 ? -9.236 -9.143 24.938 1.00 93.31 741 MET A O 1
ATOM 5708 N N . ASP A 1 742 ? -9.237 -8.612 22.765 1.00 93.38 742 ASP A N 1
ATOM 5709 C CA . ASP A 1 742 ? -10.689 -8.574 22.646 1.00 93.38 742 ASP A CA 1
ATOM 5710 C C . ASP A 1 742 ? -11.298 -9.982 22.716 1.00 93.38 742 ASP A C 1
ATOM 5712 O O . ASP A 1 742 ? -10.900 -10.902 21.997 1.00 93.38 742 ASP A O 1
ATOM 5716 N N . ASP A 1 743 ? -12.309 -10.127 23.563 1.00 91.75 743 ASP A N 1
ATOM 5717 C CA . ASP A 1 743 ? -13.008 -11.377 23.841 1.00 91.75 743 ASP A CA 1
ATOM 5718 C C . ASP A 1 743 ? -13.843 -11.880 22.652 1.00 91.75 743 ASP A C 1
ATOM 5720 O O . ASP A 1 743 ? -13.971 -13.088 22.442 1.00 91.75 743 ASP A O 1
ATOM 5724 N N . ILE A 1 744 ? -14.363 -10.964 21.830 1.00 91.25 744 ILE A N 1
ATOM 5725 C CA . ILE A 1 744 ? -15.293 -11.281 20.742 1.00 91.25 744 ILE A CA 1
ATOM 5726 C C . ILE A 1 744 ? -14.559 -11.576 19.440 1.00 91.25 744 ILE A C 1
ATOM 5728 O O . ILE A 1 744 ? -14.897 -12.547 18.762 1.00 91.25 744 ILE A O 1
ATOM 5732 N N . ILE A 1 745 ? -13.587 -10.742 19.062 1.00 90.56 745 ILE A N 1
ATOM 5733 C CA . ILE A 1 745 ? -12.938 -10.834 17.745 1.00 90.56 745 ILE A CA 1
ATOM 5734 C C . ILE A 1 745 ? -11.436 -11.098 17.816 1.00 90.56 745 ILE A C 1
ATOM 5736 O O . ILE A 1 745 ? -10.865 -11.590 16.841 1.00 90.56 745 ILE A O 1
ATOM 5740 N N . GLY A 1 746 ? -10.801 -10.849 18.967 1.00 90.31 746 GLY A N 1
ATOM 5741 C CA . GLY A 1 746 ? -9.347 -10.913 19.131 1.00 90.31 746 GLY A CA 1
ATOM 5742 C C . GLY A 1 746 ? -8.742 -12.258 18.739 1.00 90.31 746 GLY A C 1
ATOM 5743 O O . GLY A 1 746 ? -7.636 -12.280 18.201 1.00 90.31 746 GLY A O 1
ATOM 5744 N N . HIS A 1 747 ? -9.486 -13.371 18.872 1.00 88.50 747 HIS A N 1
ATOM 5745 C CA . HIS A 1 747 ? -8.985 -14.663 18.394 1.00 88.50 747 HIS A CA 1
ATOM 5746 C C . HIS A 1 747 ? -8.671 -14.686 16.922 1.00 88.50 747 HIS A C 1
ATOM 5748 O O . HIS A 1 747 ? -7.747 -15.381 16.544 1.00 88.50 747 HIS A O 1
ATOM 5754 N N . LYS A 1 748 ? -9.540 -14.115 16.091 1.00 88.75 748 LYS A N 1
ATOM 5755 C CA . LYS A 1 748 ? -9.514 -14.373 14.648 1.00 88.75 748 LYS A CA 1
ATOM 5756 C C . LYS A 1 748 ? -8.485 -13.499 13.939 1.00 88.75 748 LYS A C 1
ATOM 5758 O O . LYS A 1 748 ? -8.139 -13.752 12.791 1.00 88.75 748 LYS A O 1
ATOM 5763 N N . VAL A 1 749 ? -8.019 -12.459 14.627 1.00 91.31 749 VAL A N 1
ATOM 5764 C CA . VAL A 1 749 ? -7.194 -11.387 14.076 1.00 91.31 749 VAL A CA 1
ATOM 5765 C C . VAL A 1 749 ? -5.860 -11.894 13.513 1.00 91.31 749 VAL A C 1
ATOM 5767 O O . VAL A 1 749 ? -5.595 -11.572 12.357 1.00 91.31 749 VAL A O 1
ATOM 5770 N N . PRO A 1 750 ? -5.029 -12.684 14.228 1.00 88.12 750 PRO A N 1
ATOM 5771 C CA . PRO A 1 750 ? -3.688 -13.051 13.750 1.00 88.12 750 PRO A CA 1
ATOM 5772 C C . PRO A 1 750 ? -3.668 -13.749 12.388 1.00 88.12 750 PRO A C 1
ATOM 5774 O O . PRO A 1 750 ? -2.798 -13.485 11.556 1.00 88.12 750 PRO A O 1
ATOM 5777 N N . GLU A 1 751 ? -4.627 -14.638 12.148 1.00 90.94 751 GLU A N 1
ATOM 5778 C CA . GLU A 1 751 ? -4.764 -15.366 10.890 1.00 90.94 751 GLU A CA 1
ATOM 5779 C C . GLU A 1 751 ? -5.562 -14.625 9.818 1.00 90.94 751 GLU A C 1
ATOM 5781 O O . GLU A 1 751 ? -5.471 -15.005 8.649 1.00 90.94 751 GLU A O 1
ATOM 5786 N N . ALA A 1 752 ? -6.317 -13.592 10.188 1.00 94.44 752 ALA A N 1
ATOM 5787 C CA . ALA A 1 752 ? -7.003 -12.721 9.240 1.00 94.44 752 ALA A CA 1
ATOM 5788 C C . ALA A 1 752 ? -6.050 -11.705 8.584 1.00 94.44 752 ALA A C 1
ATOM 5790 O O . ALA A 1 752 ? -6.412 -11.087 7.589 1.00 94.44 752 ALA A O 1
ATOM 5791 N N . ILE A 1 753 ? -4.838 -11.503 9.111 1.00 95.06 753 ILE A N 1
ATOM 5792 C CA . ILE A 1 753 ? -3.882 -10.541 8.546 1.00 95.06 753 ILE A CA 1
ATOM 5793 C C . ILE A 1 753 ? -3.446 -10.972 7.140 1.00 95.06 753 ILE A C 1
ATOM 5795 O O . ILE A 1 753 ? -2.910 -12.062 6.951 1.00 95.06 753 ILE A O 1
ATOM 5799 N N . MET A 1 754 ? -3.594 -10.061 6.179 1.00 95.56 754 MET A N 1
ATOM 5800 C CA . MET A 1 754 ? -3.004 -10.140 4.845 1.00 95.56 754 MET A CA 1
ATOM 5801 C C . MET A 1 754 ? -2.045 -8.964 4.657 1.00 95.56 754 MET A C 1
ATOM 5803 O O . MET A 1 754 ? -2.401 -7.810 4.909 1.00 95.56 754 MET A O 1
ATOM 5807 N N . PHE A 1 755 ? -0.833 -9.239 4.175 1.00 94.81 755 PHE A N 1
ATOM 5808 C CA . PHE A 1 755 ? 0.078 -8.171 3.772 1.00 94.81 755 PHE A CA 1
ATOM 5809 C C . PHE A 1 755 ? -0.286 -7.637 2.388 1.00 94.81 755 PHE A C 1
ATOM 5811 O O . PHE A 1 755 ? -0.478 -8.398 1.441 1.00 94.81 755 PHE A O 1
ATOM 5818 N N . ASP A 1 756 ? -0.329 -6.314 2.265 1.00 91.81 756 ASP A N 1
ATOM 5819 C CA . ASP A 1 756 ? -0.588 -5.656 0.993 1.00 91.81 756 ASP A CA 1
ATOM 5820 C C . ASP A 1 756 ? 0.654 -5.661 0.091 1.00 91.81 756 ASP A C 1
ATOM 5822 O O . ASP A 1 756 ? 1.675 -5.026 0.385 1.00 91.81 756 ASP A O 1
ATOM 5826 N N . PHE A 1 757 ? 0.545 -6.323 -1.062 1.00 93.06 757 PHE A N 1
ATOM 5827 C CA . PHE A 1 757 ? 1.653 -6.389 -2.008 1.00 93.06 757 PHE A CA 1
ATOM 5828 C C . PHE A 1 757 ? 1.970 -5.026 -2.648 1.00 93.06 757 PHE A C 1
ATOM 5830 O O . PHE A 1 757 ? 3.111 -4.802 -3.059 1.00 93.06 757 PHE A O 1
ATOM 5837 N N . PHE A 1 758 ? 1.003 -4.098 -2.720 1.00 93.62 758 PHE A N 1
ATOM 5838 C CA . PHE A 1 758 ? 1.224 -2.761 -3.280 1.00 93.62 758 PHE A CA 1
ATOM 5839 C C . PHE A 1 758 ? 2.268 -1.987 -2.458 1.00 93.62 758 PHE A C 1
ATOM 5841 O O . PHE A 1 758 ? 3.228 -1.455 -3.024 1.00 93.62 758 PHE A O 1
ATOM 5848 N N . HIS A 1 759 ? 2.168 -1.988 -1.125 1.00 92.88 759 HIS A N 1
ATOM 5849 C CA . HIS A 1 759 ? 3.195 -1.390 -0.264 1.00 92.88 759 HIS A CA 1
ATOM 5850 C C . HIS A 1 759 ? 4.491 -2.212 -0.194 1.00 92.88 759 HIS A C 1
ATOM 5852 O O . HIS A 1 759 ? 5.570 -1.626 -0.046 1.00 92.88 759 HIS A O 1
ATOM 5858 N N . ILE A 1 760 ? 4.419 -3.543 -0.313 1.00 95.44 760 ILE A N 1
ATOM 5859 C CA . ILE A 1 760 ? 5.608 -4.412 -0.346 1.00 95.44 760 ILE A CA 1
ATOM 5860 C C . ILE A 1 760 ? 6.482 -4.100 -1.567 1.00 95.44 760 ILE A C 1
ATOM 5862 O O . ILE A 1 760 ? 7.687 -3.885 -1.419 1.00 95.44 760 ILE A O 1
ATOM 5866 N N . TYR A 1 761 ? 5.894 -4.032 -2.762 1.00 96.50 761 TYR A N 1
ATOM 5867 C CA . TYR A 1 761 ? 6.652 -3.901 -4.006 1.00 96.50 761 TYR A CA 1
ATOM 5868 C C . TYR A 1 761 ? 6.825 -2.454 -4.476 1.00 96.50 761 TYR A C 1
ATOM 5870 O O . TYR A 1 761 ? 7.918 -2.101 -4.914 1.00 96.50 761 TYR A O 1
ATOM 5878 N N . LEU A 1 762 ? 5.802 -1.599 -4.365 1.00 93.75 762 LEU A N 1
ATOM 5879 C CA . LEU A 1 762 ? 5.772 -0.312 -5.074 1.00 93.75 762 LEU A CA 1
ATOM 5880 C C . LEU A 1 762 ? 6.046 0.889 -4.159 1.00 93.75 762 LEU A C 1
ATOM 5882 O O . LEU A 1 762 ? 6.919 1.706 -4.450 1.00 93.75 762 LEU A O 1
ATOM 5886 N N . VAL A 1 763 ? 5.348 1.012 -3.026 1.00 90.19 763 VAL A N 1
ATOM 5887 C CA . VAL A 1 763 ? 5.477 2.198 -2.154 1.00 90.19 763 VAL A CA 1
ATOM 5888 C C . VAL A 1 763 ? 6.685 2.073 -1.235 1.00 90.19 763 VAL A C 1
ATOM 5890 O O . VAL A 1 763 ? 6.619 1.422 -0.193 1.00 90.19 763 VAL A O 1
ATOM 5893 N N . HIS A 1 764 ? 7.804 2.706 -1.609 1.00 86.81 764 HIS A N 1
ATOM 5894 C CA . HIS A 1 764 ? 9.095 2.513 -0.927 1.00 86.81 764 HIS A CA 1
ATOM 5895 C C . HIS A 1 764 ? 9.413 1.015 -0.763 1.00 86.81 764 HIS A C 1
ATOM 5897 O O . HIS A 1 764 ? 9.802 0.563 0.317 1.00 86.81 764 HIS A O 1
ATOM 5903 N N . GLY A 1 765 ? 9.085 0.241 -1.797 1.00 93.56 765 GLY A N 1
ATOM 5904 C CA . GLY A 1 765 ? 9.110 -1.214 -1.794 1.00 93.56 765 GLY A CA 1
ATOM 5905 C C . GLY A 1 765 ? 10.302 -1.800 -2.540 1.00 93.56 765 GLY A C 1
ATOM 5906 O O . GLY A 1 765 ? 11.249 -1.091 -2.892 1.00 93.56 765 GLY A O 1
ATOM 5907 N N . ILE A 1 766 ? 10.220 -3.106 -2.782 1.00 97.06 766 ILE A N 1
ATOM 5908 C CA . ILE A 1 766 ? 11.270 -3.917 -3.410 1.00 97.06 766 ILE A CA 1
ATOM 5909 C C . ILE A 1 766 ? 11.647 -3.377 -4.798 1.00 97.06 766 ILE A C 1
ATOM 5911 O O . ILE A 1 766 ? 12.833 -3.212 -5.066 1.00 97.06 766 ILE A O 1
ATOM 5915 N N . VAL A 1 767 ? 10.668 -2.997 -5.634 1.00 97.25 767 VAL A N 1
ATOM 5916 C CA . VAL A 1 767 ? 10.914 -2.513 -7.008 1.00 97.25 767 VAL A CA 1
ATOM 5917 C C . VAL A 1 767 ? 11.822 -1.289 -7.003 1.00 97.25 767 VAL A C 1
ATOM 5919 O O . VAL A 1 767 ? 12.828 -1.248 -7.705 1.00 97.25 767 VAL A O 1
ATOM 5922 N N . GLY A 1 768 ? 11.485 -0.283 -6.192 1.00 95.19 768 GLY A N 1
ATOM 5923 C CA . GLY A 1 768 ? 12.281 0.938 -6.110 1.00 95.19 768 GLY A CA 1
ATOM 5924 C C . GLY A 1 768 ? 13.692 0.666 -5.589 1.00 95.19 768 GLY A C 1
ATOM 5925 O O . GLY A 1 768 ? 14.646 1.280 -6.067 1.00 95.19 768 GLY A O 1
ATOM 5926 N N . ASN A 1 769 ? 13.840 -0.255 -4.631 1.00 95.19 769 ASN A N 1
ATOM 5927 C CA . ASN A 1 769 ? 15.147 -0.604 -4.084 1.00 95.19 769 ASN A CA 1
ATOM 5928 C C . ASN A 1 769 ? 16.023 -1.321 -5.118 1.00 95.19 769 ASN A C 1
ATOM 5930 O O . ASN A 1 769 ? 17.130 -0.866 -5.387 1.00 95.19 769 ASN A O 1
ATOM 5934 N N . GLU A 1 770 ? 15.497 -2.370 -5.752 1.00 97.19 770 GLU A N 1
ATOM 5935 C CA . GLU A 1 770 ? 16.205 -3.161 -6.761 1.00 97.19 770 GLU A CA 1
ATOM 5936 C C . GLU A 1 770 ? 16.580 -2.329 -7.990 1.00 97.19 770 GLU A C 1
ATOM 5938 O O . GLU A 1 770 ? 17.747 -2.318 -8.374 1.00 97.19 770 GLU A O 1
ATOM 5943 N N . LEU A 1 771 ? 15.650 -1.531 -8.540 1.00 96.25 771 LEU A N 1
ATOM 5944 C CA . LEU A 1 771 ? 15.957 -0.596 -9.634 1.00 96.25 771 LEU A CA 1
ATOM 5945 C C . LEU A 1 771 ? 17.100 0.358 -9.267 1.00 96.25 771 LEU A C 1
ATOM 5947 O O . LEU A 1 771 ? 17.891 0.757 -10.122 1.00 96.25 771 LEU A O 1
ATOM 5951 N N . GLY A 1 772 ? 17.203 0.693 -7.978 1.00 94.75 772 GLY A N 1
ATOM 5952 C CA . GLY A 1 772 ? 18.302 1.452 -7.412 1.00 94.75 772 GLY A CA 1
ATOM 5953 C C . GLY A 1 772 ? 19.663 0.855 -7.770 1.00 94.75 772 GLY A C 1
ATOM 5954 O O . GLY A 1 772 ? 20.492 1.530 -8.382 1.00 94.75 772 GLY A O 1
ATOM 5955 N N . PHE A 1 773 ? 19.874 -0.407 -7.403 1.00 95.75 773 PHE A N 1
ATOM 5956 C CA . PHE A 1 773 ? 21.103 -1.153 -7.673 1.00 95.75 773 PHE A CA 1
ATOM 5957 C C . PHE A 1 773 ? 21.254 -1.501 -9.156 1.00 95.75 773 PHE A C 1
ATOM 5959 O O . PHE A 1 773 ? 22.327 -1.290 -9.725 1.00 95.75 773 PHE A O 1
ATOM 5966 N N . PHE A 1 774 ? 20.170 -1.942 -9.795 1.00 96.75 774 PHE A N 1
ATOM 5967 C CA . PHE A 1 774 ? 20.146 -2.348 -11.196 1.00 96.75 774 PHE A CA 1
ATOM 5968 C C . PHE A 1 774 ? 20.609 -1.232 -12.141 1.00 96.75 774 PHE A C 1
ATOM 5970 O O . PHE A 1 774 ? 21.508 -1.445 -12.950 1.00 96.75 774 PHE A O 1
ATOM 5977 N N . PHE A 1 775 ? 20.097 -0.005 -11.986 1.00 95.75 775 PHE A N 1
ATOM 5978 C CA . PHE A 1 775 ? 20.556 1.141 -12.784 1.00 95.75 775 PHE A CA 1
ATOM 5979 C C . PHE A 1 775 ? 22.028 1.487 -12.539 1.00 95.75 775 PHE A C 1
ATOM 5981 O O . PHE A 1 775 ? 22.710 1.967 -13.442 1.00 95.75 775 PHE A O 1
ATOM 5988 N N . GLY A 1 776 ? 22.532 1.244 -11.325 1.00 92.81 776 GLY A N 1
ATOM 5989 C CA . GLY A 1 776 ? 23.954 1.379 -11.025 1.00 92.81 776 GLY A CA 1
ATOM 5990 C C . GLY A 1 776 ? 24.808 0.442 -11.881 1.00 92.81 776 GLY A C 1
ATOM 5991 O O . GLY A 1 776 ? 25.781 0.903 -12.470 1.00 92.81 776 GLY A O 1
ATOM 5992 N N . MET A 1 777 ? 24.410 -0.829 -11.986 1.00 94.56 777 MET A N 1
ATOM 5993 C CA . MET A 1 777 ? 25.114 -1.837 -12.789 1.00 94.56 777 MET A CA 1
ATOM 5994 C C . MET A 1 777 ? 24.981 -1.587 -14.290 1.00 94.56 777 MET A C 1
ATOM 5996 O O . MET A 1 777 ? 25.982 -1.624 -14.995 1.00 94.56 777 MET A O 1
ATOM 6000 N N . LEU A 1 778 ? 23.779 -1.253 -14.774 1.00 94.88 778 LEU A N 1
ATOM 6001 C CA . LEU A 1 778 ? 23.568 -0.917 -16.185 1.00 94.88 778 LEU A CA 1
ATOM 6002 C C . LEU A 1 778 ? 24.463 0.236 -16.636 1.00 94.88 778 LEU A C 1
ATOM 6004 O O . LEU A 1 778 ? 25.094 0.154 -17.688 1.00 94.88 778 LEU A O 1
ATOM 6008 N N . ARG A 1 779 ? 24.571 1.287 -15.818 1.00 92.75 779 ARG A N 1
ATOM 6009 C CA . ARG A 1 779 ? 25.433 2.423 -16.135 1.00 92.75 779 ARG A CA 1
ATOM 6010 C C . ARG A 1 779 ? 26.904 2.024 -16.197 1.00 92.75 779 ARG A C 1
ATOM 6012 O O . ARG A 1 779 ? 27.607 2.477 -17.094 1.00 92.75 779 ARG A O 1
ATOM 6019 N N . ASP A 1 780 ? 27.363 1.201 -15.260 1.00 91.62 780 ASP A N 1
ATOM 6020 C CA . ASP A 1 780 ? 28.744 0.717 -15.248 1.00 91.62 780 ASP A CA 1
ATOM 6021 C C . ASP A 1 780 ? 29.019 -0.220 -16.456 1.00 91.62 780 ASP A C 1
ATOM 6023 O O . ASP A 1 780 ? 30.143 -0.270 -16.947 1.00 91.62 780 ASP A O 1
ATOM 6027 N N . ALA A 1 781 ? 27.981 -0.865 -17.007 1.00 92.56 781 ALA A N 1
ATOM 6028 C CA . ALA A 1 781 ? 28.011 -1.638 -18.254 1.00 92.56 781 ALA A CA 1
ATOM 6029 C C . ALA A 1 781 ? 27.804 -0.801 -19.540 1.00 92.56 781 ALA A C 1
ATOM 6031 O O . ALA A 1 781 ? 27.673 -1.364 -20.626 1.00 92.56 781 ALA A O 1
ATOM 6032 N N . GLY A 1 782 ? 27.761 0.534 -19.445 1.00 92.56 782 GLY A N 1
ATOM 6033 C CA . GLY A 1 782 ? 27.638 1.441 -20.596 1.00 92.56 782 GLY A CA 1
ATOM 6034 C C . GLY A 1 782 ? 26.210 1.867 -20.966 1.00 92.56 782 GLY A C 1
ATOM 6035 O O . GLY A 1 782 ? 26.037 2.648 -21.900 1.00 92.56 782 GLY A O 1
ATOM 6036 N N . PHE A 1 783 ? 25.192 1.431 -20.221 1.00 93.19 783 PHE A N 1
ATOM 6037 C CA . PHE A 1 783 ? 23.786 1.813 -20.412 1.00 93.19 783 PHE A CA 1
ATOM 6038 C C . PHE A 1 783 ? 23.380 2.901 -19.412 1.00 93.19 783 PHE A C 1
ATOM 6040 O O . PHE A 1 783 ? 22.870 2.635 -18.321 1.00 93.19 783 PHE A O 1
ATOM 6047 N N . GLY A 1 784 ? 23.660 4.157 -19.761 1.00 89.94 784 GLY A N 1
ATOM 6048 C CA . GLY A 1 784 ? 23.392 5.308 -18.895 1.00 89.94 784 GLY A CA 1
ATOM 6049 C C . GLY A 1 784 ? 21.900 5.594 -18.672 1.00 89.94 784 GLY A C 1
ATOM 6050 O O . GLY A 1 784 ? 21.061 5.344 -19.533 1.00 89.94 784 GLY A O 1
ATOM 6051 N N . GLU A 1 785 ? 21.566 6.206 -17.530 1.00 89.69 785 GLU A N 1
ATOM 6052 C CA . GLU A 1 785 ? 20.180 6.592 -17.202 1.00 89.69 785 GLU A CA 1
ATOM 6053 C C . GLU A 1 785 ? 19.575 7.587 -18.207 1.00 89.69 785 GLU A C 1
ATOM 6055 O O . GLU A 1 785 ? 18.364 7.572 -18.403 1.00 89.69 785 GLU A O 1
ATOM 6060 N N . ASP A 1 786 ? 20.386 8.424 -18.866 1.00 89.75 786 ASP A N 1
ATOM 6061 C CA . ASP A 1 786 ? 19.918 9.324 -19.933 1.00 89.75 786 ASP A CA 1
ATOM 6062 C C . ASP A 1 786 ? 19.384 8.540 -21.137 1.00 89.75 786 ASP A C 1
ATOM 6064 O O . ASP A 1 786 ? 18.283 8.806 -21.608 1.00 89.75 786 ASP A O 1
ATOM 6068 N N . GLN A 1 787 ? 20.102 7.498 -21.559 1.00 89.50 787 GLN A N 1
ATOM 6069 C CA . GLN A 1 787 ? 19.675 6.620 -22.648 1.00 89.50 787 GLN A CA 1
ATOM 6070 C C . GLN A 1 787 ? 18.369 5.889 -22.298 1.00 89.50 787 GLN A C 1
ATOM 6072 O O . GLN A 1 787 ? 17.465 5.796 -23.128 1.00 89.50 787 GLN A O 1
ATOM 6077 N N . LEU A 1 788 ? 18.249 5.399 -21.059 1.00 92.19 788 LEU A N 1
ATOM 6078 C CA . LEU A 1 788 ? 17.027 4.753 -20.570 1.00 92.19 788 LEU A CA 1
ATOM 6079 C C . LEU A 1 788 ? 15.845 5.732 -20.528 1.00 92.19 788 LEU A C 1
ATOM 6081 O O . LEU A 1 788 ? 14.734 5.382 -20.927 1.00 92.19 788 LEU A O 1
ATOM 6085 N N . ARG A 1 789 ? 16.083 6.965 -20.067 1.00 92.31 789 ARG A N 1
ATOM 6086 C CA . ARG A 1 789 ? 15.087 8.041 -20.009 1.00 92.31 789 ARG A CA 1
ATOM 6087 C C . ARG A 1 789 ? 14.568 8.387 -21.398 1.00 92.31 789 ARG A C 1
ATOM 6089 O O . ARG A 1 789 ? 13.353 8.419 -21.584 1.00 92.31 789 ARG A O 1
ATOM 6096 N N . ASP A 1 790 ? 15.470 8.590 -22.354 1.00 90.56 790 ASP A N 1
ATOM 6097 C CA . ASP A 1 790 ? 15.124 8.896 -23.742 1.00 90.56 790 ASP A CA 1
ATOM 6098 C C . ASP A 1 790 ? 14.305 7.756 -24.349 1.00 90.56 790 ASP A C 1
ATOM 6100 O O . ASP A 1 790 ? 13.248 7.990 -24.941 1.00 90.56 790 ASP A O 1
ATOM 6104 N N . PHE A 1 791 ? 14.722 6.509 -24.105 1.00 91.50 791 PHE A N 1
ATOM 6105 C CA . PHE A 1 791 ? 14.006 5.331 -24.575 1.00 91.50 791 PHE A CA 1
ATOM 6106 C C . PHE A 1 791 ? 12.575 5.275 -24.032 1.00 91.50 791 PHE A C 1
ATOM 6108 O O . PHE A 1 791 ? 11.631 5.184 -24.815 1.00 91.50 791 PHE A O 1
ATOM 6115 N N . VAL A 1 792 ? 12.399 5.400 -22.712 1.00 92.12 792 VAL A N 1
ATOM 6116 C CA . VAL A 1 792 ? 11.076 5.405 -22.062 1.00 92.12 792 VAL A CA 1
ATOM 6117 C C . VAL A 1 792 ? 10.216 6.571 -22.551 1.00 92.12 792 VAL A C 1
ATOM 6119 O O . VAL A 1 792 ? 9.026 6.383 -22.791 1.00 92.12 792 VAL A O 1
ATOM 6122 N N . SER A 1 793 ? 10.804 7.752 -22.762 1.00 90.50 793 SER A N 1
ATOM 6123 C CA . SER A 1 793 ? 10.083 8.942 -23.235 1.00 90.50 793 SER A CA 1
ATOM 6124 C C . SER A 1 793 ? 9.499 8.799 -24.646 1.00 90.50 793 SER A C 1
ATOM 6126 O O . SER A 1 793 ? 8.562 9.512 -25.000 1.00 90.50 793 SER A O 1
ATOM 6128 N N . SER A 1 794 ? 10.028 7.864 -25.444 1.00 91.25 794 SER A N 1
ATOM 6129 C CA . SER A 1 794 ? 9.558 7.614 -26.809 1.00 91.25 794 SER A CA 1
ATOM 6130 C C . SER A 1 794 ? 8.234 6.850 -26.876 1.00 91.25 794 SER A C 1
ATOM 6132 O O . SER A 1 794 ? 7.562 6.869 -27.906 1.00 91.25 794 SER A O 1
ATOM 6134 N N . PHE A 1 795 ? 7.855 6.176 -25.789 1.00 93.00 795 PHE A N 1
ATOM 6135 C CA . PHE A 1 795 ? 6.640 5.377 -25.739 1.00 93.00 795 PHE A CA 1
ATOM 6136 C C . PHE A 1 795 ? 5.412 6.227 -25.406 1.00 93.00 795 PHE A C 1
ATOM 6138 O O . PHE A 1 795 ? 5.458 7.257 -24.733 1.00 93.00 795 PHE A O 1
ATOM 6145 N N . ARG A 1 796 ? 4.271 5.749 -25.882 1.00 91.62 796 ARG A N 1
ATOM 6146 C CA . ARG A 1 796 ? 2.932 6.272 -25.666 1.00 91.62 796 ARG A CA 1
ATOM 6147 C C . ARG A 1 796 ? 2.143 5.196 -24.939 1.00 91.62 796 ARG A C 1
ATOM 6149 O O . ARG A 1 796 ? 2.098 4.044 -25.367 1.00 91.62 796 ARG A O 1
ATOM 6156 N N . TRP A 1 797 ? 1.521 5.584 -23.834 1.00 92.25 797 TRP A N 1
ATOM 6157 C CA . TRP A 1 797 ? 0.652 4.712 -23.051 1.00 92.25 797 TRP A CA 1
ATOM 6158 C C . TRP A 1 797 ? -0.807 4.892 -23.481 1.00 92.25 797 TRP A C 1
ATOM 6160 O O . TRP A 1 797 ? -1.172 5.984 -23.933 1.00 92.25 797 TRP A O 1
ATOM 6170 N N . PRO A 1 798 ? -1.661 3.871 -23.278 1.00 90.94 798 PRO A N 1
ATOM 6171 C CA . PRO A 1 798 ? -3.105 4.015 -23.426 1.00 90.94 798 PRO A CA 1
ATOM 6172 C C . PRO A 1 798 ? -3.622 5.236 -22.664 1.00 90.94 798 PRO A C 1
ATOM 6174 O O . PRO A 1 798 ? -3.148 5.532 -21.564 1.00 90.94 798 PRO A O 1
ATOM 6177 N N . LYS A 1 799 ? -4.631 5.932 -23.193 1.00 90.19 799 LYS A N 1
ATOM 6178 C CA . LYS A 1 799 ? -5.129 7.199 -22.625 1.00 90.19 799 LYS A CA 1
ATOM 6179 C C . LYS A 1 799 ? -5.582 7.099 -21.171 1.00 90.19 799 LYS A C 1
ATOM 6181 O O . LYS A 1 799 ? -5.429 8.059 -20.420 1.00 90.19 799 LYS A O 1
ATOM 6186 N N . GLN A 1 800 ? -6.082 5.940 -20.751 1.00 83.00 800 GLN A N 1
ATOM 6187 C CA . GLN A 1 800 ? -6.411 5.657 -19.347 1.00 83.00 800 GLN A CA 1
ATOM 6188 C C . GLN A 1 800 ? -5.191 5.704 -18.400 1.00 83.00 800 GLN A C 1
ATOM 6190 O O . GLN A 1 800 ? -5.356 5.926 -17.203 1.00 83.00 800 GLN A O 1
ATOM 6195 N N . PHE A 1 801 ? -3.975 5.534 -18.928 1.00 81.06 801 PHE A N 1
ATOM 6196 C CA . PHE A 1 801 ? -2.706 5.514 -18.194 1.00 81.06 801 PHE A CA 1
ATOM 6197 C C . PHE A 1 801 ? -1.762 6.669 -18.557 1.00 81.06 801 PHE A C 1
ATOM 6199 O O . PHE A 1 801 ? -0.691 6.762 -17.968 1.00 81.06 801 PHE A O 1
ATOM 6206 N N . ALA A 1 802 ? -2.146 7.580 -19.458 1.00 68.50 802 ALA A N 1
ATOM 6207 C CA . ALA A 1 802 ? -1.298 8.662 -19.982 1.00 68.50 802 ALA A CA 1
ATOM 6208 C C . ALA A 1 802 ? -0.956 9.789 -18.971 1.00 68.50 802 ALA A C 1
ATOM 6210 O O . ALA A 1 802 ? -0.484 10.854 -19.360 1.00 68.50 802 ALA A O 1
ATOM 6211 N N . SER A 1 803 ? -1.230 9.591 -17.676 1.00 54.28 803 SER A N 1
ATOM 6212 C CA . SER A 1 803 ? -1.188 10.631 -16.635 1.00 54.28 803 SER A CA 1
ATOM 6213 C C . SER A 1 803 ? 0.038 10.620 -15.697 1.00 54.28 803 SER A C 1
ATOM 6215 O O . SER A 1 803 ? 0.257 11.659 -15.069 1.00 54.28 803 SER A O 1
ATOM 6217 N N . PRO A 1 804 ? 0.836 9.544 -15.546 1.00 57.78 804 PRO A N 1
ATOM 6218 C CA . PRO A 1 804 ? 2.139 9.605 -14.880 1.00 57.78 804 PRO A CA 1
ATOM 6219 C C . PRO A 1 804 ? 3.280 9.581 -15.902 1.00 57.78 804 PRO A C 1
ATOM 6221 O O . PRO A 1 804 ? 3.380 8.666 -16.717 1.00 57.78 804 PRO A O 1
ATOM 6224 N N . ASP A 1 805 ? 4.159 10.575 -15.816 1.00 72.69 805 ASP A N 1
ATOM 6225 C CA . ASP A 1 805 ? 5.411 10.628 -16.565 1.00 72.69 805 ASP A CA 1
ATOM 6226 C C . ASP A 1 805 ? 6.322 9.470 -16.123 1.00 72.69 805 ASP A C 1
ATOM 6228 O O . ASP A 1 805 ? 6.991 9.542 -15.088 1.00 72.69 805 ASP A O 1
ATOM 6232 N N . ALA A 1 806 ? 6.326 8.388 -16.907 1.00 81.19 806 ALA A N 1
ATOM 6233 C CA . ALA A 1 806 ? 7.123 7.190 -16.651 1.00 81.19 806 ALA A CA 1
ATOM 6234 C C . ALA A 1 806 ? 8.633 7.486 -16.572 1.00 81.19 806 ALA A C 1
ATOM 6236 O O . ALA A 1 806 ? 9.385 6.673 -16.043 1.00 81.19 806 ALA A O 1
ATOM 6237 N N . THR A 1 807 ? 9.091 8.658 -17.031 1.00 86.81 807 THR A N 1
ATOM 6238 C CA . THR A 1 807 ? 10.504 9.056 -16.966 1.00 86.81 807 THR A CA 1
ATOM 6239 C C . THR A 1 807 ? 10.942 9.532 -15.577 1.00 86.81 807 THR A C 1
ATOM 6241 O O . THR A 1 807 ? 12.140 9.604 -15.290 1.00 86.81 807 THR A O 1
ATOM 6244 N N . ARG A 1 808 ? 10.006 9.801 -14.657 1.00 85.88 808 ARG A N 1
ATOM 6245 C CA . ARG A 1 808 ? 10.330 10.246 -13.290 1.00 85.88 808 ARG A CA 1
ATOM 6246 C C . ARG A 1 808 ? 11.061 9.202 -12.455 1.00 85.88 808 ARG A C 1
ATOM 6248 O O . ARG A 1 808 ? 11.732 9.567 -11.491 1.00 85.88 808 ARG A O 1
ATOM 6255 N N . VAL A 1 809 ? 11.021 7.931 -12.859 1.00 90.50 809 VAL A N 1
ATOM 6256 C CA . VAL A 1 809 ? 11.851 6.867 -12.271 1.00 90.50 809 VAL A CA 1
ATOM 6257 C C . VAL A 1 809 ? 13.357 7.158 -12.396 1.00 90.50 809 VAL A C 1
ATOM 6259 O O . VAL A 1 809 ? 14.144 6.651 -11.602 1.00 90.50 809 VAL A O 1
ATOM 6262 N N . PHE A 1 810 ? 13.753 8.033 -13.327 1.00 90.81 810 PHE A N 1
ATOM 6263 C CA . PHE A 1 810 ? 15.132 8.486 -13.546 1.00 90.81 810 PHE A CA 1
ATOM 6264 C C . PHE A 1 810 ? 15.434 9.849 -12.898 1.00 90.81 810 PHE A C 1
ATOM 6266 O O . PHE A 1 810 ? 16.348 10.566 -13.323 1.00 90.81 810 PHE A O 1
ATOM 6273 N N . ALA A 1 811 ? 14.638 10.267 -11.907 1.00 86.56 811 ALA A N 1
ATOM 6274 C CA . ALA A 1 811 ? 14.917 11.466 -11.125 1.00 86.56 811 ALA A CA 1
ATOM 6275 C C . ALA A 1 811 ? 16.262 11.346 -10.391 1.00 86.56 811 ALA A C 1
ATOM 6277 O O . ALA A 1 811 ? 16.675 10.264 -9.982 1.00 86.56 811 ALA A O 1
ATOM 6278 N N . LYS A 1 812 ? 16.941 12.481 -10.177 1.00 86.06 812 LYS A N 1
ATOM 6279 C CA . LYS A 1 812 ? 18.286 12.510 -9.583 1.00 86.06 812 LYS A CA 1
ATOM 6280 C C . LYS A 1 812 ? 18.336 11.807 -8.218 1.00 86.06 812 LYS A C 1
ATOM 6282 O O . LYS A 1 812 ? 17.551 12.112 -7.318 1.00 86.06 812 LYS A O 1
ATOM 6287 N N . ARG A 1 813 ? 19.325 10.924 -8.048 1.00 88.19 813 ARG A N 1
ATOM 6288 C CA . ARG A 1 813 ? 19.535 10.096 -6.848 1.00 88.19 813 ARG A CA 1
ATOM 6289 C C . ARG A 1 813 ? 20.789 10.528 -6.079 1.00 88.19 813 ARG A C 1
ATOM 6291 O O . ARG A 1 813 ? 21.712 11.091 -6.661 1.00 88.19 813 ARG A O 1
ATOM 6298 N N . GLU A 1 814 ? 20.814 10.292 -4.762 1.00 82.56 814 GLU A N 1
ATOM 6299 C CA . GLU A 1 814 ? 21.963 10.643 -3.901 1.00 82.56 814 GLU A CA 1
ATOM 6300 C C . GLU A 1 814 ? 23.193 9.784 -4.213 1.00 82.56 814 GLU A C 1
ATOM 6302 O O . GLU A 1 814 ? 24.305 10.295 -4.316 1.00 82.56 814 GLU A O 1
ATOM 6307 N N . LYS A 1 815 ? 22.984 8.473 -4.369 1.00 85.62 815 LYS A N 1
ATOM 6308 C CA . LYS A 1 815 ? 23.996 7.505 -4.798 1.00 85.62 815 LYS A CA 1
ATOM 6309 C C . LYS A 1 815 ? 23.463 6.692 -5.970 1.00 85.62 815 LYS A C 1
ATOM 6311 O O . LYS A 1 815 ? 22.252 6.521 -6.099 1.00 85.62 815 LYS A O 1
ATOM 6316 N N . LYS A 1 816 ? 24.379 6.099 -6.744 1.00 84.31 816 LYS A N 1
ATOM 6317 C CA . LYS A 1 816 ? 24.049 5.204 -7.865 1.00 84.31 816 LYS A CA 1
ATOM 6318 C C . LYS A 1 816 ? 23.177 4.006 -7.473 1.00 84.31 816 LYS A C 1
ATOM 6320 O O . LYS A 1 816 ? 22.407 3.561 -8.302 1.00 84.31 816 LYS A O 1
ATOM 6325 N N . THR A 1 817 ? 23.292 3.537 -6.228 1.00 86.50 817 THR A N 1
ATOM 6326 C CA . THR A 1 817 ? 22.530 2.415 -5.650 1.00 86.50 817 THR A CA 1
ATOM 6327 C C . THR A 1 817 ? 21.359 2.865 -4.776 1.00 86.50 817 THR A C 1
ATOM 6329 O O . THR A 1 817 ? 20.692 2.049 -4.154 1.00 86.50 817 THR A O 1
ATOM 6332 N N . SER A 1 818 ? 21.105 4.175 -4.663 1.00 90.38 818 SER A N 1
ATOM 6333 C CA . SER A 1 818 ? 19.950 4.640 -3.892 1.00 90.38 818 SER A CA 1
ATOM 6334 C C . SER A 1 818 ? 18.660 4.197 -4.569 1.00 90.38 818 SER A C 1
ATOM 6336 O O . SER A 1 818 ? 18.527 4.336 -5.789 1.00 90.38 818 SER A O 1
ATOM 6338 N N . ALA A 1 819 ? 17.709 3.735 -3.757 1.00 91.81 819 ALA A N 1
ATOM 6339 C CA . ALA A 1 819 ? 16.384 3.350 -4.214 1.00 91.81 819 ALA A CA 1
ATOM 6340 C C . ALA A 1 819 ? 15.743 4.442 -5.085 1.00 91.81 819 ALA A C 1
ATOM 6342 O O . ALA A 1 819 ? 15.784 5.636 -4.754 1.00 91.81 819 ALA A O 1
ATOM 6343 N N . VAL A 1 820 ? 15.129 4.014 -6.183 1.00 93.62 820 VAL A N 1
ATOM 6344 C CA . VAL A 1 820 ? 14.317 4.849 -7.063 1.00 93.62 820 VAL A CA 1
ATOM 6345 C C . VAL A 1 820 ? 13.091 5.336 -6.295 1.00 93.62 820 VAL A C 1
ATOM 6347 O O . VAL A 1 820 ? 12.352 4.558 -5.688 1.00 93.62 820 VAL A O 1
ATOM 6350 N N . LYS A 1 821 ? 12.884 6.656 -6.301 1.00 89.94 821 LYS A N 1
ATOM 6351 C CA . LYS A 1 821 ? 11.724 7.310 -5.688 1.00 89.94 821 LYS A CA 1
ATOM 6352 C C . LYS A 1 821 ? 10.781 7.751 -6.795 1.00 89.94 821 LYS A C 1
ATOM 6354 O O . LYS A 1 821 ? 11.053 8.748 -7.454 1.00 89.94 821 LYS A O 1
ATOM 6359 N N . ALA A 1 822 ? 9.689 7.021 -6.955 1.00 89.00 822 ALA A N 1
ATOM 6360 C CA . ALA A 1 822 ? 8.641 7.302 -7.923 1.00 89.00 822 ALA A CA 1
ATOM 6361 C C . ALA A 1 822 ? 7.279 6.917 -7.331 1.00 89.00 822 ALA A C 1
ATOM 6363 O O . ALA A 1 822 ? 7.207 6.158 -6.358 1.00 89.00 822 ALA A O 1
ATOM 6364 N N . GLU A 1 823 ? 6.203 7.461 -7.891 1.00 88.25 823 GLU A N 1
ATOM 6365 C CA . GLU A 1 823 ? 4.853 7.007 -7.568 1.00 88.25 823 GLU A CA 1
ATOM 6366 C C . GLU A 1 823 ? 4.642 5.576 -8.083 1.00 88.25 823 GLU A C 1
ATOM 6368 O O . GLU A 1 823 ? 5.245 5.143 -9.065 1.00 88.25 823 GLU A O 1
ATOM 6373 N N . ALA A 1 824 ? 3.751 4.823 -7.439 1.00 89.38 824 ALA A N 1
ATOM 6374 C CA . ALA A 1 824 ? 3.512 3.432 -7.812 1.00 89.38 824 ALA A CA 1
ATOM 6375 C C . ALA A 1 824 ? 3.056 3.279 -9.276 1.00 89.38 824 ALA A C 1
ATOM 6377 O O . ALA A 1 824 ? 3.491 2.360 -9.960 1.00 89.38 824 ALA A O 1
ATOM 6378 N N . SER A 1 825 ? 2.233 4.203 -9.781 1.00 87.56 825 SER A N 1
ATOM 6379 C CA . SER A 1 825 ? 1.818 4.226 -11.189 1.00 87.56 825 SER A CA 1
ATOM 6380 C C . SER A 1 825 ? 2.967 4.530 -12.154 1.00 87.56 825 SER A C 1
ATOM 6382 O O . SER A 1 825 ? 2.984 3.987 -13.252 1.00 87.56 825 SER A O 1
ATOM 6384 N N . GLU A 1 826 ? 3.937 5.358 -11.756 1.00 90.38 826 GLU A N 1
ATOM 6385 C CA . GLU A 1 826 ? 5.134 5.653 -12.560 1.00 90.38 826 GLU A CA 1
ATOM 6386 C C . GLU A 1 826 ? 6.023 4.406 -12.682 1.00 90.38 826 GLU A C 1
ATOM 6388 O O . GLU A 1 826 ? 6.462 4.075 -13.782 1.00 90.38 826 GLU A O 1
ATOM 6393 N N . LEU A 1 827 ? 6.216 3.664 -11.582 1.00 92.06 827 LEU A N 1
ATOM 6394 C CA . LEU A 1 827 ? 6.940 2.387 -11.591 1.00 92.06 827 LEU A CA 1
ATOM 6395 C C . LEU A 1 827 ? 6.255 1.358 -12.498 1.00 92.06 827 LEU A C 1
ATOM 6397 O O . LEU A 1 827 ? 6.899 0.789 -13.376 1.00 92.06 827 LEU A O 1
ATOM 6401 N N . LEU A 1 828 ? 4.947 1.149 -12.320 1.00 91.12 828 LEU A N 1
ATOM 6402 C CA . LEU A 1 828 ? 4.182 0.178 -13.109 1.00 91.12 828 LEU A CA 1
ATOM 6403 C C . LEU A 1 828 ? 4.176 0.501 -14.606 1.00 91.12 828 LEU A C 1
ATOM 6405 O O . LEU A 1 828 ? 4.232 -0.413 -15.424 1.00 91.12 828 LEU A O 1
ATOM 6409 N N . ASN A 1 829 ? 4.155 1.784 -14.970 1.00 90.19 829 ASN A N 1
ATOM 6410 C CA . ASN A 1 829 ? 4.235 2.202 -16.365 1.00 90.19 829 ASN A CA 1
ATOM 6411 C C . ASN A 1 829 ? 5.640 2.008 -16.956 1.00 90.19 829 ASN A C 1
ATOM 6413 O O . ASN A 1 829 ? 5.749 1.668 -18.132 1.00 90.19 829 ASN A O 1
ATOM 6417 N N . ALA A 1 830 ? 6.701 2.205 -16.167 1.00 92.50 830 ALA A N 1
ATOM 6418 C CA . ALA A 1 830 ? 8.080 2.085 -16.637 1.00 92.50 830 ALA A CA 1
ATOM 6419 C C . ALA A 1 830 ? 8.544 0.627 -16.807 1.00 92.50 830 ALA A C 1
ATOM 6421 O O . ALA A 1 830 ? 9.301 0.335 -17.734 1.00 92.50 830 ALA A O 1
ATOM 6422 N N . LEU A 1 831 ? 8.099 -0.295 -15.942 1.00 94.31 831 LEU A N 1
ATOM 6423 C CA . LEU A 1 831 ? 8.580 -1.684 -15.914 1.00 94.31 831 LEU A CA 1
ATOM 6424 C C . LEU A 1 831 ? 8.459 -2.429 -17.263 1.00 94.31 831 LEU A C 1
ATOM 6426 O O . LEU A 1 831 ? 9.465 -3.001 -17.684 1.00 94.31 831 LEU A O 1
ATOM 6430 N N . PRO A 1 832 ? 7.319 -2.412 -17.991 1.00 93.62 832 PRO A N 1
ATOM 6431 C CA . PRO A 1 832 ? 7.203 -3.116 -19.272 1.00 93.62 832 PRO A CA 1
ATOM 6432 C C . PRO A 1 832 ? 8.183 -2.607 -20.335 1.00 93.62 832 PRO A C 1
ATOM 6434 O O . PRO A 1 832 ? 8.744 -3.404 -21.088 1.00 93.62 832 PRO A O 1
ATOM 6437 N N . VAL A 1 833 ? 8.419 -1.292 -20.369 1.00 95.12 833 VAL A N 1
ATOM 6438 C CA . VAL A 1 833 ? 9.328 -0.650 -21.330 1.00 95.12 833 VAL A CA 1
ATOM 6439 C C . VAL A 1 833 ? 10.788 -0.926 -20.966 1.00 95.12 833 VAL A C 1
ATOM 6441 O O . VAL A 1 833 ? 11.584 -1.274 -21.836 1.00 95.12 833 VAL A O 1
ATOM 6444 N N . LEU A 1 834 ? 11.136 -0.854 -19.677 1.00 96.19 834 LEU A N 1
ATOM 6445 C CA . LEU A 1 834 ? 12.461 -1.230 -19.176 1.00 96.19 834 LEU A CA 1
ATOM 6446 C C . LEU A 1 834 ? 12.771 -2.707 -19.446 1.00 96.19 834 LEU A C 1
ATOM 6448 O O . LEU A 1 834 ? 13.856 -3.031 -19.919 1.00 96.19 834 LEU A O 1
ATOM 6452 N N . ARG A 1 835 ? 11.807 -3.604 -19.212 1.00 96.75 835 ARG A N 1
ATOM 6453 C CA . ARG A 1 835 ? 11.913 -5.028 -19.557 1.00 96.75 835 ARG A CA 1
ATOM 6454 C C . ARG A 1 835 ? 12.224 -5.227 -21.033 1.00 96.75 835 ARG A C 1
ATOM 6456 O O . ARG A 1 835 ? 13.138 -5.979 -21.365 1.00 96.75 835 ARG A O 1
ATOM 6463 N N . PHE A 1 836 ? 11.486 -4.551 -21.911 1.00 95.19 836 PHE A N 1
ATOM 6464 C CA . PHE A 1 836 ? 11.739 -4.624 -23.346 1.00 95.19 836 PHE A CA 1
ATOM 6465 C C . PHE A 1 836 ? 13.148 -4.123 -23.693 1.00 95.19 836 PHE A C 1
ATOM 6467 O O . PHE A 1 836 ? 13.865 -4.791 -24.440 1.00 95.19 836 PHE A O 1
ATOM 6474 N N . PHE A 1 837 ? 13.581 -3.007 -23.096 1.00 95.19 837 PHE A N 1
ATOM 6475 C CA . PHE A 1 837 ? 14.925 -2.473 -23.304 1.00 95.19 837 PHE A CA 1
ATOM 6476 C C . PHE A 1 837 ? 16.016 -3.486 -22.922 1.00 95.19 837 PHE A C 1
ATOM 6478 O O . PHE A 1 837 ? 16.943 -3.742 -23.692 1.00 95.19 837 PHE A O 1
ATOM 6485 N N . VAL A 1 838 ? 15.875 -4.109 -21.751 1.00 96.44 838 VAL A N 1
ATOM 6486 C CA . VAL A 1 838 ? 16.822 -5.110 -21.247 1.00 96.44 838 VAL A CA 1
ATOM 6487 C C . VAL A 1 838 ? 16.902 -6.314 -22.183 1.00 96.44 838 VAL A C 1
ATOM 6489 O O . VAL A 1 838 ? 17.995 -6.694 -22.598 1.00 96.44 838 VAL A O 1
ATOM 6492 N N . LEU A 1 839 ? 15.757 -6.876 -22.575 1.00 94.56 839 LEU A N 1
ATOM 6493 C CA . LEU A 1 839 ? 15.705 -8.059 -23.438 1.00 94.56 839 LEU A CA 1
ATOM 6494 C C . LEU A 1 839 ? 16.274 -7.808 -24.839 1.00 94.56 839 LEU A C 1
ATOM 6496 O O . LEU A 1 839 ? 16.887 -8.704 -25.421 1.00 94.56 839 LEU A O 1
ATOM 6500 N N . LYS A 1 840 ? 16.044 -6.621 -25.412 1.00 92.19 840 LYS A N 1
ATOM 6501 C CA . LYS A 1 840 ? 16.384 -6.351 -26.816 1.00 92.19 840 LYS A CA 1
ATOM 6502 C C . LYS A 1 840 ? 17.737 -5.683 -27.015 1.00 92.19 840 LYS A C 1
ATOM 6504 O O . LYS A 1 840 ? 18.346 -5.928 -28.054 1.00 92.19 840 LYS A O 1
ATOM 6509 N N . PHE A 1 841 ? 18.216 -4.899 -26.052 1.00 91.62 841 PHE A N 1
ATOM 6510 C CA . PHE A 1 841 ? 19.462 -4.139 -26.196 1.00 91.62 841 PHE A CA 1
ATOM 6511 C C . PHE A 1 841 ? 20.540 -4.596 -25.217 1.00 91.62 841 PHE A C 1
ATOM 6513 O O . PHE A 1 841 ? 21.651 -4.893 -25.644 1.00 91.62 841 PHE A O 1
ATOM 6520 N N . VAL A 1 842 ? 20.217 -4.716 -23.927 1.00 94.44 842 VAL A N 1
ATOM 6521 C CA . VAL A 1 842 ? 21.223 -5.028 -22.896 1.00 94.44 842 VAL A CA 1
ATOM 6522 C C . VAL A 1 842 ? 21.706 -6.472 -23.008 1.00 94.44 842 VAL A C 1
ATOM 6524 O O . VAL A 1 842 ? 22.900 -6.714 -23.141 1.00 94.44 842 VAL A O 1
ATOM 6527 N N . MET A 1 843 ? 20.780 -7.434 -23.044 1.00 92.75 843 MET A N 1
ATOM 6528 C CA . MET A 1 843 ? 21.099 -8.869 -23.087 1.00 92.75 843 MET A CA 1
ATOM 6529 C C . MET A 1 843 ? 21.755 -9.323 -24.399 1.00 92.75 843 MET A C 1
ATOM 6531 O O . MET A 1 843 ? 22.306 -10.417 -24.459 1.00 92.75 843 MET A O 1
ATOM 6535 N N . LYS A 1 844 ? 21.685 -8.505 -25.458 1.00 90.50 844 LYS A N 1
ATOM 6536 C CA . LYS A 1 844 ? 22.347 -8.773 -26.745 1.00 90.50 844 LYS A CA 1
ATOM 6537 C C . LYS A 1 844 ? 23.731 -8.129 -26.857 1.00 90.50 844 LYS A C 1
ATOM 6539 O O . LYS A 1 844 ? 24.444 -8.404 -27.819 1.00 90.50 844 LYS A O 1
ATOM 6544 N N . ALA A 1 845 ? 24.091 -7.245 -25.931 1.00 90.56 845 ALA A N 1
ATOM 6545 C CA . ALA A 1 845 ? 25.398 -6.612 -25.912 1.00 90.56 845 ALA A CA 1
ATOM 6546 C C . ALA A 1 845 ? 26.439 -7.518 -25.239 1.00 90.56 845 ALA A C 1
ATOM 6548 O O . ALA A 1 845 ? 26.109 -8.415 -24.466 1.00 90.56 845 ALA A O 1
ATOM 6549 N N . ALA A 1 846 ? 27.716 -7.254 -25.511 1.00 90.31 846 ALA A N 1
ATOM 6550 C CA . ALA A 1 846 ? 28.813 -7.874 -24.780 1.00 90.31 846 ALA A CA 1
ATOM 6551 C C . ALA A 1 846 ? 28.907 -7.246 -23.377 1.00 90.31 846 ALA A C 1
ATOM 6553 O O . ALA A 1 846 ? 29.533 -6.202 -23.198 1.00 90.31 846 ALA A O 1
ATOM 6554 N N . ILE A 1 847 ? 28.236 -7.862 -22.404 1.00 93.38 847 ILE A N 1
ATOM 6555 C CA . ILE A 1 847 ? 28.172 -7.423 -21.003 1.00 93.38 847 ILE A CA 1
ATOM 6556 C C . ILE A 1 847 ? 28.812 -8.454 -20.068 1.00 93.38 847 ILE A C 1
ATOM 6558 O O . ILE A 1 847 ? 28.959 -9.625 -20.418 1.00 93.38 847 ILE A O 1
ATOM 6562 N N . SER A 1 848 ? 29.204 -8.020 -18.868 1.00 95.00 848 SER A N 1
ATOM 6563 C CA . SER A 1 848 ? 29.793 -8.915 -17.867 1.00 95.00 848 SER A CA 1
ATOM 6564 C C . SER A 1 848 ? 28.775 -9.938 -17.333 1.00 95.00 848 SER A C 1
ATOM 6566 O O . SER A 1 848 ? 27.579 -9.629 -17.283 1.00 95.00 848 SER A O 1
ATOM 6568 N N . PRO A 1 849 ? 29.227 -11.116 -16.855 1.00 95.56 849 PRO A N 1
ATOM 6569 C CA . PRO A 1 849 ? 28.360 -12.106 -16.208 1.00 95.56 849 PRO A CA 1
ATOM 6570 C C . PRO A 1 849 ? 27.527 -11.526 -15.056 1.00 95.56 849 PRO A C 1
ATOM 6572 O O . PRO A 1 849 ? 26.330 -11.787 -14.972 1.00 95.56 849 PRO A O 1
ATOM 6575 N N . ASP A 1 850 ? 28.116 -10.653 -14.236 1.00 95.44 850 ASP A N 1
ATOM 6576 C CA . ASP A 1 850 ? 27.406 -9.974 -13.143 1.00 95.44 850 ASP A CA 1
ATOM 6577 C C . ASP A 1 850 ? 26.250 -9.104 -13.659 1.00 95.44 850 ASP A C 1
ATOM 6579 O O . ASP A 1 850 ? 25.167 -9.066 -13.074 1.00 95.44 850 ASP A O 1
ATOM 6583 N N . THR A 1 851 ? 26.444 -8.417 -14.790 1.00 95.75 851 THR A N 1
ATOM 6584 C CA . THR A 1 851 ? 25.384 -7.607 -15.409 1.00 95.75 851 THR A CA 1
ATOM 6585 C C . THR A 1 851 ? 24.273 -8.488 -15.977 1.00 95.75 851 THR A C 1
ATOM 6587 O O . THR A 1 851 ? 23.099 -8.128 -15.872 1.00 95.75 851 THR A O 1
ATOM 6590 N N . VAL A 1 852 ? 24.615 -9.651 -16.543 1.00 96.94 852 VAL A N 1
ATOM 6591 C CA . VAL A 1 852 ? 23.631 -10.652 -16.991 1.00 96.94 852 VAL A CA 1
ATOM 6592 C C . VAL A 1 852 ? 22.797 -11.138 -15.806 1.00 96.94 852 VAL A C 1
ATOM 6594 O O . VAL A 1 852 ? 21.569 -11.121 -15.886 1.00 96.94 852 VAL A O 1
ATOM 6597 N N . GLN A 1 853 ? 23.437 -11.494 -14.690 1.00 97.12 853 GLN A N 1
ATOM 6598 C CA . GLN A 1 853 ? 22.755 -11.917 -13.465 1.00 97.12 853 GLN A CA 1
ATOM 6599 C C . GLN A 1 853 ? 21.789 -10.833 -12.958 1.00 97.12 853 GLN A C 1
ATOM 6601 O O . GLN A 1 853 ? 20.624 -11.116 -12.679 1.00 97.12 853 GLN A O 1
ATOM 6606 N N . ALA A 1 854 ? 22.218 -9.568 -12.948 1.00 97.81 854 ALA A N 1
ATOM 6607 C CA . ALA A 1 854 ? 21.362 -8.442 -12.580 1.00 97.81 854 ALA A CA 1
ATOM 6608 C C . ALA A 1 854 ? 20.162 -8.256 -13.522 1.00 97.81 854 ALA A C 1
ATOM 6610 O O . ALA A 1 854 ? 19.055 -7.962 -13.067 1.00 97.81 854 ALA A O 1
ATOM 6611 N N . CYS A 1 855 ? 20.348 -8.467 -14.828 1.00 98.38 855 CYS A N 1
ATOM 6612 C CA . CYS A 1 855 ? 19.243 -8.468 -15.785 1.00 98.38 855 CYS A CA 1
ATOM 6613 C C . CYS A 1 855 ? 18.260 -9.610 -15.501 1.00 98.38 855 CYS A C 1
ATOM 6615 O O . CYS A 1 855 ? 17.051 -9.387 -15.522 1.00 98.38 855 CYS A O 1
ATOM 6617 N N . MET A 1 856 ? 18.750 -10.812 -15.186 1.00 98.25 856 MET A N 1
ATOM 6618 C CA . MET A 1 856 ? 17.903 -11.954 -14.829 1.00 98.25 856 MET A CA 1
ATOM 6619 C C . MET A 1 856 ? 17.112 -11.705 -13.541 1.00 98.25 856 MET A C 1
ATOM 6621 O O . MET A 1 856 ? 15.915 -11.997 -13.500 1.00 98.25 856 MET A O 1
ATOM 6625 N N . CYS A 1 857 ? 17.737 -11.103 -12.525 1.00 98.50 857 CYS A N 1
ATOM 6626 C CA . CYS A 1 857 ? 17.058 -10.675 -11.301 1.00 98.50 857 CYS A CA 1
ATOM 6627 C C . CYS A 1 857 ? 15.904 -9.707 -11.610 1.00 98.50 857 CYS A C 1
ATOM 6629 O O . CYS A 1 857 ? 14.757 -9.965 -11.234 1.00 98.50 857 CYS A O 1
ATOM 6631 N N . PHE A 1 858 ? 16.173 -8.666 -12.404 1.00 98.62 858 PHE A N 1
ATOM 6632 C CA . PHE A 1 858 ? 15.162 -7.691 -12.815 1.00 98.62 858 PHE A CA 1
ATOM 6633 C C . PHE A 1 858 ? 14.009 -8.321 -13.621 1.00 98.62 858 PHE A C 1
ATOM 6635 O O . PHE A 1 858 ? 12.841 -7.968 -13.440 1.00 98.62 858 PHE A O 1
ATOM 6642 N N . LEU A 1 859 ? 14.300 -9.283 -14.501 1.00 98.56 859 LEU A N 1
ATOM 6643 C CA . LEU A 1 859 ? 13.269 -9.993 -15.264 1.00 98.56 859 LEU A CA 1
ATOM 6644 C C . LEU A 1 859 ? 12.386 -10.873 -14.364 1.00 98.56 859 LEU A C 1
ATOM 6646 O O . LEU A 1 859 ? 11.170 -10.929 -14.576 1.00 98.56 859 LEU A O 1
ATOM 6650 N N . LEU A 1 860 ? 12.961 -11.505 -13.335 1.00 98.69 860 LEU A N 1
ATOM 6651 C CA . LEU A 1 860 ? 12.199 -12.223 -12.308 1.00 98.69 860 LEU A CA 1
ATOM 6652 C C . LEU A 1 860 ? 11.305 -11.266 -11.510 1.00 98.69 860 LEU A C 1
ATOM 6654 O O . LEU A 1 860 ? 10.133 -11.583 -11.299 1.00 98.69 860 LEU A O 1
ATOM 6658 N N . LEU A 1 861 ? 11.800 -10.076 -11.149 1.00 98.62 861 LEU A N 1
ATOM 6659 C CA . LEU A 1 861 ? 10.982 -9.032 -10.525 1.00 98.62 861 LEU A CA 1
ATOM 6660 C C . LEU A 1 861 ? 9.783 -8.669 -11.413 1.00 98.62 861 LEU A C 1
ATOM 6662 O O . LEU A 1 861 ? 8.649 -8.653 -10.935 1.00 98.62 861 LEU A O 1
ATOM 6666 N N . CYS A 1 862 ? 10.005 -8.407 -12.708 1.00 98.31 862 CYS A N 1
ATOM 6667 C CA . CYS A 1 862 ? 8.914 -8.130 -13.649 1.00 98.31 862 CYS A CA 1
ATOM 6668 C C . CYS A 1 862 ? 7.888 -9.269 -13.682 1.00 98.31 862 CYS A C 1
ATOM 6670 O O . CYS A 1 862 ? 6.689 -9.000 -13.648 1.00 98.31 862 CYS A O 1
ATOM 6672 N N . LYS A 1 863 ? 8.339 -10.531 -13.687 1.00 98.00 863 LYS A N 1
ATOM 6673 C CA . LYS A 1 863 ? 7.440 -11.691 -13.682 1.00 98.00 863 LYS A CA 1
ATOM 6674 C C . LYS A 1 863 ? 6.585 -11.759 -12.414 1.00 98.00 863 LYS A C 1
ATOM 6676 O O . LYS A 1 863 ? 5.395 -12.047 -12.514 1.00 98.00 863 LYS A O 1
ATOM 6681 N N . VAL A 1 864 ? 7.158 -11.467 -11.243 1.00 98.50 864 VAL A N 1
ATOM 6682 C CA . VAL A 1 864 ? 6.394 -11.379 -9.988 1.00 98.50 864 VAL A CA 1
ATOM 6683 C C . VAL A 1 864 ? 5.318 -10.295 -10.087 1.00 98.50 864 VAL A C 1
ATOM 6685 O O . VAL A 1 864 ? 4.160 -10.552 -9.765 1.00 98.50 864 VAL A O 1
ATOM 6688 N N . ILE A 1 865 ? 5.673 -9.097 -10.566 1.00 97.75 865 ILE A N 1
ATOM 6689 C CA . ILE A 1 865 ? 4.721 -7.986 -10.715 1.00 97.75 865 ILE A CA 1
ATOM 6690 C C . ILE A 1 865 ? 3.594 -8.336 -11.693 1.00 97.75 865 ILE A C 1
ATOM 6692 O O . ILE A 1 865 ? 2.435 -8.060 -11.382 1.00 97.75 865 ILE A O 1
ATOM 6696 N N . ASP A 1 866 ? 3.897 -8.985 -12.821 1.00 95.00 866 ASP A N 1
ATOM 6697 C CA . ASP A 1 866 ? 2.881 -9.446 -13.775 1.00 95.00 866 ASP A CA 1
ATOM 6698 C C . ASP A 1 866 ? 1.879 -10.396 -13.103 1.00 95.00 866 ASP A C 1
ATOM 6700 O O . ASP A 1 866 ? 0.671 -10.187 -13.199 1.00 95.00 866 ASP A O 1
ATOM 6704 N N . MET A 1 867 ? 2.363 -11.391 -12.350 1.00 97.00 867 MET A N 1
ATOM 6705 C CA . MET A 1 867 ? 1.497 -12.349 -11.650 1.00 97.00 867 MET A CA 1
ATOM 6706 C C . MET A 1 867 ? 0.634 -11.684 -10.569 1.00 97.00 867 MET A C 1
ATOM 6708 O O . MET A 1 867 ? -0.537 -12.024 -10.412 1.00 97.00 867 MET A O 1
ATOM 6712 N N . LEU A 1 868 ? 1.174 -10.708 -9.836 1.00 95.56 868 LEU A N 1
ATOM 6713 C CA . LEU A 1 868 ? 0.397 -9.946 -8.852 1.00 95.56 868 LEU A CA 1
ATOM 6714 C C . LEU A 1 868 ? -0.687 -9.090 -9.528 1.00 95.56 868 LEU A C 1
ATOM 6716 O O . LEU A 1 868 ? -1.814 -9.007 -9.036 1.00 95.56 868 LEU A O 1
ATOM 6720 N N . HIS A 1 869 ? -0.378 -8.492 -10.681 1.00 90.44 869 HIS A N 1
ATOM 6721 C CA . HIS A 1 869 ? -1.357 -7.773 -11.496 1.00 90.44 869 HIS A CA 1
ATOM 6722 C C . HIS A 1 869 ? -2.452 -8.691 -12.044 1.00 90.44 869 HIS A C 1
ATOM 6724 O O . HIS A 1 869 ? -3.619 -8.295 -12.078 1.00 90.44 869 HIS A O 1
ATOM 6730 N N . ASP A 1 870 ? -2.089 -9.902 -12.457 1.00 89.38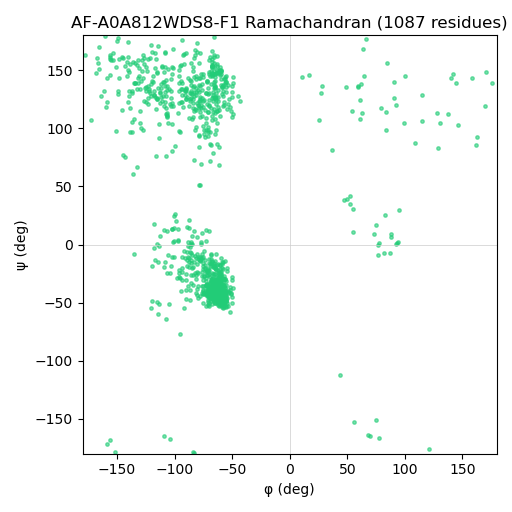 870 ASP A N 1
ATOM 6731 C CA . ASP A 1 870 ? -3.022 -10.918 -12.939 1.00 89.38 870 ASP A CA 1
ATOM 6732 C C . ASP A 1 870 ? -4.023 -11.303 -11.853 1.00 89.38 870 ASP A C 1
ATOM 6734 O O . ASP A 1 870 ? -5.232 -11.217 -12.087 1.00 89.38 870 ASP A O 1
ATOM 6738 N N . ALA A 1 871 ? -3.536 -11.599 -10.646 1.00 89.31 871 ALA A N 1
ATOM 6739 C CA . ALA A 1 871 ? -4.375 -11.968 -9.509 1.00 89.31 871 ALA A CA 1
ATOM 6740 C C . ALA A 1 871 ? -5.416 -10.880 -9.175 1.00 89.31 871 ALA A C 1
ATOM 6742 O O . ALA A 1 871 ? -6.599 -11.161 -8.958 1.00 89.31 871 ALA A O 1
ATOM 6743 N N . VAL A 1 872 ? -5.010 -9.607 -9.195 1.00 85.88 872 VAL A N 1
ATOM 6744 C CA . VAL A 1 872 ? -5.914 -8.480 -8.909 1.00 85.88 872 VAL A CA 1
ATOM 6745 C C . VAL A 1 872 ? -6.886 -8.176 -10.045 1.00 85.88 872 VAL A C 1
ATOM 6747 O O . VAL A 1 872 ? -7.992 -7.692 -9.808 1.00 85.88 872 VAL A O 1
ATOM 6750 N N . ARG A 1 873 ? -6.526 -8.486 -11.289 1.00 82.19 873 ARG A N 1
ATOM 6751 C CA . ARG A 1 873 ? -7.468 -8.408 -12.415 1.00 82.19 873 ARG A CA 1
ATOM 6752 C C . ARG A 1 873 ? -8.449 -9.582 -12.447 1.00 82.19 873 ARG A C 1
ATOM 6754 O O . ARG A 1 873 ? -9.292 -9.631 -13.336 1.00 82.19 873 ARG A O 1
ATOM 6761 N N . GLY A 1 874 ? -8.360 -10.504 -11.485 1.00 80.00 874 GLY A N 1
ATOM 6762 C CA . GLY A 1 874 ? -9.195 -11.701 -11.426 1.00 80.00 874 GLY A CA 1
ATOM 6763 C C . GLY A 1 874 ? -8.781 -12.770 -12.437 1.00 80.00 874 GLY A C 1
ATOM 6764 O O . GLY A 1 874 ? -9.569 -13.669 -12.716 1.00 80.00 874 GLY A O 1
ATOM 6765 N N . ARG A 1 875 ? -7.567 -12.682 -13.002 1.00 85.31 875 ARG A N 1
ATOM 6766 C CA . ARG A 1 875 ? -6.996 -13.765 -13.809 1.00 85.31 875 ARG A CA 1
ATOM 6767 C C . ARG A 1 875 ? -6.537 -14.885 -12.881 1.00 85.31 875 ARG A C 1
ATOM 6769 O O . ARG A 1 875 ? -6.046 -14.626 -11.783 1.00 85.31 875 ARG A O 1
ATOM 6776 N N . ALA A 1 876 ? -6.693 -16.127 -13.332 1.00 88.94 876 ALA A N 1
ATOM 6777 C CA . ALA A 1 876 ? -6.259 -17.288 -12.570 1.00 88.94 876 ALA A CA 1
ATOM 6778 C C . ALA A 1 876 ? -4.733 -17.265 -12.404 1.00 88.94 876 ALA A C 1
ATOM 6780 O O . ALA A 1 876 ? -3.989 -17.268 -13.384 1.00 88.94 876 ALA A O 1
ATOM 6781 N N . VAL A 1 877 ? -4.281 -17.241 -11.153 1.00 94.88 877 VAL A N 1
ATOM 6782 C CA . VAL A 1 877 ? -2.870 -17.325 -10.779 1.00 94.88 877 VAL A CA 1
ATOM 6783 C C . VAL A 1 877 ? -2.737 -18.458 -9.783 1.00 94.88 877 VAL A C 1
ATOM 6785 O O . VAL A 1 877 ? -3.398 -18.454 -8.746 1.00 94.88 877 VAL A O 1
ATOM 6788 N N . ASP A 1 878 ? -1.886 -19.427 -10.101 1.00 97.12 878 ASP A N 1
ATOM 6789 C CA . ASP A 1 878 ? -1.607 -20.525 -9.187 1.00 97.12 878 ASP A CA 1
ATOM 6790 C C . ASP A 1 878 ? -0.803 -20.010 -7.970 1.00 97.12 878 ASP A C 1
ATOM 6792 O O . ASP A 1 878 ? 0.265 -19.405 -8.153 1.00 97.12 878 ASP A O 1
ATOM 6796 N N . PRO A 1 879 ? -1.283 -20.227 -6.728 1.00 97.56 879 PRO A N 1
ATOM 6797 C CA . PRO A 1 879 ? -0.609 -19.738 -5.526 1.00 97.56 879 PRO A CA 1
ATOM 6798 C C . PRO A 1 879 ? 0.812 -20.280 -5.344 1.00 97.56 879 PRO A C 1
ATOM 6800 O O . PRO A 1 879 ? 1.692 -19.552 -4.875 1.00 97.56 879 PRO A O 1
ATOM 6803 N N . LYS A 1 880 ? 1.057 -21.537 -5.735 1.00 97.19 880 LYS A N 1
ATOM 6804 C CA . LYS A 1 880 ? 2.369 -22.176 -5.627 1.00 97.19 880 LYS A CA 1
ATOM 6805 C C . LYS A 1 880 ? 3.333 -21.592 -6.653 1.00 97.19 880 LYS A C 1
ATOM 6807 O O . LYS A 1 880 ? 4.455 -21.250 -6.297 1.00 97.19 880 LYS A O 1
ATOM 6812 N N . VAL A 1 881 ? 2.898 -21.403 -7.900 1.00 98.19 881 VAL A N 1
ATOM 6813 C CA . VAL A 1 881 ? 3.729 -20.765 -8.936 1.00 98.19 881 VAL A CA 1
ATOM 6814 C C . VAL A 1 881 ? 4.087 -19.333 -8.532 1.00 98.19 881 VAL A C 1
ATOM 6816 O O . VAL A 1 881 ? 5.225 -18.908 -8.747 1.00 98.19 881 VAL A O 1
ATOM 6819 N N . LEU A 1 882 ? 3.156 -18.591 -7.916 1.00 98.31 882 LEU A N 1
ATOM 6820 C CA . LEU A 1 882 ? 3.441 -17.255 -7.384 1.00 98.31 882 LEU A CA 1
ATOM 6821 C C . LEU A 1 882 ? 4.516 -17.317 -6.293 1.00 98.31 882 LEU A C 1
ATOM 6823 O O . LEU A 1 882 ? 5.505 -16.590 -6.375 1.00 98.31 882 LEU A O 1
ATOM 6827 N N . HIS A 1 883 ? 4.349 -18.204 -5.309 1.00 98.19 883 HIS A N 1
ATOM 6828 C CA . HIS A 1 883 ? 5.320 -18.398 -4.233 1.00 98.19 883 HIS A CA 1
ATOM 6829 C C . HIS A 1 883 ? 6.710 -18.770 -4.771 1.00 98.19 883 HIS A C 1
ATOM 6831 O O . HIS A 1 883 ? 7.688 -18.085 -4.475 1.00 98.19 883 HIS A O 1
ATOM 6837 N N . ASP A 1 884 ? 6.790 -19.787 -5.631 1.00 98.38 884 ASP A N 1
ATOM 6838 C CA . ASP A 1 884 ? 8.044 -20.264 -6.220 1.00 98.38 884 ASP A CA 1
ATOM 6839 C C . ASP A 1 884 ? 8.747 -19.157 -7.022 1.00 98.38 884 ASP A C 1
ATOM 6841 O O . ASP A 1 884 ? 9.972 -19.045 -7.000 1.00 98.38 884 ASP A O 1
ATOM 6845 N N . THR A 1 885 ? 7.987 -18.309 -7.722 1.00 98.69 885 THR A N 1
ATOM 6846 C CA . THR A 1 885 ? 8.541 -17.174 -8.477 1.00 98.69 885 THR A CA 1
ATOM 6847 C C . THR A 1 885 ? 9.105 -16.103 -7.541 1.00 98.69 885 THR A C 1
ATOM 6849 O O . THR A 1 885 ? 10.189 -15.581 -7.799 1.00 98.69 885 THR A O 1
ATOM 6852 N N . ILE A 1 886 ? 8.423 -15.809 -6.428 1.00 98.69 886 ILE A N 1
ATOM 6853 C CA . ILE A 1 886 ? 8.911 -14.868 -5.407 1.00 98.69 886 ILE A CA 1
ATOM 6854 C C . ILE A 1 886 ? 10.180 -15.404 -4.735 1.00 98.69 886 ILE A C 1
ATOM 6856 O O . ILE A 1 886 ? 11.128 -14.641 -4.544 1.00 98.69 886 ILE A O 1
ATOM 6860 N N . VAL A 1 887 ? 10.239 -16.699 -4.409 1.00 98.56 887 VAL A N 1
ATOM 6861 C CA . VAL A 1 887 ? 11.437 -17.336 -3.833 1.00 98.56 887 VAL A CA 1
ATOM 6862 C C . VAL A 1 887 ? 12.606 -17.268 -4.815 1.00 98.56 887 VAL A C 1
ATOM 6864 O O . VAL A 1 887 ? 13.694 -16.836 -4.439 1.00 98.56 887 VAL A O 1
ATOM 6867 N N . LYS A 1 888 ? 12.379 -17.612 -6.092 1.00 98.56 888 LYS A N 1
ATOM 6868 C CA . LYS A 1 888 ? 13.397 -17.508 -7.154 1.00 98.56 888 LYS A CA 1
ATOM 6869 C C . LYS A 1 888 ? 13.933 -16.087 -7.302 1.00 98.56 888 LYS A C 1
ATOM 6871 O O . LYS A 1 888 ? 15.144 -15.901 -7.366 1.00 98.56 888 LYS A O 1
ATOM 6876 N N . HIS A 1 889 ? 13.045 -15.093 -7.330 1.00 98.62 889 HIS A N 1
ATOM 6877 C CA . HIS A 1 889 ? 13.433 -13.682 -7.353 1.00 98.62 889 HIS A CA 1
ATOM 6878 C C . HIS A 1 889 ? 14.250 -13.305 -6.113 1.00 98.62 889 HIS A C 1
ATOM 6880 O O . HIS A 1 889 ? 15.314 -12.717 -6.249 1.00 98.62 889 HIS A O 1
ATOM 6886 N N . SER A 1 890 ? 13.803 -13.702 -4.921 1.00 98.25 890 SER A N 1
ATOM 6887 C CA . SER A 1 890 ? 14.456 -13.361 -3.651 1.00 98.25 890 SER A CA 1
ATOM 6888 C C . SER A 1 890 ? 15.861 -13.962 -3.523 1.00 98.25 890 SER A C 1
ATOM 6890 O O . SER A 1 890 ? 16.768 -13.276 -3.056 1.00 98.25 890 SER A O 1
ATOM 6892 N N . ASN A 1 891 ? 16.060 -15.205 -3.975 1.00 98.19 891 ASN A N 1
ATOM 6893 C CA . ASN A 1 891 ? 17.383 -15.837 -4.035 1.00 98.19 891 ASN A CA 1
ATOM 6894 C C . ASN A 1 891 ? 18.298 -15.109 -5.020 1.00 98.19 891 ASN A C 1
ATOM 6896 O O . ASN A 1 891 ? 19.392 -14.693 -4.649 1.00 98.19 891 ASN A O 1
ATOM 6900 N N . CYS A 1 892 ? 17.809 -14.867 -6.241 1.00 98.31 892 CYS A N 1
ATOM 6901 C CA . CYS A 1 892 ? 18.559 -14.147 -7.267 1.00 98.31 892 CYS A CA 1
ATOM 6902 C C . CYS A 1 892 ? 18.951 -12.735 -6.795 1.00 98.31 892 CYS A C 1
ATOM 6904 O O . CYS A 1 892 ? 20.069 -12.284 -7.028 1.00 98.31 892 CYS A O 1
ATOM 6906 N N . LEU A 1 893 ? 18.066 -12.057 -6.059 1.00 97.56 893 LEU A N 1
ATOM 6907 C CA . LEU A 1 893 ? 18.307 -10.735 -5.487 1.00 97.56 893 LEU A CA 1
ATOM 6908 C C . LEU A 1 893 ? 19.473 -10.740 -4.482 1.00 97.56 893 LEU A C 1
ATOM 6910 O O . LEU A 1 893 ? 20.342 -9.869 -4.557 1.00 97.56 893 LEU A O 1
ATOM 6914 N N . LEU A 1 894 ? 19.505 -11.720 -3.570 1.00 96.81 894 LEU A N 1
ATOM 6915 C CA . LEU A 1 894 ? 20.587 -11.889 -2.593 1.00 96.81 894 LEU A CA 1
ATOM 6916 C C . LEU A 1 894 ? 21.908 -12.276 -3.267 1.00 96.81 894 LEU A C 1
ATOM 6918 O O . LEU A 1 894 ? 22.946 -11.718 -2.926 1.00 96.81 894 LEU A O 1
ATOM 6922 N N . GLU A 1 895 ? 21.871 -13.177 -4.249 1.00 96.94 895 GLU A N 1
ATOM 6923 C CA . GLU A 1 895 ? 23.050 -13.578 -5.027 1.00 96.94 895 GLU A CA 1
ATOM 6924 C C . GLU A 1 895 ? 23.643 -12.406 -5.823 1.00 96.94 895 GLU A C 1
ATOM 6926 O O . GLU A 1 895 ? 24.859 -12.272 -5.919 1.00 96.94 895 GLU A O 1
ATOM 6931 N N . THR A 1 896 ? 22.791 -11.536 -6.375 1.00 96.94 896 THR A N 1
ATOM 6932 C CA . THR A 1 896 ? 23.217 -10.424 -7.241 1.00 96.94 896 THR A CA 1
ATOM 6933 C C . THR A 1 896 ? 23.751 -9.234 -6.447 1.00 96.94 896 THR A C 1
ATOM 6935 O O . THR A 1 896 ? 24.759 -8.637 -6.820 1.00 96.94 896 THR A O 1
ATOM 6938 N N . TYR A 1 897 ? 23.050 -8.831 -5.383 1.00 95.69 897 TYR A N 1
ATOM 6939 C CA . TYR A 1 897 ? 23.311 -7.558 -4.697 1.00 95.69 897 TYR A CA 1
ATOM 6940 C C . TYR A 1 897 ? 23.743 -7.718 -3.234 1.00 95.69 897 TYR A C 1
ATOM 6942 O O . TYR A 1 897 ? 24.043 -6.715 -2.580 1.00 95.69 897 TYR A O 1
ATOM 6950 N N . GLY A 1 898 ? 23.777 -8.946 -2.712 1.00 94.50 898 GLY A N 1
ATOM 6951 C CA . GLY A 1 898 ? 24.073 -9.228 -1.311 1.00 94.50 898 GLY A CA 1
ATOM 6952 C C . GLY A 1 898 ? 22.967 -8.776 -0.355 1.00 94.50 898 GLY A C 1
ATOM 6953 O O . GLY A 1 898 ? 21.840 -8.477 -0.741 1.00 94.50 898 GLY A O 1
ATOM 6954 N N . GLU A 1 899 ? 23.296 -8.704 0.931 1.00 92.19 899 GLU A N 1
ATOM 6955 C CA . GLU A 1 899 ? 22.332 -8.422 2.005 1.00 92.19 899 GLU A CA 1
ATOM 6956 C C . GLU A 1 899 ? 21.862 -6.955 2.056 1.00 92.19 899 GLU A C 1
ATOM 6958 O O . GLU A 1 899 ? 20.787 -6.662 2.580 1.00 92.19 899 GLU A O 1
ATOM 6963 N N . ASP A 1 900 ? 22.626 -6.019 1.480 1.00 88.75 900 ASP A N 1
ATOM 6964 C CA . ASP A 1 900 ? 22.350 -4.573 1.531 1.00 88.75 900 ASP A CA 1
ATOM 6965 C C . ASP A 1 900 ? 21.056 -4.166 0.802 1.00 88.75 900 ASP A C 1
ATOM 6967 O O . ASP A 1 900 ? 20.452 -3.131 1.113 1.00 88.75 900 ASP A O 1
ATOM 6971 N N . VAL A 1 901 ? 20.621 -4.961 -0.180 1.00 91.00 901 VAL A N 1
ATOM 6972 C CA . VAL A 1 901 ? 19.363 -4.746 -0.913 1.00 91.00 901 VAL A CA 1
ATOM 6973 C C . VAL A 1 901 ? 18.146 -5.253 -0.132 1.00 91.00 901 VAL A C 1
ATOM 6975 O O . VAL A 1 901 ? 17.007 -4.901 -0.447 1.00 91.00 901 VAL A O 1
ATOM 6978 N N . TRP A 1 902 ? 18.354 -6.095 0.879 1.00 92.62 902 TRP A N 1
ATOM 6979 C CA . TRP A 1 902 ? 17.264 -6.782 1.546 1.00 92.62 902 TRP A CA 1
ATOM 6980 C C . TRP A 1 902 ? 16.590 -5.887 2.583 1.00 92.62 902 TRP A C 1
ATOM 6982 O O . TRP A 1 902 ? 17.214 -5.321 3.483 1.00 92.62 902 TRP A O 1
ATOM 6992 N N . VAL A 1 903 ? 15.269 -5.788 2.490 1.00 91.62 903 VAL A N 1
ATOM 6993 C CA . VAL A 1 903 ? 14.430 -5.063 3.446 1.00 91.62 903 VAL A CA 1
ATOM 6994 C C . VAL A 1 903 ? 13.373 -6.004 4.031 1.00 91.62 903 VAL A C 1
ATOM 6996 O O . VAL A 1 903 ? 13.034 -7.002 3.403 1.00 91.62 903 VAL A O 1
ATOM 6999 N N . PRO A 1 904 ? 12.771 -5.703 5.201 1.00 91.56 904 PRO A N 1
ATOM 7000 C CA . PRO A 1 904 ? 11.728 -6.551 5.797 1.00 91.56 904 PRO A CA 1
ATOM 7001 C C . PRO A 1 904 ? 10.585 -6.934 4.841 1.00 91.56 904 PRO A C 1
ATOM 7003 O O . PRO A 1 904 ? 10.000 -8.006 4.969 1.00 91.56 904 PRO A O 1
ATOM 7006 N N . LYS A 1 905 ? 10.301 -6.085 3.846 1.00 94.19 905 LYS A N 1
ATOM 7007 C CA . LYS A 1 905 ? 9.306 -6.337 2.797 1.00 94.19 905 LYS A CA 1
ATOM 7008 C C . LYS A 1 905 ? 9.634 -7.556 1.925 1.00 94.19 905 LYS A C 1
ATOM 7010 O O . LYS A 1 905 ? 8.701 -8.216 1.489 1.00 94.19 905 LYS A O 1
ATOM 7015 N N . ASN A 1 906 ? 10.912 -7.890 1.722 1.00 95.75 906 ASN A N 1
ATOM 7016 C CA . ASN A 1 906 ? 11.332 -9.112 1.026 1.00 95.75 906 ASN A CA 1
ATOM 7017 C C . ASN A 1 906 ? 10.920 -10.379 1.783 1.00 95.75 906 ASN A C 1
ATOM 7019 O O . ASN A 1 906 ? 10.552 -11.368 1.169 1.00 95.75 906 ASN A O 1
ATOM 7023 N N . HIS A 1 907 ? 10.928 -10.355 3.118 1.00 95.44 907 HIS A N 1
ATOM 7024 C CA . HIS A 1 907 ? 10.382 -11.471 3.887 1.00 95.44 907 HIS A CA 1
ATOM 7025 C C . HIS A 1 907 ? 8.848 -11.506 3.793 1.00 95.44 907 HIS A C 1
ATOM 7027 O O . HIS A 1 907 ? 8.261 -12.559 3.568 1.00 95.44 907 HIS A O 1
ATOM 7033 N N . MET A 1 908 ? 8.186 -10.348 3.902 1.00 95.12 908 MET A N 1
ATOM 7034 C CA . MET A 1 908 ? 6.721 -10.271 3.808 1.00 95.12 908 MET A CA 1
ATOM 7035 C C . MET A 1 908 ? 6.183 -10.746 2.451 1.00 95.12 908 MET A C 1
ATOM 7037 O O . MET A 1 908 ? 5.099 -11.326 2.411 1.00 95.12 908 MET A O 1
ATOM 7041 N N . SER A 1 909 ? 6.916 -10.538 1.347 1.00 97.44 909 SER A N 1
ATOM 7042 C CA . SER A 1 909 ? 6.490 -11.011 0.023 1.00 97.44 909 SER A CA 1
ATOM 7043 C C . SER A 1 909 ? 6.383 -12.535 -0.055 1.00 97.44 909 SER A C 1
ATOM 7045 O O . SER A 1 909 ? 5.542 -13.037 -0.796 1.00 97.44 909 SER A O 1
ATOM 7047 N N . LEU A 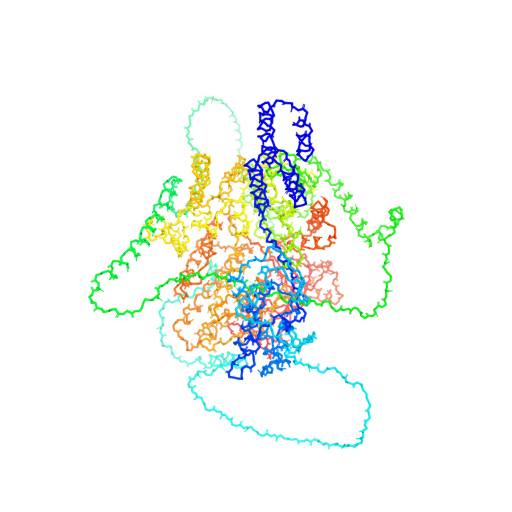1 910 ? 7.156 -13.281 0.744 1.00 97.56 910 LEU A N 1
ATOM 7048 C CA . LEU A 1 910 ? 7.124 -14.750 0.760 1.00 97.56 910 LEU A CA 1
ATOM 7049 C C . LEU A 1 910 ? 5.768 -15.308 1.235 1.00 97.56 910 LEU A C 1
ATOM 7051 O O . LEU A 1 910 ? 5.408 -16.425 0.868 1.00 97.56 910 LEU A O 1
ATOM 7055 N N . HIS A 1 911 ? 4.978 -14.516 1.968 1.00 96.56 911 HIS A N 1
ATOM 7056 C CA . HIS A 1 911 ? 3.626 -14.883 2.409 1.00 96.56 911 HIS A CA 1
ATOM 7057 C C . HIS A 1 911 ? 2.538 -14.678 1.344 1.00 96.56 911 HIS A C 1
ATOM 7059 O O . HIS A 1 911 ? 1.418 -15.148 1.515 1.00 96.56 911 HIS A O 1
ATOM 7065 N N . LEU A 1 912 ? 2.816 -13.990 0.231 1.00 97.19 912 LEU A N 1
ATOM 7066 C CA . LEU A 1 912 ? 1.767 -13.651 -0.742 1.00 97.19 912 LEU A CA 1
ATOM 7067 C C . LEU A 1 912 ? 1.147 -14.892 -1.405 1.00 97.19 912 LEU A C 1
ATOM 7069 O O . LEU A 1 912 ? -0.056 -14.907 -1.658 1.00 97.19 912 LEU A O 1
ATOM 7073 N N . GLY A 1 913 ? 1.938 -15.944 -1.638 1.00 96.19 913 GLY A N 1
ATOM 7074 C CA . GLY A 1 913 ? 1.422 -17.226 -2.132 1.00 96.19 913 GLY A CA 1
ATOM 7075 C C . GLY A 1 913 ? 0.481 -17.913 -1.135 1.00 96.19 913 GLY A C 1
ATOM 7076 O O . GLY A 1 913 ? -0.604 -18.341 -1.520 1.00 96.19 913 GLY A O 1
ATOM 7077 N N . GLU A 1 914 ? 0.844 -17.938 0.156 1.00 95.06 914 GLU A N 1
ATOM 7078 C CA . GLU A 1 914 ? -0.016 -18.430 1.251 1.00 95.06 914 GLU A CA 1
ATOM 7079 C C . GLU A 1 914 ? -1.345 -17.666 1.276 1.00 95.06 914 GLU A C 1
ATOM 7081 O O . GLU A 1 914 ? -2.412 -18.275 1.328 1.00 95.06 914 GLU A O 1
ATOM 7086 N N . PHE A 1 915 ? -1.302 -16.334 1.192 1.00 95.56 915 PHE A N 1
ATOM 7087 C CA . PHE A 1 915 ? -2.511 -15.514 1.223 1.00 95.56 915 PHE A CA 1
ATOM 7088 C C . PHE A 1 915 ? -3.417 -15.754 0.018 1.00 95.56 915 PHE A C 1
ATOM 7090 O O . PHE A 1 915 ? -4.631 -15.859 0.192 1.00 95.56 915 PHE A O 1
ATOM 7097 N N . LEU A 1 916 ? -2.853 -15.885 -1.186 1.00 95.31 916 LEU A N 1
ATOM 7098 C CA . LEU A 1 916 ? -3.645 -16.193 -2.374 1.00 95.31 916 LEU A CA 1
ATOM 7099 C C . LEU A 1 916 ? -4.323 -17.566 -2.245 1.00 95.31 916 LEU A C 1
ATOM 7101 O O . LEU A 1 916 ? -5.507 -17.681 -2.551 1.00 95.31 916 LEU A O 1
ATOM 7105 N N . ALA A 1 917 ? -3.614 -18.575 -1.726 1.00 95.00 917 ALA A N 1
ATOM 7106 C CA . ALA A 1 917 ? -4.185 -19.897 -1.466 1.00 95.00 917 ALA A CA 1
ATOM 7107 C C . ALA A 1 917 ? -5.288 -19.858 -0.396 1.00 95.00 917 ALA A C 1
ATOM 7109 O O . ALA A 1 917 ? -6.348 -20.452 -0.570 1.00 95.00 917 ALA A O 1
ATOM 7110 N N . LYS A 1 918 ? -5.050 -19.139 0.707 1.00 92.56 918 LYS A N 1
ATOM 7111 C CA . LYS A 1 918 ? -5.954 -19.078 1.861 1.00 92.56 918 LYS A CA 1
ATOM 7112 C C . LYS A 1 918 ? -7.231 -18.291 1.580 1.00 92.56 918 LYS A C 1
ATOM 7114 O O . LYS A 1 918 ? -8.315 -18.697 1.992 1.00 92.56 918 LYS A O 1
ATOM 7119 N N . PHE A 1 919 ? -7.104 -17.137 0.933 1.00 91.69 919 PHE A N 1
ATOM 7120 C CA . PHE A 1 919 ? -8.207 -16.191 0.763 1.00 91.69 919 PHE A CA 1
ATOM 7121 C C . PHE A 1 919 ? -8.832 -16.228 -0.637 1.00 91.69 919 PHE A C 1
ATOM 7123 O O . PHE A 1 919 ? -9.884 -15.620 -0.852 1.00 91.69 919 PHE A O 1
ATOM 7130 N N . GLY A 1 920 ? -8.198 -16.917 -1.590 1.00 89.94 920 GLY A N 1
ATOM 7131 C CA . GLY A 1 920 ? -8.626 -17.025 -2.988 1.00 89.94 920 GLY A CA 1
ATOM 7132 C C . GLY A 1 920 ? -8.328 -15.788 -3.843 1.00 89.94 920 GLY A C 1
ATOM 7133 O O . GLY A 1 920 ? -8.496 -15.826 -5.056 1.00 89.94 920 GLY A O 1
ATOM 7134 N N . HIS A 1 921 ? -7.889 -14.685 -3.235 1.00 90.62 921 HIS A N 1
ATOM 7135 C CA . HIS A 1 921 ? -7.527 -13.443 -3.915 1.00 90.62 921 HIS A CA 1
ATOM 7136 C C . HIS A 1 921 ? -6.543 -12.635 -3.058 1.00 90.62 921 HIS A C 1
ATOM 7138 O O . HIS A 1 921 ? -6.422 -12.855 -1.852 1.00 90.62 921 HIS A O 1
ATOM 7144 N N . LEU A 1 922 ? -5.858 -11.677 -3.684 1.00 93.00 922 LEU A N 1
ATOM 7145 C CA . LEU A 1 922 ? -5.020 -10.693 -3.000 1.00 93.00 922 LEU A CA 1
ATOM 7146 C C . LEU A 1 922 ? -5.684 -9.319 -3.057 1.00 93.00 922 LEU A C 1
ATOM 7148 O O . LEU A 1 922 ? -6.161 -8.892 -4.110 1.00 93.00 922 LEU A O 1
ATOM 7152 N N . VAL A 1 923 ? -5.676 -8.607 -1.933 1.00 91.69 923 VAL A N 1
ATOM 7153 C CA . VAL A 1 923 ? -6.125 -7.215 -1.875 1.00 91.69 923 VAL A CA 1
ATOM 7154 C C . VAL A 1 923 ? -4.940 -6.298 -2.154 1.00 91.69 923 VAL A C 1
ATOM 7156 O O . VAL A 1 923 ? -3.915 -6.393 -1.484 1.00 91.69 923 VAL A O 1
ATOM 7159 N N . TRP A 1 924 ? -5.094 -5.385 -3.117 1.00 87.94 924 TRP A N 1
ATOM 7160 C CA . TRP A 1 924 ? -4.121 -4.318 -3.358 1.00 87.94 924 TRP A CA 1
ATOM 7161 C C . TRP A 1 924 ? -4.600 -2.971 -2.821 1.00 87.94 924 TRP A C 1
ATOM 7163 O O . TRP A 1 924 ? -5.717 -2.520 -3.086 1.00 87.94 924 TRP A O 1
ATOM 7173 N N . CYS A 1 925 ? -3.743 -2.260 -2.095 1.00 91.06 925 CYS A N 1
ATOM 7174 C CA . CYS A 1 925 ? -4.143 -0.993 -1.479 1.00 91.06 925 CYS A CA 1
ATOM 7175 C C . CYS A 1 925 ? -4.078 0.228 -2.412 1.00 91.06 925 CYS A C 1
ATOM 7177 O O . CYS A 1 925 ? -4.271 1.359 -1.963 1.00 91.06 925 CYS A O 1
ATOM 7179 N N . PHE A 1 926 ? -3.911 0.021 -3.724 1.00 89.62 926 PHE A N 1
ATOM 7180 C CA . PHE A 1 926 ? -3.989 1.094 -4.721 1.00 89.62 926 PHE A CA 1
ATOM 7181 C C . PHE A 1 926 ? -5.368 1.781 -4.703 1.00 89.62 926 PHE A C 1
ATOM 7183 O O . PHE A 1 926 ? -5.462 3.011 -4.750 1.00 89.62 926 PHE A O 1
ATOM 7190 N N . THR A 1 927 ? -6.448 0.996 -4.602 1.00 89.94 927 THR A N 1
ATOM 7191 C CA . THR A 1 927 ? -7.830 1.502 -4.511 1.00 89.94 927 THR A CA 1
ATOM 7192 C C . THR A 1 927 ? -7.999 2.448 -3.320 1.00 89.94 927 THR A C 1
ATOM 7194 O O . THR A 1 927 ? -8.610 3.511 -3.445 1.00 89.94 927 THR A O 1
ATOM 7197 N N . HIS A 1 928 ? -7.391 2.108 -2.183 1.00 92.06 928 HIS A N 1
ATOM 7198 C CA . HIS A 1 928 ? -7.449 2.908 -0.964 1.00 92.06 928 HIS A CA 1
ATOM 7199 C C . HIS A 1 928 ? -6.735 4.250 -1.116 1.00 92.06 928 HIS A C 1
ATOM 7201 O O . HIS A 1 928 ? -7.299 5.271 -0.729 1.00 92.06 928 HIS A O 1
ATOM 7207 N N . GLU A 1 929 ? -5.574 4.308 -1.780 1.00 88.50 929 GLU A N 1
ATOM 7208 C CA . GLU A 1 929 ? -4.897 5.592 -2.011 1.00 88.50 929 GLU A CA 1
ATOM 7209 C C . GLU A 1 929 ? -5.725 6.532 -2.904 1.00 88.50 929 GLU A C 1
ATOM 7211 O O . GLU A 1 929 ? -5.755 7.749 -2.686 1.00 88.50 929 GLU A O 1
ATOM 7216 N N . ARG A 1 930 ? -6.481 5.992 -3.872 1.00 88.06 930 ARG A N 1
ATOM 7217 C CA . ARG A 1 930 ? -7.455 6.798 -4.626 1.00 88.06 930 ARG A CA 1
ATOM 7218 C C . ARG A 1 930 ? -8.610 7.254 -3.736 1.00 88.06 930 ARG A C 1
ATOM 7220 O O . ARG A 1 930 ? -8.947 8.441 -3.747 1.00 88.06 930 ARG A O 1
ATOM 7227 N N . LYS A 1 931 ? -9.148 6.366 -2.897 1.00 90.19 931 LYS A N 1
ATOM 7228 C CA . LYS A 1 931 ? -10.212 6.687 -1.934 1.00 90.19 931 LYS A CA 1
ATOM 7229 C C . LYS A 1 931 ? -9.786 7.766 -0.928 1.00 90.19 931 LYS A C 1
ATOM 7231 O O . LYS A 1 931 ? -10.552 8.690 -0.648 1.00 90.19 931 LYS A O 1
ATOM 7236 N N . HIS A 1 932 ? -8.530 7.758 -0.481 1.00 91.56 932 HIS A N 1
ATOM 7237 C CA . HIS A 1 932 ? -7.953 8.778 0.400 1.00 91.56 932 HIS A CA 1
ATOM 7238 C C . HIS A 1 932 ? -7.980 10.184 -0.201 1.00 91.56 932 HIS A C 1
ATOM 7240 O O . HIS A 1 932 ? -8.039 11.161 0.550 1.00 91.56 932 HIS A O 1
ATOM 7246 N N . LYS A 1 933 ? -7.989 10.333 -1.534 1.00 90.50 933 LYS A N 1
ATOM 7247 C CA . LYS A 1 933 ? -8.126 11.650 -2.185 1.00 90.50 933 LYS A CA 1
ATOM 7248 C C . LYS A 1 933 ? -9.442 12.333 -1.805 1.00 90.50 933 LYS A C 1
ATOM 7250 O O . LYS A 1 933 ? -9.459 13.555 -1.655 1.00 90.50 933 LYS A O 1
ATOM 7255 N N . VAL A 1 934 ? -10.513 11.565 -1.579 1.00 90.69 934 VAL A N 1
ATOM 7256 C CA . VAL A 1 934 ? -11.820 12.082 -1.137 1.00 90.69 934 VAL A CA 1
ATOM 7257 C C . VAL A 1 934 ? -11.732 12.624 0.290 1.00 90.69 934 VAL A C 1
ATOM 7259 O O . VAL A 1 934 ? -12.101 13.775 0.531 1.00 90.69 934 VAL A O 1
ATOM 7262 N N . VAL A 1 935 ? -11.147 11.862 1.220 1.00 92.00 935 VAL A N 1
ATOM 7263 C CA . VAL A 1 935 ? -10.920 12.326 2.602 1.00 92.00 935 VAL A CA 1
ATOM 7264 C C . VAL A 1 935 ? -10.031 13.571 2.614 1.00 92.00 935 VAL A C 1
ATOM 7266 O O . VAL A 1 935 ? -10.392 14.592 3.203 1.00 92.00 935 VAL A O 1
ATOM 7269 N N . LYS A 1 936 ? -8.891 13.526 1.904 1.00 91.81 936 LYS A N 1
ATOM 7270 C CA . LYS A 1 936 ? -7.950 14.651 1.777 1.00 91.81 936 LYS A CA 1
ATOM 7271 C C . LYS A 1 936 ? -8.669 15.895 1.243 1.00 91.81 936 LYS A C 1
ATOM 7273 O O . LYS A 1 936 ? -8.471 16.979 1.788 1.00 91.81 936 LYS A O 1
ATOM 7278 N N . ARG A 1 937 ? -9.532 15.762 0.225 1.00 90.06 937 ARG A N 1
ATOM 7279 C CA . ARG A 1 937 ? -10.327 16.869 -0.340 1.00 90.06 937 ARG A CA 1
ATOM 7280 C C . ARG A 1 937 ? -11.163 17.562 0.736 1.00 90.06 937 ARG A C 1
ATOM 7282 O O . ARG A 1 937 ? -11.042 18.778 0.887 1.00 90.06 937 ARG A O 1
ATOM 7289 N N . PHE A 1 938 ? -11.972 16.822 1.490 1.00 90.06 938 PHE A N 1
ATOM 7290 C CA . PHE A 1 938 ? -12.874 17.419 2.480 1.00 90.06 938 PHE A CA 1
ATOM 7291 C C . PHE A 1 938 ? -12.136 17.938 3.718 1.00 90.06 938 PHE A C 1
ATOM 7293 O O . PHE A 1 938 ? -12.365 19.072 4.144 1.00 90.06 938 PHE A O 1
ATOM 7300 N N . ALA A 1 939 ? -11.166 17.182 4.233 1.00 88.94 939 ALA A N 1
ATOM 7301 C CA . ALA A 1 939 ? -10.353 17.602 5.372 1.00 88.94 939 ALA A CA 1
ATOM 7302 C C . ALA A 1 939 ? -9.492 18.850 5.071 1.00 88.94 939 ALA A C 1
ATOM 7304 O O . ALA A 1 939 ? -9.240 19.674 5.958 1.00 88.94 939 ALA A O 1
ATOM 7305 N N . ASN A 1 940 ? -9.062 19.044 3.817 1.00 86.69 940 ASN A N 1
ATOM 7306 C CA . ASN A 1 940 ? -8.367 20.263 3.384 1.00 86.69 940 ASN A CA 1
ATOM 7307 C C . ASN A 1 940 ? -9.292 21.483 3.335 1.00 86.69 940 ASN A C 1
ATOM 7309 O O . ASN A 1 940 ? -8.871 22.584 3.688 1.00 86.69 940 ASN A O 1
ATOM 7313 N N . GLN A 1 941 ? -10.540 21.293 2.905 1.00 82.69 941 GLN A N 1
ATOM 7314 C CA . GLN A 1 941 ? -11.516 22.374 2.746 1.00 82.69 941 GLN A CA 1
ATOM 7315 C C . GLN A 1 941 ? -12.087 22.874 4.075 1.00 82.69 941 GLN A C 1
ATOM 7317 O O . GLN A 1 941 ? -12.570 24.005 4.144 1.00 82.69 941 GLN A O 1
ATOM 7322 N N . LYS A 1 942 ? -12.013 22.066 5.135 1.00 76.50 942 LYS A N 1
ATOM 7323 C CA . LYS A 1 942 ? -12.401 22.486 6.482 1.00 76.50 942 LYS A CA 1
ATOM 7324 C C . LYS A 1 942 ? -11.444 23.539 7.018 1.00 76.50 942 LYS A C 1
ATOM 7326 O O . LYS A 1 942 ? -10.232 23.349 7.019 1.00 76.50 942 LYS A O 1
ATOM 7331 N N . LEU A 1 943 ? -11.977 24.673 7.457 1.00 69.12 943 LEU A N 1
ATOM 7332 C CA . LEU A 1 943 ? -11.183 25.762 8.032 1.00 69.12 943 LEU A CA 1
ATOM 7333 C C . LEU A 1 943 ? -11.169 25.695 9.563 1.00 69.12 943 LEU A C 1
ATOM 7335 O O . LEU A 1 943 ? -10.168 26.071 10.167 1.00 69.12 943 LEU A O 1
ATOM 7339 N N . ASP A 1 944 ? -12.219 25.142 10.172 1.00 65.94 944 ASP A N 1
ATOM 7340 C CA . ASP A 1 944 ? -12.348 24.950 11.610 1.00 65.94 944 ASP A CA 1
ATOM 7341 C C . ASP A 1 944 ? -11.869 23.554 12.048 1.00 65.94 944 ASP A C 1
ATOM 7343 O O . ASP A 1 944 ? -12.105 22.548 11.387 1.00 65.94 944 ASP A O 1
ATOM 7347 N N . GLY A 1 945 ? -11.160 23.489 13.176 1.00 63.16 945 GLY A N 1
ATOM 7348 C CA . GLY A 1 945 ? -10.747 22.234 13.822 1.00 63.16 945 GLY A CA 1
ATOM 7349 C C . GLY A 1 945 ? -11.654 21.840 14.992 1.00 63.16 945 GLY A C 1
ATOM 7350 O O . GLY A 1 945 ? -11.166 21.221 15.938 1.00 63.16 945 GLY A O 1
ATOM 7351 N N . SER A 1 946 ? -12.915 22.286 14.963 1.00 70.62 946 SER A N 1
ATOM 7352 C CA . SER A 1 946 ? -13.883 22.229 16.066 1.00 70.62 946 SER A CA 1
ATOM 7353 C C . SER A 1 946 ? -14.295 20.792 16.444 1.00 70.62 946 SER A C 1
ATOM 7355 O O . SER A 1 946 ? -13.838 19.818 15.842 1.00 70.62 946 SER A O 1
ATOM 7357 N N . ARG A 1 947 ? -15.163 20.652 17.462 1.00 64.06 947 ARG A N 1
ATOM 7358 C CA . ARG A 1 947 ? -15.681 19.356 17.956 1.00 64.06 947 ARG A CA 1
ATOM 7359 C C . ARG A 1 947 ? -16.465 18.553 16.900 1.00 64.06 947 ARG A C 1
ATOM 7361 O O . ARG A 1 947 ? -16.631 17.360 17.079 1.00 64.06 947 ARG A O 1
ATOM 7368 N N . GLY A 1 948 ? -16.922 19.179 15.809 1.00 81.31 948 GLY A N 1
ATOM 7369 C CA . GLY A 1 948 ? -17.678 18.520 14.731 1.00 81.31 948 GLY A CA 1
ATOM 7370 C C . GLY A 1 948 ? -16.858 18.176 13.482 1.00 81.31 948 GLY A C 1
ATOM 7371 O O . GLY A 1 948 ? -17.436 17.952 12.416 1.00 81.31 948 GLY A O 1
ATOM 7372 N N . PHE A 1 949 ? -15.523 18.217 13.561 1.00 89.56 949 PHE A N 1
ATOM 7373 C CA . PHE A 1 949 ? -14.652 17.996 12.405 1.00 89.56 949 PHE A CA 1
ATOM 7374 C C . PHE A 1 949 ? -14.818 16.584 11.826 1.00 89.56 949 PHE A C 1
ATOM 7376 O O . PHE A 1 949 ? -15.076 16.446 10.631 1.00 89.56 949 PHE A O 1
ATOM 7383 N N . GLU A 1 950 ? -14.710 15.563 12.676 1.00 92.00 950 GLU A N 1
ATOM 7384 C CA . GLU A 1 950 ? -14.813 14.146 12.318 1.00 92.00 950 GLU A CA 1
ATOM 7385 C C . GLU A 1 950 ? -16.167 13.832 11.682 1.00 92.00 950 GLU A C 1
ATOM 7387 O O . GLU A 1 950 ? -16.224 13.341 10.557 1.00 92.00 950 GLU A O 1
ATOM 7392 N N . ASP A 1 951 ? -17.249 14.196 12.376 1.00 91.19 951 ASP A N 1
ATOM 7393 C CA . ASP A 1 951 ? -18.628 13.952 11.949 1.00 91.19 951 ASP A CA 1
ATOM 7394 C C . ASP A 1 951 ? -18.903 14.588 10.584 1.00 91.19 951 ASP A C 1
ATOM 7396 O O . ASP A 1 951 ? -19.446 13.954 9.678 1.00 91.19 951 ASP A O 1
ATOM 7400 N N . SER A 1 952 ? -18.446 15.827 10.386 1.00 89.88 952 SER A N 1
ATOM 7401 C CA . SER A 1 952 ? -18.645 16.488 9.107 1.00 89.88 952 SER A CA 1
ATOM 7402 C C . SER A 1 952 ? -17.838 15.850 7.983 1.00 89.88 952 SER A C 1
ATOM 7404 O O . SER A 1 952 ? -18.381 15.738 6.888 1.00 89.88 952 SER A O 1
ATOM 7406 N N . VAL A 1 953 ? -16.568 15.493 8.211 1.00 91.88 953 VAL A N 1
ATOM 7407 C CA . VAL A 1 953 ? -15.750 14.835 7.180 1.00 91.88 953 VAL A CA 1
ATOM 7408 C C . VAL A 1 953 ? -16.370 13.489 6.822 1.00 91.88 953 VAL A C 1
ATOM 7410 O O . VAL A 1 953 ? -16.542 13.217 5.639 1.00 91.88 953 VAL A O 1
ATOM 7413 N N . LEU A 1 954 ? -16.779 12.694 7.815 1.00 94.44 954 LEU A N 1
ATOM 7414 C CA . LEU A 1 954 ? -17.393 11.386 7.598 1.00 94.44 954 LEU A CA 1
ATOM 7415 C C . LEU A 1 954 ? -18.695 11.490 6.791 1.00 94.44 954 LEU A C 1
ATOM 7417 O O . LEU A 1 954 ? -18.852 10.768 5.810 1.00 94.44 954 LEU A O 1
ATOM 7421 N N . LYS A 1 955 ? -19.582 12.440 7.121 1.00 92.81 955 LYS A N 1
ATOM 7422 C CA . LYS A 1 955 ? -20.811 12.715 6.348 1.00 92.81 955 LYS A CA 1
ATOM 7423 C C . LYS A 1 955 ? -20.522 13.157 4.912 1.00 92.81 955 LYS A C 1
ATOM 7425 O O . LYS A 1 955 ? -21.249 12.783 3.996 1.00 92.81 955 LYS A O 1
ATOM 7430 N N . ASP A 1 956 ? -19.476 13.958 4.706 1.00 91.88 956 ASP A N 1
ATOM 7431 C CA . ASP A 1 956 ? -19.028 14.369 3.373 1.00 91.88 956 ASP A CA 1
ATOM 7432 C C . ASP A 1 956 ? -18.542 13.164 2.543 1.00 91.88 956 ASP A C 1
ATOM 7434 O O . ASP A 1 956 ? -18.936 13.031 1.381 1.00 91.88 956 ASP A O 1
ATOM 7438 N N . VAL A 1 957 ? -17.739 12.256 3.120 1.00 93.50 957 VAL A N 1
ATOM 7439 C CA . VAL A 1 957 ? -17.295 11.061 2.376 1.00 93.50 957 VAL A CA 1
ATOM 7440 C C . VAL A 1 957 ? -18.417 10.040 2.197 1.00 93.50 957 VAL A C 1
ATOM 7442 O O . VAL A 1 957 ? -18.486 9.447 1.125 1.00 93.50 957 VAL A O 1
ATOM 7445 N N . LEU A 1 958 ? -19.332 9.887 3.162 1.00 93.88 958 LEU A N 1
ATOM 7446 C CA . LEU A 1 958 ? -20.525 9.045 3.014 1.00 93.88 958 LEU A CA 1
ATOM 7447 C C . LEU A 1 958 ? -21.411 9.534 1.865 1.00 93.88 958 LEU A C 1
ATOM 7449 O O . LEU A 1 958 ? -21.850 8.734 1.052 1.00 93.88 958 LEU A O 1
ATOM 7453 N N . ALA A 1 959 ? -21.635 10.841 1.735 1.00 90.75 959 ALA A N 1
ATOM 7454 C CA . ALA A 1 959 ? -22.430 11.368 0.627 1.00 90.75 959 ALA A CA 1
ATOM 7455 C C . ALA A 1 959 ? -21.779 11.098 -0.741 1.00 90.75 959 ALA A C 1
ATOM 7457 O O . ALA A 1 959 ? -22.472 10.787 -1.707 1.00 90.75 959 ALA A O 1
ATOM 7458 N N . VAL A 1 960 ? -20.447 11.187 -0.844 1.00 90.94 960 VAL A N 1
ATOM 7459 C CA . VAL A 1 960 ? -19.735 10.775 -2.069 1.00 90.94 960 VAL A CA 1
ATOM 7460 C C . VAL A 1 960 ? -19.863 9.270 -2.289 1.00 90.94 960 VAL A C 1
ATOM 7462 O O . VAL A 1 960 ? -20.109 8.857 -3.416 1.00 90.94 960 VAL A O 1
ATOM 7465 N N . GLN A 1 961 ? -19.749 8.468 -1.228 1.00 92.25 961 GLN A N 1
ATOM 7466 C CA . GLN A 1 961 ? -19.911 7.017 -1.286 1.00 92.25 961 GLN A CA 1
ATOM 7467 C C . GLN A 1 961 ? -21.283 6.625 -1.840 1.00 92.25 961 GLN A C 1
ATOM 7469 O O . GLN A 1 961 ? -21.342 5.866 -2.801 1.00 92.25 961 GLN A O 1
ATOM 7474 N N . LEU A 1 962 ? -22.366 7.164 -1.275 1.00 89.75 962 LEU A N 1
ATOM 7475 C CA . LEU A 1 962 ? -23.728 6.865 -1.715 1.00 89.75 962 LEU A CA 1
ATOM 7476 C C . LEU A 1 962 ? -23.942 7.289 -3.169 1.00 89.75 962 LEU A C 1
ATOM 7478 O O . LEU A 1 962 ? -24.422 6.494 -3.962 1.00 89.75 962 LEU A O 1
ATOM 7482 N N . ASN A 1 963 ? -23.480 8.480 -3.566 1.00 87.31 963 ASN A N 1
ATOM 7483 C CA . ASN A 1 963 ? -23.555 8.908 -4.968 1.00 87.31 963 ASN A CA 1
ATOM 7484 C C . ASN A 1 963 ? -22.781 7.981 -5.919 1.00 87.31 963 ASN A C 1
ATOM 7486 O O . ASN A 1 963 ? -23.243 7.717 -7.024 1.00 87.31 963 ASN A O 1
ATOM 7490 N N . CYS A 1 964 ? -21.608 7.488 -5.509 1.00 85.50 964 CYS A N 1
ATOM 7491 C CA . CYS A 1 964 ? -20.843 6.517 -6.290 1.00 85.50 964 CYS A CA 1
ATOM 7492 C C . CYS A 1 964 ? -21.555 5.164 -6.401 1.00 85.50 964 CYS A C 1
ATOM 7494 O O . CYS A 1 964 ? -21.438 4.518 -7.434 1.00 85.50 964 CYS A O 1
ATOM 7496 N N . MET A 1 965 ? -22.275 4.739 -5.361 1.00 86.00 965 MET A N 1
ATOM 7497 C CA . MET A 1 965 ? -23.011 3.470 -5.345 1.00 86.00 965 MET A CA 1
ATOM 7498 C C . MET A 1 965 ? -24.368 3.542 -6.050 1.00 86.00 965 MET A C 1
ATOM 7500 O O . MET A 1 965 ? -24.838 2.529 -6.553 1.00 86.00 965 MET A O 1
ATOM 7504 N N . SER A 1 966 ? -24.984 4.725 -6.110 1.00 82.38 966 SER A N 1
ATOM 7505 C CA . SER A 1 966 ? -26.183 4.981 -6.917 1.00 82.38 966 SER A CA 1
ATOM 7506 C C . SER A 1 966 ? -25.867 5.155 -8.405 1.00 82.38 966 SER A C 1
ATOM 7508 O O . SER A 1 966 ? -26.778 5.162 -9.229 1.00 82.38 966 SER A O 1
ATOM 7510 N N . ALA A 1 967 ? -24.591 5.333 -8.751 1.00 79.56 967 ALA A N 1
ATOM 7511 C CA . ALA A 1 967 ? -24.110 5.276 -10.124 1.00 79.56 967 ALA A CA 1
ATOM 7512 C C . ALA A 1 967 ? -23.846 3.818 -10.549 1.00 79.56 967 ALA A C 1
ATOM 7514 O O . ALA A 1 967 ? -24.041 2.875 -9.785 1.00 79.56 967 ALA A O 1
ATOM 7515 N N . GLU A 1 968 ? -23.386 3.623 -11.783 1.00 71.00 968 GLU A N 1
ATOM 7516 C CA . GLU A 1 968 ? -23.028 2.291 -12.269 1.00 71.00 968 GLU A CA 1
ATOM 7517 C C . GLU A 1 968 ? -21.850 1.687 -11.492 1.00 71.00 968 GLU A C 1
ATOM 7519 O O . GLU A 1 968 ? -20.784 2.297 -11.356 1.00 71.00 968 GLU A O 1
ATOM 7524 N N . LEU A 1 969 ? -22.025 0.445 -11.042 1.00 81.62 969 LEU A N 1
ATOM 7525 C CA . LEU A 1 969 ? -20.981 -0.343 -10.398 1.00 81.62 969 LEU A CA 1
ATOM 7526 C C . LEU A 1 969 ? -20.028 -0.999 -11.417 1.00 81.62 969 LEU A C 1
ATOM 7528 O O . LEU A 1 969 ? -20.317 -1.043 -12.619 1.00 81.62 969 LEU A O 1
ATOM 7532 N N . PRO A 1 970 ? -18.856 -1.499 -10.972 1.00 78.31 970 PRO A N 1
ATOM 7533 C CA . PRO A 1 970 ? -17.977 -2.291 -11.829 1.00 78.31 970 PRO A CA 1
ATOM 7534 C C . PRO A 1 970 ? -18.742 -3.463 -12.445 1.00 78.31 970 PRO A C 1
ATOM 7536 O O . PRO A 1 970 ? -19.499 -4.127 -11.754 1.00 78.31 970 PRO A O 1
ATOM 7539 N N . SER A 1 971 ? -18.534 -3.743 -13.728 1.00 72.56 971 SER A N 1
ATOM 7540 C CA . SER A 1 971 ? -19.236 -4.821 -14.430 1.00 72.56 971 SER A CA 1
ATOM 7541 C C . SER A 1 971 ? -18.279 -5.556 -15.361 1.00 72.56 971 SER A C 1
ATOM 7543 O O . SER A 1 971 ? -17.344 -4.947 -15.886 1.00 72.56 971 SER A O 1
ATOM 7545 N N . SER A 1 972 ? -18.523 -6.854 -15.554 1.00 70.44 972 SER A N 1
ATOM 7546 C CA . SER A 1 972 ? -17.933 -7.671 -16.622 1.00 70.44 972 SER A CA 1
ATOM 7547 C C . SER A 1 972 ? -18.413 -7.280 -18.015 1.00 70.44 972 SER A C 1
ATOM 7549 O O . SER A 1 972 ? -17.810 -7.696 -18.998 1.00 70.44 972 SER A O 1
ATOM 7551 N N . LYS A 1 973 ? -19.495 -6.507 -18.121 1.00 80.19 973 LYS A N 1
ATOM 7552 C CA . LYS A 1 973 ? -20.107 -6.187 -19.404 1.00 80.19 973 LYS A CA 1
ATOM 7553 C C . LYS A 1 973 ? -19.372 -5.055 -20.094 1.00 80.19 973 LYS A C 1
ATOM 7555 O O . LYS A 1 973 ? -19.099 -4.000 -19.504 1.00 80.19 973 LYS A O 1
ATOM 7560 N N . VAL A 1 974 ? -19.133 -5.263 -21.380 1.00 88.62 974 VAL A N 1
ATOM 7561 C CA . VAL A 1 974 ? -18.714 -4.204 -22.279 1.00 88.62 974 VAL A CA 1
ATOM 7562 C C . VAL A 1 974 ? -19.823 -3.174 -22.418 1.00 88.62 974 VAL A C 1
ATOM 7564 O O . VAL A 1 974 ? -20.993 -3.509 -22.599 1.00 88.62 974 VAL A O 1
ATOM 7567 N N . ARG A 1 975 ? -19.445 -1.897 -22.339 1.00 90.31 975 ARG A N 1
ATOM 7568 C CA . ARG A 1 975 ? -20.380 -0.780 -22.496 1.00 90.31 975 ARG A CA 1
ATOM 7569 C C . ARG A 1 975 ? -19.695 0.494 -22.963 1.00 90.31 975 ARG A C 1
ATOM 7571 O O . ARG A 1 975 ? -18.500 0.693 -22.739 1.00 90.31 975 ARG A O 1
ATOM 7578 N N . LEU A 1 976 ? -20.476 1.394 -23.547 1.00 92.38 976 LEU A N 1
ATOM 7579 C CA . LEU A 1 976 ? -20.057 2.775 -23.775 1.00 92.38 976 LEU A CA 1
ATOM 7580 C C . LEU A 1 976 ? -20.009 3.528 -22.439 1.00 92.38 976 LEU A C 1
ATOM 7582 O O . LEU A 1 976 ? -20.868 3.331 -21.585 1.00 92.38 976 LEU A O 1
ATOM 7586 N N . MET A 1 977 ? -19.011 4.393 -22.249 1.00 89.44 977 MET A N 1
ATOM 7587 C CA . MET A 1 977 ? -18.830 5.111 -20.977 1.00 89.44 977 MET A CA 1
ATOM 7588 C C . MET A 1 977 ? -19.842 6.248 -20.783 1.00 89.44 977 MET A C 1
ATOM 7590 O O . MET A 1 977 ? -20.236 6.555 -19.662 1.00 89.44 977 MET A O 1
ATOM 7594 N N . ASN A 1 978 ? -20.205 6.930 -21.864 1.00 89.75 978 ASN A N 1
ATOM 7595 C CA . ASN A 1 978 ? -21.192 8.001 -21.896 1.00 89.75 978 ASN A CA 1
ATOM 7596 C C . ASN A 1 978 ? -21.982 7.904 -23.211 1.00 89.75 978 ASN A C 1
ATOM 7598 O O . ASN A 1 978 ? -21.699 8.663 -24.146 1.00 89.75 978 ASN A O 1
ATOM 7602 N N . PRO A 1 979 ? -22.911 6.937 -23.315 1.00 90.81 979 PRO A N 1
ATOM 7603 C CA . PRO A 1 979 ? -23.630 6.661 -24.550 1.00 90.81 979 PRO A CA 1
ATOM 7604 C C . PRO A 1 979 ? -24.468 7.867 -24.985 1.00 90.81 979 PRO A C 1
ATOM 7606 O O . PRO A 1 979 ? -25.283 8.392 -24.226 1.00 90.81 979 PRO A O 1
ATOM 7609 N N . LYS A 1 980 ? -24.282 8.300 -26.233 1.00 93.75 980 LYS A N 1
ATOM 7610 C CA . LYS A 1 980 ? -25.040 9.396 -26.857 1.00 93.75 980 LYS A CA 1
ATOM 7611 C C . LYS A 1 980 ? -25.608 8.952 -28.199 1.00 93.75 980 LYS A C 1
ATOM 7613 O O . LYS A 1 980 ? -24.932 8.183 -28.878 1.00 93.75 980 LYS A O 1
ATOM 7618 N N . PRO A 1 981 ? -26.762 9.475 -28.650 1.00 94.12 981 PRO A N 1
ATOM 7619 C CA . PRO A 1 981 ? -27.259 9.210 -29.999 1.00 94.12 981 PRO A CA 1
ATOM 7620 C C . PRO A 1 981 ? -26.177 9.450 -31.059 1.00 94.12 981 PRO A C 1
ATOM 7622 O O . PRO A 1 981 ? -25.480 10.469 -31.019 1.00 94.12 981 PRO A O 1
ATOM 7625 N N . ALA A 1 982 ? -25.998 8.488 -31.962 1.00 92.00 982 ALA A N 1
ATOM 7626 C CA . ALA A 1 982 ? -24.999 8.565 -33.019 1.00 92.00 982 ALA A CA 1
ATOM 7627 C C . ALA A 1 982 ? -25.296 9.714 -34.007 1.00 92.00 982 ALA A C 1
ATOM 7629 O O . ALA A 1 982 ? -26.459 9.983 -34.318 1.00 92.00 982 ALA A O 1
ATOM 7630 N N . PRO A 1 983 ? -24.269 10.402 -34.545 1.00 92.94 983 PRO A N 1
ATOM 7631 C CA . PRO A 1 983 ? -24.460 11.373 -35.618 1.00 92.94 983 PRO A CA 1
ATOM 7632 C C . PRO A 1 983 ? -25.050 10.711 -36.870 1.00 92.94 983 PRO A C 1
ATOM 7634 O O . PRO A 1 983 ? -24.706 9.572 -37.176 1.00 92.94 983 PRO A O 1
ATOM 7637 N N . LYS A 1 984 ? -25.836 11.453 -37.666 1.00 91.88 984 LYS A N 1
ATOM 7638 C CA . LYS A 1 984 ? -26.496 10.938 -38.890 1.00 91.88 984 LYS A CA 1
ATOM 7639 C C . LYS A 1 984 ? -25.557 10.175 -39.835 1.00 91.88 984 LYS A C 1
ATOM 7641 O O . LYS A 1 984 ? -25.949 9.170 -40.406 1.00 91.88 984 LYS A O 1
ATOM 7646 N N . LYS A 1 985 ? -24.307 10.636 -39.973 1.00 91.19 985 LYS A N 1
ATOM 7647 C CA . LYS A 1 985 ? -23.290 9.971 -40.804 1.00 91.19 985 LYS A CA 1
ATOM 7648 C C . LYS A 1 985 ? -22.913 8.582 -40.284 1.00 91.19 985 LYS A C 1
ATOM 7650 O O . LYS A 1 985 ? -22.728 7.673 -41.077 1.00 91.19 985 LYS A O 1
ATOM 7655 N N . LEU A 1 986 ? -22.791 8.431 -38.964 1.00 89.44 986 LEU A N 1
ATOM 7656 C CA . LEU A 1 986 ? -22.483 7.147 -38.341 1.00 89.44 986 LEU A CA 1
ATOM 7657 C C . LEU A 1 986 ? -23.690 6.208 -38.410 1.00 89.44 986 LEU A C 1
ATOM 7659 O O . LEU A 1 986 ? -23.507 5.029 -38.664 1.00 89.44 986 LEU A O 1
ATOM 7663 N N . VAL A 1 987 ? -24.906 6.738 -38.247 1.00 89.94 987 VAL A N 1
ATOM 7664 C CA . VAL A 1 987 ? -26.144 5.965 -38.436 1.00 89.94 987 VAL A CA 1
ATOM 7665 C C . VAL A 1 987 ? -26.200 5.376 -39.845 1.00 89.94 987 VAL A C 1
ATOM 7667 O O . VAL A 1 987 ? -26.263 4.162 -39.973 1.00 89.94 987 VAL A O 1
ATOM 7670 N N . ALA A 1 988 ? -26.045 6.208 -40.881 1.00 88.88 988 ALA A N 1
ATOM 7671 C CA . ALA A 1 988 ? -26.050 5.745 -42.270 1.00 88.88 988 ALA A CA 1
ATOM 7672 C C . ALA A 1 988 ? -24.954 4.699 -42.555 1.00 88.88 988 ALA A C 1
ATOM 7674 O O . ALA A 1 988 ? -25.192 3.724 -43.260 1.00 88.88 988 ALA A O 1
ATOM 7675 N N . LEU A 1 989 ? -23.759 4.873 -41.975 1.00 87.38 989 LEU A N 1
ATOM 7676 C CA . LEU A 1 989 ? -22.669 3.902 -42.103 1.00 87.38 989 LEU A CA 1
ATOM 7677 C C . LEU A 1 989 ? -23.014 2.560 -41.442 1.00 87.38 989 LEU A C 1
ATOM 7679 O O . LEU A 1 989 ? -22.774 1.506 -42.022 1.00 87.38 989 LEU A O 1
ATOM 7683 N N . VAL A 1 990 ? -23.568 2.584 -40.230 1.00 87.62 990 VAL A N 1
ATOM 7684 C CA . VAL A 1 990 ? -23.956 1.363 -39.510 1.00 87.62 990 VAL A CA 1
ATOM 7685 C C . VAL A 1 990 ? -25.124 0.672 -40.210 1.00 87.62 990 VAL A C 1
ATOM 7687 O O . VAL A 1 990 ? -25.098 -0.543 -40.317 1.00 87.62 990 VAL A O 1
ATOM 7690 N N . GLU A 1 991 ? -26.094 1.405 -40.755 1.00 87.94 991 GLU A N 1
ATOM 7691 C CA . GLU A 1 991 ? -27.184 0.831 -41.559 1.00 87.94 991 GLU A CA 1
ATOM 7692 C C . GLU A 1 991 ? -26.664 0.153 -42.837 1.00 87.94 991 GLU A C 1
ATOM 7694 O O . GLU A 1 991 ? -27.172 -0.893 -43.233 1.00 87.94 991 GLU A O 1
ATOM 7699 N N . GLN A 1 992 ? -25.616 0.705 -43.458 1.00 86.88 992 GLN A N 1
ATOM 7700 C CA . GLN A 1 992 ? -24.983 0.107 -44.634 1.00 86.88 992 GLN A CA 1
ATOM 7701 C C . GLN A 1 992 ? -24.190 -1.166 -44.295 1.00 86.88 992 GLN A C 1
ATOM 7703 O O . GLN A 1 992 ? -24.242 -2.140 -45.044 1.00 86.88 992 GLN A O 1
ATOM 7708 N N . VAL A 1 993 ? -23.432 -1.159 -43.193 1.00 85.31 993 VAL A N 1
ATOM 7709 C CA . VAL A 1 993 ? -22.508 -2.253 -42.826 1.00 85.31 993 VAL A CA 1
ATOM 7710 C C . VAL A 1 993 ? -23.187 -3.327 -41.962 1.00 85.31 993 VAL A C 1
ATOM 7712 O O . VAL A 1 993 ? -22.783 -4.486 -41.971 1.00 85.31 993 VAL A O 1
ATOM 7715 N N . MET A 1 994 ? -24.239 -2.963 -41.230 1.00 86.56 994 MET A N 1
ATOM 7716 C CA . MET A 1 994 ? -25.029 -3.825 -40.347 1.00 86.56 994 MET A CA 1
ATOM 7717 C C . MET A 1 994 ? -26.537 -3.615 -40.594 1.00 86.56 994 MET A C 1
ATOM 7719 O O . MET A 1 994 ? -27.250 -3.156 -39.701 1.00 86.56 994 MET A O 1
ATOM 7723 N N . PRO A 1 995 ? -27.067 -3.985 -41.774 1.00 79.88 995 PRO A N 1
ATOM 7724 C CA . PRO A 1 995 ? -28.460 -3.709 -42.154 1.00 79.88 995 PRO A CA 1
ATOM 7725 C C . PRO A 1 995 ? -29.510 -4.388 -41.258 1.00 79.88 995 PRO A C 1
ATOM 7727 O O . PRO A 1 995 ? -30.666 -3.979 -41.237 1.00 79.88 995 PRO A O 1
ATOM 7730 N N . LEU A 1 996 ? -29.118 -5.411 -40.492 1.00 77.69 996 LEU A N 1
ATOM 7731 C CA . LEU A 1 996 ? -29.982 -6.099 -39.525 1.00 77.69 996 LEU A CA 1
ATOM 7732 C C . LEU A 1 996 ? -30.000 -5.432 -38.138 1.00 77.69 996 LEU A C 1
ATOM 7734 O O . LEU A 1 996 ? -30.769 -5.843 -37.269 1.00 77.69 996 LEU A O 1
ATOM 7738 N N . ALA A 1 997 ? -29.163 -4.419 -37.897 1.00 77.19 997 ALA A N 1
ATOM 7739 C CA . ALA A 1 997 ? -29.113 -3.716 -36.623 1.00 77.19 997 ALA A CA 1
ATOM 7740 C C . ALA A 1 997 ? -30.261 -2.699 -36.518 1.00 77.19 997 ALA A C 1
ATOM 7742 O O . ALA A 1 997 ? -30.099 -1.510 -36.778 1.00 77.19 997 ALA A O 1
ATOM 7743 N N . THR A 1 998 ? -31.439 -3.167 -36.114 1.00 71.44 998 THR A N 1
ATOM 7744 C CA . THR A 1 998 ? -32.604 -2.305 -35.883 1.00 71.44 998 THR A CA 1
ATOM 7745 C C . THR A 1 998 ? -32.515 -1.588 -34.532 1.00 71.44 998 THR A C 1
ATOM 7747 O O . THR A 1 998 ? -32.197 -2.215 -33.519 1.00 71.44 998 THR A O 1
ATOM 7750 N N . GLY A 1 999 ? -32.859 -0.297 -34.488 1.00 81.69 999 GLY A N 1
ATOM 7751 C CA . GLY A 1 999 ? -33.008 0.479 -33.249 1.00 81.69 999 GLY A CA 1
ATOM 7752 C C . GLY A 1 999 ? -32.089 1.699 -33.148 1.00 81.69 999 GLY A C 1
ATOM 7753 O O . GLY A 1 999 ? -31.363 2.046 -34.074 1.00 81.69 999 GLY A O 1
ATOM 7754 N N . THR A 1 1000 ? -32.140 2.385 -32.004 1.00 87.88 1000 THR A N 1
ATOM 7755 C CA . THR A 1 1000 ? -31.337 3.592 -31.761 1.00 87.88 1000 THR A CA 1
ATOM 7756 C C . THR A 1 1000 ? -29.857 3.245 -31.614 1.00 87.88 1000 THR A C 1
ATOM 7758 O O . THR A 1 1000 ? -29.471 2.553 -30.673 1.00 87.88 1000 THR A O 1
ATOM 7761 N N . ILE A 1 1001 ? -29.019 3.792 -32.495 1.00 92.62 1001 ILE A N 1
ATOM 7762 C CA . ILE A 1 1001 ? -27.563 3.646 -32.411 1.00 92.62 1001 ILE A CA 1
ATOM 7763 C C . ILE A 1 1001 ? -27.004 4.677 -31.431 1.00 92.62 1001 ILE A C 1
ATOM 7765 O O . ILE A 1 1001 ? -27.245 5.885 -31.551 1.00 92.62 1001 ILE A O 1
ATOM 7769 N N . LEU A 1 1002 ? -26.216 4.196 -30.475 1.00 94.69 1002 LEU A N 1
ATOM 7770 C CA . LEU A 1 1002 ? -25.499 5.028 -29.512 1.00 94.69 1002 LEU A CA 1
ATOM 7771 C C . LEU A 1 1002 ? -24.004 5.011 -29.831 1.00 94.69 1002 LEU A C 1
ATOM 7773 O O . LEU A 1 1002 ? -23.499 4.053 -30.399 1.00 94.69 1002 LEU A O 1
ATOM 7777 N N . HIS A 1 1003 ? -23.281 6.062 -29.469 1.00 94.38 1003 HIS A N 1
ATOM 7778 C CA . HIS A 1 1003 ? -21.839 6.170 -29.669 1.00 94.38 1003 HIS A CA 1
ATOM 7779 C C . HIS A 1 1003 ? -21.158 6.850 -28.482 1.00 94.38 1003 HIS A C 1
ATOM 7781 O O . HIS A 1 1003 ? -21.778 7.617 -27.740 1.00 94.38 1003 HIS A O 1
ATOM 7787 N N . ASP A 1 1004 ? -19.866 6.573 -28.334 1.00 94.06 1004 ASP A N 1
ATOM 7788 C CA . ASP A 1 1004 ? -18.933 7.310 -27.484 1.00 94.06 1004 ASP A CA 1
ATOM 7789 C C . ASP A 1 1004 ? -17.517 7.142 -28.065 1.00 94.06 1004 ASP A C 1
ATOM 7791 O O . ASP A 1 1004 ? -17.262 6.272 -28.893 1.00 94.06 1004 ASP A O 1
ATOM 7795 N N . LEU A 1 1005 ? -16.576 7.974 -27.632 1.00 94.56 1005 LEU A N 1
ATOM 7796 C CA . LEU A 1 1005 ? -15.151 7.818 -27.942 1.00 94.56 1005 LEU A CA 1
ATOM 7797 C C . LEU A 1 1005 ? -14.443 6.865 -26.971 1.00 94.56 1005 LEU A C 1
ATOM 7799 O O . LEU A 1 1005 ? -13.217 6.714 -27.030 1.00 94.56 1005 LEU A O 1
ATOM 7803 N N . ARG A 1 1006 ? -15.192 6.307 -26.016 1.00 94.56 1006 ARG A N 1
ATOM 7804 C CA . ARG A 1 1006 ? -14.698 5.448 -24.947 1.00 94.56 1006 ARG A CA 1
ATOM 7805 C C . ARG A 1 1006 ? -15.654 4.295 -24.697 1.00 94.56 1006 ARG A C 1
ATOM 7807 O O . ARG A 1 1006 ? -16.845 4.508 -24.482 1.00 94.56 1006 ARG A O 1
ATOM 7814 N N . ALA A 1 1007 ? -15.096 3.097 -24.620 1.00 93.38 1007 ALA A N 1
ATOM 7815 C CA . ALA A 1 1007 ? -15.808 1.909 -24.178 1.00 93.38 1007 ALA A CA 1
ATOM 7816 C C . ALA A 1 1007 ? -15.060 1.256 -23.012 1.00 93.38 1007 ALA A C 1
ATOM 7818 O O . ALA A 1 1007 ? -13.834 1.137 -23.039 1.00 93.38 1007 ALA A O 1
ATOM 7819 N N . MET A 1 1008 ? -15.802 0.855 -21.983 1.00 89.81 1008 MET A N 1
ATOM 7820 C CA . MET A 1 1008 ? -15.304 -0.029 -20.936 1.00 89.81 1008 MET A CA 1
ATOM 7821 C C . MET A 1 1008 ? -15.291 -1.453 -21.482 1.00 89.81 1008 MET A C 1
ATOM 7823 O O . MET A 1 1008 ? -16.324 -1.942 -21.936 1.00 89.81 1008 MET A O 1
ATOM 7827 N N . HIS A 1 1009 ? -14.136 -2.106 -21.418 1.00 89.94 1009 HIS A N 1
ATOM 7828 C CA . HIS A 1 1009 ? -13.978 -3.513 -21.745 1.00 89.94 1009 HIS A CA 1
ATOM 7829 C C . HIS A 1 1009 ? -14.340 -4.403 -20.544 1.00 89.94 1009 HIS A C 1
ATOM 7831 O O . HIS A 1 1009 ? -14.089 -4.022 -19.396 1.00 89.94 1009 HIS A O 1
ATOM 7837 N N . GLY A 1 1010 ? -14.849 -5.616 -20.783 1.00 78.00 1010 GLY A N 1
ATOM 7838 C CA . GLY A 1 1010 ? -15.203 -6.561 -19.715 1.00 78.00 1010 GLY A CA 1
ATOM 7839 C C . GLY A 1 1010 ? -14.022 -7.003 -18.840 1.00 78.00 1010 GLY A C 1
ATOM 7840 O O . GLY A 1 1010 ? -14.175 -7.308 -17.652 1.00 78.00 1010 GLY A O 1
ATOM 7841 N N . GLY A 1 1011 ? -12.808 -6.927 -19.393 1.00 77.00 1011 GLY A N 1
ATOM 7842 C CA . GLY A 1 1011 ? -11.537 -7.111 -18.683 1.00 77.00 1011 GLY A CA 1
ATOM 7843 C C . GLY A 1 1011 ? -11.137 -5.956 -17.749 1.00 77.00 1011 GLY A C 1
ATOM 7844 O O . GLY A 1 1011 ? -10.053 -5.997 -17.171 1.00 77.00 1011 GLY A O 1
ATOM 7845 N N . GLY A 1 1012 ? -11.971 -4.920 -17.594 1.00 77.75 1012 GLY A N 1
ATOM 7846 C CA . GLY A 1 1012 ? -11.757 -3.835 -16.629 1.00 77.75 1012 GLY A CA 1
ATOM 7847 C C . GLY A 1 1012 ? -10.807 -2.728 -17.093 1.00 77.75 1012 GLY A C 1
ATOM 7848 O O . GLY A 1 1012 ? -10.195 -2.059 -16.261 1.00 77.75 1012 GLY A O 1
ATOM 7849 N N . PHE A 1 1013 ? -10.669 -2.526 -18.405 1.00 85.06 1013 PHE A N 1
ATOM 7850 C CA . PHE A 1 1013 ? -9.880 -1.442 -18.993 1.00 85.06 1013 PHE A CA 1
ATOM 7851 C C . PHE A 1 1013 ? -10.709 -0.625 -19.986 1.00 85.06 1013 PHE A C 1
ATOM 7853 O O . PHE A 1 1013 ? -11.683 -1.116 -20.546 1.00 85.06 1013 PHE A O 1
ATOM 7860 N N . VAL A 1 1014 ? -10.332 0.632 -20.214 1.00 90.06 1014 VAL A N 1
ATOM 7861 C CA . VAL A 1 1014 ? -11.050 1.538 -21.117 1.00 90.06 1014 VAL A CA 1
ATOM 7862 C C . VAL A 1 1014 ? -10.312 1.648 -22.445 1.00 90.06 1014 VAL A C 1
ATOM 7864 O O . VAL A 1 1014 ? -9.165 2.094 -22.486 1.00 90.06 1014 VAL A O 1
ATOM 7867 N N . CYS A 1 1015 ? -11.004 1.307 -23.529 1.00 93.00 1015 CYS A N 1
ATOM 7868 C CA . CYS A 1 1015 ? -10.567 1.590 -24.892 1.00 93.00 1015 CYS A CA 1
ATOM 7869 C C . CYS A 1 1015 ? -10.992 3.011 -25.256 1.00 93.00 1015 CYS A C 1
ATOM 7871 O O . CYS A 1 1015 ? -12.186 3.316 -25.236 1.00 93.00 1015 CYS A O 1
ATOM 7873 N N . THR A 1 1016 ? -10.049 3.882 -25.608 1.00 95.56 1016 THR A N 1
ATOM 7874 C CA . THR A 1 1016 ? -10.331 5.257 -26.043 1.00 95.56 1016 THR A CA 1
ATOM 7875 C C . THR A 1 1016 ? -9.923 5.452 -27.498 1.00 95.56 1016 THR A C 1
ATOM 7877 O O . THR A 1 1016 ? -8.935 4.881 -27.947 1.00 95.56 1016 THR A O 1
ATOM 7880 N N . LYS A 1 1017 ? -10.632 6.311 -28.241 1.00 94.88 1017 LYS A N 1
ATOM 7881 C CA . LYS A 1 1017 ? -10.199 6.759 -29.575 1.00 94.88 1017 LYS A CA 1
ATOM 7882 C C . LYS A 1 1017 ? -8.708 7.120 -29.588 1.00 94.88 1017 LYS A C 1
ATOM 7884 O O . LYS A 1 1017 ? -8.280 7.965 -28.796 1.00 94.88 1017 LYS A O 1
ATOM 7889 N N . GLY A 1 1018 ? -7.956 6.555 -30.525 1.00 93.06 1018 GLY A N 1
ATOM 7890 C CA . GLY A 1 1018 ? -6.518 6.740 -30.717 1.00 93.06 1018 GLY A CA 1
ATOM 7891 C C . GLY A 1 1018 ? -5.629 5.805 -29.894 1.00 93.06 1018 GLY A C 1
ATOM 7892 O O . GLY A 1 1018 ? -4.418 5.820 -30.107 1.00 93.06 1018 GLY A O 1
ATOM 7893 N N . ASP A 1 1019 ? -6.191 5.010 -28.978 1.00 95.31 1019 ASP A N 1
ATOM 7894 C CA . ASP A 1 1019 ? -5.445 3.922 -28.341 1.00 95.31 1019 ASP A CA 1
ATOM 7895 C C . ASP A 1 1019 ? -5.134 2.835 -29.380 1.00 95.31 1019 ASP A C 1
ATOM 7897 O O . ASP A 1 1019 ? -5.933 2.581 -30.284 1.00 95.31 1019 ASP A O 1
ATOM 7901 N N . VAL A 1 1020 ? -3.976 2.191 -29.237 1.00 95.19 1020 VAL A N 1
ATOM 7902 C CA . VAL A 1 1020 ? -3.643 0.961 -29.963 1.00 95.19 1020 VAL A CA 1
ATOM 7903 C C . VAL A 1 1020 ? -4.106 -0.210 -29.108 1.00 95.19 1020 VAL A C 1
ATOM 7905 O O . VAL A 1 1020 ? -3.851 -0.235 -27.903 1.00 95.19 1020 VAL A O 1
ATOM 7908 N N . VAL A 1 1021 ? -4.815 -1.153 -29.712 1.00 95.56 1021 VAL A N 1
ATOM 7909 C CA . VAL A 1 1021 ? -5.386 -2.328 -29.054 1.00 95.56 1021 VAL A CA 1
ATOM 7910 C C . VAL A 1 1021 ? -4.900 -3.604 -29.724 1.00 95.56 1021 VAL A C 1
ATOM 7912 O O . VAL A 1 1021 ? -4.646 -3.605 -30.927 1.00 95.56 1021 VAL A O 1
ATOM 7915 N N . ALA A 1 1022 ? -4.780 -4.678 -28.950 1.00 95.00 1022 ALA A N 1
ATOM 7916 C CA . ALA A 1 1022 ? -4.390 -5.996 -29.437 1.00 95.00 1022 ALA A CA 1
ATOM 7917 C C . ALA A 1 1022 ? -5.572 -6.968 -29.414 1.00 95.00 1022 ALA A C 1
ATOM 7919 O O . ALA A 1 1022 ? -6.348 -6.992 -28.456 1.00 95.00 1022 ALA A O 1
ATOM 7920 N N . PHE A 1 1023 ? -5.667 -7.790 -30.455 1.00 92.19 1023 PHE A N 1
ATOM 7921 C CA . PHE A 1 1023 ? -6.528 -8.977 -30.514 1.00 92.19 1023 PHE A CA 1
ATOM 7922 C C . PHE A 1 1023 ? -5.744 -10.247 -30.192 1.00 92.19 1023 PHE A C 1
ATOM 7924 O O . PHE A 1 1023 ? -6.304 -11.195 -29.655 1.00 92.19 1023 PHE A O 1
ATOM 7931 N N . ASP A 1 1024 ? -4.448 -10.240 -30.493 1.00 88.31 1024 ASP A N 1
ATOM 7932 C CA . ASP A 1 1024 ? -3.464 -11.252 -30.129 1.00 88.31 1024 ASP A CA 1
ATOM 7933 C C . ASP A 1 1024 ? -2.053 -10.621 -30.201 1.00 88.31 1024 ASP A C 1
ATOM 7935 O O . ASP A 1 1024 ? -1.911 -9.406 -30.358 1.00 88.31 1024 ASP A O 1
ATOM 7939 N N . ALA A 1 1025 ? -0.994 -11.426 -30.075 1.00 81.31 1025 ALA A N 1
ATOM 7940 C CA . ALA A 1 1025 ? 0.392 -10.941 -30.087 1.00 81.31 1025 ALA A CA 1
ATOM 7941 C C . ALA A 1 1025 ? 0.861 -10.357 -31.440 1.00 81.31 1025 ALA A C 1
ATOM 7943 O O . ALA A 1 1025 ? 1.868 -9.653 -31.487 1.00 81.31 1025 ALA A O 1
ATOM 7944 N N . THR A 1 1026 ? 0.162 -10.669 -32.527 1.00 86.62 1026 THR A N 1
ATOM 7945 C CA . THR A 1 1026 ? 0.476 -10.308 -33.918 1.00 86.62 1026 THR A CA 1
ATOM 7946 C C . THR A 1 1026 ? -0.585 -9.416 -34.564 1.00 86.62 1026 THR A C 1
ATOM 7948 O O . THR A 1 1026 ? -0.327 -8.807 -35.594 1.00 86.62 1026 THR A O 1
ATOM 7951 N N . SER A 1 1027 ? -1.757 -9.280 -33.952 1.00 91.75 1027 SER A N 1
ATOM 7952 C CA . SER A 1 1027 ? -2.884 -8.522 -34.490 1.00 91.75 1027 SER A CA 1
ATOM 7953 C C . SER A 1 1027 ? -3.154 -7.301 -33.620 1.00 91.75 1027 SER A C 1
ATOM 7955 O O . SER A 1 1027 ? -3.755 -7.412 -32.548 1.00 91.75 1027 SER A O 1
ATOM 7957 N N . VAL A 1 1028 ? -2.738 -6.120 -34.089 1.00 94.88 1028 VAL A N 1
ATOM 7958 C CA . VAL A 1 1028 ? -2.981 -4.846 -33.393 1.00 94.88 1028 VAL A CA 1
ATOM 7959 C C . VAL A 1 1028 ? -3.679 -3.844 -34.301 1.00 94.88 1028 VAL A C 1
ATOM 7961 O O . VAL A 1 1028 ? -3.583 -3.895 -35.529 1.00 94.88 1028 VAL A O 1
ATOM 7964 N N . SER A 1 1029 ? -4.439 -2.933 -33.709 1.00 95.06 1029 SER A N 1
ATOM 7965 C CA . SER A 1 1029 ? -5.182 -1.922 -34.457 1.00 95.06 1029 SER A CA 1
ATOM 7966 C C . SER A 1 1029 ? -5.360 -0.648 -33.646 1.00 95.06 1029 SER A C 1
ATOM 7968 O O . SER A 1 1029 ? -5.408 -0.675 -32.418 1.00 95.06 1029 SER A O 1
ATOM 7970 N N . GLN A 1 1030 ? -5.489 0.485 -34.326 1.00 95.38 1030 GLN A N 1
ATOM 7971 C CA . GLN A 1 1030 ? -5.784 1.765 -33.697 1.00 95.38 1030 GLN A CA 1
ATOM 7972 C C . GLN A 1 1030 ? -7.293 2.003 -33.627 1.00 95.38 1030 GLN A C 1
ATOM 7974 O O . GLN A 1 1030 ? -8.008 1.876 -34.619 1.00 95.38 1030 GLN A O 1
ATOM 7979 N N . VAL A 1 1031 ? -7.784 2.399 -32.456 1.00 95.75 1031 VAL A N 1
ATOM 7980 C CA . VAL A 1 1031 ? -9.207 2.657 -32.220 1.00 95.75 1031 VAL A CA 1
ATOM 7981 C C . VAL A 1 1031 ? -9.647 3.969 -32.870 1.00 95.75 1031 VAL A C 1
ATOM 7983 O O . VAL A 1 1031 ? -9.132 5.036 -32.529 1.00 95.75 1031 VAL A O 1
ATOM 7986 N N . GLN A 1 1032 ? -10.668 3.923 -33.728 1.00 93.25 1032 GLN A N 1
ATOM 7987 C CA . GLN A 1 1032 ? -11.246 5.109 -34.367 1.00 93.25 1032 GLN A CA 1
ATOM 7988 C C . GLN A 1 1032 ? -12.421 5.682 -33.568 1.00 93.25 1032 GLN A C 1
ATOM 7990 O O . GLN A 1 1032 ? -12.424 6.868 -33.220 1.00 93.25 1032 GLN A O 1
ATOM 7995 N N . PHE A 1 1033 ? -13.418 4.850 -33.271 1.00 92.38 1033 PHE A N 1
ATOM 7996 C CA . PHE A 1 1033 ? -14.608 5.196 -32.487 1.00 92.38 1033 PHE A CA 1
ATOM 7997 C C . PHE A 1 1033 ? -15.352 3.928 -32.048 1.00 92.38 1033 PHE A C 1
ATOM 7999 O O . PHE A 1 1033 ? -15.055 2.827 -32.514 1.00 92.38 1033 PHE A O 1
ATOM 8006 N N . GLN A 1 1034 ? -16.334 4.091 -31.161 1.00 95.06 1034 GLN A N 1
ATOM 8007 C CA . GLN A 1 1034 ? -17.124 3.007 -30.593 1.00 95.06 1034 GLN A CA 1
ATOM 8008 C C . GLN A 1 1034 ? -18.609 3.334 -30.690 1.00 95.06 1034 GLN A C 1
ATOM 8010 O O . GLN A 1 1034 ? -19.022 4.491 -30.565 1.00 95.06 1034 GLN A O 1
ATOM 8015 N N . PHE A 1 1035 ? -19.420 2.308 -30.905 1.00 94.88 1035 PHE A N 1
ATOM 8016 C CA . PHE A 1 1035 ? -20.863 2.454 -31.005 1.00 94.88 1035 PHE A CA 1
ATOM 8017 C C . PHE A 1 1035 ? -21.585 1.216 -30.486 1.00 94.88 1035 PHE A C 1
ATOM 8019 O O . PHE A 1 1035 ? -21.000 0.147 -30.369 1.00 94.88 1035 PHE A O 1
ATOM 8026 N N . GLN A 1 1036 ? -22.855 1.370 -30.142 1.00 94.25 1036 GLN A N 1
ATOM 8027 C CA . GLN A 1 1036 ? -23.721 0.291 -29.702 1.00 94.25 1036 GLN A CA 1
ATOM 8028 C C . GLN A 1 1036 ? -24.843 0.115 -30.718 1.00 94.25 1036 GLN A C 1
ATOM 8030 O O . GLN A 1 1036 ? -25.543 1.076 -31.045 1.00 94.25 1036 GLN A O 1
ATOM 8035 N N . ALA A 1 1037 ? -24.994 -1.114 -31.200 1.00 91.12 1037 ALA A N 1
ATOM 8036 C CA . ALA A 1 1037 ? -25.986 -1.523 -32.184 1.00 91.12 1037 ALA A CA 1
ATOM 8037 C C . ALA A 1 1037 ? -26.389 -2.980 -31.911 1.00 91.12 1037 ALA A C 1
ATOM 8039 O O . ALA A 1 1037 ? -25.555 -3.780 -31.484 1.00 91.12 1037 ALA A O 1
ATOM 8040 N N . ALA A 1 1038 ? -27.670 -3.314 -32.108 1.00 85.25 1038 ALA A N 1
ATOM 8041 C CA . ALA A 1 1038 ? -28.222 -4.648 -31.827 1.00 85.25 1038 ALA A CA 1
ATOM 8042 C C . ALA A 1 1038 ? -27.922 -5.175 -30.401 1.00 85.25 1038 ALA A C 1
ATOM 8044 O O . ALA A 1 1038 ? -27.684 -6.360 -30.196 1.00 85.25 1038 ALA A O 1
ATOM 8045 N N . GLY A 1 1039 ? -27.892 -4.286 -29.400 1.00 84.38 1039 GLY A N 1
ATOM 8046 C CA . GLY A 1 1039 ? -27.624 -4.656 -28.002 1.00 84.38 1039 GLY A CA 1
ATOM 8047 C C . GLY A 1 1039 ? -26.154 -4.942 -27.664 1.00 84.38 1039 GLY A C 1
ATOM 8048 O O . GLY A 1 1039 ? -25.854 -5.181 -26.498 1.00 84.38 1039 GLY A O 1
ATOM 8049 N N . GLN A 1 1040 ? -25.239 -4.849 -28.632 1.00 90.25 1040 GLN A N 1
ATOM 8050 C CA . GLN A 1 1040 ? -23.806 -5.095 -28.460 1.00 90.25 1040 GLN A CA 1
ATOM 8051 C C . GLN A 1 1040 ? -22.985 -3.830 -28.733 1.00 90.25 1040 GLN A C 1
ATOM 8053 O O . GLN A 1 1040 ? -23.399 -2.962 -29.505 1.00 90.25 1040 GLN A O 1
ATOM 8058 N N . VAL A 1 1041 ? -21.818 -3.711 -28.093 1.00 94.31 1041 VAL A N 1
ATOM 8059 C CA . VAL A 1 1041 ? -20.866 -2.626 -28.362 1.00 94.31 1041 VAL A CA 1
ATOM 8060 C C . VAL A 1 1041 ? -19.805 -3.089 -29.351 1.00 94.31 1041 VAL A C 1
ATOM 8062 O O . VAL A 1 1041 ? -19.192 -4.148 -29.205 1.00 94.31 1041 VAL A O 1
ATOM 8065 N N . TRP A 1 1042 ? -19.586 -2.240 -30.340 1.00 94.56 1042 TRP A N 1
ATOM 8066 C CA . TRP A 1 1042 ? -18.681 -2.428 -31.450 1.00 94.56 1042 TRP A CA 1
ATOM 8067 C C . TRP A 1 1042 ? -17.612 -1.338 -31.439 1.00 94.56 1042 TRP A C 1
ATOM 8069 O O . TRP A 1 1042 ? -17.872 -0.175 -31.112 1.00 94.56 1042 TRP A O 1
ATOM 8079 N N . THR A 1 1043 ? -16.405 -1.708 -31.847 1.00 95.62 1043 THR A N 1
ATOM 8080 C CA . THR A 1 1043 ? -15.274 -0.802 -32.032 1.00 95.62 1043 THR A CA 1
ATOM 8081 C C . THR A 1 1043 ? -14.905 -0.785 -33.508 1.00 95.62 1043 THR A C 1
ATOM 8083 O O . THR A 1 1043 ? -14.625 -1.831 -34.089 1.00 95.62 1043 THR A O 1
ATOM 8086 N N . CYS A 1 1044 ? -14.865 0.402 -34.109 1.00 94.00 1044 CYS A N 1
ATOM 8087 C CA . CYS A 1 1044 ? -14.223 0.597 -35.403 1.00 94.00 1044 CYS A CA 1
ATOM 8088 C C . CYS A 1 1044 ? -12.723 0.809 -35.179 1.00 94.00 1044 CYS A C 1
ATOM 8090 O O . CYS A 1 1044 ? -12.326 1.683 -34.395 1.00 94.00 1044 CYS A O 1
ATOM 8092 N N . VAL A 1 1045 ? -11.901 0.004 -35.844 1.00 95.00 1045 VAL A N 1
ATOM 8093 C CA . VAL A 1 1045 ? -10.445 0.013 -35.703 1.00 95.00 1045 VAL A CA 1
ATOM 8094 C C . VAL A 1 1045 ? -9.763 0.046 -37.068 1.00 95.00 1045 VAL A C 1
ATOM 8096 O O . VAL A 1 1045 ? -10.298 -0.455 -38.053 1.00 95.00 1045 VAL A O 1
ATOM 8099 N N . THR A 1 1046 ? -8.566 0.621 -37.119 1.00 94.94 1046 THR A N 1
ATOM 8100 C CA . THR A 1 1046 ? -7.690 0.578 -38.297 1.00 94.94 1046 THR A CA 1
ATOM 8101 C C . THR A 1 1046 ? -6.522 -0.362 -38.006 1.00 94.94 1046 THR A C 1
ATOM 8103 O O . THR A 1 1046 ? -5.776 -0.089 -37.059 1.00 94.94 1046 THR A O 1
ATOM 8106 N N . PRO A 1 1047 ? -6.359 -1.466 -38.753 1.00 94.25 1047 PRO A N 1
ATOM 8107 C CA . PRO A 1 1047 ? -5.303 -2.436 -38.493 1.00 94.25 1047 PRO A CA 1
ATOM 8108 C C . PRO A 1 1047 ? -3.917 -1.865 -38.761 1.00 94.25 1047 PRO A C 1
ATOM 8110 O O . PRO A 1 1047 ? -3.725 -1.041 -39.650 1.00 94.25 1047 PRO A O 1
ATOM 8113 N N . TRP A 1 1048 ? -2.943 -2.324 -37.981 1.00 94.12 1048 TRP A N 1
ATOM 8114 C CA . TRP A 1 1048 ? -1.528 -2.114 -38.267 1.00 94.12 1048 TRP A CA 1
ATOM 8115 C C . TRP A 1 1048 ? -0.945 -3.402 -38.831 1.00 94.12 1048 TRP A C 1
ATOM 8117 O O . TRP A 1 1048 ? -1.293 -4.499 -38.393 1.00 94.12 1048 TRP A O 1
ATOM 8127 N N . LYS A 1 1049 ? -0.044 -3.278 -39.803 1.00 91.44 1049 LYS A N 1
ATOM 8128 C CA . LYS A 1 1049 ? 0.564 -4.441 -40.446 1.00 91.44 1049 LYS A CA 1
ATOM 8129 C C . LYS A 1 1049 ? 1.659 -4.997 -39.543 1.00 91.44 1049 LYS A C 1
ATOM 8131 O O . LYS A 1 1049 ? 2.619 -4.291 -39.240 1.00 91.44 1049 LYS A O 1
ATOM 8136 N N . HIS A 1 1050 ? 1.525 -6.249 -39.112 1.00 91.19 1050 HIS A N 1
ATOM 8137 C CA . HIS A 1 1050 ? 2.594 -6.938 -38.389 1.00 91.19 1050 HIS A CA 1
ATOM 8138 C C . HIS A 1 1050 ? 3.795 -7.154 -39.303 1.00 91.19 1050 HIS A C 1
ATOM 8140 O O . HIS A 1 1050 ? 3.642 -7.556 -40.456 1.00 91.19 1050 HIS A O 1
ATOM 8146 N N . VAL A 1 1051 ? 4.984 -6.860 -38.785 1.00 88.50 1051 VAL A N 1
ATOM 8147 C CA . VAL A 1 1051 ? 6.240 -7.017 -39.520 1.00 88.50 1051 VAL A CA 1
ATOM 8148 C C . VAL A 1 1051 ? 7.006 -8.213 -38.966 1.00 88.50 1051 VAL A C 1
ATOM 8150 O O . VAL A 1 1051 ? 7.209 -9.200 -39.664 1.00 88.50 1051 VAL A O 1
ATOM 8153 N N . HIS A 1 1052 ? 7.424 -8.137 -37.701 1.00 84.38 1052 HIS A N 1
ATOM 8154 C CA . HIS A 1 1052 ? 8.046 -9.243 -36.972 1.00 84.38 1052 HIS A CA 1
ATOM 8155 C C . HIS A 1 1052 ? 8.076 -8.922 -35.473 1.00 84.38 1052 HIS A C 1
ATOM 8157 O O . HIS A 1 1052 ? 8.202 -7.759 -35.103 1.00 84.38 1052 HIS A O 1
ATOM 8163 N N . GLU A 1 1053 ? 8.042 -9.934 -34.600 1.00 86.62 1053 GLU A N 1
ATOM 8164 C CA . GLU A 1 1053 ? 8.078 -9.746 -33.137 1.00 86.62 1053 GLU A CA 1
ATOM 8165 C C . GLU A 1 1053 ? 7.147 -8.603 -32.665 1.00 86.62 1053 GLU A C 1
ATOM 8167 O O . GLU A 1 1053 ? 5.932 -8.719 -32.786 1.00 86.62 1053 GLU A O 1
ATOM 8172 N N . HIS A 1 1054 ? 7.722 -7.502 -32.163 1.00 89.56 1054 HIS A N 1
ATOM 8173 C CA . HIS A 1 1054 ? 7.031 -6.321 -31.643 1.00 89.56 1054 HIS A CA 1
ATOM 8174 C C . HIS A 1 1054 ? 6.912 -5.181 -32.668 1.00 89.56 1054 HIS A C 1
ATOM 8176 O O . HIS A 1 1054 ? 6.467 -4.095 -32.306 1.00 89.56 1054 HIS A O 1
ATOM 8182 N N . MET A 1 1055 ? 7.359 -5.379 -33.910 1.00 91.19 1055 MET A N 1
ATOM 8183 C CA . MET A 1 1055 ? 7.351 -4.368 -34.966 1.00 91.19 1055 MET A CA 1
ATOM 8184 C C . MET A 1 1055 ? 6.075 -4.416 -35.795 1.00 91.19 1055 MET A C 1
ATOM 8186 O O . MET A 1 1055 ? 5.672 -5.467 -36.298 1.00 91.19 1055 MET A O 1
ATOM 8190 N N . PHE A 1 1056 ? 5.510 -3.233 -36.001 1.00 92.94 1056 PHE A N 1
ATOM 8191 C CA . PHE A 1 1056 ? 4.316 -2.986 -36.791 1.00 92.94 1056 PHE A CA 1
ATOM 8192 C C . PHE A 1 1056 ? 4.524 -1.783 -37.713 1.00 92.94 1056 PHE A C 1
ATOM 8194 O O . PHE A 1 1056 ? 5.333 -0.901 -37.427 1.00 92.94 1056 PHE A O 1
ATOM 8201 N N . GLU A 1 1057 ? 3.772 -1.727 -38.804 1.00 91.25 1057 GLU A N 1
ATOM 8202 C CA . GLU A 1 1057 ? 3.661 -0.554 -39.670 1.00 91.25 1057 GLU A CA 1
ATOM 8203 C C . GLU A 1 1057 ? 2.274 0.074 -39.494 1.00 91.25 1057 GLU A C 1
ATOM 8205 O O . GLU A 1 1057 ? 1.249 -0.591 -39.690 1.00 91.25 1057 GLU A O 1
ATOM 8210 N N . SER A 1 1058 ? 2.240 1.356 -39.115 1.00 85.12 1058 SER A N 1
ATOM 8211 C CA . SER A 1 1058 ? 1.022 2.165 -39.006 1.00 85.12 1058 SER A CA 1
ATOM 8212 C C . SER A 1 1058 ? 0.571 2.588 -40.407 1.00 85.12 1058 SER A C 1
ATOM 8214 O O . SER A 1 1058 ? 0.691 3.733 -40.832 1.00 85.12 1058 SER A O 1
ATOM 8216 N N . CYS A 1 1059 ? 0.102 1.609 -41.174 1.00 71.69 1059 CYS A N 1
ATOM 8217 C CA . CYS A 1 1059 ? -0.320 1.808 -42.550 1.00 71.69 1059 CYS A CA 1
ATOM 8218 C C . CYS A 1 1059 ? -1.695 2.494 -42.593 1.00 71.69 1059 CYS A C 1
ATOM 8220 O O . CYS A 1 1059 ? -2.653 2.015 -41.987 1.00 71.69 1059 CYS A O 1
ATOM 8222 N N . THR A 1 1060 ? -1.798 3.606 -43.323 1.00 66.62 1060 THR A N 1
ATOM 8223 C CA . THR A 1 1060 ? -3.076 4.287 -43.602 1.00 66.62 1060 THR A CA 1
ATOM 8224 C C . THR A 1 1060 ? -3.883 3.618 -44.709 1.00 66.62 1060 THR A C 1
ATOM 8226 O O . THR A 1 1060 ? -5.040 3.977 -44.906 1.00 66.62 1060 THR A O 1
ATOM 8229 N N . ASP A 1 1061 ? -3.276 2.670 -45.423 1.00 71.56 1061 ASP A N 1
ATOM 8230 C CA . ASP A 1 1061 ? -3.827 2.097 -46.654 1.00 71.56 1061 ASP A CA 1
ATOM 8231 C C . ASP A 1 1061 ? -4.677 0.848 -46.385 1.00 71.56 1061 ASP A C 1
ATOM 8233 O O . ASP A 1 1061 ? -5.282 0.302 -47.303 1.00 71.56 1061 ASP A O 1
ATOM 8237 N N . LEU A 1 1062 ? -4.720 0.377 -45.132 1.00 80.31 1062 LEU A N 1
ATOM 8238 C CA . LEU A 1 1062 ? -5.597 -0.715 -44.733 1.00 80.31 1062 LEU A CA 1
ATOM 8239 C C . LEU A 1 1062 ? -6.974 -0.180 -44.340 1.00 80.31 1062 LEU A C 1
ATOM 8241 O O . LEU A 1 1062 ? -7.095 0.719 -43.501 1.00 80.31 1062 LEU A O 1
ATOM 8245 N N . ASP A 1 1063 ? -8.011 -0.792 -44.906 1.00 86.31 1063 ASP A N 1
ATOM 8246 C CA . ASP A 1 1063 ? -9.389 -0.409 -44.634 1.00 86.31 1063 ASP A CA 1
ATOM 8247 C C . ASP A 1 1063 ? -9.748 -0.617 -43.151 1.00 86.31 1063 ASP A C 1
ATOM 8249 O O . ASP A 1 1063 ? -9.474 -1.679 -42.575 1.00 86.31 1063 ASP A O 1
ATOM 8253 N N . PRO A 1 1064 ? -10.379 0.379 -42.498 1.00 90.81 1064 PRO A N 1
ATOM 8254 C CA . PRO A 1 1064 ? -10.936 0.195 -41.170 1.00 90.81 1064 PRO A CA 1
ATOM 8255 C C . PRO A 1 1064 ? -11.998 -0.905 -41.167 1.00 90.81 1064 PRO A C 1
ATOM 8257 O O . PRO A 1 1064 ? -12.828 -0.985 -42.072 1.00 90.81 1064 PRO A O 1
ATOM 8260 N N . PHE A 1 1065 ? -12.036 -1.696 -40.100 1.00 91.31 1065 PHE A N 1
ATOM 8261 C CA . PHE A 1 1065 ? -13.068 -2.707 -39.897 1.00 91.31 1065 PHE A CA 1
ATOM 8262 C C . PHE A 1 1065 ? -13.729 -2.547 -38.532 1.00 91.31 1065 PHE A C 1
ATOM 8264 O O . PHE A 1 1065 ? -13.230 -1.867 -37.630 1.00 91.31 1065 PHE A O 1
ATOM 8271 N N . ILE A 1 1066 ? -14.895 -3.169 -38.391 1.00 92.12 1066 ILE A N 1
ATOM 8272 C CA . ILE A 1 1066 ? -15.666 -3.157 -37.156 1.00 92.12 1066 ILE A CA 1
ATOM 8273 C C . ILE A 1 1066 ? -15.521 -4.516 -36.486 1.00 92.12 1066 ILE A C 1
ATOM 8275 O O . ILE A 1 1066 ? -15.671 -5.552 -37.126 1.00 92.12 1066 ILE A O 1
ATOM 8279 N N . THR A 1 1067 ? -15.265 -4.504 -35.184 1.00 93.19 1067 THR A N 1
ATOM 8280 C CA . THR A 1 1067 ? -15.200 -5.709 -34.359 1.00 93.19 1067 THR A CA 1
ATOM 8281 C C . THR A 1 1067 ? -16.005 -5.533 -33.085 1.00 93.19 1067 THR A C 1
ATOM 8283 O O . THR A 1 1067 ? -16.213 -4.408 -32.619 1.00 93.19 1067 THR A O 1
ATOM 8286 N N . ALA A 1 1068 ? -16.463 -6.639 -32.509 1.00 93.56 1068 ALA A N 1
ATOM 8287 C CA . ALA A 1 1068 ? -17.033 -6.627 -31.172 1.00 93.56 1068 ALA A CA 1
ATOM 8288 C C . ALA A 1 1068 ? -15.990 -6.075 -30.197 1.00 93.56 1068 ALA A C 1
ATOM 8290 O O . ALA A 1 1068 ? -14.842 -6.510 -30.207 1.00 93.56 1068 ALA A O 1
ATOM 8291 N N . THR A 1 1069 ? -16.358 -5.129 -29.333 1.00 94.00 1069 THR A N 1
ATOM 8292 C CA . THR A 1 1069 ? -15.384 -4.579 -28.378 1.00 94.00 1069 THR A CA 1
ATOM 8293 C C . THR A 1 1069 ? -14.845 -5.662 -27.430 1.00 94.00 1069 THR A C 1
ATOM 8295 O O . THR A 1 1069 ? -13.693 -5.565 -27.025 1.00 94.00 1069 THR A O 1
ATOM 8298 N N . ASP A 1 1070 ? -15.628 -6.712 -27.148 1.00 91.44 1070 ASP A N 1
ATOM 8299 C CA . ASP A 1 1070 ? -15.220 -7.902 -26.377 1.00 91.44 1070 ASP A CA 1
ATOM 8300 C C . ASP A 1 1070 ? -14.055 -8.694 -26.993 1.00 91.44 1070 ASP A C 1
ATOM 8302 O O . ASP A 1 1070 ? -13.396 -9.463 -26.297 1.00 91.44 1070 ASP A O 1
ATOM 8306 N N . SER A 1 1071 ? -13.784 -8.546 -28.296 1.00 92.56 1071 SER A N 1
ATOM 8307 C CA . SER A 1 1071 ? -12.670 -9.254 -28.934 1.00 92.56 1071 SER A CA 1
ATOM 8308 C C . SER A 1 1071 ? -11.310 -8.625 -28.615 1.00 92.56 1071 SER A C 1
ATOM 8310 O O . SER A 1 1071 ? -10.276 -9.208 -28.933 1.00 92.56 1071 SER A O 1
ATOM 8312 N N . ILE A 1 1072 ? -11.287 -7.419 -28.041 1.00 93.44 1072 ILE A N 1
ATOM 8313 C CA . ILE A 1 1072 ? -10.056 -6.702 -27.709 1.00 93.44 1072 ILE A CA 1
ATOM 8314 C C . ILE A 1 1072 ? -9.448 -7.301 -26.436 1.00 93.44 1072 ILE A C 1
ATOM 8316 O O . ILE A 1 1072 ? -10.042 -7.246 -25.363 1.00 93.44 1072 ILE A O 1
ATOM 8320 N N . GLN A 1 1073 ? -8.218 -7.806 -26.516 1.00 90.50 1073 GLN A N 1
ATOM 8321 C CA . GLN A 1 1073 ? -7.535 -8.403 -25.366 1.00 90.50 1073 GLN A CA 1
ATOM 8322 C C . GLN A 1 1073 ? -6.916 -7.356 -24.433 1.00 90.50 1073 GLN A C 1
ATOM 8324 O O . GLN A 1 1073 ? -7.030 -7.471 -23.208 1.00 90.50 1073 GLN A O 1
ATOM 8329 N N . SER A 1 1074 ? -6.258 -6.333 -24.986 1.00 90.81 1074 SER A N 1
ATOM 8330 C CA . SER A 1 1074 ? -5.582 -5.290 -24.203 1.00 90.81 1074 SER A CA 1
ATOM 8331 C C . SER A 1 1074 ? -5.424 -3.976 -24.976 1.00 90.81 1074 SER A C 1
ATOM 8333 O O . SER A 1 1074 ? -5.486 -3.935 -26.206 1.00 90.81 1074 SER A O 1
ATOM 8335 N N . CYS A 1 1075 ? -5.190 -2.883 -24.241 1.00 92.81 1075 CYS A N 1
ATOM 8336 C CA . CYS A 1 1075 ? -4.625 -1.658 -24.810 1.00 92.81 1075 CYS A CA 1
ATOM 8337 C C . CYS A 1 1075 ? -3.095 -1.718 -24.717 1.00 92.81 1075 CYS A C 1
ATOM 8339 O O . CYS A 1 1075 ? -2.557 -2.014 -23.650 1.00 92.81 1075 CYS A O 1
ATOM 8341 N N . CYS A 1 1076 ? -2.411 -1.361 -25.798 1.00 93.50 1076 CYS A N 1
ATOM 8342 C CA . CYS A 1 1076 ? -0.970 -1.512 -25.956 1.00 93.50 1076 CYS A CA 1
ATOM 8343 C C . CYS A 1 1076 ? -0.193 -0.242 -25.585 1.00 93.50 1076 CYS A C 1
ATOM 8345 O O . CYS A 1 1076 ? -0.684 0.881 -25.732 1.00 93.50 1076 CYS A O 1
ATOM 8347 N N . ILE A 1 1077 ? 1.062 -0.422 -25.173 1.00 94.12 1077 ILE A N 1
ATOM 8348 C CA . ILE A 1 1077 ? 2.059 0.655 -25.090 1.00 94.12 1077 ILE A CA 1
ATOM 8349 C C . ILE A 1 1077 ? 2.848 0.629 -26.400 1.00 94.12 1077 ILE A C 1
ATOM 8351 O O . ILE A 1 1077 ? 3.268 -0.441 -26.826 1.00 94.12 1077 ILE A O 1
ATOM 8355 N N . TYR A 1 1078 ? 3.074 1.769 -27.049 1.00 93.69 1078 TYR A N 1
ATOM 8356 C CA . TYR A 1 1078 ? 3.767 1.778 -28.342 1.00 93.69 1078 TYR A CA 1
ATOM 8357 C C . TYR A 1 1078 ? 4.699 2.973 -28.524 1.00 93.69 1078 TYR A C 1
ATOM 8359 O O . TYR A 1 1078 ? 4.479 4.027 -27.944 1.00 93.69 1078 TYR A O 1
ATOM 8367 N N . SER A 1 1079 ? 5.732 2.822 -29.346 1.00 93.00 1079 SER A N 1
ATOM 8368 C CA . SER A 1 1079 ? 6.623 3.902 -29.786 1.00 93.00 1079 SER A CA 1
ATOM 8369 C C . SER A 1 1079 ? 6.627 3.911 -31.308 1.00 93.00 1079 SER A C 1
ATOM 8371 O O . SER A 1 1079 ? 6.910 2.882 -31.911 1.00 93.00 1079 SER A O 1
ATOM 8373 N N . GLU A 1 1080 ? 6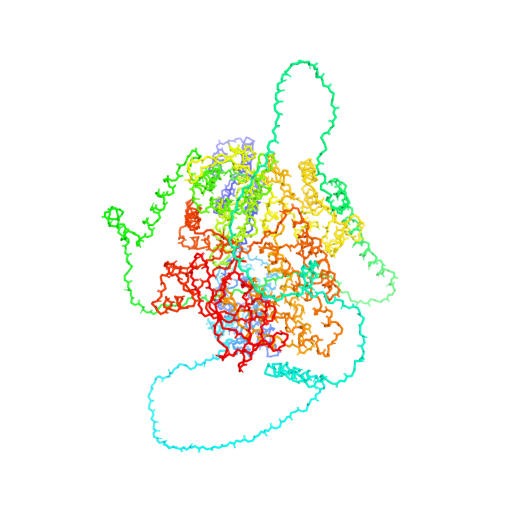.264 5.033 -31.928 1.00 90.75 1080 GLU A N 1
ATOM 8374 C CA . GLU A 1 1080 ? 6.069 5.154 -33.378 1.00 90.75 1080 GLU A CA 1
ATOM 8375 C C . GLU A 1 1080 ? 6.978 6.238 -33.963 1.00 90.75 1080 GLU A C 1
ATOM 8377 O O . GLU A 1 1080 ? 7.055 7.350 -33.429 1.00 90.75 1080 GLU A O 1
ATOM 8382 N N . LYS A 1 1081 ? 7.642 5.916 -35.076 1.00 87.25 1081 LYS A N 1
ATOM 8383 C CA . LYS A 1 1081 ? 8.493 6.823 -35.844 1.00 87.25 1081 LYS A CA 1
ATOM 8384 C C . LYS A 1 1081 ? 8.465 6.448 -37.330 1.00 87.25 1081 LYS A C 1
ATOM 8386 O O . LYS A 1 1081 ? 8.690 5.294 -37.678 1.00 87.25 1081 LYS A O 1
ATOM 8391 N N . ASP A 1 1082 ? 8.216 7.433 -38.194 1.00 86.94 1082 ASP A N 1
ATOM 8392 C CA . ASP A 1 1082 ? 8.245 7.294 -39.661 1.00 86.94 1082 ASP A CA 1
ATOM 8393 C C . ASP A 1 1082 ? 7.379 6.128 -40.198 1.00 86.94 1082 ASP A C 1
ATOM 8395 O O . ASP A 1 1082 ? 7.809 5.365 -41.060 1.00 86.94 1082 ASP A O 1
ATOM 8399 N N . GLY A 1 1083 ? 6.169 5.949 -39.649 1.00 85.50 1083 GLY A N 1
ATOM 8400 C CA . GLY A 1 1083 ? 5.230 4.889 -40.055 1.00 85.50 1083 GLY A CA 1
ATOM 8401 C C . GLY A 1 1083 ? 5.552 3.490 -39.511 1.00 85.50 1083 GLY A C 1
ATOM 8402 O O . GLY A 1 1083 ? 4.845 2.530 -39.811 1.00 85.50 1083 GLY A O 1
ATOM 8403 N N . LYS A 1 1084 ? 6.611 3.352 -38.704 1.00 89.56 1084 LYS A N 1
ATOM 8404 C CA . LYS A 1 1084 ? 6.992 2.107 -38.027 1.00 89.56 1084 LYS A CA 1
ATOM 8405 C C . LYS A 1 1084 ? 6.800 2.248 -36.529 1.00 89.56 1084 LYS A C 1
ATOM 8407 O O . LYS A 1 1084 ? 7.168 3.266 -35.943 1.00 89.56 1084 LYS A O 1
ATOM 8412 N N . ALA A 1 1085 ? 6.276 1.212 -35.894 1.00 91.94 1085 ALA A N 1
ATOM 8413 C CA . ALA A 1 1085 ? 5.989 1.208 -34.474 1.00 91.94 1085 ALA A CA 1
ATOM 8414 C C . ALA A 1 1085 ? 6.513 -0.048 -33.777 1.00 91.94 1085 ALA A C 1
ATOM 8416 O O . ALA A 1 1085 ? 6.380 -1.159 -34.281 1.00 91.94 1085 ALA A O 1
ATOM 8417 N N . ILE A 1 1086 ? 7.067 0.140 -32.581 1.00 93.44 1086 ILE A N 1
ATOM 8418 C CA . ILE A 1 1086 ? 7.270 -0.922 -31.595 1.00 93.44 1086 ILE A CA 1
ATOM 8419 C C . ILE A 1 1086 ? 6.017 -0.966 -30.727 1.00 93.44 1086 ILE A C 1
ATOM 8421 O O . ILE A 1 1086 ? 5.668 0.052 -30.130 1.00 93.44 1086 ILE A O 1
ATOM 8425 N N . VAL A 1 1087 ? 5.371 -2.124 -30.619 1.00 93.38 1087 VAL A N 1
ATOM 8426 C CA . VAL A 1 1087 ? 4.152 -2.321 -29.825 1.00 93.38 1087 VAL A CA 1
ATOM 8427 C C . VAL A 1 1087 ? 4.385 -3.379 -28.746 1.00 93.38 1087 VAL A C 1
ATOM 8429 O O . VAL A 1 1087 ? 4.849 -4.490 -29.007 1.00 93.38 1087 VAL A O 1
ATOM 8432 N N . LEU A 1 1088 ? 4.063 -3.012 -27.508 1.00 92.12 1088 LEU A N 1
ATOM 8433 C CA . LEU A 1 1088 ? 4.088 -3.867 -26.327 1.00 92.12 1088 LEU A CA 1
ATOM 8434 C C . LEU A 1 1088 ? 2.637 -4.180 -25.942 1.00 92.12 1088 LEU A C 1
ATOM 8436 O O . LEU A 1 1088 ? 1.895 -3.273 -25.542 1.00 92.12 1088 LEU A O 1
ATOM 8440 N N . VAL A 1 1089 ? 2.260 -5.448 -26.112 1.00 82.44 1089 VAL A N 1
ATOM 8441 C CA . VAL A 1 1089 ? 0.909 -5.990 -25.878 1.00 82.44 1089 VAL A CA 1
ATOM 8442 C C . VAL A 1 1089 ? 0.672 -6.337 -24.413 1.00 82.44 1089 VAL A C 1
ATOM 8444 O O . VAL A 1 1089 ? 1.614 -6.875 -23.781 1.00 82.44 1089 VAL A O 1
#

Mean predicted aligned error: 19.45 Å

Secondary structure (DSSP, 8-state):
-HHHHHHHHHHHHH---HHHHHHHHHHHHHHHHHHHHHS---HHHHHHHHHHHHHSSS-HHHHHHHHHHHHHHHHHHT-S---PPPPPBEES--GGG-BHHHHHHHH-TTS-HHHHHHHHHHHHHHHT--SB-HHHHHHHHHHHHHTS--TT-SSHHHHHHHHHHHHHHHHHHTTTSPPPSS--SEE--GGGS-HHHHHHHSSSSPBP-----PPP--S-SSTTSTTTS-------PPP--------------------PPPPPS------HHHHHHHHHHHHHHHHH--SS-----------------------------------------------------------------------PPPPPPHHHHHHHHHHHHHHHHHHHHHHHHHHHHTTTS------------------------------PPPPP----PPP-PPPPHHHHTTS-HHHHTTSHHHHHHHHHHHHHHT-BTTB-SEEEEEEEETTEEEEEEEEEEE-HHHHHHHHHTSHHHHHHHHHHTTTSTT--BTTB-EEEEEEEEEE--S-TT-S--TT-EEEEEEEEGGGHHHHHT-GGGSEEEEEEEHHHHHHTTHHHHHHHHHHHTTTSSS-GGG-EEEE-TTS-EEEE-EEEEEEEE-HHHHHHHTTB-GGGSSB--SSBSSEE-GGG-HHHH-TTSEETT---GGG--BPPHHHHHHHHHHHHHHTTTS-HHHHHHHHHHHTB---TTSSTT-TTTTTTHHHHEEE-HHHHHTTTSHHHHHHHHHHHHHHHTT--HHHHHHHHHT-B--TTT-SS-GGGGG---SSTTSPP---HHHHHHHHHHHHHHIIIIITTS---HHHHHHHHHHHHHHHHHHHHHHHHTT----HHHHHHHHHHHHHHHHHHH-GGG--HHHHHHTTHHHHHHHHSS---THHHHHHHHHHHHHHHH----STTHHHHHHHHHHHHHHHHHHSPPP-SS-EESS-EEPPHHHHHHHHHH-TT--S--EEESEEE-TTS-EEETT-EEESSSS-EEEEEEEEEETTEEEEEEEEEEEEETTEEE--SSSPPEEEEGGG--EEPEEEEETTEEEEE-

Foldseek 3Di:
DLVLQVVLQVVLVPDPDPVVSVVSLVVSLVVVLVVLLVDQADPVRLVSVLVSLVVGPHDPVSSVSSNVSSVVNVVVNPPPDDDDPDQAADEQDCQQLDFPVLLVQLQDPPDALLSNLLSLLLSCLLLQNLHHDLQRLLQSLQCSVPPNVHPPCQAQVSVLVSSVSSNVSNNVNNVVHDHDPDDHRYDDHLVPGDPVSSCSSDVPGHGDPDDDDRGDRNYDNDCPDCSNVDDDDDDDDDDDDDDDDDDDDDDDDDDDDDDDDDDDDDPDQAFPVRLVVVVVVVLVVVVVPPDDDDDDDDDDDPPDDDPDDDDDDDDDDDDDDDDDDDDDDDDDDDDDDDDDDDDDDDDDDDDDDDPDPPPPPLPFDAFDFLVVLLVLLVVLVVVVVVVVVVVVVVVVVVVVVDDDDDDDDDDDDDDDPPPPPPPDDDDDDDDDDDDDDDDDPDPPDDDDPVVLVPDDPVVNVVDPVSVLVVLVVVQCVLQDPVGGQKDWDWFDFPPHPPDTAIFIWGQPQSVQQVLQLFPQVVVLCVVQFVVDPQHADLVRAWAKEKEKDWFQFDDPPPPDRQLTWIWMWIATLSSALLLLLALLRTGTTFIGGQVVCVRRPHLQLVCQVSVVSCPPPPPLSNWDWHAHNVRDTDTHHYDHAAYEYALVSLCRNQQFCAPVAQPHDLFFQAEGDQVSCSVVVDVLHDYLLDLPCSSTHTDALVSVVSNQVVLVVCPPVDDPVSSVSSCRSRRGDHDCSGLLVDPGRNSPSSNNYDYAVLCQPFVLHLLQQLVLVLQLQCVVQVNHLVSLLVQLQLKDFAPVLRPDSLSQQSPDDPDSNDGRDDHSSSSVSSLLSVLVCCVSPVVPDPGDPLNVLSNVLSVLSSVLVVLLVCLSLVHDHQLVVSLVSLSVSSVSSCVNPNPVSDDSSSSSSNCSSVCCVSSVGHRHCPNVVVLSVLLSVQSNPDPDPDSCSGVSSSSSSNVVSSVSSSDNRRALDKDAPDWDFDDPVVVVVCCVVPVVFDDTKTWDQWMQHSSGDIDGQQWWFDLDQQWIWGWHIWMDTPNFIKTWTFTWHGDDRQKTFQDPPGDIDIDGSNSTPDTWMWRDDPRMIGIHD

Solvent-accessible surface area (backbone atoms only — not comparable to full-atom values): 63914 Å² total; per-residue (Å²): 107,71,71,52,51,57,46,49,45,59,53,50,72,70,47,88,50,68,69,60,36,51,52,52,49,51,54,51,49,53,53,51,52,54,49,60,73,74,53,89,80,51,78,74,50,47,59,55,48,53,52,49,49,71,73,33,84,62,52,70,72,56,40,50,52,51,53,49,55,51,50,51,46,56,58,56,72,56,73,60,95,67,78,78,77,78,75,61,18,45,49,62,55,63,45,66,72,31,27,46,62,53,50,54,61,46,56,45,81,90,58,54,67,66,60,45,37,37,52,53,17,40,51,36,22,44,70,60,53,64,45,56,36,73,64,30,47,38,24,57,54,28,41,39,40,74,77,38,67,43,80,68,61,80,47,46,63,48,30,34,47,51,40,50,50,26,56,53,34,22,60,55,36,35,72,78,41,83,80,68,98,65,90,70,54,67,52,82,55,64,86,78,45,58,67,74,40,43,47,60,57,42,68,90,40,59,73,31,91,50,85,69,68,76,51,69,66,82,56,45,91,51,82,87,35,69,86,65,51,86,69,91,77,85,84,79,87,86,86,84,83,90,86,86,84,89,82,83,90,88,87,86,88,87,84,86,90,84,84,86,82,86,84,75,97,67,84,84,73,72,50,71,69,48,49,57,47,48,54,56,44,54,48,55,50,55,70,70,54,82,75,79,88,90,85,86,89,77,85,89,77,86,80,85,74,77,98,66,91,79,76,93,74,86,89,78,88,86,84,88,89,82,85,84,83,90,85,89,86,91,90,83,90,89,89,90,87,92,85,88,84,91,84,90,86,87,88,82,89,83,82,90,79,75,88,77,75,85,72,86,64,78,85,45,53,79,56,73,55,52,67,59,40,32,50,58,46,52,50,41,52,50,52,50,54,46,51,62,42,51,64,48,47,56,61,51,52,66,63,63,78,70,80,83,92,82,89,87,85,88,81,84,87,91,80,82,87,74,84,72,84,74,82,80,78,81,79,83,76,82,77,87,75,79,85,74,94,71,84,80,74,77,79,84,75,81,74,59,77,75,57,55,76,71,53,59,74,81,66,37,65,76,38,72,71,47,48,53,48,53,50,52,52,55,52,59,70,59,48,49,96,69,38,47,34,70,43,75,43,81,41,61,29,64,99,36,95,94,38,68,46,78,48,47,34,41,38,61,67,28,42,48,34,53,54,33,38,35,57,45,50,42,52,43,38,59,69,72,30,59,74,45,95,80,41,60,34,78,96,44,48,31,29,32,30,39,36,42,48,77,48,63,38,69,66,78,84,47,95,74,59,87,64,25,22,38,36,34,34,34,36,56,55,65,52,41,36,63,34,63,59,34,56,62,50,47,43,74,34,36,41,40,41,42,74,59,38,51,41,46,58,25,53,9,24,51,50,38,59,61,55,41,61,47,56,62,94,54,38,23,60,80,41,41,79,26,41,37,64,87,74,49,79,45,78,43,22,36,40,89,46,37,38,36,33,50,72,70,46,44,23,47,33,64,33,34,41,24,91,82,22,44,23,33,50,84,52,33,69,32,41,25,42,56,92,66,50,47,39,80,72,34,87,81,32,39,40,47,82,64,68,62,67,71,76,43,16,54,48,45,38,64,55,55,48,51,38,50,52,52,49,57,72,45,60,86,75,53,57,69,72,57,48,56,47,44,31,36,44,71,18,37,59,90,46,84,77,26,24,64,58,33,89,88,57,16,55,57,46,63,64,17,57,43,82,29,55,42,51,31,35,37,56,94,13,52,53,23,38,50,51,6,43,47,52,35,49,38,34,77,70,65,51,41,68,66,60,53,37,55,57,53,64,54,48,44,58,32,75,89,59,62,82,56,66,39,48,46,59,69,54,93,64,95,46,64,55,42,56,41,72,53,56,52,67,23,50,65,60,30,47,66,54,51,50,50,46,40,66,68,51,54,73,69,45,99,66,56,71,69,51,52,48,43,52,53,30,52,52,36,48,51,53,45,53,52,51,55,52,35,33,39,66,59,42,94,62,61,32,64,62,51,30,55,44,47,38,53,26,53,52,41,42,39,74,63,60,39,72,86,73,64,49,78,44,66,47,58,54,61,48,50,19,57,42,28,62,73,66,74,49,59,69,55,55,64,34,51,61,59,48,46,50,56,53,33,52,49,58,54,70,51,87,68,86,55,97,58,42,44,53,51,43,43,54,54,50,47,54,52,44,52,55,46,41,76,35,85,61,85,59,65,62,62,38,57,72,62,68,35,79,45,55,70,70,54,47,56,50,43,48,72,77,38,72,82,49,71,75,84,46,27,25,27,56,33,31,38,32,39,86,72,50,66,52,39,52,72,27,40,34,22,61,51,88,66,42,39,25,34,31,66,38,33,36,35,51,68,95,41,45,35,30,35,29,34,47,35,48,63,74,53,86,47,35,30,29,65,48,84,85,50,74,67,48,76,42,56,44,81,60,55,71,45,71,21,39,34,32,74,57,96,55,36,27,44,51,48,121

Radius of gyration: 39.34 Å; Cα contacts (8 Å, |Δi|>4): 1476; chains: 1; bounding box: 111×107×123 Å

pLDDT: mean 76.76, std 23.15, range [21.12, 98.69]

Sequence (1089 aa):
MLRQIEGVRAITNSLADESTRQQVLCAQAHSLLQQLKATVITGDMVEQCTRAIQESPFTDSQKDTFLTALSEKVLQSGGDGKKVKKTTQELEDIGPFLSEEDVQYLTKTELNSLAKVTRLAEVYARVGCTNPTENTCGKAVSFLKEYMHVPGLTDPPTFLKSVQDFKVALKSAAKKVPAPSMHIAKFTTPEALPDEVAKRLFAESKPSDMQSGPVAIYGPLRKSHKSITGGTTSTAAPSSFQHGMMGGMMAGMPMMPSMMPMSVHGSPVMSMQQMMQTYAQQYAQQCLGQQGPRGGSLPNLVFFNQGGQQGHQNQESFNQPGQQATVLQKQLTGGDQQSAPGGELVPFTQPQGEPRVQQNQSETKPPMTAAAQAEAMLDAWNNRKQLEKDDKEDKEDDETMMKKPAAAMKAKPKAKSTMKKVQAKAKAKAGKAAASPKQKAAPKVEPPKHVLKKMPKHERAKYRSSIKRSREEDLASLTGVFGPLVQQMEVPVEGKHDKNIVVPYIHPASFLKHVFSLAPLWDFLRQEVLPHKERPSYGRPGGLIFYADEVTPGNTLKSNNSRKMQCIYWSISELGSRGLSSEALWFPLTCLRSHLCSSIGALTCLWRLMLRLFFTEHDMRKGILVDTPEGDHFPMFLDLKILVADEAAIKQSIEGKGASGTVFCCRCSNVVAARSAVSDMRSEFVSSFCTDYSKFRLHTNATTRDFLAFLDAQHGTISKAHFEALEKALGFNLRVHGLLMDDIIGHKVPEAIMFDFFHIYLVHGIVGNELGFFFGMLRDAGFGEDQLRDFVSSFRWPKQFASPDATRVFAKREKKTSAVKAEASELLNALPVLRFFVLKFVMKAAISPDTVQACMCFLLLCKVIDMLHDAVRGRAVDPKVLHDTIVKHSNCLLETYGEDVWVPKNHMSLHLGEFLAKFGHLVWCFTHERKHKVVKRFANQKLDGSRGFEDSVLKDVLAVQLNCMSAELPSSKVRLMNPKPAPKKLVALVEQVMPLATGTILHDLRAMHGGGFVCTKGDVVAFDATSVSQVQFQFQAAGQVWTCVTPWKHVHEHMFESCTDLDPFITATDSIQSCCIYSEKDGKAIVLV